Protein 3FOB (pdb70)

Organism: Bacillus anthracis (NCBI:txid1392)

Structure (mmCIF, N/CA/C/O backbone):
data_3FOB
#
_entry.id   3FOB
#
_cell.length_a   77.037
_cell.length_b   48.326
_cell.length_c   101.932
_cell.angle_alpha   90.00
_cell.angle_beta   94.05
_cell.angle_gamma   90.00
#
_symmetry.space_group_name_H-M   'P 1 21 1'
#
loop_
_entity.id
_entity.type
_entity.pdbx_description
1 polymer Bromoperoxidase
2 non-polymer 'CHLORIDE ION'
3 non-polymer 'SODIUM ION'
4 water water
#
loop_
_atom_site.group_PDB
_atom_site.id
_atom_site.type_symbol
_atom_site.label_atom_id
_atom_site.label_alt_id
_atom_site.label_comp_id
_atom_site.label_asym_id
_atom_site.label_entity_id
_atom_site.label_seq_id
_atom_site.pdbx_PDB_ins_code
_atom_site.Cartn_x
_atom_site.Cartn_y
_atom_site.Cartn_z
_atom_site.occupancy
_atom_site.B_iso_or_equiv
_atom_site.auth_seq_id
_atom_site.auth_comp_id
_atom_site.auth_asym_id
_atom_site.auth_atom_id
_atom_site.pdbx_PDB_model_num
ATOM 1 N N . ALA A 1 5 ? 19.376 -32.400 81.396 1.00 32.28 2 ALA A N 1
ATOM 2 C CA . ALA A 1 5 ? 19.627 -32.552 82.881 1.00 30.54 2 ALA A CA 1
ATOM 3 C C . ALA A 1 5 ? 18.342 -32.813 83.619 1.00 29.62 2 ALA A C 1
ATOM 4 O O . ALA A 1 5 ? 17.872 -31.934 84.374 1.00 29.70 2 ALA A O 1
ATOM 6 N N . LYS A 1 6 ? 17.814 -34.034 83.466 1.00 28.66 3 LYS A N 1
ATOM 7 C CA . LYS A 1 6 ? 16.639 -34.473 84.245 1.00 28.57 3 LYS A CA 1
ATOM 8 C C . LYS A 1 6 ? 16.822 -35.818 84.926 1.00 28.49 3 LYS A C 1
ATOM 9 O O . LYS A 1 6 ? 17.524 -36.709 84.412 1.00 30.61 3 LYS A O 1
ATOM 15 N N . ILE A 1 7 ? 16.153 -35.979 86.057 1.00 27.82 4 ILE A N 1
ATOM 16 C CA . ILE A 1 7 ? 16.057 -37.276 86.750 1.00 28.50 4 ILE A CA 1
ATOM 17 C C . ILE A 1 7 ? 14.622 -37.781 86.684 1.00 26.74 4 ILE A C 1
ATOM 18 O O . ILE A 1 7 ? 13.691 -37.045 86.974 1.00 22.94 4 ILE A O 1
ATOM 23 N N . THR A 1 8 ? 14.448 -39.042 86.305 1.00 25.59 5 THR A N 1
ATOM 24 C CA . THR A 1 8 ? 13.138 -39.649 86.400 1.00 26.37 5 THR A CA 1
ATOM 25 C C . THR A 1 8 ? 12.934 -40.176 87.825 1.00 26.68 5 THR A C 1
ATOM 26 O O . THR A 1 8 ? 13.739 -40.977 88.361 1.00 25.84 5 THR A O 1
ATOM 30 N N . VAL A 1 9 ? 11.873 -39.690 88.453 1.00 26.85 6 VAL A N 1
ATOM 31 C CA . VAL A 1 9 ? 11.577 -40.012 89.843 1.00 28.12 6 VAL A CA 1
ATOM 32 C C . VAL A 1 9 ? 10.245 -40.705 90.050 1.00 30.21 6 VAL A C 1
ATOM 33 O O . VAL A 1 9 ? 9.907 -41.094 91.202 1.00 30.52 6 VAL A O 1
ATOM 37 N N . GLY A 1 10 ? 9.478 -40.865 88.987 1.00 30.73 7 GLY A N 1
ATOM 38 C CA . GLY A 1 10 ? 8.235 -41.601 89.131 1.00 32.96 7 GLY A CA 1
ATOM 39 C C . GLY A 1 10 ? 7.409 -41.693 87.883 1.00 33.76 7 GLY A C 1
ATOM 40 O O . GLY A 1 10 ? 7.855 -41.366 86.797 1.00 35.20 7 GLY A O 1
ATOM 41 N N . THR A 1 11 ? 6.190 -42.186 88.020 1.00 35.27 8 THR A N 1
ATOM 42 C CA . THR A 1 11 ? 5.317 -42.243 86.872 1.00 35.33 8 THR A CA 1
ATOM 43 C C . THR A 1 11 ? 3.855 -42.132 87.338 1.00 35.73 8 THR A C 1
ATOM 44 O O . THR A 1 11 ? 3.484 -42.578 88.426 1.00 36.07 8 THR A O 1
ATOM 48 N N . GLU A 1 12 ? 3.048 -41.521 86.479 1.00 35.95 9 GLU A N 1
ATOM 49 C CA . GLU A 1 12 ? 1.654 -41.233 86.752 1.00 36.00 9 GLU A CA 1
ATOM 50 C C . GLU A 1 12 ? 0.934 -41.266 85.406 1.00 36.51 9 GLU A C 1
ATOM 51 O O . GLU A 1 12 ? 1.522 -40.853 84.409 1.00 38.05 9 GLU A O 1
ATOM 57 N N . ASN A 1 13 ? -0.298 -41.779 85.344 1.00 36.77 10 ASN A N 1
ATOM 58 C CA . ASN A 1 13 ? -1.017 -41.931 84.054 1.00 36.79 10 ASN A CA 1
ATOM 59 C C . ASN A 1 13 ? -0.069 -42.394 82.910 1.00 37.27 10 ASN A C 1
ATOM 60 O O . ASN A 1 13 ? -0.167 -41.886 81.800 1.00 37.25 10 ASN A O 1
ATOM 65 N N . GLN A 1 14 ? 0.834 -43.346 83.214 1.00 37.62 11 GLN A N 1
ATOM 66 C CA A GLN A 1 14 ? 1.735 -43.943 82.195 0.60 37.95 11 GLN A CA 1
ATOM 67 C CA B GLN A 1 14 ? 1.796 -43.990 82.282 0.40 37.79 11 GLN A CA 1
ATOM 68 C C . GLN A 1 14 ? 2.905 -43.087 81.694 1.00 37.91 11 GLN A C 1
ATOM 69 O O . GLN A 1 14 ? 3.576 -43.469 80.729 1.00 38.90 11 GLN A O 1
ATOM 80 N N . ALA A 1 15 ? 3.144 -41.933 82.303 1.00 37.25 12 ALA A N 1
ATOM 81 C CA . ALA A 1 15 ? 4.168 -41.027 81.803 1.00 36.59 12 ALA A CA 1
ATOM 82 C C . ALA A 1 15 ? 5.164 -40.763 82.938 1.00 35.55 12 ALA A C 1
ATOM 83 O O . ALA A 1 15 ? 4.753 -40.691 84.109 1.00 36.90 12 ALA A O 1
ATOM 85 N N . PRO A 1 16 ? 6.477 -40.646 82.609 1.00 33.48 13 PRO A N 1
ATOM 86 C CA . PRO A 1 16 ? 7.482 -40.395 83.678 1.00 31.71 13 PRO A CA 1
ATOM 87 C C . PRO A 1 16 ? 7.262 -39.076 84.382 1.00 29.72 13 PRO A C 1
ATOM 88 O O . PRO A 1 16 ? 6.734 -38.160 83.747 1.00 29.91 13 PRO A O 1
ATOM 92 N N . ILE A 1 17 ? 7.686 -38.971 85.649 1.00 26.95 14 ILE A N 1
ATOM 93 C CA . ILE A 1 17 ? 7.874 -37.670 86.263 1.00 25.22 14 ILE A CA 1
ATOM 94 C C . ILE A 1 17 ? 9.377 -37.379 86.249 1.00 23.89 14 ILE A C 1
ATOM 95 O O . ILE A 1 17 ? 10.205 -38.189 86.669 1.00 23.54 14 ILE A O 1
ATOM 100 N N . GLU A 1 18 ? 9.725 -36.243 85.671 1.00 22.25 15 GLU A N 1
ATOM 101 C CA . GLU A 1 18 ? 11.079 -35.826 85.548 1.00 21.88 15 GLU A CA 1
ATOM 102 C C . GLU A 1 18 ? 11.339 -34.576 86.408 1.00 20.18 15 GLU A C 1
ATOM 103 O O . GLU A 1 18 ? 10.568 -33.628 86.426 1.00 20.37 15 GLU A O 1
ATOM 109 N N . ILE A 1 19 ? 12.505 -34.542 87.026 1.00 19.10 16 ILE A N 1
ATOM 110 C CA . ILE A 1 19 ? 12.943 -33.378 87.788 1.00 18.86 16 ILE A CA 1
ATOM 111 C C . ILE A 1 19 ? 14.141 -32.773 87.062 1.00 18.42 16 ILE A C 1
ATOM 112 O O . ILE A 1 19 ? 15.122 -33.461 86.773 1.00 19.70 16 ILE A O 1
ATOM 117 N N . TYR A 1 20 ? 14.078 -31.478 86.812 1.00 18.49 17 TYR A N 1
ATOM 118 C CA . TYR A 1 20 ? 15.174 -30.719 86.209 1.00 17.02 17 TYR A CA 1
ATOM 119 C C . TYR A 1 20 ? 16.100 -30.346 87.327 1.00 16.28 17 TYR A C 1
ATOM 120 O O . TYR A 1 20 ? 15.655 -29.962 88.410 1.00 14.58 17 TYR A O 1
ATOM 129 N N . TYR A 1 21 ? 17.377 -30.430 87.043 1.00 16.48 18 TYR A N 1
ATOM 130 C CA . TYR A 1 21 ? 18.391 -30.031 88.003 1.00 16.06 18 TYR A CA 1
ATOM 131 C C . TYR A 1 21 ? 19.594 -29.491 87.276 1.00 15.27 18 TYR A C 1
ATOM 132 O O . TYR A 1 21 ? 19.793 -29.774 86.069 1.00 15.82 18 TYR A O 1
ATOM 141 N N . GLU A 1 22 ? 20.416 -28.750 88.024 1.00 17.30 19 GLU A N 1
ATOM 142 C CA . GLU A 1 22 ? 21.740 -28.291 87.570 1.00 15.94 19 GLU A CA 1
ATOM 143 C C . GLU A 1 22 ? 22.752 -28.702 88.597 1.00 16.46 19 GLU A C 1
ATOM 144 O O . GLU A 1 22 ? 22.409 -28.748 89.781 1.00 17.51 19 GLU A O 1
ATOM 150 N N . ASP A 1 23 ? 23.968 -28.976 88.141 1.00 15.28 20 ASP A N 1
ATOM 151 C CA . ASP A 1 23 ? 25.036 -29.508 88.995 1.00 16.77 20 ASP A CA 1
ATOM 152 C C . ASP A 1 23 ? 26.259 -28.772 88.538 1.00 16.46 20 ASP A C 1
ATOM 153 O O . ASP A 1 23 ? 26.804 -29.027 87.439 1.00 16.99 20 ASP A O 1
ATOM 158 N N . HIS A 1 24 ? 26.714 -27.859 89.372 1.00 17.37 21 HIS A N 1
ATOM 159 C CA . HIS A 1 24 ? 27.838 -27.030 89.035 1.00 16.69 21 HIS A CA 1
ATOM 160 C C . HIS A 1 24 ? 28.958 -27.087 90.047 1.00 16.94 21 HIS A C 1
ATOM 161 O O . HIS A 1 24 ? 28.703 -27.018 91.277 1.00 16.72 21 HIS A O 1
ATOM 168 N N . GLY A 1 25 ? 30.162 -27.095 89.515 1.00 17.83 22 GLY A N 1
ATOM 169 C CA . GLY A 1 25 ? 31.386 -26.998 90.349 1.00 20.09 22 GLY A CA 1
ATOM 170 C C . GLY A 1 25 ? 31.809 -28.328 90.913 1.00 20.55 22 GLY A C 1
ATOM 171 O O . GLY A 1 25 ? 31.229 -29.389 90.600 1.00 21.50 22 GLY A O 1
ATOM 172 N N . THR A 1 26 ? 32.826 -28.270 91.774 1.00 22.71 23 THR A N 1
ATOM 173 C CA . THR A 1 26 ? 33.484 -29.464 92.300 1.00 23.07 23 THR A CA 1
ATOM 174 C C . THR A 1 26 ? 33.653 -29.238 93.778 1.00 22.82 23 THR A C 1
ATOM 175 O O . THR A 1 26 ? 33.814 -28.092 94.210 1.00 23.41 23 THR A O 1
ATOM 179 N N . GLY A 1 27 ? 33.607 -30.306 94.568 1.00 20.57 24 GLY A N 1
ATOM 180 C CA . GLY A 1 27 ? 33.792 -30.170 96.027 1.00 20.87 24 GLY A CA 1
ATOM 181 C C . GLY A 1 27 ? 32.659 -30.835 96.784 1.00 20.28 24 GLY A C 1
ATOM 182 O O . GLY A 1 27 ? 31.962 -31.657 96.211 1.00 20.52 24 GLY A O 1
ATOM 183 N N . LYS A 1 28 ? 32.481 -30.470 98.057 1.00 20.27 25 LYS A N 1
ATOM 184 C CA . LYS A 1 28 ? 31.386 -30.951 98.881 1.00 21.51 25 LYS A CA 1
ATOM 185 C C . LYS A 1 28 ? 30.077 -30.525 98.240 1.00 19.57 25 LYS A C 1
ATOM 186 O O . LYS A 1 28 ? 29.891 -29.373 97.947 1.00 18.78 25 LYS A O 1
ATOM 192 N N . PRO A 1 29 ? 29.156 -31.462 98.069 1.00 19.37 26 PRO A N 1
ATOM 193 C CA . PRO A 1 29 ? 27.840 -31.117 97.544 1.00 18.10 26 PRO A CA 1
ATOM 194 C C . PRO A 1 29 ? 26.922 -30.351 98.508 1.00 18.57 26 PRO A C 1
ATOM 195 O O . PRO A 1 29 ? 26.732 -30.753 99.656 1.00 16.98 26 PRO A O 1
ATOM 199 N N . VAL A 1 30 ? 26.313 -29.312 97.969 1.00 18.63 27 VAL A N 1
ATOM 200 C CA . VAL A 1 30 ? 25.339 -28.484 98.677 1.00 17.75 27 VAL A CA 1
ATOM 201 C C . VAL A 1 30 ? 24.126 -28.480 97.762 1.00 18.77 27 VAL A C 1
ATOM 202 O O . VAL A 1 30 ? 24.282 -28.108 96.587 1.00 19.35 27 VAL A O 1
ATOM 206 N N . VAL A 1 31 ? 23.000 -28.969 98.242 1.00 16.47 28 VAL A N 1
ATOM 207 C CA . VAL A 1 31 ? 21.750 -29.080 97.473 1.00 15.63 28 VAL A CA 1
ATOM 208 C C . VAL A 1 31 ? 20.839 -27.981 97.990 1.00 16.13 28 VAL A C 1
ATOM 209 O O . VAL A 1 31 ? 20.490 -27.912 99.196 1.00 16.12 28 VAL A O 1
ATOM 213 N N . LEU A 1 32 ? 20.429 -27.096 97.076 1.00 15.75 29 LEU A N 1
ATOM 214 C CA . LEU A 1 32 ? 19.609 -25.951 97.367 1.00 16.25 29 LEU A CA 1
ATOM 215 C C . LEU A 1 32 ? 18.177 -26.237 96.889 1.00 15.90 29 LEU A C 1
ATOM 216 O O . LEU A 1 32 ? 17.976 -26.606 95.760 1.00 16.45 29 LEU A O 1
ATOM 221 N N . ILE A 1 33 ? 17.231 -26.165 97.823 1.00 15.79 30 ILE A N 1
ATOM 222 C CA . ILE A 1 33 ? 15.825 -26.537 97.626 1.00 16.50 30 ILE A CA 1
ATOM 223 C C . ILE A 1 33 ? 14.941 -25.283 97.740 1.00 15.96 30 ILE A C 1
ATOM 224 O O . ILE A 1 33 ? 14.791 -24.684 98.837 1.00 16.64 30 ILE A O 1
ATOM 229 N N . HIS A 1 34 ? 14.321 -24.896 96.630 1.00 16.23 31 HIS A N 1
ATOM 230 C CA . HIS A 1 34 ? 13.606 -23.627 96.493 1.00 16.59 31 HIS A CA 1
ATOM 231 C C . HIS A 1 34 ? 12.251 -23.604 97.222 1.00 17.25 31 HIS A C 1
ATOM 232 O O . HIS A 1 34 ? 11.717 -24.624 97.620 1.00 15.47 31 HIS A O 1
ATOM 239 N N . GLY A 1 35 ? 11.715 -22.407 97.385 1.00 16.09 32 GLY A N 1
ATOM 240 C CA . GLY A 1 35 ? 10.379 -22.205 97.953 1.00 17.12 32 GLY A CA 1
ATOM 241 C C . GLY A 1 35 ? 9.262 -22.029 96.943 1.00 16.31 32 GLY A C 1
ATOM 242 O O . GLY A 1 35 ? 9.483 -22.041 95.738 1.00 15.89 32 GLY A O 1
ATOM 243 N N . TRP A 1 36 ? 8.047 -21.901 97.462 1.00 17.51 33 TRP A N 1
ATOM 244 C CA . TRP A 1 36 ? 6.843 -21.802 96.642 1.00 16.77 33 TRP A CA 1
ATOM 245 C C . TRP A 1 36 ? 6.626 -20.377 96.172 1.00 17.55 33 TRP A C 1
ATOM 246 O O . TRP A 1 36 ? 6.966 -19.419 96.949 1.00 17.23 33 TRP A O 1
ATOM 257 N N . PRO A 1 37 ? 6.109 -20.210 94.935 1.00 17.30 34 PRO A N 1
ATOM 258 C CA . PRO A 1 37 ? 5.969 -21.192 93.885 1.00 17.93 34 PRO A CA 1
ATOM 259 C C . PRO A 1 37 ? 7.052 -20.976 92.822 1.00 18.32 34 PRO A C 1
ATOM 260 O O . PRO A 1 37 ? 6.733 -20.714 91.681 1.00 18.68 34 PRO A O 1
ATOM 264 N N . LEU A 1 38 ? 8.333 -20.953 93.232 1.00 18.26 35 LEU A N 1
ATOM 265 C CA . LEU A 1 38 ? 9.403 -20.502 92.344 1.00 18.07 35 LEU A CA 1
ATOM 266 C C . LEU A 1 38 ? 10.135 -21.724 91.684 1.00 18.38 35 LEU A C 1
ATOM 267 O O . LEU A 1 38 ? 9.495 -22.687 91.201 1.00 16.74 35 LEU A O 1
ATOM 272 N N . SER A 1 39 ? 11.468 -21.686 91.636 1.00 17.33 36 SER A N 1
ATOM 273 C CA . SER A 1 39 ? 12.245 -22.753 91.032 1.00 16.28 36 SER A CA 1
ATOM 274 C C . SER A 1 39 ? 13.661 -22.636 91.497 1.00 15.32 36 SER A C 1
ATOM 275 O O . SER A 1 39 ? 14.004 -21.708 92.264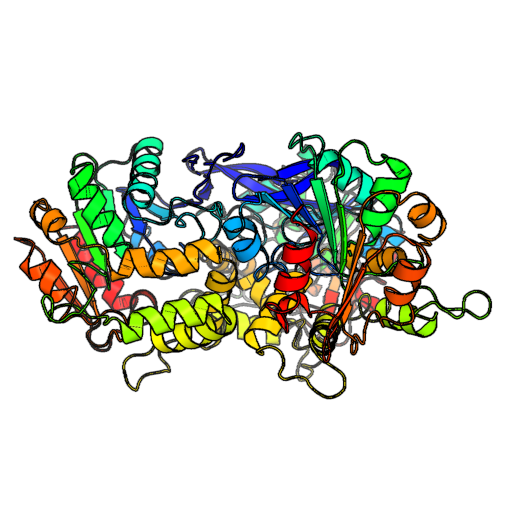 1.00 14.96 36 SER A O 1
ATOM 278 N N . GLY A 1 40 ? 14.516 -23.509 90.976 1.00 15.04 37 GLY A N 1
ATOM 279 C CA . GLY A 1 40 ? 15.952 -23.444 91.290 1.00 14.88 37 GLY A CA 1
ATOM 280 C C . GLY A 1 40 ? 16.601 -22.128 90.879 1.00 15.79 37 GLY A C 1
ATOM 281 O O . GLY A 1 40 ? 17.677 -21.774 91.403 1.00 17.44 37 GLY A O 1
ATOM 282 N N . ARG A 1 41 ? 16.000 -21.397 89.943 1.00 16.08 38 ARG A N 1
ATOM 283 C CA . ARG A 1 41 ? 16.544 -20.113 89.506 1.00 17.81 38 ARG A CA 1
ATOM 284 C C . ARG A 1 41 ? 16.510 -19.051 90.620 1.00 18.35 38 ARG A C 1
ATOM 285 O O . ARG A 1 41 ? 17.172 -18.009 90.539 1.00 18.25 38 ARG A O 1
ATOM 293 N N . SER A 1 42 ? 15.740 -19.309 91.666 1.00 18.05 39 SER A N 1
ATOM 294 C CA A SER A 1 42 ? 15.732 -18.393 92.786 0.60 18.25 39 SER A CA 1
ATOM 295 C CA B SER A 1 42 ? 15.719 -18.496 92.884 0.40 17.54 39 SER A CA 1
ATOM 296 C C . SER A 1 42 ? 17.070 -18.328 93.563 1.00 17.80 39 SER A C 1
ATOM 297 O O . SER A 1 42 ? 17.292 -17.368 94.353 1.00 18.36 39 SER A O 1
ATOM 302 N N . TRP A 1 43 ? 17.965 -19.282 93.321 1.00 16.64 40 TRP A N 1
ATOM 303 C CA . TRP A 1 43 ? 19.264 -19.298 93.946 1.00 16.74 40 TRP A CA 1
ATOM 304 C C . TRP A 1 43 ? 20.386 -18.555 93.206 1.00 15.92 40 TRP A C 1
ATOM 305 O O . TRP A 1 43 ? 21.555 -18.693 93.548 1.00 18.48 40 TRP A O 1
ATOM 316 N N . GLU A 1 44 ? 20.033 -17.654 92.312 1.00 15.12 41 GLU A N 1
ATOM 317 C CA . GLU A 1 44 ? 20.976 -16.945 91.476 1.00 16.32 41 GLU A CA 1
ATOM 318 C C . GLU A 1 44 ? 22.126 -16.300 92.265 1.00 16.30 41 GLU A C 1
ATOM 319 O O . GLU A 1 44 ? 23.246 -16.330 91.811 1.00 16.68 41 GLU A O 1
ATOM 325 N N . TYR A 1 45 ? 21.840 -15.756 93.452 1.00 16.93 42 TYR A N 1
ATOM 326 C CA . TYR A 1 45 ? 22.842 -15.063 94.205 1.00 17.41 42 TYR A CA 1
ATOM 327 C C . TYR A 1 45 ? 23.690 -15.926 95.075 1.00 18.06 42 TYR A C 1
ATOM 328 O O . TYR A 1 45 ? 24.655 -15.420 95.617 1.00 19.85 42 TYR A O 1
ATOM 337 N N . GLN A 1 46 ? 23.308 -17.194 95.272 1.00 15.95 43 GLN A N 1
ATOM 338 C CA . GLN A 1 46 ? 24.050 -18.146 96.077 1.00 15.96 43 GLN A CA 1
ATOM 339 C C . GLN A 1 46 ? 25.006 -19.008 95.275 1.00 17.26 43 GLN A C 1
ATOM 340 O O . GLN A 1 46 ? 26.085 -19.332 95.717 1.00 16.47 43 GLN A O 1
ATOM 346 N N . VAL A 1 47 ? 24.598 -19.406 94.092 1.00 17.30 44 VAL A N 1
ATOM 347 C CA . VAL A 1 47 ? 25.401 -20.426 93.392 1.00 18.65 44 VAL A CA 1
ATOM 348 C C . VAL A 1 47 ? 26.869 -19.987 93.180 1.00 17.46 44 VAL A C 1
ATOM 349 O O . VAL A 1 47 ? 27.809 -20.721 93.510 1.00 18.12 44 VAL A O 1
ATOM 353 N N . PRO A 1 48 ? 27.089 -18.767 92.676 1.00 17.80 45 PRO A N 1
ATOM 354 C CA . PRO A 1 48 ? 28.429 -18.431 92.340 1.00 19.61 45 PRO A CA 1
ATOM 355 C C . PRO A 1 48 ? 29.329 -18.352 93.561 1.00 19.59 45 PRO A C 1
ATOM 356 O O . PRO A 1 48 ? 30.469 -18.737 93.504 1.00 17.78 45 PRO A O 1
ATOM 360 N N . ALA A 1 49 ? 28.792 -17.878 94.686 1.00 20.14 46 ALA A N 1
ATOM 361 C CA . ALA A 1 49 ? 29.569 -17.744 95.925 1.00 19.41 46 ALA A CA 1
ATOM 362 C C . ALA A 1 49 ? 29.945 -19.101 96.474 1.00 19.60 46 ALA A C 1
ATOM 363 O O . ALA A 1 49 ? 31.078 -19.279 96.930 1.00 19.63 46 ALA A O 1
ATOM 365 N N . LEU A 1 50 ? 29.034 -20.061 96.346 1.00 17.53 47 LEU A N 1
ATOM 366 C CA . LEU A 1 50 ? 29.274 -21.426 96.779 1.00 18.36 47 LEU A CA 1
ATOM 367 C C . LEU A 1 50 ? 30.294 -22.132 95.881 1.00 16.72 47 LEU A C 1
ATOM 368 O O . LEU A 1 50 ? 31.260 -22.764 96.395 1.00 16.31 47 LEU A O 1
ATOM 373 N N . VAL A 1 51 ? 30.138 -22.006 94.568 1.00 16.90 48 VAL A N 1
ATOM 374 C CA . VAL A 1 51 ? 31.104 -22.606 93.667 1.00 17.55 48 VAL A CA 1
ATOM 375 C C . VAL A 1 51 ? 32.471 -22.021 93.912 1.00 18.95 48 VAL A C 1
ATOM 376 O O . VAL A 1 51 ? 33.453 -22.765 94.053 1.00 18.71 48 VAL A O 1
ATOM 380 N N . GLU A 1 52 ? 32.549 -20.698 94.049 1.00 19.73 49 GLU A N 1
ATOM 381 C CA . GLU A 1 52 ? 33.860 -20.072 94.255 1.00 22.44 49 GLU A CA 1
ATOM 382 C C . GLU A 1 52 ? 34.558 -20.501 95.537 1.00 22.19 49 GLU A C 1
ATOM 383 O O . GLU A 1 52 ? 35.809 -20.651 95.573 1.00 23.87 49 GLU A O 1
ATOM 389 N N . ALA A 1 53 ? 33.765 -20.763 96.565 1.00 21.64 50 ALA A N 1
ATOM 390 C CA . ALA A 1 53 ? 34.244 -21.202 97.852 1.00 23.40 50 ALA A CA 1
ATOM 391 C C . ALA A 1 53 ? 34.657 -22.698 97.870 1.00 23.25 50 ALA A C 1
ATOM 392 O O . ALA A 1 53 ? 35.104 -23.219 98.896 1.00 24.85 50 ALA A O 1
ATOM 394 N N . GLY A 1 54 ? 34.538 -23.372 96.741 1.00 22.51 51 GLY A N 1
ATOM 395 C CA . GLY A 1 54 ? 34.948 -24.761 96.615 1.00 22.42 51 GLY A CA 1
ATOM 396 C C . GLY A 1 54 ? 33.867 -25.780 96.916 1.00 21.81 51 GLY A C 1
ATOM 397 O O . GLY A 1 54 ? 34.185 -26.886 97.353 1.00 22.35 51 GLY A O 1
ATOM 398 N N . TYR A 1 55 ? 32.601 -25.457 96.648 1.00 20.07 52 TYR A N 1
ATOM 399 C CA . TYR A 1 55 ? 31.491 -26.408 96.869 1.00 19.56 52 TYR A CA 1
ATOM 400 C C . TYR A 1 55 ? 30.950 -26.714 95.488 1.00 19.14 52 TYR A C 1
ATOM 401 O O . TYR A 1 55 ? 31.176 -25.939 94.569 1.00 19.25 52 TYR A O 1
ATOM 410 N N . ARG A 1 56 ? 30.356 -27.901 95.383 1.00 18.16 53 ARG A N 1
ATOM 411 C CA . ARG A 1 56 ? 29.573 -28.359 94.261 1.00 18.44 53 ARG A CA 1
ATOM 412 C C . ARG A 1 56 ? 28.108 -28.063 94.583 1.00 19.76 53 ARG A C 1
ATOM 413 O O . ARG A 1 56 ? 27.614 -28.473 95.675 1.00 20.91 53 ARG A O 1
ATOM 421 N N . VAL A 1 57 ? 27.420 -27.366 93.677 1.00 17.02 54 VAL A N 1
ATOM 422 C CA . VAL A 1 57 ? 26.133 -26.802 93.989 1.00 17.96 54 VAL A CA 1
ATOM 423 C C . VAL A 1 57 ? 25.084 -27.449 93.109 1.00 17.54 54 VAL A C 1
ATOM 424 O O . VAL A 1 57 ? 25.237 -27.395 91.886 1.00 17.09 54 VAL A O 1
ATOM 428 N N . ILE A 1 58 ? 24.139 -28.164 93.707 1.00 16.45 55 ILE A N 1
ATOM 429 C CA . ILE A 1 58 ? 23.029 -28.802 92.968 1.00 15.53 55 ILE A CA 1
ATOM 430 C C . ILE A 1 58 ? 21.722 -28.016 93.255 1.00 17.20 55 ILE A C 1
ATOM 431 O O . ILE A 1 58 ? 21.292 -27.859 94.424 1.00 18.63 55 ILE A O 1
ATOM 436 N N . THR A 1 59 ? 21.051 -27.535 92.218 1.00 17.92 56 THR A N 1
ATOM 437 C CA . THR A 1 59 ? 19.735 -26.955 92.373 1.00 18.17 56 THR A CA 1
ATOM 438 C C . THR A 1 59 ? 18.794 -27.894 91.607 1.00 18.76 56 THR A C 1
ATOM 439 O O . THR A 1 59 ? 19.187 -28.572 90.648 1.00 18.54 56 THR A O 1
ATOM 443 N N . TYR A 1 60 ? 17.563 -27.978 92.077 1.00 17.48 57 TYR A N 1
ATOM 444 C CA . TYR A 1 60 ? 16.541 -28.651 91.279 1.00 16.93 57 TYR A CA 1
ATOM 445 C C . TYR A 1 60 ? 15.237 -27.973 91.415 1.00 16.53 57 TYR A C 1
ATOM 446 O O . TYR A 1 60 ? 15.020 -27.178 92.331 1.00 15.83 57 TYR A O 1
ATOM 455 N N . ASP A 1 61 ? 14.381 -28.253 90.444 1.00 14.29 58 ASP A N 1
ATOM 456 C CA . ASP A 1 61 ? 13.031 -27.710 90.458 1.00 15.73 58 ASP A CA 1
ATOM 457 C C . ASP A 1 61 ? 12.069 -28.758 91.021 1.00 15.30 58 ASP A C 1
ATOM 458 O O . ASP A 1 61 ? 11.945 -29.871 90.488 1.00 14.89 58 ASP A O 1
ATOM 463 N N . ARG A 1 62 ? 11.374 -28.407 92.073 1.00 14.22 59 ARG A N 1
ATOM 464 C CA . ARG A 1 62 ? 10.336 -29.271 92.670 1.00 13.36 59 ARG A CA 1
ATOM 465 C C . ARG A 1 62 ? 9.306 -29.679 91.649 1.00 14.17 59 ARG A C 1
ATOM 466 O O . ARG A 1 62 ? 9.020 -28.951 90.717 1.00 15.43 59 ARG A O 1
ATOM 474 N N . ARG A 1 63 ? 8.838 -30.916 91.740 1.00 15.49 60 ARG A N 1
ATOM 475 C CA . ARG A 1 63 ? 7.788 -31.374 90.815 1.00 15.54 60 ARG A CA 1
ATOM 476 C C . ARG A 1 63 ? 6.674 -30.350 90.755 1.00 15.34 60 ARG A C 1
ATOM 477 O O . ARG A 1 63 ? 6.263 -29.776 91.784 1.00 14.99 60 ARG A O 1
ATOM 485 N N . GLY A 1 64 ? 6.222 -30.077 89.543 1.00 14.10 61 GLY A N 1
ATOM 486 C CA . GLY A 1 64 ? 5.230 -29.025 89.297 1.00 14.85 61 GLY A CA 1
ATOM 487 C C . GLY A 1 64 ? 5.729 -27.616 89.002 1.00 13.79 61 GLY A C 1
ATOM 488 O O . GLY A 1 64 ? 4.930 -26.736 88.673 1.00 15.24 61 GLY A O 1
ATOM 489 N N . PHE A 1 65 ? 7.019 -27.403 89.268 1.00 15.14 62 PHE A N 1
ATOM 490 C CA . PHE A 1 65 ? 7.655 -26.083 89.215 1.00 15.61 62 PHE A CA 1
ATOM 491 C C . PHE A 1 65 ? 8.830 -26.016 88.256 1.00 15.78 62 PHE A C 1
ATOM 492 O O . PHE A 1 65 ? 9.419 -27.039 87.890 1.00 15.76 62 PHE A O 1
ATOM 500 N N . GLY A 1 66 ? 9.154 -24.792 87.823 1.00 16.40 63 GLY A N 1
ATOM 501 C CA . GLY A 1 66 ? 10.274 -24.551 86.904 1.00 16.34 63 GLY A CA 1
ATOM 502 C C . GLY A 1 66 ? 10.164 -25.415 85.672 1.00 16.79 63 GLY A C 1
ATOM 503 O O . GLY A 1 66 ? 9.140 -25.341 84.940 1.00 16.05 63 GLY A O 1
ATOM 504 N N . LYS A 1 67 ? 11.213 -26.220 85.437 1.00 15.70 64 LYS A N 1
ATOM 505 C CA . LYS A 1 67 ? 11.355 -26.993 84.242 1.00 16.49 64 LYS A CA 1
ATOM 506 C C . LYS A 1 67 ? 11.050 -28.463 84.488 1.00 15.95 64 LYS A C 1
ATOM 507 O O . LYS A 1 67 ? 11.165 -29.273 83.585 1.00 17.41 64 LYS A O 1
ATOM 513 N N . SER A 1 68 ? 10.571 -28.780 85.678 1.00 14.64 65 SER A N 1
ATOM 514 C CA . SER A 1 68 ? 10.206 -30.174 85.997 1.00 14.53 65 SER A CA 1
ATOM 515 C C . SER A 1 68 ? 8.831 -30.558 85.466 1.00 15.95 65 SER A C 1
ATOM 516 O O . SER A 1 68 ? 8.039 -29.706 85.063 1.00 16.68 65 SER A O 1
ATOM 519 N N . SER A 1 69 ? 8.534 -31.857 85.455 1.00 15.20 66 SER A N 1
ATOM 520 C CA . SER A 1 69 ? 7.201 -32.297 85.043 1.00 15.49 66 SER A CA 1
ATOM 521 C C . SER A 1 69 ? 6.070 -31.676 85.885 1.00 15.41 66 SER A C 1
ATOM 522 O O . SER A 1 69 ? 6.269 -31.280 87.039 1.00 15.36 66 SER A O 1
ATOM 525 N N . GLN A 1 70 ? 4.885 -31.591 85.305 1.00 15.80 67 GLN A N 1
ATOM 526 C CA . GLN A 1 70 ? 3.698 -31.076 86.026 1.00 16.45 67 GLN A CA 1
ATOM 527 C C . GLN A 1 70 ? 2.608 -32.173 86.118 1.00 17.20 67 GLN A C 1
ATOM 528 O O . GLN A 1 70 ? 1.608 -32.120 85.425 1.00 17.48 67 GLN A O 1
ATOM 534 N N . PRO A 1 71 ? 2.808 -33.165 86.988 1.00 17.07 68 PRO A N 1
ATOM 535 C CA . PRO A 1 71 ? 1.808 -34.159 87.198 1.00 17.22 68 PRO A CA 1
ATOM 536 C C . PRO A 1 71 ? 0.596 -33.652 87.990 1.00 18.58 68 PRO A C 1
ATOM 537 O O . PRO A 1 71 ? 0.529 -32.480 88.412 1.00 16.55 68 PRO A O 1
ATOM 541 N N . TRP A 1 72 ? -0.352 -34.556 88.198 1.00 18.96 69 TRP A N 1
ATOM 542 C CA . TRP A 1 72 ? -1.554 -34.251 88.962 1.00 19.26 69 TRP A CA 1
ATOM 543 C C . TRP A 1 72 ? -1.392 -34.536 90.438 1.00 19.67 69 TRP A C 1
ATOM 544 O O . TRP A 1 72 ? -1.937 -33.813 91.267 1.00 21.25 69 TRP A O 1
ATOM 555 N N . GLU A 1 73 ? -0.672 -35.611 90.775 1.00 20.60 70 GLU A N 1
ATOM 556 C CA A GLU A 1 73 ? -0.543 -35.987 92.176 0.60 21.59 70 GLU A CA 1
ATOM 557 C CA B GLU A 1 73 ? -0.535 -36.050 92.155 0.40 21.05 70 GLU A CA 1
ATOM 558 C C . GLU A 1 73 ? 0.899 -35.924 92.657 1.00 20.57 70 GLU A C 1
ATOM 559 O O . GLU A 1 73 ? 1.810 -35.568 91.915 1.00 19.65 70 GLU A O 1
ATOM 570 N N . GLY A 1 74 ? 1.085 -36.208 93.929 1.00 19.55 71 GLY A N 1
ATOM 571 C CA . GLY A 1 74 ? 2.428 -36.210 94.514 1.00 18.68 71 GLY A CA 1
ATOM 572 C C . GLY A 1 74 ? 2.799 -34.934 95.206 1.00 16.84 71 GLY A C 1
ATOM 573 O O . GLY A 1 74 ? 3.957 -34.786 95.646 1.00 17.58 71 GLY A O 1
ATOM 574 N N . TYR A 1 75 ? 1.882 -33.988 95.344 1.00 16.06 72 TYR A N 1
ATOM 575 C CA . TYR A 1 75 ? 2.210 -32.702 95.948 1.00 17.10 72 TYR A CA 1
ATOM 576 C C . TYR A 1 75 ? 2.064 -32.709 97.480 1.00 17.41 72 TYR A C 1
ATOM 577 O O . TYR A 1 75 ? 1.253 -32.014 98.053 1.00 19.31 72 TYR A O 1
ATOM 586 N N . GLU A 1 76 ? 2.850 -33.550 98.105 1.00 18.29 73 GLU A N 1
ATOM 587 C CA . GLU A 1 76 ? 2.868 -33.688 99.556 1.00 17.41 73 GLU A CA 1
ATOM 588 C C . GLU A 1 76 ? 4.254 -34.178 99.921 1.00 18.89 73 GLU A C 1
ATOM 589 O O . GLU A 1 76 ? 5.031 -34.609 99.048 1.00 18.22 73 GLU A O 1
ATOM 595 N N . TYR A 1 77 ? 4.578 -34.094 101.185 1.00 18.00 74 TYR A N 1
ATOM 596 C CA . TYR A 1 77 ? 5.985 -34.191 101.580 1.00 19.56 74 TYR A CA 1
ATOM 597 C C . TYR A 1 77 ? 6.568 -35.587 101.530 1.00 18.88 74 TYR A C 1
ATOM 598 O O . TYR A 1 77 ? 7.781 -35.741 101.441 1.00 19.66 74 TYR A O 1
ATOM 607 N N . ASP A 1 78 ? 5.734 -36.600 101.602 1.00 19.23 75 ASP A N 1
ATOM 608 C CA . ASP A 1 78 ? 6.257 -37.920 101.445 1.00 20.05 75 ASP A CA 1
ATOM 609 C C . ASP A 1 78 ? 6.851 -38.030 100.010 1.00 18.62 75 ASP A C 1
ATOM 610 O O . ASP A 1 78 ? 7.958 -38.528 99.837 1.00 19.04 75 ASP A O 1
ATOM 615 N N . THR A 1 79 ? 6.097 -37.563 99.001 1.00 18.92 76 THR A N 1
ATOM 616 C CA . THR A 1 79 ? 6.548 -37.673 97.626 1.00 17.28 76 THR A CA 1
ATOM 617 C C . THR A 1 79 ? 7.692 -36.705 97.359 1.00 17.47 76 THR A C 1
ATOM 618 O O . THR A 1 79 ? 8.677 -37.046 96.641 1.00 17.31 76 THR A O 1
ATOM 622 N N . PHE A 1 80 ? 7.554 -35.477 97.833 1.00 16.09 77 PHE A N 1
ATOM 623 C CA . PHE A 1 80 ? 8.575 -34.495 97.598 1.00 16.45 77 PHE A CA 1
ATOM 624 C C . PHE A 1 80 ? 9.886 -35.002 98.176 1.00 17.09 77 PHE A C 1
ATOM 625 O O . PHE A 1 80 ? 10.964 -34.784 97.602 1.00 18.12 77 PHE A O 1
ATOM 633 N N . THR A 1 81 ? 9.805 -35.691 99.305 1.00 17.51 78 THR A N 1
ATOM 634 C CA . THR A 1 81 ? 11.062 -36.149 99.915 1.00 18.16 78 THR A CA 1
ATOM 635 C C . THR A 1 81 ? 11.643 -37.374 99.197 1.00 18.43 78 THR A C 1
ATOM 636 O O . THR A 1 81 ? 12.859 -37.529 99.066 1.00 18.74 78 THR A O 1
ATOM 640 N N . SER A 1 82 ? 10.764 -38.199 98.658 1.00 18.10 79 SER A N 1
ATOM 641 C CA . SER A 1 82 ? 11.136 -39.289 97.841 1.00 19.78 79 SER A CA 1
ATOM 642 C C . SER A 1 82 ? 11.835 -38.788 96.544 1.00 18.82 79 SER A C 1
ATOM 643 O O . SER A 1 82 ? 12.824 -39.358 96.082 1.00 18.82 79 SER A O 1
ATOM 646 N N . ASP A 1 83 ? 11.296 -37.745 95.919 1.00 18.58 80 ASP A N 1
ATOM 647 C CA . ASP A 1 83 ? 11.930 -37.144 94.752 1.00 17.77 80 ASP A CA 1
ATOM 648 C C . ASP A 1 83 ? 13.378 -36.682 95.125 1.00 18.66 80 ASP A C 1
ATOM 649 O O . ASP A 1 83 ? 14.326 -36.952 94.402 1.00 18.14 80 ASP A O 1
ATOM 654 N N . LEU A 1 84 ? 13.520 -36.000 96.271 1.00 17.84 81 LEU A N 1
ATOM 655 C CA . LEU A 1 84 ? 14.823 -35.541 96.745 1.00 17.03 81 LEU A CA 1
ATOM 656 C C . LEU A 1 84 ? 15.743 -36.765 96.905 1.00 18.57 81 LEU A C 1
ATOM 657 O O . LEU A 1 84 ? 16.870 -36.756 96.441 1.00 18.61 81 LEU A O 1
ATOM 662 N N . HIS A 1 85 ? 15.191 -37.851 97.449 1.00 17.86 82 HIS A N 1
ATOM 663 C CA . HIS A 1 85 ? 16.027 -39.027 97.711 1.00 19.22 82 HIS A CA 1
ATOM 664 C C . HIS A 1 85 ? 16.550 -39.550 96.384 1.00 19.52 82 HIS A C 1
ATOM 665 O O . HIS A 1 85 ? 17.715 -39.930 96.237 1.00 20.04 82 HIS A O 1
ATOM 672 N N . GLN A 1 86 ? 15.693 -39.602 95.378 1.00 19.76 83 GLN A N 1
ATOM 673 C CA . GLN A 1 86 ? 16.124 -40.105 94.061 1.00 20.73 83 GLN A CA 1
ATOM 674 C C . GLN A 1 86 ? 17.184 -39.253 93.387 1.00 19.31 83 GLN A C 1
ATOM 675 O O . GLN A 1 86 ? 18.073 -39.758 92.716 1.00 19.37 83 GLN A O 1
ATOM 681 N N . LEU A 1 87 ? 17.092 -37.949 93.597 1.00 18.98 84 LEU A N 1
ATOM 682 C CA . LEU A 1 87 ? 18.093 -37.039 93.127 1.00 18.93 84 LEU A CA 1
ATOM 683 C C . LEU A 1 87 ? 19.424 -37.357 93.810 1.00 17.86 84 LEU A C 1
ATOM 684 O O . LEU A 1 87 ? 20.412 -37.515 93.122 1.00 17.25 84 LEU A O 1
ATOM 689 N N . LEU A 1 88 ? 19.412 -37.538 95.123 1.00 17.24 85 LEU A N 1
ATOM 690 C CA . LEU A 1 88 ? 20.678 -37.861 95.863 1.00 17.37 85 LEU A CA 1
ATOM 691 C C . LEU A 1 88 ? 21.256 -39.199 95.408 1.00 19.11 85 LEU A C 1
ATOM 692 O O . LEU A 1 88 ? 22.460 -39.316 95.123 1.00 18.38 85 LEU A O 1
ATOM 697 N N . GLU A 1 89 ? 20.363 -40.185 95.272 1.00 20.53 86 GLU A N 1
ATOM 698 C CA A GLU A 1 89 ? 20.740 -41.520 94.845 0.60 21.23 86 GLU A CA 1
ATOM 699 C CA B GLU A 1 89 ? 20.745 -41.523 94.853 0.40 21.03 86 GLU A CA 1
ATOM 700 C C . GLU A 1 89 ? 21.294 -41.535 93.438 1.00 21.75 86 GLU A C 1
ATOM 701 O O . GLU A 1 89 ? 22.329 -42.138 93.180 1.00 20.99 86 GLU A O 1
ATOM 712 N N . GLN A 1 90 ? 20.592 -40.870 92.525 1.00 21.18 87 GLN A N 1
ATOM 713 C CA . GLN A 1 90 ? 21.019 -40.859 91.135 1.00 21.38 87 GLN A CA 1
ATOM 714 C C . GLN A 1 90 ? 22.323 -40.119 90.909 1.00 20.67 87 GLN A C 1
ATOM 715 O O . GLN A 1 90 ? 23.141 -40.514 90.085 1.00 21.31 87 GLN A O 1
ATOM 721 N N . LEU A 1 91 ? 22.566 -39.083 91.662 1.00 20.73 88 LEU A N 1
ATOM 722 C CA . LEU A 1 91 ? 23.780 -38.295 91.481 1.00 20.89 88 LEU A CA 1
ATOM 723 C C . LEU A 1 91 ? 24.851 -38.862 92.471 1.00 21.61 88 LEU A C 1
ATOM 724 O O . LEU A 1 91 ? 25.961 -38.374 92.526 1.00 21.48 88 LEU A O 1
ATOM 729 N N . GLU A 1 92 ? 24.493 -39.900 93.220 1.00 21.95 89 GLU A N 1
ATOM 730 C CA . GLU A 1 92 ? 25.425 -40.554 94.145 1.00 22.97 89 GLU A CA 1
ATOM 731 C C . GLU A 1 92 ? 26.096 -39.578 95.082 1.00 23.08 89 GLU A C 1
ATOM 732 O O . GLU A 1 92 ? 27.311 -39.715 95.355 1.00 24.74 89 GLU A O 1
ATOM 738 N N . LEU A 1 93 ? 25.308 -38.663 95.641 1.00 20.80 90 LEU A N 1
ATOM 739 C CA . LEU A 1 93 ? 25.846 -37.564 96.455 1.00 21.76 90 LEU A CA 1
ATOM 740 C C . LEU A 1 93 ? 26.116 -38.082 97.859 1.00 22.33 90 LEU A C 1
ATOM 741 O O . LEU A 1 93 ? 25.246 -38.688 98.497 1.00 22.60 90 LEU A O 1
ATOM 746 N N . GLN A 1 94 ? 27.334 -37.818 98.327 1.00 22.10 91 GLN A N 1
ATOM 747 C CA . GLN A 1 94 ? 27.765 -38.172 99.670 1.00 23.40 91 GLN A CA 1
ATOM 748 C C . GLN A 1 94 ? 28.136 -36.908 100.450 1.00 21.46 91 GLN A C 1
ATOM 749 O O . GLN A 1 94 ? 28.545 -35.956 99.852 1.00 19.57 91 GLN A O 1
ATOM 755 N N . ASN A 1 95 ? 28.070 -36.932 101.792 1.00 22.84 92 ASN A N 1
ATOM 756 C CA . ASN A 1 95 ? 28.584 -35.821 102.587 1.00 24.05 92 ASN A CA 1
ATOM 757 C C . ASN A 1 95 ? 27.898 -34.504 102.178 1.00 21.40 92 ASN A C 1
ATOM 758 O O . ASN A 1 95 ? 28.515 -33.444 102.096 1.00 21.31 92 ASN A O 1
ATOM 763 N N . VAL A 1 96 ? 26.585 -34.602 101.975 1.00 21.17 93 VAL A N 1
ATOM 764 C CA . VAL A 1 96 ? 25.777 -33.469 101.479 1.00 21.49 93 VAL A CA 1
ATOM 765 C C . VAL A 1 96 ? 25.326 -32.451 102.533 1.00 22.30 93 VAL A C 1
ATOM 766 O O . VAL A 1 96 ? 24.985 -32.817 103.672 1.00 24.44 93 VAL A O 1
ATOM 770 N N . THR A 1 97 ? 25.258 -31.170 102.167 1.00 21.02 94 THR A N 1
ATOM 771 C CA . THR A 1 97 ? 24.510 -30.204 102.935 1.00 20.34 94 THR A CA 1
ATOM 772 C C . THR A 1 97 ? 23.227 -29.937 102.185 1.00 20.57 94 THR A C 1
ATOM 773 O O . THR A 1 97 ? 23.255 -29.780 100.956 1.00 22.24 94 THR A O 1
ATOM 777 N N . LEU A 1 98 ? 22.120 -29.985 102.902 1.00 17.99 95 LEU A N 1
ATOM 778 C CA . LEU A 1 98 ? 20.797 -29.610 102.362 1.00 17.58 95 LEU A CA 1
ATOM 779 C C . LEU A 1 98 ? 20.456 -28.213 102.868 1.00 17.80 95 LEU A C 1
ATOM 780 O O . LEU A 1 98 ? 20.489 -27.943 104.083 1.00 16.94 95 LEU A O 1
ATOM 785 N N . VAL A 1 99 ? 20.070 -27.348 101.942 1.00 16.93 96 VAL A N 1
ATOM 786 C CA . VAL A 1 99 ? 19.629 -26.014 102.255 1.00 15.05 96 VAL A CA 1
ATOM 787 C C . VAL A 1 99 ? 18.209 -25.903 101.784 1.00 16.61 96 VAL A C 1
ATOM 788 O O . VAL A 1 99 ? 17.976 -25.867 100.581 1.00 17.89 96 VAL A O 1
ATOM 792 N N . GLY A 1 100 ? 17.262 -25.783 102.702 1.00 16.33 97 GLY A N 1
ATOM 793 C CA . GLY A 1 100 ? 15.831 -25.668 102.337 1.00 16.73 97 GLY A CA 1
ATOM 794 C C . GLY A 1 100 ? 15.359 -24.248 102.584 1.00 17.10 97 GLY A C 1
ATOM 795 O O . GLY A 1 100 ? 15.387 -23.780 103.739 1.00 16.70 97 GLY A O 1
ATOM 796 N N . PHE A 1 101 ? 14.858 -23.596 101.527 1.00 16.10 98 PHE A N 1
ATOM 797 C CA . PHE A 1 101 ? 14.270 -22.245 101.676 1.00 15.66 98 PHE A CA 1
ATOM 798 C C . PHE A 1 101 ? 12.733 -22.408 101.741 1.00 16.79 98 PHE A C 1
ATOM 799 O O . PHE A 1 101 ? 12.127 -23.106 100.888 1.00 15.54 98 PHE A O 1
ATOM 807 N N . SER A 1 102 ? 12.110 -21.733 102.708 1.00 17.29 99 SER A N 1
ATOM 808 C CA . SER A 1 102 ? 10.650 -21.745 102.903 1.00 16.25 99 SER A CA 1
ATOM 809 C C . SER A 1 102 ? 10.081 -23.164 102.907 1.00 16.29 99 SER A C 1
ATOM 810 O O . SER A 1 102 ? 10.499 -23.983 103.747 1.00 17.88 99 SER A O 1
ATOM 821 N N . GLY A 1 104 ? 10.917 -25.598 101.186 1.00 16.61 101 GLY A N 1
ATOM 822 C CA . GLY A 1 104 ? 12.053 -26.524 101.015 1.00 17.03 101 GLY A CA 1
ATOM 823 C C . GLY A 1 104 ? 12.651 -26.998 102.344 1.00 16.68 101 GLY A C 1
ATOM 824 O O . GLY A 1 104 ? 13.282 -28.057 102.396 1.00 18.08 101 GLY A O 1
ATOM 825 N N . GLY A 1 105 ? 12.427 -26.265 103.422 1.00 17.36 102 GLY A N 1
ATOM 826 C CA . GLY A 1 105 ? 12.754 -26.766 104.782 1.00 17.18 102 GLY A CA 1
ATOM 827 C C . GLY A 1 105 ? 11.998 -28.032 105.148 1.00 16.40 102 GLY A C 1
ATOM 828 O O . GLY A 1 105 ? 12.443 -28.870 105.914 1.00 16.82 102 GLY A O 1
ATOM 829 N N . GLY A 1 106 ? 10.832 -28.174 104.561 1.00 17.27 103 GLY A N 1
ATOM 830 C CA . GLY A 1 106 ? 10.064 -29.397 104.722 1.00 17.10 103 GLY A CA 1
ATOM 831 C C . GLY A 1 106 ? 10.730 -30.627 104.156 1.00 16.55 103 GLY A C 1
ATOM 832 O O . GLY A 1 106 ? 10.759 -31.666 104.816 1.00 18.46 103 GLY A O 1
ATOM 833 N N . GLU A 1 107 ? 11.290 -30.565 102.939 1.00 15.82 104 GLU A N 1
ATOM 834 C CA . GLU A 1 107 ? 12.048 -31.676 102.437 1.00 15.24 104 GLU A CA 1
ATOM 835 C C . GLU A 1 107 ? 13.255 -31.941 103.353 1.00 14.82 104 GLU A C 1
ATOM 836 O O . GLU A 1 107 ? 13.623 -33.070 103.541 1.00 18.19 104 GLU A O 1
ATOM 842 N N . VAL A 1 108 ? 13.879 -30.924 103.886 1.00 16.55 105 VAL A N 1
ATOM 843 C CA . VAL A 1 108 ? 15.078 -31.093 104.767 1.00 16.25 105 VAL A CA 1
ATOM 844 C C . VAL A 1 108 ? 14.674 -31.935 106.006 1.00 18.10 105 VAL A C 1
ATOM 845 O O . VAL A 1 108 ? 15.249 -33.013 106.308 1.00 17.91 105 VAL A O 1
ATOM 849 N N . ALA A 1 109 ? 13.640 -31.447 106.681 1.00 19.46 106 ALA A N 1
ATOM 850 C CA . ALA A 1 109 ? 13.096 -32.092 107.894 1.00 19.48 106 ALA A CA 1
ATOM 851 C C . ALA A 1 109 ? 12.713 -33.540 107.644 1.00 19.91 106 ALA A C 1
ATOM 852 O O . ALA A 1 109 ? 13.167 -34.468 108.344 1.00 19.80 106 ALA A O 1
ATOM 854 N N . ARG A 1 110 ? 11.905 -33.759 106.613 1.00 19.05 107 ARG A N 1
ATOM 855 C CA . ARG A 1 110 ? 11.402 -35.087 106.292 1.00 19.32 107 ARG A CA 1
ATOM 856 C C . ARG A 1 110 ? 12.476 -36.049 105.773 1.00 19.93 107 ARG A C 1
ATOM 857 O O . ARG A 1 110 ? 12.375 -37.254 105.997 1.00 19.56 107 ARG A O 1
ATOM 865 N N . TYR A 1 111 ? 13.470 -35.547 105.034 1.00 19.43 108 TYR A N 1
ATOM 866 C CA . TYR A 1 111 ? 14.537 -36.387 104.545 1.00 19.26 108 TYR A CA 1
ATOM 867 C C . TYR A 1 111 ? 15.285 -37.027 105.714 1.00 20.20 108 TYR A C 1
ATOM 868 O O . TYR A 1 111 ? 15.588 -38.228 105.729 1.00 20.29 108 TYR A O 1
ATOM 877 N N . ILE A 1 112 ? 15.640 -36.177 106.661 1.00 20.03 109 ILE A N 1
ATOM 878 C CA . ILE A 1 112 ? 16.452 -36.640 107.786 1.00 22.03 109 ILE A CA 1
ATOM 879 C C . ILE A 1 112 ? 15.659 -37.666 108.623 1.00 22.26 109 ILE A C 1
ATOM 880 O O . ILE A 1 112 ? 16.178 -38.736 109.007 1.00 22.46 109 ILE A O 1
ATOM 885 N N . SER A 1 113 ? 14.378 -37.378 108.825 1.00 23.78 110 SER A N 1
ATOM 886 C CA . SER A 1 113 ? 13.461 -38.250 109.528 1.00 24.78 110 SER A CA 1
ATOM 887 C C . SER A 1 113 ? 13.257 -39.585 108.835 1.00 23.94 110 SER A C 1
ATOM 888 O O . SER A 1 113 ? 13.285 -40.622 109.468 1.00 25.07 110 SER A O 1
ATOM 891 N N . THR A 1 114 ? 13.044 -39.567 107.521 1.00 23.08 111 THR A N 1
ATOM 892 C CA . THR A 1 114 ? 12.710 -40.780 106.772 1.00 23.54 111 THR A CA 1
ATOM 893 C C . THR A 1 114 ? 13.906 -41.601 106.322 1.00 23.75 111 THR A C 1
ATOM 894 O O . THR A 1 114 ? 13.886 -42.825 106.428 1.00 24.32 111 THR A O 1
ATOM 898 N N . TYR A 1 115 ? 14.960 -40.927 105.869 1.00 24.68 112 TYR A N 1
ATOM 899 C CA . TYR A 1 115 ? 16.114 -41.584 105.229 1.00 24.74 112 TYR A CA 1
ATOM 900 C C . TYR A 1 115 ? 17.331 -41.614 106.095 1.00 25.79 112 TYR A C 1
ATOM 901 O O . TYR A 1 115 ? 18.290 -42.312 105.770 1.00 25.18 112 TYR A O 1
ATOM 910 N N . GLY A 1 116 ? 17.294 -40.849 107.178 1.00 26.31 113 GLY A N 1
ATOM 911 C CA . GLY A 1 116 ? 18.396 -40.834 108.116 1.00 26.99 113 GLY A CA 1
ATOM 912 C C . GLY A 1 116 ? 19.439 -39.842 107.691 1.00 28.43 113 GLY A C 1
ATOM 913 O O . GLY A 1 116 ? 19.274 -39.103 106.720 1.00 27.50 113 GLY A O 1
ATOM 914 N N . THR A 1 117 ? 20.564 -39.896 108.392 1.00 30.14 114 THR A N 1
ATOM 915 C CA A THR A 1 117 ? 21.624 -38.915 108.242 0.60 31.04 114 THR A CA 1
ATOM 916 C CA B THR A 1 117 ? 21.622 -38.902 108.233 0.40 30.36 114 THR A CA 1
ATOM 917 C C . THR A 1 117 ? 22.882 -39.447 107.563 1.00 31.03 114 THR A C 1
ATOM 918 O O . THR A 1 117 ? 23.885 -38.736 107.449 1.00 30.96 114 THR A O 1
ATOM 925 N N . ASP A 1 118 ? 22.854 -40.682 107.081 1.00 31.42 115 ASP A N 1
ATOM 926 C CA . ASP A 1 118 ? 24.078 -41.260 106.530 1.00 31.68 115 ASP A CA 1
ATOM 927 C C . ASP A 1 118 ? 24.723 -40.518 105.324 1.00 30.61 115 ASP A C 1
ATOM 928 O O . ASP A 1 118 ? 25.939 -40.538 105.176 1.00 31.68 115 ASP A O 1
ATOM 933 N N . ARG A 1 119 ? 23.934 -39.909 104.446 1.00 29.07 116 ARG A N 1
ATOM 934 C CA . ARG A 1 119 ? 24.467 -39.153 103.304 1.00 27.14 116 ARG A CA 1
ATOM 935 C C . ARG A 1 119 ? 24.755 -37.691 103.698 1.00 24.79 116 ARG A C 1
ATOM 936 O O . ARG A 1 119 ? 25.286 -36.945 102.876 1.00 25.12 116 ARG A O 1
ATOM 944 N N . ILE A 1 120 ? 24.338 -37.264 104.891 1.00 22.78 117 ILE A N 1
ATOM 945 C CA . ILE A 1 120 ? 24.151 -35.809 105.162 1.00 21.27 117 ILE A CA 1
ATOM 946 C C . ILE A 1 120 ? 25.179 -35.272 106.121 1.00 21.96 117 ILE A C 1
ATOM 947 O O . ILE A 1 120 ? 25.425 -35.888 107.154 1.00 20.09 117 ILE A O 1
ATOM 952 N N . GLU A 1 121 ? 25.788 -34.141 105.802 1.00 20.89 118 GLU A N 1
ATOM 953 C CA . GLU A 1 121 ? 26.790 -33.525 106.715 1.00 21.53 118 GLU A CA 1
ATOM 954 C C . GLU A 1 121 ? 26.147 -32.434 107.576 1.00 21.07 118 GLU A C 1
ATOM 955 O O . GLU A 1 121 ? 26.255 -32.489 108.820 1.00 20.28 118 GLU A O 1
ATOM 961 N N . LYS A 1 122 ? 25.575 -31.438 106.909 1.00 18.62 119 LYS A N 1
ATOM 962 C CA . LYS A 1 122 ? 24.985 -30.299 107.584 1.00 18.40 119 LYS A CA 1
ATOM 963 C C . LYS A 1 122 ? 23.646 -29.953 106.916 1.00 18.60 119 LYS A C 1
ATOM 964 O O . LYS A 1 122 ? 23.341 -30.419 105.779 1.00 17.40 119 LYS A O 1
ATOM 970 N N . VAL A 1 123 ? 22.844 -29.171 107.618 1.00 16.78 120 VAL A N 1
ATOM 971 C CA . VAL A 1 123 ? 21.584 -28.699 107.071 1.00 16.44 120 VAL A CA 1
ATOM 972 C C . VAL A 1 123 ? 21.327 -27.264 107.410 1.00 17.66 120 VAL A C 1
ATOM 973 O O . VAL A 1 123 ? 21.806 -26.775 108.450 1.00 15.83 120 VAL A O 1
ATOM 977 N N . VAL A 1 124 ? 20.545 -26.598 106.563 1.00 16.58 121 VAL A N 1
ATOM 978 C CA . VAL A 1 124 ? 20.252 -25.189 106.722 1.00 17.43 121 VAL A CA 1
ATOM 979 C C . VAL A 1 124 ? 18.748 -24.990 106.464 1.00 17.10 121 VAL A C 1
ATOM 980 O O . VAL A 1 124 ? 18.251 -25.462 105.467 1.00 16.64 121 VAL A O 1
ATOM 984 N N . PHE A 1 125 ? 18.063 -24.295 107.372 1.00 15.96 122 PHE A N 1
ATOM 985 C CA . PHE A 1 125 ? 16.672 -23.913 107.231 1.00 16.41 122 PHE A CA 1
ATOM 986 C C . PHE A 1 125 ? 16.652 -22.420 106.991 1.00 17.26 122 PHE A C 1
ATOM 987 O O . PHE A 1 125 ? 17.015 -21.673 107.894 1.00 17.23 122 PHE A O 1
ATOM 995 N N . ALA A 1 126 ? 16.290 -22.011 105.774 1.00 16.61 123 ALA A N 1
ATOM 996 C CA . ALA A 1 126 ? 16.398 -20.648 105.375 1.00 15.80 123 ALA A CA 1
ATOM 997 C C . ALA A 1 126 ? 15.010 -20.095 105.140 1.00 15.85 123 ALA A C 1
ATOM 998 O O . ALA A 1 126 ? 14.341 -20.515 104.180 1.00 17.57 123 ALA A O 1
ATOM 1000 N N . GLY A 1 127 ? 14.563 -19.165 105.986 1.00 16.37 124 GLY A N 1
ATOM 1001 C CA . GLY A 1 127 ? 13.187 -18.588 105.848 1.00 16.49 124 GLY A CA 1
ATOM 1002 C C . GLY A 1 127 ? 12.170 -19.725 105.738 1.00 16.29 124 GLY A C 1
ATOM 1003 O O . GLY A 1 127 ? 11.208 -19.682 104.973 1.00 15.95 124 GLY A O 1
ATOM 1004 N N . ALA A 1 128 ? 12.406 -20.760 106.520 1.00 17.15 125 ALA A N 1
ATOM 1005 C CA . ALA A 1 128 ? 11.795 -22.060 106.306 1.00 17.87 125 ALA A CA 1
ATOM 1006 C C . ALA A 1 128 ? 10.563 -22.329 107.193 1.00 19.04 125 ALA A C 1
ATOM 1007 O O . ALA A 1 128 ? 10.507 -21.899 108.334 1.00 18.93 125 ALA A O 1
ATOM 1009 N N . VAL A 1 129 ? 9.639 -23.130 106.643 1.00 18.27 126 VAL A N 1
ATOM 1010 C CA . VAL A 1 129 ? 8.374 -23.374 107.245 1.00 17.82 126 VAL A CA 1
ATOM 1011 C C . VAL A 1 129 ? 8.290 -24.204 108.543 1.00 18.68 126 VAL A C 1
ATOM 1012 O O . VAL A 1 129 ? 7.329 -24.042 109.253 1.00 20.84 126 VAL A O 1
ATOM 1016 N N . PRO A 1 130 ? 9.262 -25.113 108.813 1.00 18.80 127 PRO A N 1
ATOM 1017 C CA . PRO A 1 130 ? 9.187 -25.839 110.095 1.00 18.19 127 PRO A CA 1
ATOM 1018 C C . PRO A 1 130 ? 9.234 -24.888 111.286 1.00 18.21 127 PRO A C 1
ATOM 1019 O O . PRO A 1 130 ? 9.704 -23.752 111.131 1.00 16.74 127 PRO A O 1
ATOM 1023 N N . PRO A 1 131 ? 8.779 -25.342 112.455 1.00 17.98 128 PRO A N 1
ATOM 1024 C CA . PRO A 1 131 ? 8.381 -26.723 112.712 1.00 18.67 128 PRO A CA 1
ATOM 1025 C C . PRO A 1 131 ? 7.013 -27.117 112.219 1.00 18.15 128 PRO A C 1
ATOM 1026 O O . PRO A 1 131 ? 6.766 -28.297 112.012 1.00 17.02 128 PRO A O 1
ATOM 1030 N N . TYR A 1 132 ? 6.088 -26.169 112.139 1.00 18.39 129 TYR A N 1
ATOM 1031 C CA . TYR A 1 132 ? 4.661 -26.493 111.879 1.00 19.01 129 TYR A CA 1
ATOM 1032 C C . TYR A 1 132 ? 3.915 -25.191 111.736 1.00 20.51 129 TYR A C 1
ATOM 1033 O O . TYR A 1 132 ? 3.670 -24.482 112.696 1.00 20.73 129 TYR A O 1
ATOM 1042 N N . LEU A 1 133 ? 3.583 -24.857 110.500 1.00 20.64 130 LEU A N 1
ATOM 1043 C CA . LEU A 1 133 ? 3.185 -23.508 110.177 1.00 19.79 130 LEU A CA 1
ATOM 1044 C C . LEU A 1 133 ? 1.702 -23.197 110.508 1.00 20.75 130 LEU A C 1
ATOM 1045 O O . LEU A 1 133 ? 1.310 -22.045 110.634 1.00 19.94 130 LEU A O 1
ATOM 1050 N N . TYR A 1 134 ? 0.904 -24.234 110.707 1.00 20.26 131 TYR A N 1
ATOM 1051 C CA . TYR A 1 134 ? -0.512 -24.071 110.998 1.00 21.22 131 TYR A CA 1
ATOM 1052 C C . TYR A 1 134 ? -0.709 -23.448 112.380 1.00 19.65 131 TYR A C 1
ATOM 1053 O O . TYR A 1 134 ? -0.114 -23.876 113.353 1.00 20.32 131 TYR A O 1
ATOM 1062 N N . LYS A 1 135 ? -1.541 -22.433 112.447 1.00 20.34 132 LYS A N 1
ATOM 1063 C CA . LYS A 1 135 ? -1.827 -21.749 113.676 1.00 20.08 132 LYS A CA 1
ATOM 1064 C C . LYS A 1 135 ? -3.266 -21.969 114.115 1.00 21.31 132 LYS A C 1
ATOM 1065 O O . LYS A 1 135 ? -4.168 -21.692 113.355 1.00 22.12 132 LYS A O 1
ATOM 1071 N N . SER A 1 136 ? -3.458 -22.354 115.382 1.00 21.67 133 SER A N 1
ATOM 1072 C CA . SER A 1 136 ? -4.774 -22.726 115.916 1.00 22.64 133 SER A CA 1
ATOM 1073 C C . SER A 1 136 ? -4.765 -22.492 117.423 1.00 21.95 133 SER A C 1
ATOM 1074 O O . SER A 1 136 ? -3.690 -22.331 118.023 1.00 21.92 133 SER A O 1
ATOM 1077 N N . GLU A 1 137 ? -5.930 -22.551 118.093 1.00 23.11 134 GLU A N 1
ATOM 1078 C CA . GLU A 1 137 ? -5.958 -22.467 119.559 1.00 23.84 134 GLU A CA 1
ATOM 1079 C C . GLU A 1 137 ? -5.057 -23.472 120.276 1.00 23.14 134 GLU A C 1
ATOM 1080 O O . GLU A 1 137 ? -4.314 -23.142 121.223 1.00 23.66 134 GLU A O 1
ATOM 1086 N N . ASP A 1 138 ? -5.094 -24.702 119.792 1.00 23.80 135 ASP A N 1
ATOM 1087 C CA . ASP A 1 138 ? -4.215 -25.747 120.337 1.00 24.05 135 ASP A CA 1
ATOM 1088 C C . ASP A 1 138 ? -2.767 -25.676 119.853 1.00 22.12 135 ASP A C 1
ATOM 1089 O O . ASP A 1 138 ? -1.876 -26.156 120.544 1.00 21.39 135 ASP A O 1
ATOM 1094 N N . HIS A 1 139 ? -2.499 -25.034 118.710 1.00 20.59 136 HIS A N 1
ATOM 1095 C CA . HIS A 1 139 ? -1.142 -24.812 118.269 1.00 19.76 136 HIS A CA 1
ATOM 1096 C C . HIS A 1 139 ? -0.917 -23.315 117.907 1.00 19.68 136 HIS A C 1
ATOM 1097 O O . HIS A 1 139 ? -0.863 -22.931 116.708 1.00 19.22 136 HIS A O 1
ATOM 1104 N N . PRO A 1 140 ? -0.874 -22.479 118.944 1.00 18.87 137 PRO A N 1
ATOM 1105 C CA . PRO A 1 140 ? -0.854 -21.046 118.728 1.00 19.08 137 PRO A CA 1
ATOM 1106 C C . PRO A 1 140 ? 0.409 -20.490 118.163 1.00 19.80 137 PRO A C 1
ATOM 1107 O O . PRO A 1 140 ? 0.393 -19.334 117.703 1.00 18.36 137 PRO A O 1
ATOM 1111 N N . GLU A 1 141 ? 1.497 -21.250 118.256 1.00 18.82 138 GLU A N 1
ATOM 1112 C CA . GLU A 1 141 ? 2.768 -20.820 117.764 1.00 20.76 138 GLU A CA 1
ATOM 1113 C C . GLU A 1 141 ? 3.037 -21.155 116.315 1.00 18.92 138 GLU A C 1
ATOM 1114 O O . GLU A 1 141 ? 4.137 -21.018 115.884 1.00 19.01 138 GLU A O 1
ATOM 1120 N N . GLY A 1 142 ? 2.017 -21.594 115.583 1.00 18.39 139 GLY A N 1
ATOM 1121 C CA . GLY A 1 142 ? 2.093 -21.569 114.130 1.00 17.75 139 GLY A CA 1
ATOM 1122 C C . GLY A 1 142 ? 2.010 -20.146 113.601 1.00 17.40 139 GLY A C 1
ATOM 1123 O O . GLY A 1 142 ? 1.847 -19.175 114.363 1.00 14.27 139 GLY A O 1
ATOM 1124 N N . ALA A 1 143 ? 2.135 -20.023 112.268 1.00 16.12 140 ALA A N 1
ATOM 1125 C CA . ALA A 1 143 ? 2.170 -18.719 111.632 1.00 17.24 140 ALA A CA 1
ATOM 1126 C C . ALA A 1 143 ? 0.877 -18.438 110.871 1.00 19.35 140 ALA A C 1
ATOM 1127 O O . ALA A 1 143 ? 0.468 -17.309 110.801 1.00 20.94 140 ALA A O 1
ATOM 1129 N N . LEU A 1 144 ? 0.268 -19.450 110.286 1.00 19.97 141 LEU A N 1
ATOM 1130 C CA . LEU A 1 144 ? -0.856 -19.239 109.353 1.00 21.65 141 LEU A CA 1
ATOM 1131 C C . LEU A 1 144 ? -2.115 -19.870 109.894 1.00 22.49 141 LEU A C 1
ATOM 1132 O O . LEU A 1 144 ? -2.176 -21.091 110.059 1.00 22.03 141 LEU A O 1
ATOM 1137 N N . ASP A 1 145 ? -3.130 -19.036 110.172 1.00 24.00 142 ASP A N 1
ATOM 1138 C CA . ASP A 1 145 ? -4.403 -19.551 110.616 1.00 25.18 142 ASP A CA 1
ATOM 1139 C C . ASP A 1 145 ? -5.306 -19.927 109.441 1.00 26.03 142 ASP A C 1
ATOM 1140 O O . ASP A 1 145 ? -4.961 -19.758 108.242 1.00 23.62 142 ASP A O 1
ATOM 1145 N N . ASP A 1 146 ? -6.426 -20.536 109.784 1.00 26.12 143 ASP A N 1
ATOM 1146 C CA . ASP A 1 146 ? -7.342 -21.043 108.753 1.00 28.39 143 ASP A CA 1
ATOM 1147 C C . ASP A 1 146 ? -7.737 -19.997 107.727 1.00 28.09 143 ASP A C 1
ATOM 1148 O O . ASP A 1 146 ? -7.752 -20.241 106.516 1.00 29.12 143 ASP A O 1
ATOM 1153 N N . ALA A 1 147 ? -8.030 -18.813 108.198 1.00 27.63 144 ALA A N 1
ATOM 1154 C CA . ALA A 1 147 ? -8.511 -17.798 107.319 1.00 27.75 144 ALA A CA 1
ATOM 1155 C C . ALA A 1 147 ? -7.451 -17.424 106.296 1.00 27.57 144 ALA A C 1
ATOM 1156 O O . ALA A 1 147 ? -7.764 -17.278 105.129 1.00 26.49 144 ALA A O 1
ATOM 1158 N N . THR A 1 148 ? -6.206 -17.274 106.752 1.00 27.59 145 THR A N 1
ATOM 1159 C CA . THR A 1 148 ? -5.094 -16.902 105.916 1.00 27.41 145 THR A CA 1
ATOM 1160 C C . THR A 1 148 ? -4.871 -17.998 104.880 1.00 26.07 145 THR A C 1
ATOM 1161 O O . THR A 1 148 ? -4.766 -17.731 103.700 1.00 25.65 145 THR A O 1
ATOM 1165 N N . ILE A 1 149 ? -4.865 -19.236 105.362 1.00 24.33 146 ILE A N 1
ATOM 1166 C CA . ILE A 1 149 ? -4.717 -20.376 104.488 1.00 24.38 146 ILE A CA 1
ATOM 1167 C C . ILE A 1 149 ? -5.785 -20.359 103.402 1.00 24.63 146 ILE A C 1
ATOM 1168 O O . ILE A 1 149 ? -5.452 -20.502 102.203 1.00 23.60 146 ILE A O 1
ATOM 1173 N N . GLU A 1 150 ? -7.045 -20.148 103.779 1.00 24.40 147 GLU A N 1
ATOM 1174 C CA . GLU A 1 150 ? -8.121 -20.076 102.773 1.00 25.99 147 GLU A CA 1
ATOM 1175 C C . GLU A 1 150 ? -8.001 -18.927 101.790 1.00 26.12 147 GLU A C 1
ATOM 1176 O O . GLU A 1 150 ? -8.388 -19.088 100.652 1.00 25.96 147 GLU A O 1
ATOM 1182 N N . THR A 1 151 ? -7.482 -17.773 102.227 1.00 26.54 148 THR A N 1
ATOM 1183 C CA . THR A 1 151 ? -7.156 -16.683 101.303 1.00 26.61 148 THR A CA 1
ATOM 1184 C C . THR A 1 151 ? -6.096 -17.050 100.248 1.00 25.51 148 THR A C 1
ATOM 1185 O O . THR A 1 151 ? -6.230 -16.646 99.101 1.00 25.95 148 THR A O 1
ATOM 1189 N N . PHE A 1 152 ? -5.097 -17.861 100.611 1.00 23.49 149 PHE A N 1
ATOM 1190 C CA . PHE A 1 152 ? -4.126 -18.384 99.641 1.00 23.89 149 PHE A CA 1
ATOM 1191 C C . PHE A 1 152 ? -4.815 -19.281 98.651 1.00 22.86 149 PHE A C 1
ATOM 1192 O O . PHE A 1 152 ? -4.621 -19.126 97.439 1.00 23.02 149 PHE A O 1
ATOM 1200 N N . LYS A 1 153 ? -5.599 -20.237 99.160 1.00 21.01 150 LYS A N 1
ATOM 1201 C CA . LYS A 1 153 ? -6.187 -21.222 98.262 1.00 21.10 150 LYS A CA 1
ATOM 1202 C C . LYS A 1 153 ? -7.164 -20.546 97.316 1.00 21.43 150 LYS A C 1
ATOM 1203 O O . LYS A 1 153 ? -7.177 -20.852 96.111 1.00 21.07 150 LYS A O 1
ATOM 1209 N N . SER A 1 154 ? -7.976 -19.656 97.865 1.00 22.29 151 SER A N 1
ATOM 1210 C CA A SER A 1 154 ? -8.968 -18.921 97.071 0.60 23.57 151 SER A CA 1
ATOM 1211 C CA B SER A 1 154 ? -8.972 -18.965 97.064 0.40 22.73 151 SER A CA 1
ATOM 1212 C C . SER A 1 154 ? -8.328 -18.120 95.969 1.00 23.06 151 SER A C 1
ATOM 1213 O O . SER A 1 154 ? -8.836 -18.063 94.862 1.00 23.66 151 SER A O 1
ATOM 1218 N N . GLY A 1 155 ? -7.232 -17.439 96.293 1.00 23.71 152 GLY A N 1
ATOM 1219 C CA . GLY A 1 155 ? -6.518 -16.623 95.304 1.00 23.01 152 GLY A CA 1
ATOM 1220 C C . GLY A 1 155 ? -6.010 -17.463 94.173 1.00 23.98 152 GLY A C 1
ATOM 1221 O O . GLY A 1 155 ? -6.118 -17.080 93.005 1.00 24.33 152 GLY A O 1
ATOM 1222 N N . VAL A 1 156 ? -5.423 -18.608 94.503 1.00 22.79 153 VAL A N 1
ATOM 1223 C CA . VAL A 1 156 ? -4.844 -19.478 93.467 1.00 24.78 153 VAL A CA 1
ATOM 1224 C C . VAL A 1 156 ? -5.935 -20.080 92.596 1.00 24.32 153 VAL A C 1
ATOM 1225 O O . VAL A 1 156 ? -5.732 -20.301 91.395 1.00 24.87 153 VAL A O 1
ATOM 1229 N N . ILE A 1 157 ? -7.065 -20.397 93.218 1.00 23.27 154 ILE A N 1
ATOM 1230 C CA . ILE A 1 157 ? -8.197 -20.978 92.507 1.00 24.24 154 ILE A CA 1
ATOM 1231 C C . ILE A 1 157 ? -8.852 -19.990 91.572 1.00 25.35 154 ILE A C 1
ATOM 1232 O O . ILE A 1 157 ? -9.188 -20.318 90.418 1.00 27.05 154 ILE A O 1
ATOM 1237 N N . ASN A 1 158 ? -9.021 -18.771 92.023 1.00 24.80 155 ASN A N 1
ATOM 1238 C CA . ASN A 1 158 ? -9.860 -17.855 91.307 1.00 26.06 155 ASN A CA 1
ATOM 1239 C C . ASN A 1 158 ? -9.130 -16.895 90.359 1.00 23.66 155 ASN A C 1
ATOM 1240 O O . ASN A 1 158 ? -9.654 -16.562 89.318 1.00 23.77 155 ASN A O 1
ATOM 1245 N N . ASP A 1 159 ? -7.907 -16.488 90.700 1.00 21.75 156 ASP A N 1
ATOM 1246 C CA . ASP A 1 159 ? -7.017 -15.797 89.711 1.00 21.71 156 ASP A CA 1
ATOM 1247 C C . ASP A 1 159 ? -5.610 -15.879 90.205 1.00 19.56 156 ASP A C 1
ATOM 1248 O O . ASP A 1 159 ? -5.051 -14.938 90.830 1.00 18.50 156 ASP A O 1
ATOM 1253 N N . ARG A 1 160 ? -5.043 -17.022 89.875 1.00 19.35 157 ARG A N 1
ATOM 1254 C CA . ARG A 1 160 ? -3.674 -17.362 90.217 1.00 18.64 157 ARG A CA 1
ATOM 1255 C C . ARG A 1 160 ? -2.708 -16.278 89.757 1.00 17.91 157 ARG A C 1
ATOM 1256 O O . ARG A 1 160 ? -1.767 -15.963 90.501 1.00 16.88 157 ARG A O 1
ATOM 1264 N N . LEU A 1 161 ? -2.910 -15.706 88.567 1.00 18.98 158 LEU A N 1
ATOM 1265 C CA . LEU A 1 161 ? -1.856 -14.868 87.983 1.00 18.10 158 LEU A CA 1
ATOM 1266 C C . LEU A 1 161 ? -1.839 -13.565 88.727 1.00 18.10 158 LEU A C 1
ATOM 1267 O O . LEU A 1 161 ? -0.761 -13.033 89.069 1.00 16.99 158 LEU A O 1
ATOM 1272 N N . ALA A 1 162 ? -3.018 -13.052 89.007 1.00 18.56 159 ALA A N 1
ATOM 1273 C CA . ALA A 1 162 ? -3.091 -11.800 89.830 1.00 18.75 159 ALA A CA 1
ATOM 1274 C C . ALA A 1 162 ? -2.603 -12.048 91.251 1.00 18.50 159 ALA A C 1
ATOM 1275 O O . ALA A 1 162 ? -1.951 -11.186 91.862 1.00 17.69 159 ALA A O 1
ATOM 1277 N N . PHE A 1 163 ? -2.953 -13.209 91.798 1.00 17.60 160 PHE A N 1
ATOM 1278 C CA . PHE A 1 163 ? -2.557 -13.539 93.183 1.00 17.12 160 PHE A CA 1
ATOM 1279 C C . PHE A 1 163 ? -1.063 -13.589 93.293 1.00 16.99 160 PHE A C 1
ATOM 1280 O O . PHE A 1 163 ? -0.473 -13.042 94.233 1.00 17.26 160 PHE A O 1
ATOM 1288 N N . LEU A 1 164 ? -0.430 -14.165 92.281 1.00 16.46 161 LEU A N 1
ATOM 1289 C CA . LEU A 1 164 ? 1.044 -14.249 92.244 1.00 16.99 161 LEU A CA 1
ATOM 1290 C C . LEU A 1 164 ? 1.673 -12.876 92.092 1.00 17.24 161 LEU A C 1
ATOM 1291 O O . LEU A 1 164 ? 2.742 -12.632 92.621 1.00 16.78 161 LEU A O 1
ATOM 1296 N N . ASP A 1 165 ? 1.065 -12.006 91.320 1.00 17.05 162 ASP A N 1
ATOM 1297 C CA . ASP A 1 165 ? 1.594 -10.680 91.176 1.00 17.85 162 ASP A CA 1
ATOM 1298 C C . ASP A 1 165 ? 1.694 -10.047 92.578 1.00 19.04 162 ASP A C 1
ATOM 1299 O O . ASP A 1 165 ? 2.770 -9.612 93.035 1.00 19.51 162 ASP A O 1
ATOM 1304 N N . GLU A 1 166 ? 0.595 -10.048 93.289 1.00 19.42 163 GLU A N 1
ATOM 1305 C CA . GLU A 1 166 ? 0.640 -9.539 94.672 1.00 20.71 163 GLU A CA 1
ATOM 1306 C C . GLU A 1 166 ? 1.552 -10.273 95.610 1.00 19.21 163 GLU A C 1
ATOM 1307 O O . GLU A 1 166 ? 2.277 -9.619 96.433 1.00 18.16 163 GLU A O 1
ATOM 1313 N N . PHE A 1 167 ? 1.564 -11.604 95.547 1.00 17.14 164 PHE A N 1
ATOM 1314 C CA . PHE A 1 167 ? 2.443 -12.382 96.41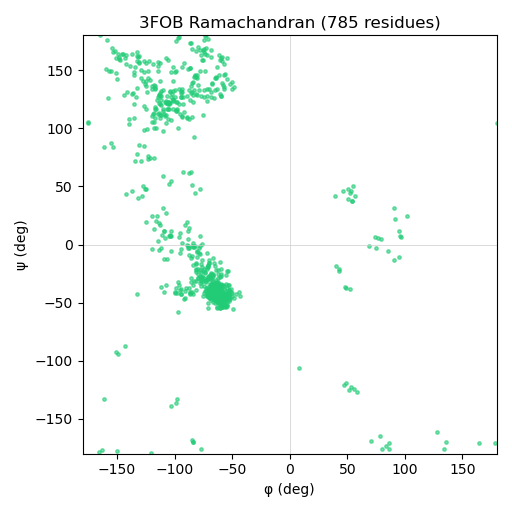6 1.00 18.84 164 PHE A CA 1
ATOM 1315 C C . PHE A 1 167 ? 3.912 -12.025 96.233 1.00 19.10 164 PHE A C 1
ATOM 1316 O O . PHE A 1 167 ? 4.660 -11.833 97.239 1.00 20.24 164 PHE A O 1
ATOM 1324 N N . THR A 1 168 ? 4.350 -11.894 94.969 1.00 18.48 165 THR A N 1
ATOM 1325 C CA . THR A 1 168 ? 5.737 -11.531 94.696 1.00 20.36 165 THR A CA 1
ATOM 1326 C C . THR A 1 168 ? 6.137 -10.168 95.217 1.00 21.44 165 THR A C 1
ATOM 1327 O O . THR A 1 168 ? 7.313 -9.951 95.573 1.00 21.77 165 THR A O 1
ATOM 1331 N N . LYS A 1 169 ? 5.190 -9.250 95.316 1.00 22.71 166 LYS A N 1
ATOM 1332 C CA . LYS A 1 169 ? 5.460 -7.964 95.936 1.00 23.55 166 LYS A CA 1
ATOM 1333 C C . LYS A 1 169 ? 5.780 -8.122 97.418 1.00 23.81 166 LYS A C 1
ATOM 1334 O O . LYS A 1 169 ? 6.812 -7.614 97.886 1.00 27.06 166 LYS A O 1
ATOM 1340 N N . GLY A 1 170 ? 5.014 -8.931 98.132 1.00 21.78 167 GLY A N 1
ATOM 1341 C CA . GLY A 1 170 ? 5.180 -9.054 99.564 1.00 21.99 167 GLY A CA 1
ATOM 1342 C C . GLY A 1 170 ? 6.389 -9.911 99.890 1.00 20.06 167 GLY A C 1
ATOM 1343 O O . GLY A 1 170 ? 7.055 -9.689 100.898 1.00 20.78 167 GLY A O 1
ATOM 1344 N N . PHE A 1 171 ? 6.715 -10.830 98.988 1.00 19.89 168 PHE A N 1
ATOM 1345 C CA . PHE A 1 171 ? 7.814 -11.780 99.168 1.00 18.29 168 PHE A CA 1
ATOM 1346 C C . PHE A 1 171 ? 9.154 -11.088 99.483 1.00 19.20 168 PHE A C 1
ATOM 1347 O O . PHE A 1 171 ? 9.944 -11.593 100.281 1.00 17.80 168 PHE A O 1
ATOM 1355 N N . PHE A 1 172 ? 9.378 -9.937 98.847 1.00 19.52 169 PHE A N 1
ATOM 1356 C CA . PHE A 1 172 ? 10.655 -9.218 98.956 1.00 20.48 169 PHE A CA 1
ATOM 1357 C C . PHE A 1 172 ? 10.568 -7.920 99.769 1.00 21.14 169 PHE A C 1
ATOM 1358 O O . PHE A 1 172 ? 11.540 -7.123 99.786 1.00 21.61 169 PHE A O 1
ATOM 1366 N N . ALA A 1 173 ? 9.455 -7.731 100.453 1.00 21.31 170 ALA A N 1
ATOM 1367 C CA . ALA A 1 173 ? 9.207 -6.483 101.219 1.00 20.68 170 ALA A CA 1
ATOM 1368 C C . ALA A 1 173 ? 9.483 -6.764 102.666 1.00 20.98 170 ALA A C 1
ATOM 1369 O O . ALA A 1 173 ? 9.161 -7.853 103.167 1.00 19.95 170 ALA A O 1
ATOM 1371 N N . ALA A 1 174 ? 10.096 -5.783 103.325 1.00 20.47 171 ALA A N 1
ATOM 1372 C CA . ALA A 1 174 ? 10.442 -5.892 104.745 1.00 20.61 171 ALA A CA 1
ATOM 1373 C C . ALA A 1 174 ? 9.654 -4.806 105.371 1.00 22.95 171 ALA A C 1
ATOM 1374 O O . ALA A 1 174 ? 10.048 -3.622 105.234 1.00 20.18 171 ALA A O 1
ATOM 1376 N N . GLY A 1 175 ? 8.582 -5.197 106.070 1.00 24.81 172 GLY A N 1
ATOM 1377 C CA . GLY A 1 175 ? 7.553 -4.234 106.529 1.00 27.06 172 GLY A CA 1
ATOM 1378 C C . GLY A 1 175 ? 7.157 -3.301 105.382 1.00 28.76 172 GLY A C 1
ATOM 1379 O O . GLY A 1 175 ? 6.782 -3.765 104.290 1.00 29.91 172 GLY A O 1
ATOM 1380 N N . ASP A 1 176 ? 7.342 -2.003 105.592 1.00 30.14 173 ASP A N 1
ATOM 1381 C CA . ASP A 1 176 ? 6.957 -0.960 104.641 1.00 31.29 173 ASP A CA 1
ATOM 1382 C C . ASP A 1 176 ? 7.918 -0.733 103.500 1.00 30.69 173 ASP A C 1
ATOM 1383 O O . ASP A 1 176 ? 7.590 0.027 102.582 1.00 31.35 173 ASP A O 1
ATOM 1388 N N . ARG A 1 177 ? 9.070 -1.398 103.536 1.00 29.16 174 ARG A N 1
ATOM 1389 C CA A ARG A 1 177 ? 10.100 -1.238 102.527 0.60 28.90 174 ARG A CA 1
ATOM 1390 C CA B ARG A 1 177 ? 10.115 -1.219 102.512 0.40 28.32 174 ARG A CA 1
ATOM 1391 C C . ARG A 1 177 ? 9.892 -2.187 101.350 1.00 27.77 174 ARG A C 1
ATOM 1392 O O . ARG A 1 177 ? 9.933 -3.398 101.532 1.00 26.69 174 ARG A O 1
ATOM 1407 N N . THR A 1 178 ? 9.657 -1.637 100.160 1.00 27.34 175 THR A N 1
ATOM 1408 C CA . THR A 1 178 ? 9.366 -2.453 98.990 1.00 27.55 175 THR A CA 1
ATOM 1409 C C . THR A 1 178 ? 10.311 -2.141 97.859 1.00 27.57 175 THR A C 1
ATOM 1410 O O . THR A 1 178 ? 9.971 -2.416 96.717 1.00 29.38 175 THR A O 1
ATOM 1414 N N . ASP A 1 179 ? 11.463 -1.521 98.153 1.00 26.61 176 ASP A N 1
ATOM 1415 C CA . ASP A 1 179 ? 12.455 -1.194 97.138 1.00 25.67 176 ASP A CA 1
ATOM 1416 C C . ASP A 1 179 ? 13.660 -2.119 97.297 1.00 24.15 176 ASP A C 1
ATOM 1417 O O . ASP A 1 179 ? 14.807 -1.751 96.966 1.00 23.39 176 ASP A O 1
ATOM 1422 N N . LEU A 1 180 ? 13.436 -3.306 97.842 1.00 20.57 177 LEU A N 1
ATOM 1423 C CA . LEU A 1 180 ? 14.599 -4.157 98.113 1.00 22.04 177 LEU A CA 1
ATOM 1424 C C . LEU A 1 180 ? 15.031 -4.962 96.846 1.00 22.14 177 LEU A C 1
ATOM 1425 O O . LEU A 1 180 ? 16.168 -5.460 96.795 1.00 22.17 177 LEU A O 1
ATOM 1430 N N . VAL A 1 181 ? 14.111 -5.053 95.888 1.00 21.50 178 VAL A N 1
ATOM 1431 C CA . VAL A 1 181 ? 14.411 -5.556 94.527 1.00 21.82 178 VAL A CA 1
ATOM 1432 C C . VAL A 1 181 ? 13.888 -4.641 93.472 1.00 20.68 178 VAL A C 1
ATOM 1433 O O . VAL A 1 181 ? 13.030 -3.836 93.717 1.00 20.57 178 VAL A O 1
ATOM 1437 N N . SER A 1 182 ? 14.402 -4.792 92.252 1.00 20.30 179 SER A N 1
ATOM 1438 C CA . SER A 1 182 ? 13.862 -4.075 91.129 1.00 20.38 179 SER A CA 1
ATOM 1439 C C . SER A 1 182 ? 12.564 -4.685 90.663 1.00 20.24 179 SER A C 1
ATOM 1440 O O . SER A 1 182 ? 12.295 -5.859 90.909 1.00 20.53 179 SER A O 1
ATOM 1443 N N . GLU A 1 183 ? 11.788 -3.869 89.953 1.00 20.85 180 GLU A N 1
ATOM 1444 C CA . GLU A 1 183 ? 10.569 -4.377 89.319 1.00 22.72 180 GLU A CA 1
ATOM 1445 C C . GLU A 1 183 ? 10.878 -5.495 88.310 1.00 21.49 180 GLU A C 1
ATOM 1446 O O . GLU A 1 183 ? 10.157 -6.497 88.256 1.00 19.88 180 GLU A O 1
ATOM 1452 N N . SER A 1 184 ? 11.970 -5.338 87.556 1.00 21.06 181 SER A N 1
ATOM 1453 C CA . SER A 1 184 ? 12.422 -6.392 86.604 1.00 19.99 181 SER A CA 1
ATOM 1454 C C . SER A 1 184 ? 12.649 -7.724 87.283 1.00 19.21 181 SER A C 1
ATOM 1455 O O . SER A 1 184 ? 12.196 -8.779 86.831 1.00 17.51 181 SER A O 1
ATOM 1458 N N . PHE A 1 185 ? 13.341 -7.680 88.402 1.00 17.55 182 PHE A N 1
ATOM 1459 C CA . PHE A 1 185 ? 13.576 -8.868 89.177 1.00 18.57 182 PHE A CA 1
ATOM 1460 C C . PHE A 1 185 ? 12.283 -9.471 89.741 1.00 17.69 182 PHE A C 1
ATOM 1461 O O . PHE A 1 185 ? 12.109 -10.732 89.777 1.00 18.53 182 PHE A O 1
ATOM 1469 N N . ARG A 1 186 ? 11.391 -8.634 90.253 1.00 17.68 183 ARG A N 1
ATOM 1470 C CA . ARG A 1 186 ? 10.125 -9.129 90.765 1.00 19.21 183 ARG A CA 1
ATOM 1471 C C . ARG A 1 186 ? 9.326 -9.796 89.661 1.00 19.12 183 ARG A C 1
ATOM 1472 O O . ARG A 1 186 ? 8.847 -10.890 89.835 1.00 19.98 183 ARG A O 1
ATOM 1480 N N . LEU A 1 187 ? 9.265 -9.149 88.511 1.00 18.58 184 LEU A N 1
ATOM 1481 C CA . LEU A 1 187 ? 8.518 -9.682 87.376 1.00 19.36 184 LEU A CA 1
ATOM 1482 C C . LEU A 1 187 ? 9.100 -10.989 86.820 1.00 17.89 184 LEU A C 1
ATOM 1483 O O . LEU A 1 187 ? 8.344 -11.902 86.425 1.00 16.48 184 LEU A O 1
ATOM 1488 N N . TYR A 1 188 ? 10.414 -11.095 86.878 1.00 17.42 185 TYR A N 1
ATOM 1489 C CA . TYR A 1 188 ? 11.147 -12.335 86.540 1.00 17.92 185 TYR A CA 1
ATOM 1490 C C . TYR A 1 188 ? 10.633 -13.460 87.388 1.00 18.25 185 TYR A C 1
ATOM 1491 O O . TYR A 1 188 ? 10.361 -14.559 86.893 1.00 16.26 185 TYR A O 1
ATOM 1500 N N . ASN A 1 189 ? 10.532 -13.196 88.697 1.00 16.59 186 ASN A N 1
ATOM 1501 C CA . ASN A 1 189 ? 10.036 -14.195 89.658 1.00 17.58 186 ASN A CA 1
ATOM 1502 C C . ASN A 1 189 ? 8.539 -14.506 89.470 1.00 17.27 186 ASN A C 1
ATOM 1503 O O . ASN A 1 189 ? 8.115 -15.678 89.501 1.00 17.23 186 ASN A O 1
ATOM 1508 N N . TRP A 1 190 ? 7.763 -13.473 89.196 1.00 16.36 187 TRP A N 1
ATOM 1509 C CA . TRP A 1 190 ? 6.378 -13.666 88.818 1.00 17.07 187 TRP A CA 1
ATOM 1510 C C . TRP A 1 190 ? 6.235 -14.668 87.668 1.00 17.98 187 TRP A C 1
ATOM 1511 O O . TRP A 1 190 ? 5.353 -15.590 87.678 1.00 15.95 187 TRP A O 1
ATOM 1522 N N . ASP A 1 191 ? 7.063 -14.476 86.642 1.00 17.18 188 ASP A N 1
ATOM 1523 C CA . ASP A 1 191 ? 6.941 -15.296 85.431 1.00 17.65 188 ASP A CA 1
ATOM 1524 C C . ASP A 1 191 ? 7.336 -16.746 85.729 1.00 16.42 188 ASP A C 1
ATOM 1525 O O . ASP A 1 191 ? 6.714 -17.656 85.248 1.00 17.28 188 ASP A O 1
ATOM 1530 N N . ILE A 1 192 ? 8.348 -16.948 86.558 1.00 15.74 189 ILE A N 1
ATOM 1531 C CA . ILE A 1 192 ? 8.698 -18.289 86.972 1.00 16.52 189 ILE A CA 1
ATOM 1532 C C . ILE A 1 192 ? 7.512 -18.974 87.657 1.00 16.45 189 ILE A C 1
ATOM 1533 O O . ILE A 1 192 ? 7.236 -20.169 87.445 1.00 15.51 189 ILE A O 1
ATOM 1538 N N . ALA A 1 193 ? 6.822 -18.238 88.542 1.00 14.77 190 ALA A N 1
ATOM 1539 C CA . ALA A 1 193 ? 5.674 -18.814 89.280 1.00 15.10 190 ALA A CA 1
ATOM 1540 C C . ALA A 1 193 ? 4.509 -19.055 88.327 1.00 14.64 190 ALA A C 1
ATOM 1541 O O . ALA A 1 193 ? 3.813 -20.048 88.421 1.00 14.98 190 ALA A O 1
ATOM 1543 N N . ALA A 1 194 ? 4.338 -18.162 87.352 1.00 14.52 191 ALA A N 1
ATOM 1544 C CA . ALA A 1 194 ? 3.197 -18.252 86.405 1.00 14.52 191 ALA A CA 1
ATOM 1545 C C . ALA A 1 194 ? 3.199 -19.551 85.634 1.00 15.27 191 ALA A C 1
ATOM 1546 O O . ALA A 1 194 ? 2.116 -20.120 85.314 1.00 14.48 191 ALA A O 1
ATOM 1548 N N . GLY A 1 195 ? 4.397 -20.045 85.316 1.00 15.50 192 GLY A N 1
ATOM 1549 C CA . GLY A 1 195 ? 4.521 -21.244 84.517 1.00 16.16 192 GLY A CA 1
ATOM 1550 C C . GLY A 1 195 ? 4.337 -22.529 85.282 1.00 16.39 192 GLY A C 1
ATOM 1551 O O . GLY A 1 195 ? 4.347 -23.588 84.651 1.00 16.37 192 GLY A O 1
ATOM 1552 N N . ALA A 1 196 ? 4.193 -22.465 86.612 1.00 16.15 193 ALA A N 1
ATOM 1553 C CA . ALA A 1 196 ? 4.051 -23.680 87.440 1.00 15.45 193 ALA A CA 1
ATOM 1554 C C . ALA A 1 196 ? 2.701 -24.328 87.234 1.00 13.59 193 ALA A C 1
ATOM 1555 O O . ALA A 1 196 ? 1.758 -23.755 86.691 1.00 14.79 193 ALA A O 1
ATOM 1557 N N . SER A 1 197 ? 2.634 -25.565 87.641 1.00 14.47 194 SER A N 1
ATOM 1558 C CA . SER A 1 197 ? 1.381 -26.270 87.659 1.00 14.23 194 SER A CA 1
ATOM 1559 C C . SER A 1 197 ? 0.383 -25.569 88.542 1.00 14.19 194 SER A C 1
ATOM 1560 O O . SER A 1 197 ? 0.687 -25.289 89.735 1.00 14.30 194 SER A O 1
ATOM 1563 N N . PRO A 1 198 ? -0.835 -25.289 88.016 1.00 14.38 195 PRO A N 1
ATOM 1564 C CA . PRO A 1 198 ? -1.867 -24.778 88.917 1.00 13.33 195 PRO A CA 1
ATOM 1565 C C . PRO A 1 198 ? -2.236 -25.696 90.032 1.00 14.98 195 PRO A C 1
ATOM 1566 O O . PRO A 1 198 ? -2.469 -25.240 91.125 1.00 13.14 195 PRO A O 1
ATOM 1570 N N . LYS A 1 199 ? -2.272 -26.994 89.771 1.00 14.39 196 LYS A N 1
ATOM 1571 C CA . LYS A 1 199 ? -2.603 -27.946 90.817 1.00 15.13 196 LYS A CA 1
ATOM 1572 C C . LYS A 1 199 ? -1.529 -28.051 91.835 1.00 16.11 196 LYS A C 1
ATOM 1573 O O . LYS A 1 199 ? -1.805 -28.069 93.032 1.00 16.74 196 LYS A O 1
ATOM 1579 N N . GLY A 1 200 ? -0.281 -28.142 91.366 1.00 15.88 197 GLY A N 1
ATOM 1580 C CA . GLY A 1 200 ? 0.876 -28.161 92.280 1.00 15.74 197 GLY A CA 1
ATOM 1581 C C . GLY A 1 200 ? 0.941 -26.938 93.149 1.00 15.10 197 GLY A C 1
ATOM 1582 O O . GLY A 1 200 ? 1.157 -27.003 94.369 1.00 15.90 197 GLY A O 1
ATOM 1583 N N . THR A 1 201 ? 0.701 -25.786 92.540 1.00 15.98 198 THR A N 1
ATOM 1584 C CA . THR A 1 201 ? 0.655 -24.533 93.260 1.00 15.39 198 THR A CA 1
ATOM 1585 C C . THR A 1 201 ? -0.369 -24.563 94.427 1.00 15.67 198 THR A C 1
ATOM 1586 O O . THR A 1 201 ? -0.086 -24.149 95.517 1.00 15.65 198 THR A O 1
ATOM 1590 N N . LEU A 1 202 ? -1.552 -25.095 94.178 1.00 15.07 199 LEU A N 1
ATOM 1591 C CA . LEU A 1 202 ? -2.601 -25.180 95.156 1.00 15.86 199 LEU A CA 1
ATOM 1592 C C . LEU A 1 202 ? -2.336 -26.184 96.245 1.00 16.30 199 LEU A C 1
ATOM 1593 O O . LEU A 1 202 ? -2.430 -25.847 97.407 1.00 15.03 199 LEU A O 1
ATOM 1598 N N . ASP A 1 203 ? -1.982 -27.399 95.865 1.00 16.28 200 ASP A N 1
ATOM 1599 C CA . ASP A 1 203 ? -1.767 -28.449 96.826 1.00 17.63 200 ASP A CA 1
ATOM 1600 C C . ASP A 1 203 ? -0.601 -28.064 97.703 1.00 18.57 200 ASP A C 1
ATOM 1601 O O . ASP A 1 203 ? -0.620 -28.386 98.878 1.00 19.10 200 ASP A O 1
ATOM 1606 N N . CYS A 1 204 ? 0.442 -27.431 97.152 1.00 18.97 201 CYS A N 1
ATOM 1607 C CA . CYS A 1 204 ? 1.553 -27.029 98.005 1.00 18.17 201 CYS A CA 1
ATOM 1608 C C . CYS A 1 204 ? 1.119 -26.208 99.216 1.00 17.67 201 CYS A C 1
ATOM 1609 O O . CYS A 1 204 ? 1.744 -26.296 100.249 1.00 16.49 201 CYS A O 1
ATOM 1612 N N . ILE A 1 205 ? 0.100 -25.377 99.067 1.00 17.28 202 ILE A N 1
ATOM 1613 C CA . ILE A 1 205 ? -0.346 -24.512 100.175 1.00 18.40 202 ILE A CA 1
ATOM 1614 C C . ILE A 1 205 ? -0.774 -25.368 101.365 1.00 19.13 202 ILE A C 1
ATOM 1615 O O . ILE A 1 205 ? -0.378 -25.088 102.510 1.00 18.84 202 ILE A O 1
ATOM 1620 N N . THR A 1 206 ? -1.522 -26.416 101.081 1.00 17.78 203 THR A N 1
ATOM 1621 C CA . THR A 1 206 ? -1.874 -27.394 102.122 1.00 19.17 203 THR A CA 1
ATOM 1622 C C . THR A 1 206 ? -0.672 -28.152 102.689 1.00 19.28 203 THR A C 1
ATOM 1623 O O . THR A 1 206 ? -0.543 -28.301 103.927 1.00 19.48 203 THR A O 1
ATOM 1627 N N . ALA A 1 207 ? 0.263 -28.554 101.818 1.00 18.20 204 ALA A N 1
ATOM 1628 C CA . ALA A 1 207 ? 1.477 -29.231 102.264 1.00 18.41 204 ALA A CA 1
ATOM 1629 C C . ALA A 1 207 ? 2.311 -28.396 103.206 1.00 19.21 204 ALA A C 1
ATOM 1630 O O . ALA A 1 207 ? 2.693 -28.885 104.282 1.00 17.21 204 ALA A O 1
ATOM 1632 N N . PHE A 1 208 ? 2.599 -27.157 102.816 1.00 18.32 205 PHE A N 1
ATOM 1633 C CA . PHE A 1 208 ? 3.527 -26.365 103.620 1.00 19.39 205 PHE A CA 1
ATOM 1634 C C . PHE A 1 208 ? 2.842 -25.780 104.828 1.00 19.74 205 PHE A C 1
ATOM 1635 O O . PHE A 1 208 ? 3.508 -25.540 105.823 1.00 21.23 205 PHE A O 1
ATOM 1643 N N . SER A 1 209 ? 1.548 -25.527 104.744 1.00 20.58 206 SER A N 1
ATOM 1644 C CA . SER A 1 209 ? 0.872 -24.960 105.922 1.00 21.18 206 SER A CA 1
ATOM 1645 C C . SER A 1 209 ? 0.397 -25.974 106.917 1.00 21.20 206 SER A C 1
ATOM 1646 O O . SER A 1 209 ? 0.329 -25.641 108.092 1.00 21.80 206 SER A O 1
ATOM 1649 N N . LYS A 1 210 ? 0.065 -27.200 106.495 1.00 20.16 207 LYS A N 1
ATOM 1650 C CA . LYS A 1 210 ? -0.568 -28.192 107.411 1.00 22.16 207 LYS A CA 1
ATOM 1651 C C . LYS A 1 210 ? 0.283 -29.404 107.788 1.00 21.59 207 LYS A C 1
ATOM 1652 O O . LYS A 1 210 ? -0.129 -30.240 108.607 1.00 21.78 207 LYS A O 1
ATOM 1658 N N . THR A 1 211 ? 1.488 -29.500 107.221 1.00 20.02 208 THR A N 1
ATOM 1659 C CA . THR A 1 211 ? 2.394 -30.522 107.641 1.00 18.49 208 THR A CA 1
ATOM 1660 C C . THR A 1 211 ? 3.158 -30.201 108.919 1.00 18.31 208 THR A C 1
ATOM 1661 O O . THR A 1 211 ? 3.797 -29.175 109.044 1.00 18.87 208 THR A O 1
ATOM 1665 N N . ASP A 1 212 ? 3.106 -31.142 109.862 1.00 20.64 209 ASP A N 1
ATOM 1666 C CA . ASP A 1 212 ? 3.761 -30.989 111.157 1.00 20.63 209 ASP A CA 1
ATOM 1667 C C . ASP A 1 212 ? 5.115 -31.641 111.129 1.00 20.18 209 ASP A C 1
ATOM 1668 O O . ASP A 1 212 ? 5.231 -32.867 111.115 1.00 21.94 209 ASP A O 1
ATOM 1673 N N . PHE A 1 213 ? 6.169 -30.840 111.204 1.00 20.06 210 PHE A N 1
ATOM 1674 C CA . PHE A 1 213 ? 7.531 -31.397 111.215 1.00 18.73 210 PHE A CA 1
ATOM 1675 C C . PHE A 1 213 ? 8.124 -31.588 112.587 1.00 18.39 210 PHE A C 1
ATOM 1676 O O . PHE A 1 213 ? 9.254 -31.885 112.695 1.00 18.41 210 PHE A O 1
ATOM 1684 N N . ARG A 1 214 ? 7.350 -31.442 113.657 1.00 20.89 211 ARG A N 1
ATOM 1685 C CA . ARG A 1 214 ? 7.960 -31.434 114.989 1.00 21.79 211 ARG A CA 1
ATOM 1686 C C . ARG A 1 214 ? 8.669 -32.743 115.324 1.00 22.78 211 ARG A C 1
ATOM 1687 O O . ARG A 1 214 ? 9.771 -32.746 115.889 1.00 22.18 211 ARG A O 1
ATOM 1695 N N . LYS A 1 215 ? 8.041 -33.850 114.963 1.00 22.12 212 LYS A N 1
ATOM 1696 C CA . LYS A 1 215 ? 8.637 -35.172 115.190 1.00 24.32 212 LYS A CA 1
ATOM 1697 C C . LYS A 1 215 ? 9.910 -35.373 114.379 1.00 23.54 212 LYS A C 1
ATOM 1698 O O . LYS A 1 215 ? 10.836 -36.029 114.820 1.00 23.82 212 LYS A O 1
ATOM 1704 N N . ASP A 1 216 ? 9.945 -34.791 113.177 1.00 22.88 213 ASP A N 1
ATOM 1705 C CA . ASP A 1 216 ? 11.087 -34.910 112.289 1.00 22.54 213 ASP A CA 1
ATOM 1706 C C . ASP A 1 216 ? 12.296 -34.155 112.877 1.00 22.42 213 ASP A C 1
ATOM 1707 O O . ASP A 1 216 ? 13.414 -34.629 112.808 1.00 22.06 213 ASP A O 1
ATOM 1712 N N . LEU A 1 217 ? 12.065 -32.977 113.480 1.00 21.79 214 LEU A N 1
ATOM 1713 C CA . LEU A 1 217 ? 13.165 -32.169 113.950 1.00 21.67 214 LEU A CA 1
ATOM 1714 C C . LEU A 1 217 ? 13.857 -32.850 115.122 1.00 22.53 214 LEU A C 1
ATOM 1715 O O . LEU A 1 217 ? 15.038 -32.629 115.373 1.00 24.59 214 LEU A O 1
ATOM 1720 N N . GLU A 1 218 ? 13.118 -33.693 115.839 1.00 23.52 215 GLU A N 1
ATOM 1721 C CA . GLU A 1 218 ? 13.699 -34.465 116.940 1.00 23.89 215 GLU A CA 1
ATOM 1722 C C . GLU A 1 218 ? 14.908 -35.310 116.519 1.00 25.12 215 GLU A C 1
ATOM 1723 O O . GLU A 1 218 ? 15.782 -35.624 117.364 1.00 24.78 215 GLU A O 1
ATOM 1729 N N . LYS A 1 219 ? 14.996 -35.699 115.239 1.00 25.21 216 LYS A N 1
ATOM 1730 C CA . LYS A 1 219 ? 16.080 -36.560 114.766 1.00 26.26 216 LYS A CA 1
ATOM 1731 C C . LYS A 1 219 ? 17.354 -35.827 114.301 1.00 25.65 216 LYS A C 1
ATOM 1732 O O . LYS A 1 219 ? 18.251 -36.470 113.742 1.00 25.07 216 LYS A O 1
ATOM 1738 N N . PHE A 1 220 ? 17.407 -34.508 114.448 1.00 24.41 217 PHE A N 1
ATOM 1739 C CA . PHE A 1 220 ? 18.489 -33.705 113.899 1.00 24.71 217 PHE A CA 1
ATOM 1740 C C . PHE A 1 220 ? 19.692 -33.701 114.831 1.00 26.39 217 PHE A C 1
ATOM 1741 O O . PHE A 1 220 ? 19.758 -32.876 115.742 1.00 29.42 217 PHE A O 1
ATOM 1749 N N . ASN A 1 221 ? 20.614 -34.631 114.607 1.00 26.59 218 ASN A N 1
ATOM 1750 C CA . ASN A 1 221 ? 21.882 -34.703 115.339 1.00 26.97 218 ASN A CA 1
ATOM 1751 C C . ASN A 1 221 ? 23.105 -34.346 114.486 1.00 26.36 218 ASN A C 1
ATOM 1752 O O . ASN A 1 221 ? 24.230 -34.833 114.736 1.00 27.12 218 ASN A O 1
ATOM 1757 N N . ILE A 1 222 ? 22.897 -33.458 113.527 1.00 24.17 219 ILE A N 1
ATOM 1758 C CA . ILE A 1 222 ? 23.937 -32.962 112.648 1.00 23.64 219 ILE A CA 1
ATOM 1759 C C . ILE A 1 222 ? 23.932 -31.446 112.757 1.00 22.35 219 ILE A C 1
ATOM 1760 O O . ILE A 1 222 ? 22.909 -30.880 113.134 1.00 23.89 219 ILE A O 1
ATOM 1765 N N . PRO A 1 223 ? 25.055 -30.791 112.447 1.00 20.99 220 PRO A N 1
ATOM 1766 C CA . PRO A 1 223 ? 25.085 -29.336 112.584 1.00 20.15 220 PRO A CA 1
ATOM 1767 C C . PRO A 1 223 ? 23.982 -28.702 111.740 1.00 19.40 220 PRO A C 1
ATOM 1768 O O . PRO A 1 223 ? 23.809 -29.124 110.602 1.00 18.66 220 PRO A O 1
ATOM 1772 N N . THR A 1 224 ? 23.264 -27.734 112.321 1.00 18.52 221 THR A N 1
ATOM 1773 C CA . THR A 1 224 ? 22.065 -27.139 111.725 1.00 18.47 221 THR A CA 1
ATOM 1774 C C . THR A 1 224 ? 22.209 -25.629 111.849 1.00 18.64 221 THR A C 1
ATOM 1775 O O . THR A 1 224 ? 22.709 -25.116 112.900 1.00 19.30 221 THR A O 1
ATOM 1779 N N . LEU A 1 225 ? 21.903 -24.951 110.760 1.00 17.58 222 LEU A N 1
ATOM 1780 C CA . LEU A 1 225 ? 21.859 -23.483 110.704 1.00 18.35 222 LEU A CA 1
ATOM 1781 C C . LEU A 1 225 ? 20.458 -23.051 110.378 1.00 18.45 222 LEU A C 1
ATOM 1782 O O . LEU A 1 225 ? 19.823 -23.592 109.465 1.00 19.64 222 LEU A O 1
ATOM 1787 N N . ILE A 1 226 ? 19.986 -22.023 111.069 1.00 18.15 223 ILE A N 1
ATOM 1788 C CA . ILE A 1 226 ? 18.756 -21.351 110.721 1.00 17.93 223 ILE A CA 1
ATOM 1789 C C . ILE A 1 226 ? 19.119 -19.962 110.232 1.00 18.11 223 ILE A C 1
ATOM 1790 O O . ILE A 1 226 ? 19.803 -19.198 110.948 1.00 17.36 223 ILE A O 1
ATOM 1795 N N . ILE A 1 227 ? 18.761 -19.627 108.979 1.00 16.36 224 ILE A N 1
ATOM 1796 C CA . ILE A 1 227 ? 18.988 -18.332 108.475 1.00 15.90 224 ILE A CA 1
ATOM 1797 C C . ILE A 1 227 ? 17.617 -17.754 108.279 1.00 17.28 224 ILE A C 1
ATOM 1798 O O . ILE A 1 227 ? 16.791 -18.383 107.682 1.00 18.55 224 ILE A O 1
ATOM 1803 N N . HIS A 1 228 ? 17.320 -16.561 108.791 1.00 17.19 225 HIS A N 1
ATOM 1804 C CA . HIS A 1 228 ? 15.934 -16.079 108.690 1.00 16.81 225 HIS A CA 1
ATOM 1805 C C . HIS A 1 228 ? 15.943 -14.569 108.787 1.00 16.75 225 HIS A C 1
ATOM 1806 O O . HIS A 1 228 ? 16.809 -13.999 109.477 1.00 17.82 225 HIS A O 1
ATOM 1813 N N . GLY A 1 229 ? 15.001 -13.932 108.143 1.00 16.82 226 GLY A N 1
ATOM 1814 C CA . GLY A 1 229 ? 14.922 -12.502 108.265 1.00 17.39 226 GLY A CA 1
ATOM 1815 C C . GLY A 1 229 ? 14.099 -12.128 109.494 1.00 18.40 226 GLY A C 1
ATOM 1816 O O . GLY A 1 229 ? 13.179 -12.871 109.879 1.00 20.20 226 GLY A O 1
ATOM 1817 N N . ASP A 1 230 ? 14.388 -10.963 110.066 1.00 19.54 227 ASP A N 1
ATOM 1818 C CA . ASP A 1 230 ? 13.568 -10.452 111.163 1.00 20.31 227 ASP A CA 1
ATOM 1819 C C . ASP A 1 230 ? 12.304 -9.738 110.645 1.00 20.21 227 ASP A C 1
ATOM 1820 O O . ASP A 1 230 ? 11.515 -9.291 111.441 1.00 20.90 227 ASP A O 1
ATOM 1825 N N . SER A 1 231 ? 12.109 -9.647 109.319 1.00 20.61 228 SER A N 1
ATOM 1826 C CA . SER A 1 231 ? 10.971 -8.939 108.732 1.00 20.23 228 SER A CA 1
ATOM 1827 C C . SER A 1 231 ? 10.282 -9.763 107.675 1.00 20.02 228 SER A C 1
ATOM 1828 O O . SER A 1 231 ? 9.925 -9.265 106.604 1.00 21.46 228 SER A O 1
ATOM 1831 N N . ASP A 1 232 ? 10.155 -11.062 107.946 1.00 20.45 229 ASP A N 1
ATOM 1832 C CA . ASP A 1 232 ? 9.599 -11.997 106.968 1.00 20.43 229 ASP A CA 1
ATOM 1833 C C . ASP A 1 232 ? 8.074 -12.056 107.145 1.00 20.66 229 ASP A C 1
ATOM 1834 O O . ASP A 1 232 ? 7.571 -12.529 108.185 1.00 19.41 229 ASP A O 1
ATOM 1839 N N . ALA A 1 233 ? 7.330 -11.504 106.177 1.00 21.64 230 ALA A N 1
ATOM 1840 C CA . ALA A 1 233 ? 5.891 -11.385 106.308 1.00 23.03 230 ALA A CA 1
ATOM 1841 C C . ALA A 1 233 ? 5.189 -12.718 106.146 1.00 24.38 230 ALA A C 1
ATOM 1842 O O . ALA A 1 233 ? 4.176 -12.942 106.770 1.00 25.66 230 ALA A O 1
ATOM 1844 N N . THR A 1 234 ? 5.765 -13.599 105.320 1.00 26.03 231 THR A N 1
ATOM 1845 C CA . THR A 1 234 ? 5.085 -14.797 104.867 1.00 27.03 231 THR A CA 1
ATOM 1846 C C . THR A 1 234 ? 5.285 -15.894 105.869 1.00 25.20 231 THR A C 1
ATOM 1847 O O . THR A 1 234 ? 4.334 -16.591 106.201 1.00 27.17 231 THR A O 1
ATOM 1851 N N . VAL A 1 235 ? 6.522 -16.015 106.376 1.00 21.96 232 VAL A N 1
ATOM 1852 C CA . VAL A 1 235 ? 6.929 -17.023 107.355 1.00 21.44 232 VAL A CA 1
ATOM 1853 C C . VAL A 1 235 ? 7.678 -16.303 108.470 1.00 21.19 232 VAL A C 1
ATOM 1854 O O . VAL A 1 235 ? 8.890 -16.254 108.470 1.00 19.21 232 VAL A O 1
ATOM 1858 N N . PRO A 1 236 ? 6.957 -15.768 109.470 1.00 20.74 233 PRO A N 1
ATOM 1859 C CA . PRO A 1 236 ? 7.669 -14.983 110.471 1.00 20.68 233 PRO A CA 1
ATOM 1860 C C . PRO A 1 236 ? 8.576 -15.812 111.309 1.00 18.56 233 PRO A C 1
ATOM 1861 O O . PRO A 1 236 ? 8.227 -16.925 111.711 1.00 20.17 233 PRO A O 1
ATOM 1865 N N . PHE A 1 237 ? 9.756 -15.275 111.588 1.00 19.82 234 PHE A N 1
ATOM 1866 C CA . PHE A 1 237 ? 10.779 -15.962 112.383 1.00 17.27 234 PHE A CA 1
ATOM 1867 C C . PHE A 1 237 ? 10.256 -16.559 113.666 1.00 18.69 234 PHE A C 1
ATOM 1868 O O . PHE A 1 237 ? 10.544 -17.733 113.961 1.00 19.95 234 PHE A O 1
ATOM 1876 N N . GLU A 1 238 ? 9.460 -15.775 114.408 1.00 18.45 235 GLU A N 1
ATOM 1877 C CA . GLU A 1 238 ? 8.978 -16.208 115.724 1.00 19.47 235 GLU A CA 1
ATOM 1878 C C . GLU A 1 238 ? 8.162 -17.481 115.721 1.00 19.57 235 GLU A C 1
ATOM 1879 O O . GLU A 1 238 ? 8.053 -18.135 116.764 1.00 20.27 235 GLU A O 1
ATOM 1885 N N . TYR A 1 239 ? 7.526 -17.772 114.576 1.00 18.98 236 TYR A N 1
ATOM 1886 C CA . TYR A 1 239 ? 6.631 -18.885 114.439 1.00 17.70 236 TYR A CA 1
ATOM 1887 C C . TYR A 1 239 ? 7.205 -19.927 113.479 1.00 18.29 236 TYR A C 1
ATOM 1888 O O . TYR A 1 239 ? 6.474 -20.841 113.030 1.00 17.82 236 TYR A O 1
ATOM 1897 N N . SER A 1 240 ? 8.511 -19.851 113.244 1.00 18.09 237 SER A N 1
ATOM 1898 C CA . SER A 1 240 ? 9.161 -20.833 112.353 1.00 19.54 237 SER A CA 1
ATOM 1899 C C . SER A 1 240 ? 10.625 -21.035 112.771 1.00 19.93 237 SER A C 1
ATOM 1900 O O . SER A 1 240 ? 10.907 -21.839 113.654 1.00 19.96 237 SER A O 1
ATOM 1903 N N . GLY A 1 241 ? 11.540 -20.277 112.171 1.00 19.81 238 GLY A N 1
ATOM 1904 C CA . GLY A 1 241 ? 12.948 -20.426 112.490 1.00 20.09 238 GLY A CA 1
ATOM 1905 C C . GLY A 1 241 ? 13.330 -20.393 113.944 1.00 20.99 238 GLY A C 1
ATOM 1906 O O . GLY A 1 241 ? 14.193 -21.154 114.358 1.00 20.16 238 GLY A O 1
ATOM 1907 N N . LYS A 1 242 ? 12.716 -19.489 114.713 1.00 21.61 239 LYS A N 1
ATOM 1908 C CA . LYS A 1 242 ? 12.986 -19.357 116.133 1.00 21.57 239 LYS A CA 1
ATOM 1909 C C . LYS A 1 242 ? 12.666 -20.687 116.822 1.00 21.62 239 LYS A C 1
ATOM 1910 O O . LYS A 1 242 ? 13.444 -21.201 117.675 1.00 21.01 239 LYS A O 1
ATOM 1916 N N . LEU A 1 243 ? 11.560 -21.283 116.405 1.00 20.54 240 LEU A N 1
ATOM 1917 C CA . LEU A 1 243 ? 11.075 -22.531 117.027 1.00 20.20 240 LEU A CA 1
ATOM 1918 C C . LEU A 1 243 ? 11.865 -23.732 116.530 1.00 21.19 240 LEU A C 1
ATOM 1919 O O . LEU A 1 243 ? 12.102 -24.708 117.295 1.00 20.86 240 LEU A O 1
ATOM 1924 N N . THR A 1 244 ? 12.302 -23.669 115.264 1.00 21.20 241 THR A N 1
ATOM 1925 C CA . THR A 1 244 ? 13.211 -24.686 114.752 1.00 20.57 241 THR A CA 1
ATOM 1926 C C . THR A 1 244 ? 14.520 -24.700 115.503 1.00 21.41 241 THR A C 1
ATOM 1927 O O . THR A 1 244 ? 15.043 -25.753 115.868 1.00 21.14 241 THR A O 1
ATOM 1931 N N . HIS A 1 245 ? 15.027 -23.514 115.798 1.00 22.32 242 HIS A N 1
ATOM 1932 C CA . HIS A 1 245 ? 16.257 -23.404 116.583 1.00 23.03 242 HIS A CA 1
ATOM 1933 C C . HIS A 1 245 ? 16.087 -24.025 117.970 1.00 24.30 242 HIS A C 1
ATOM 1934 O O . HIS A 1 245 ? 16.976 -24.750 118.462 1.00 24.40 242 HIS A O 1
ATOM 1941 N N . GLU A 1 246 ? 14.941 -23.760 118.590 1.00 25.58 243 GLU A N 1
ATOM 1942 C CA . GLU A 1 246 ? 14.613 -24.293 119.913 1.00 26.35 243 GLU A CA 1
ATOM 1943 C C . GLU A 1 246 ? 14.417 -25.773 119.827 1.00 26.25 243 GLU A C 1
ATOM 1944 O O . GLU A 1 246 ? 14.805 -26.461 120.763 1.00 25.78 243 GLU A O 1
ATOM 1950 N N . ALA A 1 247 ? 13.841 -26.268 118.711 1.00 24.86 244 ALA A N 1
ATOM 1951 C CA . ALA A 1 247 ? 13.631 -27.704 118.540 1.00 24.18 244 ALA A CA 1
ATOM 1952 C C . ALA A 1 247 ? 14.933 -28.491 118.376 1.00 22.93 244 ALA A C 1
ATOM 1953 O O . ALA A 1 247 ? 14.936 -29.688 118.612 1.00 24.38 244 ALA A O 1
ATOM 1955 N N . ILE A 1 248 ? 15.998 -27.830 117.918 1.00 22.46 245 ILE A N 1
ATOM 1956 C CA . ILE A 1 248 ? 17.264 -28.477 117.538 1.00 21.17 245 ILE A CA 1
ATOM 1957 C C . ILE A 1 248 ? 18.370 -27.778 118.294 1.00 23.24 245 ILE A C 1
ATOM 1958 O O . ILE A 1 248 ? 18.851 -26.689 117.916 1.00 21.89 245 ILE A O 1
ATOM 1963 N N . PRO A 1 249 ? 18.771 -28.409 119.384 1.00 25.49 246 PRO A N 1
ATOM 1964 C CA . PRO A 1 249 ? 19.593 -27.644 120.320 1.00 26.99 246 PRO A CA 1
ATOM 1965 C C . PRO A 1 249 ? 20.967 -27.271 119.780 1.00 26.87 246 PRO A C 1
ATOM 1966 O O . PRO A 1 249 ? 21.452 -26.155 120.093 1.00 28.49 246 PRO A O 1
ATOM 1970 N N . ASN A 1 250 ? 21.558 -28.134 118.957 1.00 25.12 247 ASN A N 1
ATOM 1971 C CA . ASN A 1 250 ? 22.819 -27.828 118.341 1.00 25.83 247 ASN A CA 1
ATOM 1972 C C . ASN A 1 250 ? 22.788 -26.566 117.438 1.00 23.86 247 ASN A C 1
ATOM 1973 O O . ASN A 1 250 ? 23.820 -26.014 117.085 1.00 24.72 247 ASN A O 1
ATOM 1978 N N . SER A 1 251 ? 21.612 -26.091 117.068 1.00 23.59 248 SER A N 1
ATOM 1979 C CA . SER A 1 251 ? 21.555 -25.210 115.899 1.00 21.86 248 SER A CA 1
ATOM 1980 C C . SER A 1 251 ? 22.007 -23.787 116.172 1.00 21.05 248 SER A C 1
ATOM 1981 O O . SER A 1 251 ? 21.873 -23.306 117.303 1.00 21.64 248 SER A O 1
ATOM 1984 N N . LYS A 1 252 ? 22.568 -23.158 115.140 1.00 18.99 249 LYS A N 1
ATOM 1985 C CA . LYS A 1 252 ? 23.017 -21.761 115.112 1.00 21.10 249 LYS A CA 1
ATOM 1986 C C . LYS A 1 252 ? 21.944 -20.940 114.414 1.00 21.64 249 LYS A C 1
ATOM 1987 O O . LYS A 1 252 ? 21.277 -21.479 113.530 1.00 20.95 249 LYS A O 1
ATOM 1993 N N . VAL A 1 253 ? 21.765 -19.664 114.800 1.00 20.65 250 VAL A N 1
ATOM 1994 C CA . VAL A 1 253 ? 20.826 -18.804 114.091 1.00 21.11 250 VAL A CA 1
ATOM 1995 C C . VAL A 1 253 ? 21.549 -17.604 113.514 1.00 20.56 250 VAL A C 1
ATOM 1996 O O . VAL A 1 253 ? 22.360 -16.952 114.224 1.00 20.13 250 VAL A O 1
ATOM 2000 N N . ALA A 1 254 ? 21.217 -17.263 112.270 1.00 18.47 251 ALA A N 1
ATOM 2001 C CA . ALA A 1 254 ? 21.666 -16.044 111.673 1.00 18.13 251 ALA A CA 1
ATOM 2002 C C . ALA A 1 254 ? 20.389 -15.282 111.378 1.00 18.28 251 ALA A C 1
ATOM 2003 O O . ALA A 1 254 ? 19.713 -15.578 110.380 1.00 18.58 251 ALA A O 1
ATOM 2005 N N . LEU A 1 255 ? 20.044 -14.323 112.243 1.00 16.91 252 LEU A N 1
ATOM 2006 C CA . LEU A 1 255 ? 18.793 -13.579 112.081 1.00 17.16 252 LEU A CA 1
ATOM 2007 C C . LEU A 1 255 ? 19.180 -12.271 111.417 1.00 18.32 252 LEU A C 1
ATOM 2008 O O . LEU A 1 255 ? 19.893 -11.452 112.022 1.00 19.49 252 LEU A O 1
ATOM 2013 N N . ILE A 1 256 ? 18.699 -12.051 110.191 1.00 17.29 253 ILE A N 1
ATOM 2014 C CA . ILE A 1 256 ? 19.190 -10.969 109.356 1.00 18.50 253 ILE A CA 1
ATOM 2015 C C . ILE A 1 256 ? 18.268 -9.798 109.502 1.00 19.15 253 ILE A C 1
ATOM 2016 O O . ILE A 1 256 ? 17.066 -9.868 109.187 1.00 18.17 253 ILE A O 1
ATOM 2021 N N . LYS A 1 257 ? 18.867 -8.697 109.957 1.00 18.82 254 LYS A N 1
ATOM 2022 C CA . LYS A 1 257 ? 18.144 -7.471 110.210 1.00 19.91 254 LYS A CA 1
ATOM 2023 C C . LYS A 1 257 ? 17.649 -6.834 108.939 1.00 19.46 254 LYS A C 1
ATOM 2024 O O . LYS A 1 257 ? 18.413 -6.588 107.990 1.00 18.84 254 LYS A O 1
ATOM 2030 N N . GLY A 1 258 ? 16.352 -6.549 108.922 1.00 19.52 255 GLY A N 1
ATOM 2031 C CA . GLY A 1 258 ? 15.710 -6.046 107.730 1.00 18.23 255 GLY A CA 1
ATOM 2032 C C . GLY A 1 258 ? 15.437 -7.094 106.686 1.00 18.49 255 GLY A C 1
ATOM 2033 O O . GLY A 1 258 ? 15.000 -6.756 105.591 1.00 17.98 255 GLY A O 1
ATOM 2034 N N . GLY A 1 259 ? 15.700 -8.358 107.004 1.00 16.73 256 GLY A N 1
ATOM 2035 C CA . GLY A 1 259 ? 15.466 -9.422 106.075 1.00 17.09 256 GLY A CA 1
ATOM 2036 C C . GLY A 1 259 ? 14.007 -9.766 105.821 1.00 15.79 256 GLY A C 1
ATOM 2037 O O . GLY A 1 259 ? 13.280 -10.078 106.744 1.00 16.46 256 GLY A O 1
ATOM 2038 N N . PRO A 1 260 ? 13.588 -9.716 104.554 1.00 15.78 257 PRO A N 1
ATOM 2039 C CA . PRO A 1 260 ? 12.243 -10.165 104.158 1.00 16.35 257 PRO A CA 1
ATOM 2040 C C . PRO A 1 260 ? 12.254 -11.653 103.937 1.00 17.93 257 PRO A C 1
ATOM 2041 O O . PRO A 1 260 ? 13.193 -12.331 104.325 1.00 17.40 257 PRO A O 1
ATOM 2045 N N . HIS A 1 261 ? 11.182 -12.183 103.376 1.00 17.61 258 HIS A N 1
ATOM 2046 C CA . HIS A 1 261 ? 11.116 -13.613 103.038 1.00 18.31 258 HIS A CA 1
ATOM 2047 C C . HIS A 1 261 ? 12.182 -13.954 102.039 1.00 16.98 258 HIS A C 1
ATOM 2048 O O . HIS A 1 261 ? 12.963 -14.896 102.275 1.00 17.80 258 HIS A O 1
ATOM 2055 N N . GLY A 1 262 ? 12.261 -13.174 100.949 1.00 18.38 259 GLY A N 1
ATOM 2056 C CA . GLY A 1 262 ? 13.223 -13.468 99.857 1.00 16.89 259 GLY A CA 1
ATOM 2057 C C . GLY A 1 262 ? 14.609 -12.937 100.162 1.00 17.30 259 GLY A C 1
ATOM 2058 O O . GLY A 1 262 ? 15.245 -12.379 99.304 1.00 17.24 259 GLY A O 1
ATOM 2059 N N . LEU A 1 263 ? 15.088 -13.132 101.381 1.00 16.15 260 LEU A N 1
ATOM 2060 C CA . LEU A 1 263 ? 16.324 -12.487 101.815 1.00 16.70 260 LEU A CA 1
ATOM 2061 C C . LEU A 1 263 ? 17.596 -13.034 101.165 1.00 16.13 260 LEU A C 1
ATOM 2062 O O . LEU A 1 263 ? 18.635 -12.359 101.186 1.00 15.51 260 LEU A O 1
ATOM 2067 N N . ASN A 1 264 ? 17.514 -14.249 100.577 1.00 17.16 261 ASN A N 1
ATOM 2068 C CA . ASN A 1 264 ? 18.640 -14.754 99.813 1.00 17.57 261 ASN A CA 1
ATOM 2069 C C . ASN A 1 264 ? 18.945 -13.874 98.605 1.00 16.96 261 ASN A C 1
ATOM 2070 O O . ASN A 1 264 ? 20.100 -13.780 98.161 1.00 16.21 261 ASN A O 1
ATOM 2075 N N . ALA A 1 265 ? 17.952 -13.085 98.146 1.00 17.62 262 ALA A N 1
ATOM 2076 C CA . ALA A 1 265 ? 18.148 -12.099 97.081 1.00 18.08 262 ALA A CA 1
ATOM 2077 C C . ALA A 1 265 ? 18.342 -10.666 97.568 1.00 18.79 262 ALA A C 1
ATOM 2078 O O . ALA A 1 265 ? 19.183 -9.955 97.053 1.00 22.91 262 ALA A O 1
ATOM 2080 N N . THR A 1 266 ? 17.652 -10.265 98.608 1.00 17.16 263 THR A N 1
ATOM 2081 C CA . THR A 1 266 ? 17.699 -8.887 99.041 1.00 17.78 263 THR A CA 1
ATOM 2082 C C . THR A 1 266 ? 18.925 -8.652 99.928 1.00 17.57 263 THR A C 1
ATOM 2083 O O . THR A 1 266 ? 19.454 -7.552 99.936 1.00 18.57 263 THR A O 1
ATOM 2087 N N . HIS A 1 267 ? 19.339 -9.681 100.670 1.00 16.69 264 HIS A N 1
ATOM 2088 C CA . HIS A 1 267 ? 20.498 -9.627 101.581 1.00 16.86 264 HIS A CA 1
ATOM 2089 C C . HIS A 1 267 ? 21.456 -10.754 101.244 1.00 16.36 264 HIS A C 1
ATOM 2090 O O . HIS A 1 267 ? 21.918 -11.499 102.117 1.00 15.81 264 HIS A O 1
ATOM 2097 N N . ALA A 1 268 ? 21.756 -10.888 99.953 1.00 15.76 265 ALA A N 1
ATOM 2098 C CA . ALA A 1 268 ? 22.622 -11.975 99.496 1.00 17.32 265 ALA A CA 1
ATOM 2099 C C . ALA A 1 268 ? 23.945 -12.072 100.232 1.00 16.42 265 ALA A C 1
ATOM 2100 O O . ALA A 1 268 ? 24.426 -13.170 100.520 1.00 18.64 265 ALA A O 1
ATOM 2102 N N . LYS A 1 269 ? 24.585 -10.944 100.491 1.00 17.94 266 LYS A N 1
ATOM 2103 C CA . LYS A 1 269 ? 25.902 -11.029 101.134 1.00 19.49 266 LYS A CA 1
ATOM 2104 C C . LYS A 1 269 ? 25.812 -11.543 102.520 1.00 19.08 266 LYS A C 1
ATOM 2105 O O . LYS A 1 269 ? 26.659 -12.354 102.949 1.00 18.72 266 LYS A O 1
ATOM 2111 N N . GLU A 1 270 ? 24.820 -11.071 103.277 1.00 19.65 267 GLU A N 1
ATOM 2112 C CA A GLU A 1 270 ? 24.666 -11.512 104.645 0.60 19.15 267 GLU A CA 1
ATOM 2113 C CA B GLU A 1 270 ? 24.650 -11.516 104.648 0.40 18.74 267 GLU A CA 1
ATOM 2114 C C . GLU A 1 270 ? 24.223 -12.969 104.690 1.00 18.50 267 GLU A C 1
ATOM 2115 O O . GLU A 1 270 ? 24.672 -13.734 105.521 1.00 18.00 267 GLU A O 1
ATOM 2126 N N . PHE A 1 271 ? 23.340 -13.349 103.781 1.00 16.36 268 PHE A N 1
ATOM 2127 C CA . PHE A 1 271 ? 22.923 -14.732 103.644 1.00 16.45 268 PHE A CA 1
ATOM 2128 C C . PHE A 1 271 ? 24.130 -15.617 103.333 1.00 16.63 268 PHE A C 1
ATOM 2129 O O . PHE A 1 271 ? 24.349 -16.664 103.989 1.00 17.60 268 PHE A O 1
ATOM 2137 N N . ASN A 1 272 ? 24.902 -15.245 102.319 1.00 16.12 269 ASN A N 1
ATOM 2138 C CA . ASN A 1 272 ? 25.992 -16.057 101.856 1.00 15.51 269 ASN A CA 1
ATOM 2139 C C . ASN A 1 272 ? 27.072 -16.137 102.934 1.00 17.00 269 ASN A C 1
ATOM 2140 O O . ASN A 1 272 ? 27.705 -17.223 103.122 1.00 15.85 269 ASN A O 1
ATOM 2145 N N . GLU A 1 273 ? 27.288 -15.031 103.644 1.00 16.18 270 GLU A N 1
ATOM 2146 C CA . GLU A 1 273 ? 28.295 -15.100 104.699 1.00 17.12 270 GLU A CA 1
ATOM 2147 C C . GLU A 1 273 ? 27.934 -16.106 105.777 1.00 17.19 270 GLU A C 1
ATOM 2148 O O . GLU A 1 273 ? 28.803 -16.842 106.243 1.00 17.49 270 GLU A O 1
ATOM 2154 N N . ALA A 1 274 ? 26.664 -16.134 106.170 1.00 18.60 271 ALA A N 1
ATOM 2155 C CA . ALA A 1 274 ? 26.190 -17.052 107.197 1.00 18.90 271 ALA A CA 1
ATOM 2156 C C . ALA A 1 274 ? 26.353 -18.449 106.684 1.00 19.18 271 ALA A C 1
ATOM 2157 O O . ALA A 1 274 ? 26.817 -19.336 107.436 1.00 20.29 271 ALA A O 1
ATOM 2159 N N . LEU A 1 275 ? 25.958 -18.660 105.439 1.00 19.13 272 LEU A N 1
ATOM 2160 C CA . LEU A 1 275 ? 26.076 -20.013 104.828 1.00 19.71 272 LEU A CA 1
ATOM 2161 C C . LEU A 1 275 ? 27.560 -20.460 104.767 1.00 19.54 272 LEU A C 1
ATOM 2162 O O . LEU A 1 275 ? 27.891 -21.567 105.196 1.00 20.85 272 LEU A O 1
ATOM 2167 N N . LEU A 1 276 ? 28.446 -19.644 104.229 1.00 18.66 273 LEU A N 1
ATOM 2168 C CA . LEU A 1 276 ? 29.852 -20.015 104.111 1.00 19.55 273 LEU A CA 1
ATOM 2169 C C . LEU A 1 276 ? 30.528 -20.210 105.460 1.00 18.92 273 LEU A C 1
ATOM 2170 O O . LEU A 1 276 ? 31.405 -21.087 105.576 1.00 21.49 273 LEU A O 1
ATOM 2175 N N . LEU A 1 277 ? 30.199 -19.409 106.464 1.00 19.03 274 LEU A N 1
ATOM 2176 C CA . LEU A 1 277 ? 30.870 -19.574 107.752 1.00 18.30 274 LEU A CA 1
ATOM 2177 C C . LEU A 1 277 ? 30.429 -20.888 108.399 1.00 19.78 274 LEU A C 1
ATOM 2178 O O . LEU A 1 277 ? 31.140 -21.480 109.200 1.00 18.97 274 LEU A O 1
ATOM 2183 N N . PHE A 1 278 ? 29.218 -21.317 108.060 1.00 19.47 275 PHE A N 1
ATOM 2184 C CA . PHE A 1 278 ? 28.666 -22.538 108.605 1.00 20.46 275 PHE A CA 1
ATOM 2185 C C . PHE A 1 278 ? 29.171 -23.784 107.874 1.00 20.33 275 PHE A C 1
ATOM 2186 O O . PHE A 1 278 ? 29.375 -24.864 108.506 1.00 20.96 275 PHE A O 1
ATOM 2194 N N . LEU A 1 279 ? 29.291 -23.686 106.563 1.00 20.31 276 LEU A N 1
ATOM 2195 C CA . LEU A 1 279 ? 29.705 -24.792 105.691 1.00 21.74 276 LEU A CA 1
ATOM 2196 C C . LEU A 1 279 ? 31.141 -25.218 105.991 1.00 22.70 276 LEU A C 1
ATOM 2197 O O . LEU A 1 279 ? 31.458 -26.391 105.913 1.00 23.18 276 LEU A O 1
ATOM 2202 N N . LYS A 1 280 ? 31.998 -24.284 106.338 1.00 23.35 277 LYS A N 1
ATOM 2203 C CA . LYS A 1 280 ? 33.373 -24.630 106.579 1.00 25.14 277 LYS A CA 1
ATOM 2204 C C . LYS A 1 280 ? 33.525 -25.486 107.857 1.00 25.90 277 LYS A C 1
ATOM 2205 O O . LYS A 1 280 ? 32.662 -25.525 108.747 1.00 24.10 277 LYS A O 1
ATOM 2211 N N . ASP A 1 281 ? 34.649 -26.158 107.941 1.00 26.74 278 ASP A N 1
ATOM 2212 C CA . ASP A 1 281 ? 34.879 -27.021 109.087 1.00 28.50 278 ASP A CA 1
ATOM 2213 C C . ASP A 1 281 ? 34.970 -26.237 110.377 1.00 29.27 278 ASP A C 1
ATOM 2214 O O . ASP A 1 281 ? 35.618 -25.197 110.400 1.00 29.80 278 ASP A O 1
ATOM 2220 N N . SER B 1 1 ? 12.574 -28.528 61.535 1.00 20.33 -2 SER B N 1
ATOM 2221 C CA . SER B 1 1 ? 12.056 -28.507 62.969 1.00 20.90 -2 SER B CA 1
ATOM 2222 C C . SER B 1 1 ? 13.219 -28.334 63.942 1.00 21.44 -2 SER B C 1
ATOM 2223 O O . SER B 1 1 ? 14.374 -28.147 63.507 1.00 22.84 -2 SER B O 1
ATOM 2226 N N . ASN B 1 2 ? 12.910 -28.401 65.253 1.00 20.73 -1 ASN B N 1
ATOM 2227 C CA . ASN B 1 2 ? 13.935 -28.278 66.297 1.00 20.44 -1 ASN B CA 1
ATOM 2228 C C . ASN B 1 2 ? 14.490 -29.656 66.688 1.00 20.25 -1 ASN B C 1
ATOM 2229 O O . ASN B 1 2 ? 13.839 -30.673 66.525 1.00 20.14 -1 ASN B O 1
ATOM 2234 N N . ALA B 1 3 ? 15.707 -29.662 67.222 1.00 20.17 0 ALA B N 1
ATOM 2235 C CA . ALA B 1 3 ? 16.367 -30.870 67.723 1.00 19.67 0 ALA B CA 1
ATOM 2236 C C . ALA B 1 3 ? 17.484 -30.422 68.638 1.00 19.04 0 ALA B C 1
ATOM 2237 O O . ALA B 1 3 ? 17.669 -29.240 68.859 1.00 20.11 0 ALA B O 1
ATOM 2247 N N . ALA B 1 5 ? 21.653 -31.015 69.567 1.00 18.89 2 ALA B N 1
ATOM 2248 C CA . ALA B 1 5 ? 22.930 -31.523 69.146 1.00 20.26 2 ALA B CA 1
ATOM 2249 C C . ALA B 1 5 ? 23.765 -31.761 70.376 1.00 21.87 2 ALA B C 1
ATOM 2250 O O . ALA B 1 5 ? 23.872 -30.910 71.207 1.00 20.90 2 ALA B O 1
ATOM 2252 N N . LYS B 1 6 ? 24.278 -32.962 70.519 1.00 23.09 3 LYS B N 1
ATOM 2253 C CA . LYS B 1 6 ? 25.033 -33.315 71.720 1.00 25.56 3 LYS B CA 1
ATOM 2254 C C . LYS B 1 6 ? 26.447 -32.867 71.488 1.00 26.29 3 LYS B C 1
ATOM 2255 O O . LYS B 1 6 ? 27.019 -33.199 70.458 1.00 26.67 3 LYS B O 1
ATOM 2261 N N . ILE B 1 7 ? 27.010 -32.160 72.452 1.00 28.53 4 ILE B N 1
ATOM 2262 C CA . ILE B 1 7 ? 28.208 -31.371 72.231 1.00 29.98 4 ILE B CA 1
ATOM 2263 C C . ILE B 1 7 ? 29.285 -31.569 73.288 1.00 32.24 4 ILE B C 1
ATOM 2264 O O . ILE B 1 7 ? 30.265 -30.778 73.294 1.00 34.63 4 ILE B O 1
ATOM 2269 N N . ASN B 1 13 ? 30.116 -32.523 84.292 0.60 33.69 10 ASN B N 1
ATOM 2270 C CA . ASN B 1 13 ? 29.806 -33.486 85.330 0.60 33.16 10 ASN B CA 1
ATOM 2271 C C . ASN B 1 13 ? 29.363 -34.817 84.671 0.60 33.85 10 ASN B C 1
ATOM 2272 O O . ASN B 1 13 ? 30.203 -35.518 84.116 0.60 33.65 10 ASN B O 1
ATOM 2277 N N . GLN B 1 14 ? 28.079 -35.175 84.696 0.60 34.44 11 GLN B N 1
ATOM 2278 C CA . GLN B 1 14 ? 27.638 -36.450 84.097 0.60 34.36 11 GLN B CA 1
ATOM 2279 C C . GLN B 1 14 ? 26.781 -36.245 82.856 0.60 34.20 11 GLN B C 1
ATOM 2280 O O . GLN B 1 14 ? 26.866 -37.019 81.901 0.60 34.82 11 GLN B O 1
ATOM 2286 N N . ALA B 1 15 ? 25.953 -35.203 82.864 0.60 33.80 12 ALA B N 1
ATOM 2287 C CA . ALA B 1 15 ? 24.997 -34.960 81.790 0.60 32.97 12 ALA B CA 1
ATOM 2288 C C . ALA B 1 15 ? 25.685 -34.312 80.592 0.60 31.76 12 ALA B C 1
ATOM 2289 O O . ALA B 1 15 ? 26.504 -33.422 80.762 0.60 31.27 12 ALA B O 1
ATOM 2291 N N . PRO B 1 16 ? 25.355 -34.759 79.373 0.60 30.99 13 PRO B N 1
ATOM 2292 C CA . PRO B 1 16 ? 25.897 -34.105 78.176 0.60 30.63 13 PRO B CA 1
ATOM 2293 C C . PRO B 1 16 ? 25.493 -32.650 78.082 0.60 29.50 13 PRO B C 1
ATOM 2294 O O . PRO B 1 16 ? 24.461 -32.284 78.679 0.60 29.56 13 PRO B O 1
ATOM 2298 N N . ILE B 1 17 ? 26.250 -31.838 77.317 1.00 28.17 14 ILE B N 1
ATOM 2299 C CA . ILE B 1 17 ? 25.780 -30.484 76.981 1.00 26.40 14 ILE B CA 1
ATOM 2300 C C . ILE B 1 17 ? 25.067 -30.598 75.652 1.00 24.36 14 ILE B C 1
ATOM 2301 O O . ILE B 1 17 ? 25.511 -31.340 74.786 1.00 24.49 14 ILE B O 1
ATOM 2306 N N . GLU B 1 18 ? 23.899 -29.996 75.536 1.00 21.60 15 GLU B N 1
ATOM 2307 C CA . GLU B 1 18 ? 23.154 -30.067 74.294 1.00 20.83 15 GLU B CA 1
ATOM 2308 C C . GLU B 1 18 ? 22.951 -28.663 73.823 1.00 19.22 15 GLU B C 1
ATOM 2309 O O . GLU B 1 18 ? 22.731 -27.782 74.652 1.00 19.42 15 GLU B O 1
ATOM 2315 N N . ILE B 1 19 ? 23.058 -28.509 72.513 1.00 17.77 16 ILE B N 1
ATOM 2316 C CA . ILE B 1 19 ? 22.724 -27.267 71.769 1.00 17.12 16 ILE B CA 1
ATOM 2317 C C . ILE B 1 19 ? 21.378 -27.462 71.085 1.00 18.12 16 ILE B C 1
ATOM 2318 O O . ILE B 1 19 ? 21.204 -28.451 70.339 1.00 18.16 16 ILE B O 1
ATOM 2323 N N . TYR B 1 20 ? 20.475 -26.513 71.343 1.00 16.03 17 TYR B N 1
ATOM 2324 C CA . TYR B 1 20 ? 19.192 -26.464 70.690 1.00 16.78 17 TYR B CA 1
ATOM 2325 C C . TYR B 1 20 ? 19.356 -25.789 69.379 1.00 15.25 17 TYR B C 1
ATOM 2326 O O . TYR B 1 20 ? 20.038 -24.760 69.303 1.00 15.07 17 TYR B O 1
ATOM 2335 N N . TYR B 1 21 ? 18.795 -26.391 68.333 1.00 16.48 18 TYR B N 1
ATOM 2336 C CA . TYR B 1 21 ? 18.788 -25.752 67.032 1.00 14.96 18 TYR B CA 1
ATOM 2337 C C . TYR B 1 21 ? 17.460 -26.045 66.325 1.00 15.80 18 TYR B C 1
ATOM 2338 O O . TYR B 1 21 ? 16.752 -26.964 66.675 1.00 15.25 18 TYR B O 1
ATOM 2347 N N . GLU B 1 22 ? 17.206 -25.235 65.314 1.00 16.30 19 GLU B N 1
ATOM 2348 C CA . GLU B 1 22 ? 16.067 -25.325 64.435 1.00 16.68 19 GLU B CA 1
ATOM 2349 C C . GLU B 1 22 ? 16.601 -25.330 63.010 1.00 17.26 19 GLU B C 1
ATOM 2350 O O . GLU B 1 22 ? 17.530 -24.618 62.674 1.00 18.68 19 GLU B O 1
ATOM 2356 N N . ASP B 1 23 ? 15.980 -26.145 62.181 1.00 16.16 20 ASP B N 1
ATOM 2357 C CA . ASP B 1 23 ? 16.441 -26.427 60.830 1.00 17.41 20 ASP B CA 1
ATOM 2358 C C . ASP B 1 23 ? 15.237 -26.359 59.915 1.00 17.86 20 ASP B C 1
ATOM 2359 O O . ASP B 1 23 ? 14.384 -27.283 59.948 1.00 21.03 20 ASP B O 1
ATOM 2364 N N . HIS B 1 24 ? 15.172 -25.316 59.082 1.00 17.26 21 HIS B N 1
ATOM 2365 C CA . HIS B 1 24 ? 13.993 -25.095 58.254 1.00 17.43 21 HIS B CA 1
ATOM 2366 C C . HIS B 1 24 ? 14.297 -24.981 56.771 1.00 17.31 21 HIS B C 1
ATOM 2367 O O . HIS B 1 24 ? 15.214 -24.287 56.363 1.00 16.71 21 HIS B O 1
ATOM 2374 N N . GLY B 1 25 ? 13.460 -25.644 55.978 1.00 19.03 22 GLY B N 1
ATOM 2375 C CA . GLY B 1 25 ? 13.593 -25.585 54.547 1.00 20.63 22 GLY B CA 1
ATOM 2376 C C . GLY B 1 25 ? 14.654 -26.484 53.971 1.00 21.31 22 GLY B C 1
ATOM 2377 O O . GLY B 1 25 ? 15.330 -27.219 54.678 1.00 22.73 22 GLY B O 1
ATOM 2378 N N . THR B 1 26 ? 14.845 -26.373 52.668 1.00 23.17 23 THR B N 1
ATOM 2379 C CA . THR B 1 26 ? 15.739 -27.244 51.916 1.00 24.26 23 THR B CA 1
ATOM 2380 C C . THR B 1 26 ? 16.523 -26.317 51.007 1.00 23.93 23 THR B C 1
ATOM 2381 O O . THR B 1 26 ? 16.010 -25.260 50.572 1.00 24.65 23 THR B O 1
ATOM 2385 N N . GLY B 1 27 ? 17.783 -26.659 50.754 1.00 22.99 24 GLY B N 1
ATOM 2386 C CA . GLY B 1 27 ? 18.624 -25.807 49.910 1.00 21.25 24 GLY B CA 1
ATOM 2387 C C . GLY B 1 27 ? 19.989 -25.659 50.529 1.00 20.89 24 GLY B C 1
ATOM 2388 O O . GLY B 1 27 ? 20.306 -26.366 51.492 1.00 19.65 24 GLY B O 1
ATOM 2389 N N . LYS B 1 28 ? 20.807 -24.752 49.989 1.00 18.59 25 LYS B N 1
ATOM 2390 C CA . LYS B 1 28 ? 22.128 -24.499 50.612 1.00 19.57 25 LYS B CA 1
ATOM 2391 C C . LYS B 1 28 ? 21.880 -23.922 51.999 1.00 18.75 25 LYS B C 1
ATOM 2392 O O . LYS B 1 28 ? 20.934 -23.137 52.169 1.00 18.40 25 LYS B O 1
ATOM 2398 N N . PRO B 1 29 ? 22.733 -24.272 52.970 1.00 18.68 26 PRO B N 1
ATOM 2399 C CA . PRO B 1 29 ? 22.505 -23.908 54.353 1.00 18.44 26 PRO B CA 1
ATOM 2400 C C . PRO B 1 29 ? 23.013 -22.509 54.720 1.00 18.00 26 PRO B C 1
ATOM 2401 O O . PRO B 1 29 ? 24.082 -22.092 54.277 1.00 19.19 26 PRO B O 1
ATOM 2405 N N . VAL B 1 30 ? 22.229 -21.789 55.513 1.00 17.19 27 VAL B N 1
ATOM 2406 C CA . VAL B 1 30 ? 22.606 -20.472 56.066 1.00 16.66 27 VAL B CA 1
ATOM 2407 C C . VAL B 1 30 ? 22.434 -20.615 57.580 1.00 15.17 27 VAL B C 1
ATOM 2408 O O . VAL B 1 30 ? 21.361 -20.990 58.024 1.00 17.22 27 VAL B O 1
ATOM 2412 N N . VAL B 1 31 ? 23.539 -20.489 58.300 1.00 15.13 28 VAL B N 1
ATOM 2413 C CA . VAL B 1 31 ? 23.615 -20.805 59.729 1.00 15.03 28 VAL B CA 1
ATOM 2414 C C . VAL B 1 31 ? 23.672 -19.437 60.421 1.00 15.95 28 VAL B C 1
ATOM 2415 O O . VAL B 1 31 ? 24.642 -18.685 60.233 1.00 17.47 28 VAL B O 1
ATOM 2419 N N . LEU B 1 32 ? 22.660 -19.113 61.227 1.00 15.89 29 LEU B N 1
ATOM 2420 C CA . LEU B 1 32 ? 22.518 -17.788 61.858 1.00 15.75 29 LEU B CA 1
ATOM 2421 C C . LEU B 1 32 ? 22.894 -17.906 63.329 1.00 15.86 29 LEU B C 1
ATOM 2422 O O . LEU B 1 32 ? 22.352 -18.738 64.040 1.00 16.16 29 LEU B O 1
ATOM 2427 N N . ILE B 1 33 ? 23.880 -17.126 63.724 1.00 15.63 30 ILE B N 1
ATOM 2428 C CA . ILE B 1 33 ? 24.499 -17.181 65.049 1.00 15.59 30 ILE B CA 1
ATOM 2429 C C . ILE B 1 33 ? 24.164 -15.927 65.789 1.00 15.19 30 ILE B C 1
ATOM 2430 O O . ILE B 1 33 ? 24.588 -14.816 65.432 1.00 15.76 30 ILE B O 1
ATOM 2435 N N . HIS B 1 34 ? 23.357 -16.072 66.826 1.00 15.03 31 HIS B N 1
ATOM 2436 C CA . HIS B 1 34 ? 22.768 -14.895 67.534 1.00 14.82 31 HIS B CA 1
ATOM 2437 C C . HIS B 1 34 ? 23.778 -14.163 68.439 1.00 15.24 31 HIS B C 1
ATOM 2438 O O . HIS B 1 34 ? 24.857 -14.701 68.804 1.00 16.71 31 HIS B O 1
ATOM 2445 N N . GLY B 1 35 ? 23.394 -12.970 68.887 1.00 16.86 32 GLY B N 1
ATOM 2446 C CA . GLY B 1 35 ? 24.226 -12.146 69.775 1.00 16.75 32 GLY B CA 1
ATOM 2447 C C . GLY B 1 35 ? 23.792 -12.296 71.254 1.00 17.57 32 GLY B C 1
ATOM 2448 O O . GLY B 1 35 ? 22.828 -12.968 71.601 1.00 15.82 32 GLY B O 1
ATOM 2449 N N . TRP B 1 36 ? 24.556 -11.664 72.134 1.00 17.17 33 TRP B N 1
ATOM 2450 C CA . TRP B 1 36 ? 24.312 -11.699 73.570 1.00 18.02 33 TRP B CA 1
ATOM 2451 C C . TRP B 1 36 ? 23.229 -10.721 73.964 1.00 17.95 33 TRP B C 1
ATOM 2452 O O . TRP B 1 36 ? 23.137 -9.636 73.359 1.00 18.52 33 TRP B O 1
ATOM 2463 N N . PRO B 1 37 ? 22.414 -11.048 74.975 1.00 17.20 34 PRO B N 1
ATOM 2464 C CA . PRO B 1 37 ? 22.266 -12.350 75.632 1.00 18.56 34 PRO B CA 1
ATOM 2465 C C . PRO B 1 37 ? 20.968 -13.004 75.175 1.00 18.53 34 PRO B C 1
ATOM 2466 O O . PRO B 1 37 ? 20.128 -13.396 75.988 1.00 19.44 34 PRO B O 1
ATOM 2470 N N . LEU B 1 38 ? 20.774 -13.098 73.860 1.00 19.57 35 LEU B N 1
ATOM 2471 C CA . LEU B 1 38 ? 19.489 -13.522 73.302 1.00 18.76 35 LEU B CA 1
ATOM 2472 C C . LEU B 1 38 ? 19.473 -14.991 72.926 1.00 17.40 35 LEU B C 1
ATOM 2473 O O . LEU B 1 38 ? 19.821 -15.800 73.744 1.00 18.18 35 LEU B O 1
ATOM 2478 N N . SER B 1 39 ? 18.982 -15.355 71.733 1.00 15.20 36 SER B N 1
ATOM 2479 C CA . SER B 1 39 ? 18.880 -16.736 71.314 1.00 15.63 36 SER B CA 1
ATOM 2480 C C . SER B 1 39 ? 18.621 -16.750 69.816 1.00 15.48 36 SER B C 1
ATOM 2481 O O . SER B 1 39 ? 18.474 -15.689 69.155 1.00 15.84 36 SER B O 1
ATOM 2484 N N . GLY B 1 40 ? 18.472 -17.919 69.280 1.00 14.64 37 GLY B N 1
ATOM 2485 C CA . GLY B 1 40 ? 18.034 -18.110 67.913 1.00 16.36 37 GLY B CA 1
ATOM 2486 C C . GLY B 1 40 ? 16.730 -17.416 67.521 1.00 16.09 37 GLY B C 1
ATOM 2487 O O . GLY B 1 40 ? 16.445 -17.160 66.331 1.00 16.36 37 GLY B O 1
ATOM 2488 N N . ARG B 1 41 ? 15.890 -17.117 68.487 1.00 15.96 38 ARG B N 1
ATOM 2489 C CA . ARG B 1 41 ? 14.594 -16.496 68.189 1.00 15.07 38 ARG B CA 1
ATOM 2490 C C . ARG B 1 41 ? 14.742 -15.034 67.712 1.00 17.22 38 ARG B C 1
ATOM 2491 O O . ARG B 1 41 ? 13.821 -14.479 67.113 1.00 18.27 38 ARG B O 1
ATOM 2499 N N . SER B 1 42 ? 15.913 -14.477 67.947 1.00 16.80 39 SER B N 1
ATOM 2500 C CA A SER B 1 42 ? 16.272 -13.159 67.441 0.60 17.04 39 SER B CA 1
ATOM 2501 C CA B SER B 1 42 ? 16.330 -13.168 67.423 0.40 17.24 39 SER B CA 1
ATOM 2502 C C . SER B 1 42 ? 16.266 -13.061 65.895 1.00 17.60 39 SER B C 1
ATOM 2503 O O . SER B 1 42 ? 16.173 -11.968 65.361 1.00 18.13 39 SER B O 1
ATOM 2508 N N . TRP B 1 43 ? 16.327 -14.184 65.172 1.00 16.49 40 TRP B N 1
ATOM 2509 C CA . TRP B 1 43 ? 16.337 -14.179 63.727 1.00 15.84 40 TRP B CA 1
ATOM 2510 C C . TRP B 1 43 ? 14.955 -14.192 63.097 1.00 17.26 40 TRP B C 1
ATOM 2511 O O . TRP B 1 43 ? 14.833 -14.495 61.950 1.00 17.36 40 TRP B O 1
ATOM 2522 N N . GLU B 1 44 ? 13.912 -13.920 63.866 1.00 16.02 41 GLU B N 1
ATOM 2523 C CA . GLU B 1 44 ? 12.526 -14.004 63.399 1.00 16.40 41 GLU B CA 1
ATOM 2524 C C . GLU B 1 44 ? 12.279 -13.397 62.033 1.00 16.10 41 GLU B C 1
ATOM 2525 O O . GLU B 1 44 ? 11.540 -13.951 61.194 1.00 15.67 41 GLU B O 1
ATOM 2531 N N . TYR B 1 45 ? 12.905 -12.251 61.787 1.00 18.04 42 TYR B N 1
ATOM 2532 C CA . TYR B 1 45 ? 12.629 -11.548 60.536 1.00 17.54 42 TYR B CA 1
ATOM 2533 C C . TYR B 1 45 ? 13.450 -12.025 59.334 1.00 16.60 42 TYR B C 1
ATOM 2534 O O . TYR B 1 45 ? 13.155 -11.647 58.241 1.00 17.82 42 TYR B O 1
ATOM 2543 N N . GLN B 1 46 ? 14.454 -12.858 59.556 1.00 15.71 43 GLN B N 1
ATOM 2544 C CA . GLN B 1 46 ? 15.322 -13.391 58.499 1.00 15.53 43 GLN B CA 1
ATOM 2545 C C . GLN B 1 46 ? 14.866 -14.783 57.994 1.00 17.18 43 GLN B C 1
ATOM 2546 O O . GLN B 1 46 ? 14.918 -15.052 56.824 1.00 16.81 43 GLN B O 1
ATOM 2552 N N . VAL B 1 47 ? 14.412 -15.637 58.904 1.00 18.08 44 VAL B N 1
ATOM 2553 C CA . VAL B 1 47 ? 14.062 -16.987 58.528 1.00 17.84 44 VAL B CA 1
ATOM 2554 C C . VAL B 1 47 ? 13.145 -17.070 57.277 1.00 18.17 44 VAL B C 1
ATOM 2555 O O . VAL B 1 47 ? 13.495 -17.770 56.294 1.00 18.35 44 VAL B O 1
ATOM 2559 N N . PRO B 1 48 ? 12.000 -16.401 57.285 1.00 17.11 45 PRO B N 1
ATOM 2560 C CA . PRO B 1 48 ? 11.090 -16.593 56.160 1.00 19.14 45 PRO B CA 1
ATOM 2561 C C . PRO B 1 48 ? 11.641 -16.191 54.795 1.00 17.87 45 PRO B C 1
ATOM 2562 O O . PRO B 1 48 ? 11.466 -16.877 53.778 1.00 16.79 45 PRO B O 1
ATOM 2566 N N . ALA B 1 49 ? 12.321 -15.063 54.777 1.00 18.45 46 ALA B N 1
ATOM 2567 C CA . ALA B 1 49 ? 12.819 -14.542 53.523 1.00 18.03 46 ALA B CA 1
ATOM 2568 C C . ALA B 1 49 ? 13.886 -15.485 52.957 1.00 17.91 46 ALA B C 1
ATOM 2569 O O . ALA B 1 49 ? 13.913 -15.753 51.762 1.00 17.16 46 ALA B O 1
ATOM 2571 N N . LEU B 1 50 ? 14.733 -16.022 53.831 1.00 17.30 47 LEU B N 1
ATOM 2572 C CA . LEU B 1 50 ? 15.748 -16.976 53.408 1.00 17.95 47 LEU B CA 1
ATOM 2573 C C . LEU B 1 50 ? 15.173 -18.272 52.823 1.00 17.97 47 LEU B C 1
ATOM 2574 O O . LEU B 1 50 ? 15.605 -18.702 51.728 1.00 18.38 47 LEU B O 1
ATOM 2579 N N . VAL B 1 51 ? 14.207 -18.880 53.524 1.00 16.97 48 VAL B N 1
ATOM 2580 C CA . VAL B 1 51 ? 13.603 -20.104 53.047 1.00 17.71 48 VAL B CA 1
ATOM 2581 C C . VAL B 1 51 ? 12.853 -19.835 51.724 1.00 19.36 48 VAL B C 1
ATOM 2582 O O . VAL B 1 51 ? 12.980 -20.624 50.771 1.00 19.08 48 VAL B O 1
ATOM 2586 N N . GLU B 1 52 ? 12.122 -18.726 51.676 1.00 19.27 49 GLU B N 1
ATOM 2587 C CA A GLU B 1 52 ? 11.363 -18.326 50.459 0.60 21.00 49 GLU B CA 1
ATOM 2588 C CA B GLU B 1 52 ? 11.370 -18.369 50.438 0.40 20.39 49 GLU B CA 1
ATOM 2589 C C . GLU B 1 52 ? 12.322 -18.159 49.274 1.00 21.05 49 GLU B C 1
ATOM 2590 O O . GLU B 1 52 ? 11.974 -18.463 48.124 1.00 21.04 49 GLU B O 1
ATOM 2601 N N . ALA B 1 53 ? 13.561 -17.718 49.539 1.00 21.85 50 ALA B N 1
ATOM 2602 C CA . ALA B 1 53 ? 14.598 -17.592 48.502 1.00 22.74 50 ALA B CA 1
ATOM 2603 C C . ALA B 1 53 ? 15.273 -18.883 48.083 1.00 22.55 50 ALA B C 1
ATOM 2604 O O . ALA B 1 53 ? 16.108 -18.886 47.153 1.00 23.23 50 ALA B O 1
ATOM 2606 N N . GLY B 1 54 ? 14.976 -19.958 48.800 1.00 21.84 51 GLY B N 1
ATOM 2607 C CA . GLY B 1 54 ? 15.410 -21.307 48.424 1.00 21.09 51 GLY B CA 1
ATOM 2608 C C . GLY B 1 54 ? 16.606 -21.798 49.234 1.00 20.92 51 GLY B C 1
ATOM 2609 O O . GLY B 1 54 ? 17.315 -22.710 48.783 1.00 23.29 51 GLY B O 1
ATOM 2610 N N . TYR B 1 55 ? 16.791 -21.247 50.430 1.00 19.26 52 TYR B N 1
ATOM 2611 C CA . TYR B 1 55 ? 17.858 -21.696 51.331 1.00 18.29 52 TYR B CA 1
ATOM 2612 C C . TYR B 1 55 ? 17.281 -22.512 52.459 1.00 18.18 52 TYR B C 1
ATOM 2613 O O . TYR B 1 55 ? 16.105 -22.418 52.760 1.00 18.30 52 TYR B O 1
ATOM 2622 N N . ARG B 1 56 ? 18.137 -23.322 53.065 1.00 17.69 53 ARG B N 1
ATOM 2623 C CA . ARG B 1 56 ? 17.836 -24.003 54.320 1.00 18.48 53 ARG B CA 1
ATOM 2624 C C . ARG B 1 56 ? 18.400 -23.118 55.392 1.00 17.66 53 ARG B C 1
ATOM 2625 O O . ARG B 1 56 ? 19.582 -22.707 55.298 1.00 19.34 53 ARG B O 1
ATOM 2633 N N . VAL B 1 57 ? 17.613 -22.842 56.434 1.00 17.23 54 VAL B N 1
ATOM 2634 C CA . VAL B 1 57 ? 18.056 -21.991 57.516 1.00 15.81 54 VAL B CA 1
ATOM 2635 C C . VAL B 1 57 ? 18.201 -22.734 58.831 1.00 15.55 54 VAL B C 1
ATOM 2636 O O . VAL B 1 57 ? 17.288 -23.395 59.287 1.00 16.91 54 VAL B O 1
ATOM 2640 N N . ILE B 1 58 ? 19.408 -22.700 59.386 1.00 15.54 55 ILE B N 1
ATOM 2641 C CA . ILE B 1 58 ? 19.693 -23.301 60.673 1.00 16.55 55 ILE B CA 1
ATOM 2642 C C . ILE B 1 58 ? 19.989 -22.180 61.678 1.00 16.30 55 ILE B C 1
ATOM 2643 O O . ILE B 1 58 ? 20.847 -21.268 61.441 1.00 17.90 55 ILE B O 1
ATOM 2648 N N . THR B 1 59 ? 19.233 -22.172 62.772 1.00 15.41 56 THR B N 1
ATOM 2649 C CA . THR B 1 59 ? 19.599 -21.339 63.902 1.00 17.30 56 THR B CA 1
ATOM 2650 C C . THR B 1 59 ? 19.942 -22.238 65.071 1.00 17.71 56 THR B C 1
ATOM 2651 O O . THR B 1 59 ? 19.478 -23.347 65.145 1.00 16.56 56 THR B O 1
ATOM 2655 N N . TYR B 1 60 ? 20.733 -21.703 66.000 1.00 16.58 57 TYR B N 1
ATOM 2656 C CA . TYR B 1 60 ? 21.010 -22.450 67.195 1.00 16.53 57 TYR B CA 1
ATOM 2657 C C . TYR B 1 60 ? 21.183 -21.500 68.341 1.00 16.43 57 TYR B C 1
ATOM 2658 O O . TYR B 1 60 ? 21.406 -20.268 68.153 1.00 15.91 57 TYR B O 1
ATOM 2667 N N . ASP B 1 61 ? 21.008 -22.056 69.539 1.00 14.87 58 ASP B N 1
ATOM 2668 C CA . ASP B 1 61 ? 21.152 -21.277 70.756 1.00 14.02 58 ASP B CA 1
ATOM 2669 C C . ASP B 1 61 ? 22.523 -21.598 71.346 1.00 15.36 58 ASP B C 1
ATOM 2670 O O . ASP B 1 61 ? 22.869 -22.763 71.602 1.00 14.44 58 ASP B O 1
ATOM 2675 N N . ARG B 1 62 ? 23.333 -20.549 71.558 1.00 15.11 59 ARG B N 1
ATOM 2676 C CA . ARG B 1 62 ? 24.648 -20.702 72.189 1.00 14.77 59 ARG B CA 1
ATOM 2677 C C . ARG B 1 62 ? 24.524 -21.350 73.549 1.00 15.87 59 ARG B C 1
ATOM 2678 O O . ARG B 1 62 ? 23.530 -21.151 74.236 1.00 15.74 59 ARG B O 1
ATOM 2686 N N . ARG B 1 63 ? 25.504 -22.172 73.956 1.00 15.80 60 ARG B N 1
ATOM 2687 C CA . ARG B 1 63 ? 25.448 -22.798 75.279 1.00 15.20 60 ARG B CA 1
ATOM 2688 C C . ARG B 1 63 ? 25.168 -21.702 76.294 1.00 14.84 60 ARG B C 1
ATOM 2689 O O . ARG B 1 63 ? 25.696 -20.625 76.164 1.00 13.92 60 ARG B O 1
ATOM 2697 N N . GLY B 1 64 ? 24.333 -21.965 77.282 1.00 14.42 61 GLY B N 1
ATOM 2698 C CA . GLY B 1 64 ? 23.890 -20.987 78.223 1.00 13.68 61 GLY B CA 1
ATOM 2699 C C . GLY B 1 64 ? 22.705 -20.110 77.873 1.00 14.44 61 GLY B C 1
ATOM 2700 O O . GLY B 1 64 ? 22.208 -19.402 78.735 1.00 15.18 61 GLY B O 1
ATOM 2701 N N . PHE B 1 65 ? 22.216 -20.229 76.652 1.00 13.96 62 PHE B N 1
ATOM 2702 C CA . PHE B 1 65 ? 21.189 -19.293 76.161 1.00 14.22 62 PHE B CA 1
ATOM 2703 C C . PHE B 1 65 ? 20.054 -20.041 75.512 1.00 15.17 62 PHE B C 1
ATOM 2704 O O . PHE B 1 65 ? 20.198 -21.198 75.156 1.00 15.34 62 PHE B O 1
ATOM 2712 N N . GLY B 1 66 ? 18.928 -19.328 75.376 1.00 15.76 63 GLY B N 1
ATOM 2713 C CA . GLY B 1 66 ? 17.709 -19.906 74.750 1.00 16.56 63 GLY B CA 1
ATOM 2714 C C . GLY B 1 66 ? 17.373 -21.245 75.418 1.00 15.25 63 GLY B C 1
ATOM 2715 O O . GLY B 1 66 ? 17.209 -21.342 76.683 1.00 15.69 63 GLY B O 1
ATOM 2716 N N . LYS B 1 67 ? 17.273 -22.273 74.570 1.00 16.48 64 LYS B N 1
ATOM 2717 C CA . LYS B 1 67 ? 16.848 -23.599 74.982 1.00 15.06 64 LYS B CA 1
ATOM 2718 C C . LYS B 1 67 ? 17.977 -24.620 75.127 1.00 16.99 64 LYS B C 1
ATOM 2719 O O . LYS B 1 67 ? 17.737 -25.844 75.344 1.00 16.17 64 LYS B O 1
ATOM 2725 N N . SER B 1 68 ? 19.205 -24.126 75.101 1.00 14.81 65 SER B N 1
ATOM 2726 C CA . SER B 1 68 ? 20.408 -24.978 75.181 1.00 15.37 65 SER B CA 1
ATOM 2727 C C . SER B 1 68 ? 20.759 -25.286 76.633 1.00 15.93 65 SER B C 1
ATOM 2728 O O . SER B 1 68 ? 20.240 -24.663 77.550 1.00 15.57 65 SER B O 1
ATOM 2731 N N . SER B 1 69 ? 21.659 -26.231 76.859 1.00 16.38 66 SER B N 1
ATOM 2732 C CA . SER B 1 69 ? 22.095 -26.506 78.236 1.00 16.41 66 SER B CA 1
ATOM 2733 C C . SER B 1 69 ? 22.706 -25.242 78.883 1.00 17.54 66 SER B C 1
ATOM 2734 O O . SER B 1 69 ? 23.145 -24.345 78.182 1.00 17.45 66 SER B O 1
ATOM 2737 N N . GLN B 1 70 ? 22.724 -25.206 80.216 1.00 15.49 67 GLN B N 1
ATOM 2738 C CA . GLN B 1 70 ? 23.317 -24.096 80.951 1.00 15.09 67 GLN B CA 1
ATOM 2739 C C . GLN B 1 70 ? 24.423 -24.617 81.864 1.00 16.61 67 GLN B C 1
ATOM 2740 O O . GLN B 1 70 ? 24.228 -24.669 83.076 1.00 15.31 67 GLN B O 1
ATOM 2746 N N . PRO B 1 71 ? 25.559 -24.972 81.274 1.00 17.14 68 PRO B N 1
ATOM 2747 C CA . PRO B 1 71 ? 26.689 -25.499 82.104 1.00 17.14 68 PRO B CA 1
ATOM 2748 C C . PRO B 1 71 ? 27.363 -24.388 82.865 1.00 18.08 68 PRO B C 1
ATOM 2749 O O . PRO B 1 71 ? 27.019 -23.239 82.663 1.00 17.35 68 PRO B O 1
ATOM 2753 N N . TRP B 1 72 ? 28.333 -24.753 83.706 1.00 17.55 69 TRP B N 1
ATOM 2754 C CA . TRP B 1 72 ? 29.139 -23.777 84.430 1.00 17.80 69 TRP B CA 1
ATOM 2755 C C . TRP B 1 72 ? 30.294 -23.178 83.635 1.00 17.77 69 TRP B C 1
ATOM 2756 O O . TRP B 1 72 ? 30.676 -22.021 83.863 1.00 19.01 69 TRP B O 1
ATOM 2767 N N . GLU B 1 73 ? 30.875 -23.947 82.708 1.00 18.08 70 GLU B N 1
ATOM 2768 C CA A GLU B 1 73 ? 32.061 -23.515 81.983 0.60 19.19 70 GLU B CA 1
ATOM 2769 C CA B GLU B 1 73 ? 32.049 -23.500 81.983 0.40 19.16 70 GLU B CA 1
ATOM 2770 C C . GLU B 1 73 ? 31.914 -23.664 80.479 1.00 18.77 70 GLU B C 1
ATOM 2771 O O . GLU B 1 73 ? 30.869 -24.087 79.986 1.00 18.84 70 GLU B O 1
ATOM 2782 N N . GLY B 1 74 ? 32.946 -23.245 79.763 1.00 19.25 71 GLY B N 1
ATOM 2783 C CA . GLY B 1 74 ? 32.960 -23.291 78.326 1.00 18.84 71 GLY B CA 1
ATOM 2784 C C . GLY B 1 74 ? 32.541 -21.974 77.686 1.00 18.18 71 GLY B C 1
ATOM 2785 O O . GLY B 1 74 ? 32.403 -21.914 76.476 1.00 18.53 71 GLY B O 1
ATOM 2786 N N . TYR B 1 75 ? 32.371 -20.917 78.483 1.00 18.13 72 TYR B N 1
ATOM 2787 C CA . TYR B 1 75 ? 31.917 -19.627 77.958 1.00 17.55 72 TYR B CA 1
ATOM 2788 C C . TYR B 1 75 ? 33.102 -18.811 77.449 1.00 18.91 72 TYR B C 1
ATOM 2789 O O . TYR B 1 75 ? 33.426 -17.738 78.000 1.00 19.25 72 TYR B O 1
ATOM 2798 N N . GLU B 1 76 ? 33.775 -19.356 76.428 1.00 17.37 73 GLU B N 1
ATOM 2799 C CA . GLU B 1 76 ? 34.862 -18.690 75.710 1.00 18.25 73 GLU B CA 1
ATOM 2800 C C . GLU B 1 76 ? 34.902 -19.210 74.296 1.00 17.29 73 GLU B C 1
ATOM 2801 O O . GLU B 1 76 ? 34.257 -20.226 73.989 1.00 18.53 73 GLU B O 1
ATOM 2807 N N . TYR B 1 77 ? 35.643 -18.527 73.407 1.00 18.39 74 TYR B N 1
ATOM 2808 C CA . TYR B 1 77 ? 35.498 -18.838 71.988 1.00 17.79 74 TYR B CA 1
ATOM 2809 C C . TYR B 1 77 ? 36.127 -20.152 71.534 1.00 17.78 74 TYR B C 1
ATOM 2810 O O . TYR B 1 77 ? 35.707 -20.702 70.509 1.00 19.00 74 TYR B O 1
ATOM 2819 N N . ASP B 1 78 ? 37.113 -20.670 72.244 1.00 19.08 75 ASP B N 1
ATOM 2820 C CA . ASP B 1 78 ? 37.558 -22.017 71.931 1.00 19.74 75 ASP B CA 1
ATOM 2821 C C . ASP B 1 78 ? 36.374 -22.976 71.996 1.00 18.10 75 ASP B C 1
ATOM 2822 O O . ASP B 1 78 ? 36.112 -23.695 71.053 1.00 18.35 75 ASP B O 1
ATOM 2827 N N . THR B 1 79 ? 35.673 -22.974 73.114 1.00 17.77 76 THR B N 1
ATOM 2828 C CA . THR B 1 79 ? 34.508 -23.870 73.290 1.00 16.45 76 THR B CA 1
ATOM 2829 C C . THR B 1 79 ? 33.318 -23.478 72.440 1.00 15.87 76 THR B C 1
ATOM 2830 O O . THR B 1 79 ? 32.682 -24.340 71.821 1.00 15.41 76 THR B O 1
ATOM 2834 N N . PHE B 1 80 ? 33.039 -22.182 72.345 1.00 15.97 77 PHE B N 1
ATOM 2835 C CA . PHE B 1 80 ? 31.916 -21.717 71.504 1.00 16.77 77 PHE B CA 1
ATOM 2836 C C . PHE B 1 80 ? 32.144 -22.151 70.048 1.00 18.07 77 PHE B C 1
ATOM 2837 O O . PHE B 1 80 ? 31.201 -22.575 69.366 1.00 18.05 77 PHE B O 1
ATOM 2845 N N . THR B 1 81 ? 33.371 -22.057 69.560 1.00 17.69 78 THR B N 1
ATOM 2846 C CA . THR B 1 81 ? 33.645 -22.451 68.181 1.00 18.41 78 THR B CA 1
ATOM 2847 C C . THR B 1 81 ? 33.650 -23.998 67.969 1.00 17.96 78 THR B C 1
ATOM 2848 O O . THR B 1 81 ? 33.165 -24.520 66.938 1.00 17.54 78 THR B O 1
ATOM 2852 N N . SER B 1 82 ? 34.145 -24.731 68.989 1.00 18.25 79 SER B N 1
ATOM 2853 C CA A SER B 1 82 ? 34.023 -26.184 69.043 0.60 18.07 79 SER B CA 1
ATOM 2854 C CA B SER B 1 82 ? 34.036 -26.186 68.982 0.40 18.10 79 SER B CA 1
ATOM 2855 C C . SER B 1 82 ? 32.554 -26.645 68.969 1.00 18.23 79 SER B C 1
ATOM 2856 O O . SER B 1 82 ? 32.215 -27.625 68.290 1.00 18.01 79 SER B O 1
ATOM 2861 N N . ASP B 1 83 ? 31.674 -25.954 69.711 1.00 18.99 80 ASP B N 1
ATOM 2862 C CA . ASP B 1 83 ? 30.246 -26.260 69.684 1.00 18.81 80 ASP B CA 1
ATOM 2863 C C . ASP B 1 83 ? 29.738 -26.070 68.249 1.00 18.62 80 ASP B C 1
ATOM 2864 O O . ASP B 1 83 ? 29.005 -26.899 67.742 1.00 18.43 80 ASP B O 1
ATOM 2869 N N . LEU B 1 84 ? 30.079 -24.945 67.640 1.00 18.02 81 LEU B N 1
ATOM 2870 C CA . LEU B 1 84 ? 29.637 -24.667 66.242 1.00 18.24 81 LEU B CA 1
ATOM 2871 C C . LEU B 1 84 ? 30.153 -25.749 65.287 1.00 18.75 81 LEU B C 1
ATOM 2872 O O . LEU B 1 84 ? 29.397 -26.329 64.506 1.00 18.14 81 LEU B O 1
ATOM 2877 N N . HIS B 1 85 ? 31.438 -26.075 65.409 1.00 19.16 82 HIS B N 1
ATOM 2878 C CA . HIS B 1 85 ? 32.022 -27.187 64.605 1.00 19.87 82 HIS B CA 1
ATOM 2879 C C . HIS B 1 85 ? 31.246 -28.514 64.764 1.00 19.38 82 HIS B C 1
ATOM 2880 O O . HIS B 1 85 ? 30.955 -29.218 63.808 1.00 20.04 82 HIS B O 1
ATOM 2887 N N . GLN B 1 86 ? 30.858 -28.862 65.976 1.00 19.80 83 GLN B N 1
ATOM 2888 C CA . GLN B 1 86 ? 30.130 -30.112 66.174 1.00 21.30 83 GLN B CA 1
ATOM 2889 C C . GLN B 1 86 ? 28.781 -30.114 65.489 1.00 19.85 83 GLN B C 1
ATOM 2890 O O . GLN B 1 86 ? 28.383 -31.090 64.904 1.00 20.04 83 GLN B O 1
ATOM 2896 N N . LEU B 1 87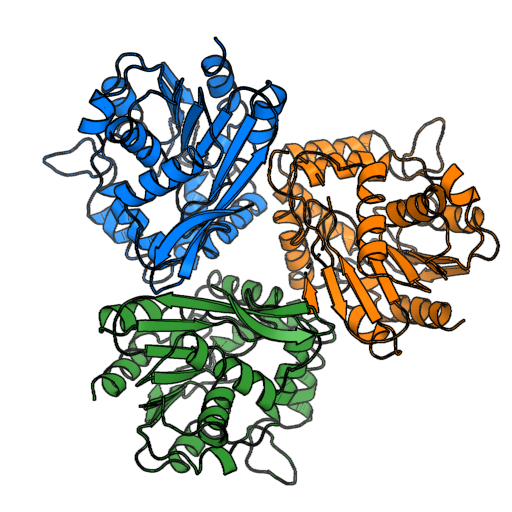 ? 28.085 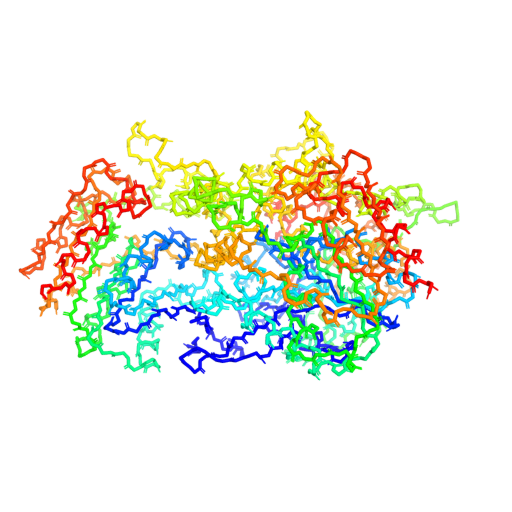-28.999 65.569 1.00 18.84 84 LEU B N 1
ATOM 2897 C CA . LEU B 1 87 ? 26.812 -28.843 64.882 1.00 18.74 84 LEU B CA 1
ATOM 2898 C C . LEU B 1 87 ? 26.960 -29.035 63.371 1.00 18.73 84 LEU B C 1
ATOM 2899 O O . LEU B 1 87 ? 26.145 -29.782 62.783 1.00 19.32 84 LEU B O 1
ATOM 2904 N N . LEU B 1 88 ? 27.948 -28.386 62.759 1.00 18.02 85 LEU B N 1
ATOM 2905 C CA . LEU B 1 88 ? 28.124 -28.432 61.265 1.00 19.92 85 LEU B CA 1
ATOM 2906 C C . LEU B 1 88 ? 28.548 -29.828 60.815 1.00 20.74 85 LEU B C 1
ATOM 2907 O O . LEU B 1 88 ? 28.079 -30.336 59.769 1.00 21.43 85 LEU B O 1
ATOM 2912 N N . GLU B 1 89 ? 29.368 -30.448 61.651 1.00 21.77 86 GLU B N 1
ATOM 2913 C CA . GLU B 1 89 ? 29.802 -31.851 61.448 1.00 22.52 86 GLU B CA 1
ATOM 2914 C C . GLU B 1 89 ? 28.659 -32.812 61.591 1.00 22.22 86 GLU B C 1
ATOM 2915 O O . GLU B 1 89 ? 28.461 -33.681 60.727 1.00 21.66 86 GLU B O 1
ATOM 2921 N N . GLN B 1 90 ? 27.898 -32.690 62.670 1.00 21.98 87 GLN B N 1
ATOM 2922 C CA . GLN B 1 90 ? 26.768 -33.574 62.865 1.00 23.41 87 GLN B CA 1
ATOM 2923 C C . GLN B 1 90 ? 25.743 -33.453 61.761 1.00 23.13 87 GLN B C 1
ATOM 2924 O O . GLN B 1 90 ? 25.181 -34.462 61.370 1.00 23.92 87 GLN B O 1
ATOM 2930 N N . LEU B 1 91 ? 25.491 -32.240 61.272 1.00 22.82 88 LEU B N 1
ATOM 2931 C CA . LEU B 1 91 ? 24.522 -32.058 60.200 1.00 22.60 88 LEU B CA 1
ATOM 2932 C C . LEU B 1 91 ? 25.099 -32.302 58.832 1.00 22.72 88 LEU B C 1
ATOM 2933 O O . LEU B 1 91 ? 24.335 -32.274 57.843 1.00 23.51 88 LEU B O 1
ATOM 2938 N N . GLU B 1 92 ? 26.402 -32.594 58.778 1.00 22.25 89 GLU B N 1
ATOM 2939 C CA . GLU B 1 92 ? 27.149 -32.747 57.533 1.00 23.57 89 GLU B CA 1
ATOM 2940 C C . GLU B 1 92 ? 26.883 -31.626 56.519 1.00 22.19 89 GLU B C 1
ATOM 2941 O O . GLU B 1 92 ? 26.667 -31.859 55.326 1.00 22.45 89 GLU B O 1
ATOM 2947 N N . LEU B 1 93 ? 26.908 -30.389 56.995 1.00 20.47 90 LEU B N 1
ATOM 2948 C CA . LEU B 1 93 ? 26.596 -29.279 56.116 1.00 20.15 90 LEU B CA 1
ATOM 2949 C C . LEU B 1 93 ? 27.701 -28.974 55.133 1.00 21.24 90 LEU B C 1
ATOM 2950 O O . LEU B 1 93 ? 28.918 -29.102 55.445 1.00 23.48 90 LEU B O 1
ATOM 2955 N N . GLN B 1 94 ? 27.291 -28.477 53.975 1.00 20.13 91 GLN B N 1
ATOM 2956 C CA A GLN B 1 94 ? 28.215 -28.113 52.907 0.60 20.06 91 GLN B CA 1
ATOM 2957 C CA B GLN B 1 94 ? 28.238 -28.097 52.940 0.40 19.67 91 GLN B CA 1
ATOM 2958 C C . GLN B 1 94 ? 27.777 -26.808 52.305 1.00 20.42 91 GLN B C 1
ATOM 2959 O O . GLN B 1 94 ? 26.568 -26.494 52.328 1.00 18.30 91 GLN B O 1
ATOM 2970 N N . ASN B 1 95 ? 28.734 -26.068 51.746 1.00 18.44 92 ASN B N 1
ATOM 2971 C CA . ASN B 1 95 ? 28.454 -24.785 51.140 1.00 18.31 92 ASN B CA 1
ATOM 2972 C C . ASN B 1 95 ? 27.701 -23.818 52.098 1.00 17.21 92 ASN B C 1
ATOM 2973 O O . ASN B 1 95 ? 26.778 -23.145 51.684 1.00 16.65 92 ASN B O 1
ATOM 2978 N N . VAL B 1 96 ? 28.164 -23.731 53.327 1.00 17.59 93 VAL B N 1
ATOM 2979 C CA . VAL B 1 96 ? 27.470 -23.003 54.369 1.00 17.61 93 VAL B CA 1
ATOM 2980 C C . VAL B 1 96 ? 27.766 -21.550 54.237 1.00 17.86 93 VAL B C 1
ATOM 2981 O O . VAL B 1 96 ? 28.881 -21.196 53.909 1.00 18.58 93 VAL B O 1
ATOM 2985 N N . THR B 1 97 ? 26.766 -20.708 54.519 1.00 17.76 94 THR B N 1
ATOM 2986 C CA . THR B 1 97 ? 27.004 -19.303 54.808 1.00 17.31 94 THR B CA 1
ATOM 2987 C C . THR B 1 97 ? 26.803 -19.076 56.320 1.00 18.28 94 THR B C 1
ATOM 2988 O O . THR B 1 97 ? 25.730 -19.363 56.858 1.00 16.74 94 THR B O 1
ATOM 2992 N N . LEU B 1 98 ? 27.871 -18.687 56.983 1.00 17.30 95 LEU B N 1
ATOM 2993 C CA . LEU B 1 98 ? 27.821 -18.425 58.394 1.00 17.13 95 LEU B CA 1
ATOM 2994 C C . LEU B 1 98 ? 27.454 -16.974 58.551 1.00 17.71 95 LEU B C 1
ATOM 2995 O O . LEU B 1 98 ? 28.115 -16.124 57.957 1.00 20.56 95 LEU B O 1
ATOM 3000 N N . VAL B 1 99 ? 26.424 -16.690 59.339 1.00 16.12 96 VAL B N 1
ATOM 3001 C CA . VAL B 1 99 ? 26.018 -15.339 59.646 1.00 16.72 96 VAL B CA 1
ATOM 3002 C C . VAL B 1 99 ? 26.147 -15.120 61.171 1.00 16.96 96 VAL B C 1
ATOM 3003 O O . VAL B 1 99 ? 25.399 -15.678 61.972 1.00 16.87 96 VAL B O 1
ATOM 3007 N N . GLY B 1 100 ? 27.072 -14.258 61.539 1.00 16.20 97 GLY B N 1
ATOM 3008 C CA . GLY B 1 100 ? 27.378 -14.005 62.926 1.00 16.89 97 GLY B CA 1
ATOM 3009 C C . GLY B 1 100 ? 26.919 -12.650 63.320 1.00 16.92 97 GLY B C 1
ATOM 3010 O O . GLY B 1 100 ? 27.448 -11.677 62.822 1.00 18.61 97 GLY B O 1
ATOM 3011 N N . PHE B 1 101 ? 25.941 -12.561 64.226 1.00 16.93 98 PHE B N 1
ATOM 3012 C CA . PHE B 1 101 ? 25.482 -11.278 64.756 1.00 17.64 98 PHE B CA 1
ATOM 3013 C C . PHE B 1 101 ? 26.178 -10.935 66.059 1.00 15.49 98 PHE B C 1
ATOM 3014 O O . PHE B 1 101 ? 26.175 -11.737 66.985 1.00 15.38 98 PHE B O 1
ATOM 3022 N N . SER B 1 102 ? 26.694 -9.726 66.151 1.00 16.94 99 SER B N 1
ATOM 3023 C CA . SER B 1 102 ? 27.383 -9.232 67.314 1.00 15.96 99 SER B CA 1
ATOM 3024 C C . SER B 1 102 ? 28.428 -10.273 67.793 1.00 16.63 99 SER B C 1
ATOM 3025 O O . SER B 1 102 ? 29.310 -10.625 67.004 1.00 16.05 99 SER B O 1
ATOM 3036 N N . GLY B 1 104 ? 28.317 -13.358 67.827 1.00 16.47 101 GLY B N 1
ATOM 3037 C CA . GLY B 1 104 ? 28.358 -14.469 66.859 1.00 15.33 101 GLY B CA 1
ATOM 3038 C C . GLY B 1 104 ? 29.341 -14.289 65.733 1.00 15.38 101 GLY B C 1
ATOM 3039 O O . GLY B 1 104 ? 29.808 -15.253 65.159 1.00 15.68 101 GLY B O 1
ATOM 3040 N N . GLY B 1 105 ? 29.794 -13.068 65.478 1.00 16.49 102 GLY B N 1
ATOM 3041 C CA . GLY B 1 105 ? 30.899 -12.888 64.555 1.00 15.81 102 GLY B CA 1
ATOM 3042 C C . GLY B 1 105 ? 32.185 -13.482 65.111 1.00 16.57 102 GLY B C 1
ATOM 3043 O O . GLY B 1 105 ? 33.047 -13.803 64.369 1.00 15.81 102 GLY B O 1
ATOM 3044 N N . GLY B 1 106 ? 32.301 -13.593 66.436 1.00 16.23 103 GLY B N 1
ATOM 3045 C CA . GLY B 1 106 ? 33.445 -14.274 67.019 1.00 17.80 103 GLY B CA 1
ATOM 3046 C C . GLY B 1 106 ? 33.524 -15.738 66.670 1.00 16.18 103 GLY B C 1
ATOM 3047 O O . GLY B 1 106 ? 34.598 -16.238 66.330 1.00 17.26 103 GLY B O 1
ATOM 3048 N N . GLU B 1 107 ? 32.415 -16.463 66.728 1.00 16.78 104 GLU B N 1
ATOM 3049 C CA . GLU B 1 107 ? 32.435 -17.820 66.241 1.00 16.32 104 GLU B CA 1
ATOM 3050 C C . GLU B 1 107 ? 32.812 -17.912 64.751 1.00 17.48 104 GLU B C 1
ATOM 3051 O O . GLU B 1 107 ? 33.487 -18.848 64.344 1.00 17.56 104 GLU B O 1
ATOM 3057 N N . VAL B 1 108 ? 32.324 -16.975 63.942 1.00 17.09 105 VAL B N 1
ATOM 3058 C CA . VAL B 1 108 ? 32.669 -16.988 62.522 1.00 17.58 105 VAL B CA 1
ATOM 3059 C C . VAL B 1 108 ? 34.181 -16.796 62.330 1.00 18.27 105 VAL B C 1
ATOM 3060 O O . VAL B 1 108 ? 34.827 -17.582 61.625 1.00 18.55 105 VAL B O 1
ATOM 3064 N N . ALA B 1 109 ? 34.738 -15.783 62.980 1.00 16.70 106 ALA B N 1
ATOM 3065 C CA . ALA B 1 109 ? 36.149 -15.508 62.869 1.00 18.82 106 ALA B CA 1
ATOM 3066 C C . ALA B 1 109 ? 36.964 -16.703 63.292 1.00 18.70 106 ALA B C 1
ATOM 3067 O O . ALA B 1 109 ? 37.930 -17.104 62.622 1.00 19.12 106 ALA B O 1
ATOM 3069 N N . ARG B 1 110 ? 36.620 -17.270 64.449 1.00 18.98 107 ARG B N 1
ATOM 3070 C CA . ARG B 1 110 ? 37.439 -18.350 65.007 1.00 20.32 107 ARG B CA 1
ATOM 3071 C C . ARG B 1 110 ? 37.207 -19.664 64.269 1.00 20.70 107 ARG B C 1
ATOM 3072 O O . ARG B 1 110 ? 38.114 -20.496 64.216 1.00 21.24 107 ARG B O 1
ATOM 3080 N N . TYR B 1 111 ? 36.028 -19.846 63.680 1.00 18.20 108 TYR B N 1
ATOM 3081 C CA . TYR B 1 111 ? 35.728 -21.094 62.989 1.00 18.10 108 TYR B CA 1
ATOM 3082 C C . TYR B 1 111 ? 36.642 -21.147 61.735 1.00 17.85 108 TYR B C 1
ATOM 3083 O O . TYR B 1 111 ? 37.306 -22.137 61.507 1.00 16.61 108 TYR B O 1
ATOM 3092 N N . ILE B 1 112 ? 36.708 -20.061 60.976 1.00 19.38 109 ILE B N 1
ATOM 3093 C CA . ILE B 1 112 ? 37.489 -20.052 59.716 1.00 20.42 109 ILE B CA 1
ATOM 3094 C C . ILE B 1 112 ? 38.992 -20.215 60.041 1.00 21.27 109 ILE B C 1
ATOM 3095 O O . ILE B 1 112 ? 39.706 -21.057 59.432 1.00 19.79 109 ILE B O 1
ATOM 3100 N N . SER B 1 113 ? 39.434 -19.491 61.065 1.00 22.36 110 SER B N 1
ATOM 3101 C CA . SER B 1 113 ? 40.806 -19.569 61.532 1.00 23.65 110 SER B CA 1
ATOM 3102 C C . SER B 1 113 ? 41.215 -20.956 62.021 1.00 23.76 110 SER B C 1
ATOM 3103 O O . SER B 1 113 ? 42.308 -21.423 61.651 1.00 24.49 110 SER B O 1
ATOM 3106 N N . THR B 1 114 ? 40.387 -21.581 62.860 1.00 22.48 111 THR B N 1
ATOM 3107 C CA . THR B 1 114 ? 40.650 -22.878 63.472 1.00 22.60 111 THR B CA 1
ATOM 3108 C C . THR B 1 114 ? 40.310 -24.080 62.645 1.00 22.96 111 THR B C 1
ATOM 3109 O O . THR B 1 114 ? 41.084 -25.025 62.614 1.00 23.19 111 THR B O 1
ATOM 3113 N N . TYR B 1 115 ? 39.169 -24.060 61.977 1.00 21.23 112 TYR B N 1
ATOM 3114 C CA . TYR B 1 115 ? 38.691 -25.255 61.256 1.00 22.44 112 TYR B CA 1
ATOM 3115 C C . TYR B 1 115 ? 38.768 -25.106 59.733 1.00 22.08 112 TYR B C 1
ATOM 3116 O O . TYR B 1 115 ? 38.637 -26.085 59.026 1.00 23.93 112 TYR B O 1
ATOM 3125 N N . GLY B 1 116 ? 38.988 -23.901 59.237 1.00 21.51 113 GLY B N 1
ATOM 3126 C CA . GLY B 1 116 ? 39.125 -23.684 57.810 1.00 21.93 113 GLY B CA 1
ATOM 3127 C C . GLY B 1 116 ? 37.791 -23.669 57.101 1.00 21.84 113 GLY B C 1
ATOM 3128 O O . GLY B 1 116 ? 36.741 -23.575 57.731 1.00 22.72 113 GLY B O 1
ATOM 3129 N N . THR B 1 117 ? 37.831 -23.783 55.785 1.00 21.94 114 THR B N 1
ATOM 3130 C CA . THR B 1 117 ? 36.681 -23.369 54.964 1.00 22.12 114 THR B CA 1
ATOM 3131 C C . THR B 1 117 ? 36.055 -24.501 54.160 1.00 22.10 114 THR B C 1
ATOM 3132 O O . THR B 1 117 ? 35.250 -24.252 53.272 1.00 21.42 114 THR B O 1
ATOM 3136 N N . ASP B 1 118 ? 36.392 -25.758 54.458 1.00 22.09 115 ASP B N 1
ATOM 3137 C CA . ASP B 1 118 ? 35.929 -26.784 53.560 1.00 22.10 115 ASP B CA 1
ATOM 3138 C C . ASP B 1 118 ? 34.426 -26.882 53.539 1.00 21.60 115 ASP B C 1
ATOM 3139 O O . ASP B 1 118 ? 33.860 -27.194 52.498 1.00 20.13 115 ASP B O 1
ATOM 3144 N N . ARG B 1 119 ? 33.769 -26.594 54.676 1.00 20.54 116 ARG B N 1
ATOM 3145 C CA . ARG B 1 119 ? 32.295 -26.688 54.741 1.00 19.95 116 ARG B CA 1
ATOM 3146 C C . ARG B 1 119 ? 31.652 -25.329 54.466 1.00 19.77 116 ARG B C 1
ATOM 3147 O O . ARG B 1 119 ? 30.423 -25.226 54.406 1.00 21.14 116 ARG B O 1
ATOM 3155 N N . ILE B 1 120 ? 32.459 -24.293 54.305 1.00 19.77 117 ILE B N 1
ATOM 3156 C CA . ILE B 1 120 ? 31.965 -22.928 54.229 1.00 19.95 117 ILE B CA 1
ATOM 3157 C C . ILE B 1 120 ? 32.181 -22.256 52.881 1.00 21.28 117 ILE B C 1
ATOM 3158 O O . ILE B 1 120 ? 33.292 -22.195 52.351 1.00 21.31 117 ILE B O 1
ATOM 3163 N N . GLU B 1 121 ? 31.093 -21.734 52.334 1.00 19.73 118 GLU B N 1
ATOM 3164 C CA . GLU B 1 121 ? 31.145 -21.019 51.043 1.00 20.40 118 GLU B CA 1
ATOM 3165 C C . GLU B 1 121 ? 31.297 -19.522 51.275 1.00 19.73 118 GLU B C 1
ATOM 3166 O O . GLU B 1 121 ? 32.107 -18.874 50.599 1.00 19.90 118 GLU B O 1
ATOM 3172 N N . LYS B 1 122 ? 30.560 -18.976 52.249 1.00 19.00 119 LYS B N 1
ATOM 3173 C CA . LYS B 1 122 ? 30.525 -17.526 52.465 1.00 19.10 119 LYS B CA 1
ATOM 3174 C C . LYS B 1 122 ? 30.335 -17.230 53.941 1.00 19.39 119 LYS B C 1
ATOM 3175 O O . LYS B 1 122 ? 29.874 -18.107 54.682 1.00 17.63 119 LYS B O 1
ATOM 3181 N N . VAL B 1 123 ? 30.698 -16.018 54.350 1.00 18.38 120 VAL B N 1
ATOM 3182 C CA . VAL B 1 123 ? 30.464 -15.542 55.701 1.00 18.61 120 VAL B CA 1
ATOM 3183 C C . VAL B 1 123 ? 29.905 -14.136 55.709 1.00 17.71 120 VAL B C 1
ATOM 3184 O O . VAL B 1 123 ? 30.061 -13.354 54.756 1.00 18.11 120 VAL B O 1
ATOM 3188 N N . VAL B 1 124 ? 29.159 -13.837 56.771 1.00 16.83 121 VAL B N 1
ATOM 3189 C CA . VAL B 1 124 ? 28.537 -12.526 56.987 1.00 16.93 121 VAL B CA 1
ATOM 3190 C C . VAL B 1 124 ? 28.797 -12.110 58.416 1.00 15.78 121 VAL B C 1
ATOM 3191 O O . VAL B 1 124 ? 28.540 -12.904 59.384 1.00 16.36 121 VAL B O 1
ATOM 3195 N N . PHE B 1 125 ? 29.350 -10.907 58.584 1.00 17.43 122 PHE B N 1
ATOM 3196 C CA . PHE B 1 125 ? 29.519 -10.280 59.907 1.00 17.47 122 PHE B CA 1
ATOM 3197 C C . PHE B 1 125 ? 28.437 -9.216 60.049 1.00 17.77 122 PHE B C 1
ATOM 3198 O O . PHE B 1 125 ? 28.535 -8.155 59.438 1.00 18.35 122 PHE B O 1
ATOM 3206 N N . ALA B 1 126 ? 27.413 -9.471 60.887 1.00 16.56 123 ALA B N 1
ATOM 3207 C CA . ALA B 1 126 ? 26.323 -8.565 61.089 1.00 16.83 123 ALA B CA 1
ATOM 3208 C C . ALA B 1 126 ? 26.348 -7.870 62.434 1.00 16.51 123 ALA B C 1
ATOM 3209 O O . ALA B 1 126 ? 26.196 -8.496 63.490 1.00 16.59 123 ALA B O 1
ATOM 3211 N N . GLY B 1 127 ? 26.601 -6.559 62.430 1.00 16.18 124 GLY B N 1
ATOM 3212 C CA . GLY B 1 127 ? 26.661 -5.823 63.695 1.00 15.96 124 GLY B CA 1
ATOM 3213 C C . GLY B 1 127 ? 27.663 -6.522 64.625 1.00 16.00 124 GLY B C 1
ATOM 3214 O O . GLY B 1 127 ? 27.469 -6.565 65.851 1.00 15.96 124 GLY B O 1
ATOM 3215 N N . ALA B 1 128 ? 28.763 -7.040 64.053 1.00 16.70 125 ALA B N 1
ATOM 3216 C CA . ALA B 1 128 ? 29.580 -8.009 64.713 1.00 15.84 125 ALA B CA 1
ATOM 3217 C C . ALA B 1 128 ? 30.767 -7.435 65.480 1.00 15.44 125 ALA B C 1
ATOM 3218 O O . ALA B 1 128 ? 31.347 -6.442 65.106 1.00 16.54 125 ALA B O 1
ATOM 3220 N N . VAL B 1 129 ? 31.203 -8.147 66.510 1.00 17.17 126 VAL B N 1
ATOM 3221 C CA . VAL B 1 129 ? 32.275 -7.642 67.377 1.00 17.00 126 VAL B CA 1
ATOM 3222 C C . VAL B 1 129 ? 33.724 -7.640 66.834 1.00 17.73 126 VAL B C 1
ATOM 3223 O O . VAL B 1 129 ? 34.536 -6.855 67.325 1.00 18.82 126 VAL B O 1
ATOM 3227 N N . PRO B 1 130 ? 34.075 -8.506 65.850 1.00 16.87 127 PRO B N 1
ATOM 3228 C CA . PRO B 1 130 ? 35.447 -8.345 65.338 1.00 17.56 127 PRO B CA 1
ATOM 3229 C C . PRO B 1 130 ? 35.734 -6.924 64.760 1.00 17.67 127 PRO B C 1
ATOM 3230 O O . PRO B 1 130 ? 34.775 -6.184 64.406 1.00 17.02 127 PRO B O 1
ATOM 3234 N N . PRO B 1 131 ? 37.031 -6.559 64.635 1.00 17.33 128 PRO B N 1
ATOM 3235 C CA . PRO B 1 131 ? 38.196 -7.434 64.861 1.00 17.15 128 PRO B CA 1
ATOM 3236 C C . PRO B 1 131 ? 38.621 -7.615 66.286 1.00 16.51 128 PRO B C 1
ATOM 3237 O O . PRO B 1 131 ? 39.258 -8.635 66.610 1.00 17.52 128 PRO B O 1
ATOM 3241 N N . TYR B 1 132 ? 38.280 -6.660 67.146 1.00 17.60 129 TYR B N 1
ATOM 3242 C CA . TYR B 1 132 ? 38.733 -6.633 68.520 1.00 16.61 129 TYR B CA 1
ATOM 3243 C C . TYR B 1 132 ? 38.080 -5.494 69.248 1.00 18.61 129 TYR B C 1
ATOM 3244 O O . TYR B 1 132 ? 38.481 -4.319 69.095 1.00 18.08 129 TYR B O 1
ATOM 3253 N N . LEU B 1 133 ? 37.102 -5.830 70.093 1.00 18.15 130 LEU B N 1
ATOM 3254 C CA . LEU B 1 133 ? 36.141 -4.828 70.552 1.00 19.74 130 LEU B CA 1
ATOM 3255 C C . LEU B 1 133 ? 36.686 -3.996 71.694 1.00 19.62 130 LEU B C 1
ATOM 3256 O O . LEU B 1 133 ? 36.256 -2.899 71.919 1.00 19.22 130 LEU B O 1
ATOM 3261 N N . TYR B 1 134 ? 37.676 -4.531 72.388 1.00 20.76 131 TYR B N 1
ATOM 3262 C CA . TYR B 1 134 ? 38.260 -3.862 73.517 1.00 20.44 131 TYR B CA 1
ATOM 3263 C C . TYR B 1 134 ? 38.960 -2.578 73.100 1.00 21.27 131 TYR B C 1
ATOM 3264 O O . TYR B 1 134 ? 39.756 -2.555 72.153 1.00 21.36 131 TYR B O 1
ATOM 3273 N N . LYS B 1 135 ? 38.692 -1.511 73.839 1.00 21.96 132 LYS B N 1
ATOM 3274 C CA . LYS B 1 135 ? 39.285 -0.225 73.539 1.00 22.33 132 LYS B CA 1
ATOM 3275 C C . LYS B 1 135 ? 40.232 0.095 74.682 1.00 22.46 132 LYS B C 1
ATOM 3276 O O . LYS B 1 135 ? 39.817 0.115 75.823 1.00 22.12 132 LYS B O 1
ATOM 3282 N N . SER B 1 136 ? 41.463 0.409 74.357 1.00 23.78 133 SER B N 1
ATOM 3283 C CA . SER B 1 136 ? 42.466 0.688 75.368 1.00 25.90 133 SER B CA 1
ATOM 3284 C C . SER B 1 136 ? 43.466 1.672 74.802 1.00 27.43 133 SER B C 1
ATOM 3285 O O . SER B 1 136 ? 43.373 2.143 73.628 1.00 26.98 133 SER B O 1
ATOM 3288 N N . GLU B 1 137 ? 44.451 1.966 75.628 1.00 28.56 134 GLU B N 1
ATOM 3289 C CA A GLU B 1 137 ? 45.499 2.891 75.229 0.60 29.99 134 GLU B CA 1
ATOM 3290 C CA B GLU B 1 137 ? 45.524 2.868 75.246 0.40 29.78 134 GLU B CA 1
ATOM 3291 C C . GLU B 1 137 ? 46.221 2.392 73.984 1.00 30.07 134 GLU B C 1
ATOM 3292 O O . GLU B 1 137 ? 46.292 3.109 72.973 1.00 31.49 134 GLU B O 1
ATOM 3303 N N . ASP B 1 138 ? 46.741 1.173 74.076 1.00 30.27 135 ASP B N 1
ATOM 3304 C CA . ASP B 1 138 ? 47.457 0.521 73.017 1.00 29.73 135 ASP B CA 1
ATOM 3305 C C . ASP B 1 138 ? 46.512 0.190 71.856 1.00 29.12 135 ASP B C 1
ATOM 3306 O O . ASP B 1 138 ? 46.957 0.168 70.692 1.00 28.52 135 ASP B O 1
ATOM 3311 N N . HIS B 1 139 ? 45.230 -0.061 72.152 1.00 27.18 136 HIS B N 1
ATOM 3312 C CA . HIS B 1 139 ? 44.299 -0.418 71.091 1.00 25.65 136 HIS B CA 1
ATOM 3313 C C . HIS B 1 139 ? 43.116 0.531 71.043 1.00 25.64 136 HIS B C 1
ATOM 3314 O O . HIS B 1 139 ? 42.005 0.182 71.439 1.00 24.61 136 HIS B O 1
ATOM 3321 N N . PRO B 1 140 ? 43.347 1.761 70.551 1.00 25.93 137 PRO B N 1
ATOM 3322 C CA . PRO B 1 140 ? 42.325 2.782 70.522 1.00 26.01 137 PRO B CA 1
ATOM 3323 C C . PRO B 1 140 ? 41.233 2.491 69.522 1.00 27.12 137 PRO B C 1
ATOM 3324 O O . PRO B 1 140 ? 40.168 3.061 69.606 1.00 27.78 137 PRO B O 1
ATOM 3328 N N . GLU B 1 141 ? 41.473 1.573 68.587 1.00 27.70 138 GLU B N 1
ATOM 3329 C CA . GLU B 1 141 ? 40.494 1.303 67.519 1.00 28.01 138 GLU B CA 1
ATOM 3330 C C . GLU B 1 141 ? 39.341 0.433 67.969 1.00 27.05 138 GLU B C 1
ATOM 3331 O O . GLU B 1 141 ? 38.454 0.138 67.148 1.00 27.45 138 GLU B O 1
ATOM 3337 N N . GLY B 1 142 ? 39.359 -0.033 69.223 1.00 25.65 139 GLY B N 1
ATOM 3338 C CA . GLY B 1 142 ? 38.216 -0.745 69.805 1.00 24.79 139 GLY B CA 1
ATOM 3339 C C . GLY B 1 142 ? 37.043 0.163 70.145 1.00 23.81 139 GLY B C 1
ATOM 3340 O O . GLY B 1 142 ? 37.146 1.395 70.076 1.00 23.03 139 GLY B O 1
ATOM 3341 N N . ALA B 1 143 ? 35.989 -0.460 70.654 1.00 24.06 140 ALA B N 1
ATOM 3342 C CA . ALA B 1 143 ? 34.750 0.210 70.997 1.00 23.17 140 ALA B CA 1
ATOM 3343 C C . ALA B 1 143 ? 34.531 0.308 72.511 1.00 24.59 140 ALA B C 1
ATOM 3344 O O . ALA B 1 143 ? 34.006 1.319 73.016 1.00 26.57 140 ALA B O 1
ATOM 3346 N N . LEU B 1 144 ? 34.848 -0.773 73.232 1.00 22.68 141 LEU B N 1
ATOM 3347 C CA . LEU B 1 144 ? 34.431 -0.887 74.615 1.00 22.33 141 LEU B CA 1
ATOM 3348 C C . LEU B 1 144 ? 35.631 -0.762 75.522 1.00 21.71 141 LEU B C 1
ATOM 3349 O O . LEU B 1 144 ? 36.491 -1.626 75.519 1.00 21.11 141 LEU B O 1
ATOM 3354 N N . ASP B 1 145 ? 35.626 0.281 76.336 1.00 22.65 142 ASP B N 1
ATOM 3355 C CA . ASP B 1 145 ? 36.709 0.511 77.275 1.00 23.18 142 ASP B CA 1
ATOM 3356 C C . ASP B 1 145 ? 36.515 -0.214 78.605 1.00 23.48 142 ASP B C 1
ATOM 3357 O O . ASP B 1 145 ? 35.528 -0.848 78.840 1.00 22.60 142 ASP B O 1
ATOM 3362 N N . ASP B 1 146 ? 37.517 -0.159 79.467 1.00 24.14 143 ASP B N 1
ATOM 3363 C CA . ASP B 1 146 ? 37.449 -0.948 80.694 1.00 24.14 143 ASP B CA 1
ATOM 3364 C C . ASP B 1 146 ? 36.280 -0.520 81.584 1.00 23.76 143 ASP B C 1
ATOM 3365 O O . ASP B 1 146 ? 35.626 -1.383 82.181 1.00 24.43 143 ASP B O 1
ATOM 3370 N N . ALA B 1 147 ? 35.980 0.779 81.661 1.00 22.47 144 ALA B N 1
ATOM 3371 C CA . ALA B 1 147 ? 34.936 1.275 82.519 1.00 22.70 144 ALA B CA 1
ATOM 3372 C C . ALA B 1 147 ? 33.573 0.747 82.066 1.00 22.72 144 ALA B C 1
ATOM 3373 O O . ALA B 1 147 ? 32.747 0.313 82.886 1.00 23.45 144 ALA B O 1
ATOM 3375 N N . THR B 1 148 ? 33.382 0.714 80.749 1.00 22.52 145 THR B N 1
ATOM 3376 C CA . THR B 1 148 ? 32.142 0.212 80.145 1.00 21.61 145 THR B CA 1
ATOM 3377 C C . THR B 1 148 ? 32.034 -1.307 80.380 1.00 21.60 145 THR B C 1
ATOM 3378 O O . THR B 1 148 ? 31.008 -1.818 80.844 1.00 21.15 145 THR B O 1
ATOM 3382 N N . ILE B 1 149 ? 33.126 -2.017 80.140 1.00 20.65 146 ILE B N 1
ATOM 3383 C CA . ILE B 1 149 ? 33.124 -3.462 80.365 1.00 21.19 146 ILE B CA 1
ATOM 3384 C C . ILE B 1 149 ? 32.758 -3.746 81.829 1.00 21.54 146 ILE B C 1
ATOM 3385 O O . ILE B 1 149 ? 31.925 -4.608 82.124 1.00 20.70 146 ILE B O 1
ATOM 3390 N N . GLU B 1 150 ? 33.347 -3.004 82.770 1.00 21.30 147 GLU B N 1
ATOM 3391 C CA . GLU B 1 150 ? 33.061 -3.302 84.180 1.00 22.17 147 GLU B CA 1
ATOM 3392 C C . GLU B 1 150 ? 31.644 -2.962 84.603 1.00 22.46 147 GLU B C 1
ATOM 3393 O O . GLU B 1 150 ? 31.107 -3.593 85.539 1.00 23.20 147 GLU B O 1
ATOM 3399 N N . THR B 1 151 ? 31.043 -1.948 83.975 1.00 21.31 148 THR B N 1
ATOM 3400 C CA . THR B 1 151 ? 29.640 -1.653 84.176 1.00 22.48 148 THR B CA 1
ATOM 3401 C C . THR B 1 151 ? 28.741 -2.862 83.803 1.00 21.38 148 THR B C 1
ATOM 3402 O O . THR B 1 151 ? 27.761 -3.154 84.490 1.00 21.72 148 THR B O 1
ATOM 3406 N N . PHE B 1 152 ? 29.071 -3.517 82.705 1.00 19.54 149 PHE B N 1
ATOM 3407 C CA . PHE B 1 152 ? 28.324 -4.709 82.264 1.00 19.83 149 PHE B CA 1
ATOM 3408 C C . PHE B 1 152 ? 28.470 -5.810 83.275 1.00 19.40 149 PHE B C 1
ATOM 3409 O O . PHE B 1 152 ? 27.501 -6.417 83.675 1.00 19.80 149 PHE B O 1
ATOM 3417 N N . LYS B 1 153 ? 29.704 -6.067 83.701 1.00 18.63 150 LYS B N 1
ATOM 3418 C CA . LYS B 1 153 ? 29.936 -7.148 84.650 1.00 19.12 150 LYS B CA 1
ATOM 3419 C C . LYS B 1 153 ? 29.232 -6.921 85.985 1.00 18.35 150 LYS B C 1
ATOM 3420 O O . LYS B 1 153 ? 28.569 -7.815 86.500 1.00 17.69 150 LYS B O 1
ATOM 3426 N N . SER B 1 154 ? 29.385 -5.739 86.562 1.00 20.53 151 SER B N 1
ATOM 3427 C CA . SER B 1 154 ? 28.806 -5.490 87.880 1.00 21.00 151 SER B CA 1
ATOM 3428 C C . SER B 1 154 ? 27.272 -5.441 87.760 1.00 19.97 151 SER B C 1
ATOM 3429 O O . SER B 1 154 ? 26.588 -5.937 88.605 1.00 21.33 151 SER B O 1
ATOM 3432 N N . GLY B 1 155 ? 26.749 -4.875 86.689 1.00 20.22 152 GLY B N 1
ATOM 3433 C CA . GLY B 1 155 ? 25.301 -4.950 86.431 1.00 20.02 152 GLY B CA 1
ATOM 3434 C C . GLY B 1 155 ? 24.755 -6.365 86.391 1.00 19.86 152 GLY B C 1
ATOM 3435 O O . GLY B 1 155 ? 23.743 -6.688 87.048 1.00 20.15 152 GLY B O 1
ATOM 3436 N N . VAL B 1 156 ? 25.416 -7.238 85.672 1.00 19.42 153 VAL B N 1
ATOM 3437 C CA . VAL B 1 156 ? 25.005 -8.658 85.625 1.00 19.46 153 VAL B CA 1
ATOM 3438 C C . VAL B 1 156 ? 25.144 -9.400 86.991 1.00 21.47 153 VAL B C 1
ATOM 3439 O O . VAL B 1 156 ? 24.291 -10.200 87.382 1.00 20.26 153 VAL B O 1
ATOM 3443 N N . ILE B 1 157 ? 26.199 -9.096 87.737 1.00 20.46 154 ILE B N 1
ATOM 3444 C CA . ILE B 1 157 ? 26.409 -9.730 89.031 1.00 21.91 154 ILE B CA 1
ATOM 3445 C C . ILE B 1 157 ? 25.396 -9.225 90.042 1.00 22.49 154 ILE B C 1
ATOM 3446 O O . ILE B 1 157 ? 24.940 -9.959 90.912 1.00 24.51 154 ILE B O 1
ATOM 3451 N N . ASN B 1 158 ? 25.042 -7.955 89.964 1.00 22.57 155 ASN B N 1
ATOM 3452 C CA . ASN B 1 158 ? 24.330 -7.349 91.068 1.00 22.42 155 ASN B CA 1
ATOM 3453 C C . ASN B 1 158 ? 22.815 -7.296 90.870 1.00 21.87 155 ASN B C 1
ATOM 3454 O O . ASN B 1 158 ? 22.069 -7.558 91.799 1.00 19.49 155 ASN B O 1
ATOM 3459 N N . ASP B 1 159 ? 22.372 -6.967 89.663 1.00 21.31 156 ASP B N 1
ATOM 3460 C CA . ASP B 1 159 ? 20.942 -7.074 89.290 1.00 21.57 156 ASP B CA 1
ATOM 3461 C C . ASP B 1 159 ? 20.864 -7.266 87.788 1.00 19.43 156 ASP B C 1
ATOM 3462 O O . ASP B 1 159 ? 20.655 -6.346 87.014 1.00 17.33 156 ASP B O 1
ATOM 3467 N N . ARG B 1 160 ? 21.010 -8.520 87.416 1.00 18.91 157 ARG B N 1
ATOM 3468 C CA . ARG B 1 160 ? 21.052 -8.914 86.036 1.00 17.61 157 ARG B CA 1
ATOM 3469 C C . ARG B 1 160 ? 19.752 -8.564 85.312 1.00 17.42 157 ARG B C 1
ATOM 3470 O O . ARG B 1 160 ? 19.753 -8.115 84.156 1.00 16.92 157 ARG B O 1
ATOM 3478 N N . LEU B 1 161 ? 18.644 -8.747 86.007 1.00 16.64 158 LEU B N 1
ATOM 3479 C CA . LEU B 1 161 ? 17.294 -8.528 85.369 1.00 15.84 158 LEU B CA 1
ATOM 3480 C C . LEU B 1 161 ? 17.079 -7.071 85.049 1.00 15.84 158 LEU B C 1
ATOM 3481 O O . LEU B 1 161 ? 16.601 -6.734 83.970 1.00 16.55 158 LEU B O 1
ATOM 3486 N N . ALA B 1 162 ? 17.499 -6.184 85.962 1.00 16.62 159 ALA B N 1
ATOM 3487 C CA . ALA B 1 162 ? 17.373 -4.749 85.718 1.00 17.80 159 ALA B CA 1
ATOM 3488 C C . ALA B 1 162 ? 18.358 -4.292 84.632 1.00 17.80 159 ALA B C 1
ATOM 3489 O O . ALA B 1 162 ? 18.015 -3.476 83.800 1.00 18.39 159 ALA B O 1
ATOM 3491 N N . PHE B 1 163 ? 19.586 -4.786 84.698 1.00 18.47 160 PHE B N 1
ATOM 3492 C CA . PHE B 1 163 ? 20.608 -4.503 83.702 1.00 18.82 160 PHE B CA 1
ATOM 3493 C C . PHE B 1 163 ? 20.097 -4.863 82.310 1.00 18.67 160 PHE B C 1
ATOM 3494 O O . PHE B 1 163 ? 20.183 -4.079 81.411 1.00 18.95 160 PHE B O 1
ATOM 3502 N N . LEU B 1 164 ? 19.492 -6.040 82.179 1.00 18.21 161 LEU B N 1
ATOM 3503 C CA . LEU B 1 164 ? 18.954 -6.497 80.903 1.00 17.63 161 LEU B CA 1
ATOM 3504 C C . LEU B 1 164 ? 17.833 -5.604 80.394 1.00 17.67 161 LEU B C 1
ATOM 3505 O O . LEU B 1 164 ? 17.721 -5.369 79.174 1.00 16.75 161 LEU B O 1
ATOM 3510 N N . ASP B 1 165 ? 16.964 -5.188 81.300 1.00 17.41 162 ASP B N 1
ATOM 3511 C CA . ASP B 1 165 ? 15.846 -4.295 80.897 1.00 20.02 162 ASP B CA 1
ATOM 3512 C C . ASP B 1 165 ? 16.448 -3.058 80.234 1.00 20.02 162 ASP B C 1
ATOM 3513 O O . ASP B 1 165 ? 15.997 -2.625 79.169 1.00 21.28 162 ASP B O 1
ATOM 3518 N N . GLU B 1 166 ? 17.491 -2.506 80.831 1.00 21.68 163 GLU B N 1
ATOM 3519 C CA . GLU B 1 166 ? 18.071 -1.285 80.269 1.00 22.22 163 GLU B CA 1
ATOM 3520 C C . GLU B 1 166 ? 18.836 -1.546 78.975 1.00 21.31 163 GLU B C 1
ATOM 3521 O O . GLU B 1 166 ? 18.758 -0.757 78.026 1.00 20.36 163 GLU B O 1
ATOM 3527 N N . PHE B 1 167 ? 19.518 -2.681 78.938 1.00 19.60 164 PHE B N 1
ATOM 3528 C CA . PHE B 1 167 ? 20.312 -3.079 77.780 1.00 19.92 164 PHE B CA 1
ATOM 3529 C C . PHE B 1 167 ? 19.409 -3.227 76.567 1.00 21.03 164 PHE B C 1
ATOM 3530 O O . PHE B 1 167 ? 19.739 -2.704 75.454 1.00 20.46 164 PHE B O 1
ATOM 3538 N N . THR B 1 168 ? 18.262 -3.872 76.786 1.00 19.27 165 THR B N 1
ATOM 3539 C CA . THR B 1 168 ? 17.325 -4.059 75.681 1.00 21.20 165 THR B CA 1
ATOM 3540 C C . THR B 1 168 ? 16.701 -2.767 75.148 1.00 22.35 165 THR B C 1
ATOM 3541 O O . THR B 1 168 ? 16.351 -2.695 73.984 1.00 23.85 165 THR B O 1
ATOM 3545 N N . LYS B 1 169 ? 16.594 -1.734 75.971 1.00 23.40 166 LYS B N 1
ATOM 3546 C CA . LYS B 1 169 ? 16.165 -0.463 75.457 1.00 25.07 166 LYS B CA 1
ATOM 3547 C C . LYS B 1 169 ? 17.177 0.108 74.464 1.00 24.94 166 LYS B C 1
ATOM 3548 O O . LYS B 1 169 ? 16.797 0.533 73.368 1.00 28.08 166 LYS B O 1
ATOM 3554 N N . GLY B 1 170 ? 18.463 0.070 74.791 1.00 24.05 167 GLY B N 1
ATOM 3555 C CA . GLY B 1 170 ? 19.477 0.626 73.898 1.00 23.79 167 GLY B CA 1
ATOM 3556 C C . GLY B 1 170 ? 19.723 -0.191 72.623 1.00 21.89 167 GLY B C 1
ATOM 3557 O O . GLY B 1 170 ? 19.971 0.399 71.564 1.00 24.29 167 GLY B O 1
ATOM 3558 N N . PHE B 1 171 ? 19.539 -1.509 72.729 1.00 20.66 168 PHE B N 1
ATOM 3559 C CA . PHE B 1 171 ? 19.801 -2.474 71.682 1.00 19.36 168 PHE B CA 1
ATOM 3560 C C . PHE B 1 171 ? 19.087 -2.064 70.402 1.00 18.66 168 PHE B C 1
ATOM 3561 O O . PHE B 1 171 ? 19.614 -2.281 69.297 1.00 19.34 168 PHE B O 1
ATOM 3569 N N . PHE B 1 172 ? 17.863 -1.545 70.510 1.00 18.29 169 PHE B N 1
ATOM 3570 C CA . PHE B 1 172 ? 17.062 -1.343 69.304 1.00 19.42 169 PHE B CA 1
ATOM 3571 C C . PHE B 1 172 ? 16.886 0.146 68.988 1.00 21.44 169 PHE B C 1
ATOM 3572 O O . PHE B 1 172 ? 16.099 0.502 68.121 1.00 21.12 169 PHE B O 1
ATOM 3580 N N . ALA B 1 173 ? 17.605 0.985 69.717 1.00 22.04 170 ALA B N 1
ATOM 3581 C CA . ALA B 1 173 ? 17.514 2.456 69.558 1.00 23.24 170 ALA B CA 1
ATOM 3582 C C . ALA B 1 173 ? 18.620 2.983 68.631 1.00 22.75 170 ALA B C 1
ATOM 3583 O O . ALA B 1 173 ? 19.764 2.527 68.729 1.00 23.33 170 ALA B O 1
ATOM 3585 N N . ALA B 1 174 ? 18.270 3.861 67.681 1.00 22.21 171 ALA B N 1
ATOM 3586 C CA . ALA B 1 174 ? 19.273 4.507 66.804 1.00 22.03 171 ALA B CA 1
ATOM 3587 C C . ALA B 1 174 ? 19.327 5.963 67.218 1.00 22.56 171 ALA B C 1
ATOM 3588 O O . ALA B 1 174 ? 18.498 6.763 66.802 1.00 21.85 171 ALA B O 1
ATOM 3590 N N . GLY B 1 175 ? 20.302 6.298 68.053 1.00 23.17 172 GLY B N 1
ATOM 3591 C CA . GLY B 1 175 ? 20.335 7.639 68.670 1.00 24.83 172 GLY B CA 1
ATOM 3592 C C . GLY B 1 175 ? 18.978 7.997 69.262 1.00 25.48 172 GLY B C 1
ATOM 3593 O O . GLY B 1 175 ? 18.470 7.260 70.117 1.00 25.81 172 GLY B O 1
ATOM 3594 N N . ASP B 1 176 ? 18.371 9.077 68.751 1.00 25.26 173 ASP B N 1
ATOM 3595 C CA . ASP B 1 176 ? 17.073 9.603 69.217 1.00 26.17 173 ASP B CA 1
ATOM 3596 C C . ASP B 1 176 ? 15.837 8.845 68.727 1.00 26.00 173 ASP B C 1
ATOM 3597 O O . ASP B 1 176 ? 14.722 9.166 69.145 1.00 25.12 173 ASP B O 1
ATOM 3602 N N . ARG B 1 177 ? 16.034 7.804 67.905 1.00 25.47 174 ARG B N 1
ATOM 3603 C CA . ARG B 1 177 ? 14.923 7.040 67.403 1.00 25.13 174 ARG B CA 1
ATOM 3604 C C . ARG B 1 177 ? 14.832 5.839 68.339 1.00 26.31 174 ARG B C 1
ATOM 3605 O O . ARG B 1 177 ? 15.631 4.887 68.256 1.00 25.63 174 ARG B O 1
ATOM 3613 N N . THR B 1 178 ? 13.898 5.933 69.273 1.00 26.59 175 THR B N 1
ATOM 3614 C CA . THR B 1 178 ? 13.683 4.913 70.292 1.00 27.61 175 THR B CA 1
ATOM 3615 C C . THR B 1 178 ? 12.312 4.311 70.119 1.00 27.26 175 THR B C 1
ATOM 3616 O O . THR B 1 178 ? 11.760 3.762 71.031 1.00 29.25 175 THR B O 1
ATOM 3620 N N . ASP B 1 179 ? 11.750 4.464 68.929 1.00 28.12 176 ASP B N 1
ATOM 3621 C CA . ASP B 1 179 ? 10.462 3.922 68.556 1.00 27.58 176 ASP B CA 1
ATOM 3622 C C . ASP B 1 179 ? 10.635 2.900 67.472 1.00 24.90 176 ASP B C 1
ATOM 3623 O O . ASP B 1 179 ? 9.725 2.693 66.696 1.00 26.11 176 ASP B O 1
ATOM 3628 N N . LEU B 1 180 ? 11.801 2.275 67.342 1.00 23.03 177 LEU B N 1
ATOM 3629 C CA . LEU B 1 180 ? 12.000 1.448 66.159 1.00 22.39 177 LEU B CA 1
ATOM 3630 C C . LEU B 1 180 ? 11.360 0.066 66.342 1.00 22.51 177 LEU B C 1
ATOM 3631 O O . LEU B 1 180 ? 11.104 -0.613 65.348 1.00 24.90 177 LEU B O 1
ATOM 3636 N N . VAL B 1 181 ? 11.130 -0.323 67.592 1.00 22.17 178 VAL B N 1
ATOM 3637 C CA . VAL B 1 181 ? 10.443 -1.583 67.934 1.00 20.88 178 VAL B CA 1
ATOM 3638 C C . VAL B 1 181 ? 9.365 -1.252 68.947 1.00 21.25 178 VAL B C 1
ATOM 3639 O O . VAL B 1 181 ? 9.441 -0.241 69.658 1.00 19.21 178 VAL B O 1
ATOM 3643 N N . SER B 1 182 ? 8.351 -2.117 69.035 1.00 18.71 179 SER B N 1
ATOM 3644 C CA . SER B 1 182 ? 7.329 -1.979 70.068 1.00 19.50 179 SER B CA 1
ATOM 3645 C C . SER B 1 182 ? 7.829 -2.404 71.431 1.00 19.28 179 SER B C 1
ATOM 3646 O O . SER B 1 182 ? 8.792 -3.188 71.529 1.00 19.71 179 SER B O 1
ATOM 3649 N N . GLU B 1 183 ? 7.170 -1.929 72.501 1.00 19.30 180 GLU B N 1
ATOM 3650 C CA . GLU B 1 183 ? 7.557 -2.350 73.882 1.00 20.20 180 GLU B CA 1
ATOM 3651 C C . GLU B 1 183 ? 7.392 -3.872 73.981 1.00 18.30 180 GLU B C 1
ATOM 3652 O O . GLU B 1 183 ? 8.168 -4.573 74.608 1.00 18.69 180 GLU B O 1
ATOM 3658 N N . SER B 1 184 ? 6.360 -4.372 73.334 1.00 18.21 181 SER B N 1
ATOM 3659 C CA . SER B 1 184 ? 6.094 -5.815 73.329 1.00 18.07 181 SER B CA 1
ATOM 3660 C C . SER B 1 184 ? 7.242 -6.600 72.809 1.00 17.48 181 SER B C 1
ATOM 3661 O O . SER B 1 184 ? 7.624 -7.612 73.394 1.00 16.71 181 SER B O 1
ATOM 3664 N N . PHE B 1 185 ? 7.814 -6.170 71.678 1.00 16.76 182 PHE B N 1
ATOM 3665 C CA . PHE B 1 185 ? 8.936 -6.839 71.103 1.00 16.72 182 PHE B CA 1
ATOM 3666 C C . PHE B 1 185 ? 10.153 -6.729 71.996 1.00 16.80 182 PHE B C 1
ATOM 3667 O O . PHE B 1 185 ? 10.888 -7.690 72.169 1.00 18.70 182 PHE B O 1
ATOM 3675 N N . ARG B 1 186 ? 10.349 -5.558 72.579 1.00 15.12 183 ARG B N 1
ATOM 3676 C CA . ARG B 1 186 ? 11.503 -5.361 73.486 1.00 15.98 183 ARG B CA 1
ATOM 3677 C C . ARG B 1 186 ? 11.400 -6.256 74.699 1.00 16.32 183 ARG B C 1
ATOM 3678 O O . ARG B 1 186 ? 12.396 -6.875 75.151 1.00 18.68 183 ARG B O 1
ATOM 3686 N N . LEU B 1 187 ? 10.210 -6.323 75.254 1.00 17.35 184 LEU B N 1
ATOM 3687 C CA . LEU B 1 187 ? 9.959 -7.136 76.461 1.00 18.87 184 LEU B CA 1
ATOM 3688 C C . LEU B 1 187 ? 10.078 -8.620 76.156 1.00 17.96 184 LEU B C 1
ATOM 3689 O O . LEU B 1 187 ? 10.582 -9.392 76.982 1.00 16.72 184 LEU B O 1
ATOM 3694 N N . TYR B 1 188 ? 9.691 -9.017 74.949 1.00 15.75 185 TYR B N 1
ATOM 3695 C CA . TYR B 1 188 ? 9.922 -10.381 74.478 1.00 16.09 185 TYR B CA 1
ATOM 3696 C C . TYR B 1 188 ? 11.394 -10.761 74.481 1.00 16.74 185 TYR B C 1
ATOM 3697 O O . TYR B 1 188 ? 11.791 -11.827 74.975 1.00 18.51 185 TYR B O 1
ATOM 3706 N N . ASN B 1 189 ? 12.230 -9.855 74.012 1.00 16.68 186 ASN B N 1
ATOM 3707 C CA . ASN B 1 189 ? 13.645 -10.054 74.004 1.00 16.14 186 ASN B CA 1
ATOM 3708 C C . ASN B 1 189 ? 14.270 -10.024 75.407 1.00 16.32 186 ASN B C 1
ATOM 3709 O O . ASN B 1 189 ? 15.218 -10.797 75.704 1.00 15.56 186 ASN B O 1
ATOM 3714 N N . TRP B 1 190 ? 13.806 -9.112 76.253 1.00 14.70 187 TRP B N 1
ATOM 3715 C CA . TRP B 1 190 ? 14.176 -9.130 77.680 1.00 15.42 187 TRP B CA 1
ATOM 3716 C C . TRP B 1 190 ? 13.947 -10.484 78.365 1.00 15.76 187 TRP B C 1
ATOM 3717 O O . TRP B 1 190 ? 14.844 -11.064 79.053 1.00 14.89 187 TRP B O 1
ATOM 3728 N N . ASP B 1 191 ? 12.794 -11.048 78.086 1.00 14.94 188 ASP B N 1
ATOM 3729 C CA . ASP B 1 191 ? 12.454 -12.361 78.677 1.00 16.10 188 ASP B CA 1
ATOM 3730 C C . ASP B 1 191 ? 13.342 -13.460 78.150 1.00 15.41 188 ASP B C 1
ATOM 3731 O O . ASP B 1 191 ? 13.762 -14.323 78.920 1.00 15.65 188 ASP B O 1
ATOM 3736 N N . ILE B 1 192 ? 13.638 -13.461 76.832 1.00 15.33 189 ILE B N 1
ATOM 3737 C CA . ILE B 1 192 ? 14.603 -14.421 76.294 1.00 15.51 189 ILE B CA 1
ATOM 3738 C C . ILE B 1 192 ? 15.932 -14.344 77.060 1.00 15.25 189 ILE B C 1
ATOM 3739 O O . ILE B 1 192 ? 16.500 -15.340 77.434 1.00 15.98 189 ILE B O 1
ATOM 3744 N N . ALA B 1 193 ? 16.401 -13.150 77.303 1.00 13.64 190 ALA B N 1
ATOM 3745 C CA . ALA B 1 193 ? 17.645 -12.970 78.053 1.00 15.61 190 ALA B CA 1
ATOM 3746 C C . ALA B 1 193 ? 17.504 -13.366 79.508 1.00 15.62 190 ALA B C 1
ATOM 3747 O O . ALA B 1 193 ? 18.467 -13.886 80.119 1.00 15.37 190 ALA B O 1
ATOM 3749 N N . ALA B 1 194 ? 16.345 -13.105 80.093 1.00 15.78 191 ALA B N 1
ATOM 3750 C CA . ALA B 1 194 ? 16.178 -13.333 81.539 1.00 15.83 191 ALA B CA 1
ATOM 3751 C C . ALA B 1 194 ? 16.359 -14.812 81.901 1.00 15.26 191 ALA B C 1
ATOM 3752 O O . ALA B 1 194 ? 16.914 -15.140 82.918 1.00 14.32 191 ALA B O 1
ATOM 3754 N N . GLY B 1 195 ? 15.981 -15.677 81.003 1.00 15.83 192 GLY B N 1
ATOM 3755 C CA . GLY B 1 195 ? 16.117 -17.120 81.264 1.00 14.80 192 GLY B CA 1
ATOM 3756 C C . GLY B 1 195 ? 17.462 -17.740 80.993 1.00 16.48 192 GLY B C 1
ATOM 3757 O O . GLY B 1 195 ? 17.627 -18.955 81.264 1.00 15.79 192 GLY B O 1
ATOM 3758 N N . ALA B 1 196 ? 18.429 -16.954 80.493 1.00 15.32 193 ALA B N 1
ATOM 3759 C CA . ALA B 1 196 ? 19.763 -17.492 80.187 1.00 15.96 193 ALA B CA 1
ATOM 3760 C C . ALA B 1 196 ? 20.551 -17.765 81.445 1.00 13.87 193 ALA B C 1
ATOM 3761 O O . ALA B 1 196 ? 20.169 -17.325 82.551 1.00 15.10 193 ALA B O 1
ATOM 3763 N N . SER B 1 197 ? 21.614 -18.541 81.285 1.00 13.87 194 SER B N 1
ATOM 3764 C CA . SER B 1 197 ? 22.505 -18.839 82.416 1.00 14.59 194 SER B CA 1
ATOM 3765 C C . SER B 1 197 ? 23.081 -17.541 82.972 1.00 13.95 194 SER B C 1
ATOM 3766 O O . SER B 1 197 ? 23.675 -16.763 82.221 1.00 15.58 194 SER B O 1
ATOM 3769 N N . PRO B 1 198 ? 22.968 -17.291 84.278 1.00 14.88 195 PRO B N 1
ATOM 3770 C CA . PRO B 1 198 ? 23.582 -16.067 84.818 1.00 15.86 195 PRO B CA 1
ATOM 3771 C C . PRO B 1 198 ? 25.104 -16.107 84.661 1.00 16.58 195 PRO B C 1
ATOM 3772 O O . PRO B 1 198 ? 25.741 -15.076 84.366 1.00 14.18 195 PRO B O 1
ATOM 3776 N N . LYS B 1 199 ? 25.681 -17.320 84.760 1.00 15.01 196 LYS B N 1
ATOM 3777 C CA . LYS B 1 199 ? 27.128 -17.493 84.664 1.00 15.39 196 LYS B CA 1
ATOM 3778 C C . LYS B 1 199 ? 27.608 -17.282 83.214 1.00 14.81 196 LYS B C 1
ATOM 3779 O O . LYS B 1 199 ? 28.550 -16.581 82.996 1.00 15.59 196 LYS B O 1
ATOM 3785 N N . GLY B 1 200 ? 26.876 -17.824 82.235 1.00 14.54 197 GLY B N 1
ATOM 3786 C CA . GLY B 1 200 ? 27.186 -17.659 80.845 1.00 15.60 197 GLY B CA 1
ATOM 3787 C C . GLY B 1 200 ? 27.030 -16.224 80.449 1.00 15.43 197 GLY B C 1
ATOM 3788 O O . GLY B 1 200 ? 27.809 -15.698 79.648 1.00 16.16 197 GLY B O 1
ATOM 3789 N N . THR B 1 201 ? 26.002 -15.591 81.010 1.00 14.90 198 THR B N 1
ATOM 3790 C CA . THR B 1 201 ? 25.722 -14.209 80.702 1.00 15.64 198 THR B CA 1
ATOM 3791 C C . THR B 1 201 ? 26.885 -13.327 81.110 1.00 16.72 198 THR B C 1
ATOM 3792 O O . THR B 1 201 ? 27.393 -12.508 80.320 1.00 16.34 198 THR B O 1
ATOM 3796 N N . LEU B 1 202 ? 27.361 -13.566 82.309 1.00 17.07 199 LEU B N 1
ATOM 3797 C CA . LEU B 1 202 ? 28.535 -12.849 82.810 1.00 16.72 199 LEU B CA 1
ATOM 3798 C C . LEU B 1 202 ? 29.798 -13.136 81.966 1.00 16.84 199 LEU B C 1
ATOM 3799 O O . LEU B 1 202 ? 30.503 -12.215 81.550 1.00 17.55 199 LEU B O 1
ATOM 3804 N N . ASP B 1 203 ? 30.147 -14.406 81.796 1.00 17.75 200 ASP B N 1
ATOM 3805 C CA . ASP B 1 203 ? 31.416 -14.759 81.161 1.00 16.96 200 ASP B CA 1
ATOM 3806 C C . ASP B 1 203 ? 31.461 -14.300 79.707 1.00 16.70 200 ASP B C 1
ATOM 3807 O O . ASP B 1 203 ? 32.520 -14.008 79.194 1.00 16.50 200 ASP B O 1
ATOM 3812 N N . CYS B 1 204 ? 30.317 -14.251 79.037 1.00 17.07 201 CYS B N 1
ATOM 3813 C CA . CYS B 1 204 ? 30.288 -13.773 77.673 1.00 17.64 201 CYS B CA 1
ATOM 3814 C C . CYS B 1 204 ? 30.831 -12.370 77.556 1.00 16.06 201 CYS B C 1
ATOM 3815 O O . CYS B 1 204 ? 31.375 -12.023 76.515 1.00 16.25 201 CYS B O 1
ATOM 3818 N N . ILE B 1 205 ? 30.582 -11.542 78.578 1.00 17.96 202 ILE B N 1
ATOM 3819 C CA . ILE B 1 205 ? 31.092 -10.157 78.519 1.00 18.22 202 ILE B CA 1
ATOM 3820 C C . ILE B 1 205 ? 32.606 -10.138 78.276 1.00 18.66 202 ILE B C 1
ATOM 3821 O O . ILE B 1 205 ? 33.085 -9.423 77.416 1.00 17.13 202 ILE B O 1
ATOM 3826 N N . THR B 1 206 ? 33.375 -10.966 78.999 1.00 19.79 203 THR B N 1
ATOM 3827 C CA . THR B 1 206 ? 34.790 -11.021 78.814 1.00 20.61 203 THR B CA 1
ATOM 3828 C C . THR B 1 206 ? 35.129 -11.627 77.454 1.00 21.26 203 THR B C 1
ATOM 3829 O O . THR B 1 206 ? 36.006 -11.119 76.765 1.00 22.33 203 THR B O 1
ATOM 3833 N N . ALA B 1 207 ? 34.399 -12.681 77.067 1.00 20.14 204 ALA B N 1
ATOM 3834 C CA . ALA B 1 207 ? 34.639 -13.326 75.772 1.00 18.63 204 ALA B CA 1
ATOM 3835 C C . ALA B 1 207 ? 34.424 -12.317 74.625 1.00 17.87 204 ALA B C 1
ATOM 3836 O O . ALA B 1 207 ? 35.317 -12.139 73.776 1.00 17.50 204 ALA B O 1
ATOM 3838 N N . PHE B 1 208 ? 33.280 -11.623 74.580 1.00 18.64 205 PHE B N 1
ATOM 3839 C CA . PHE B 1 208 ? 33.032 -10.765 73.406 1.00 19.10 205 PHE B CA 1
ATOM 3840 C C . PHE B 1 208 ? 33.863 -9.459 73.404 1.00 20.11 205 PHE B C 1
ATOM 3841 O O . PHE B 1 208 ? 34.169 -8.926 72.333 1.00 19.88 205 PHE B O 1
ATOM 3849 N N . SER B 1 209 ? 34.200 -8.967 74.578 1.00 20.05 206 SER B N 1
ATOM 3850 C CA . SER B 1 209 ? 34.848 -7.674 74.666 1.00 21.13 206 SER B CA 1
ATOM 3851 C C . SER B 1 209 ? 36.378 -7.808 74.535 1.00 22.57 206 SER B C 1
ATOM 3852 O O . SER B 1 209 ? 37.008 -7.008 73.895 1.00 23.45 206 SER B O 1
ATOM 3855 N N . LYS B 1 210 ? 36.960 -8.860 75.094 1.00 22.75 207 LYS B N 1
ATOM 3856 C CA . LYS B 1 210 ? 38.402 -9.007 75.131 1.00 24.14 207 LYS B CA 1
ATOM 3857 C C . LYS B 1 210 ? 39.039 -10.050 74.251 1.00 22.81 207 LYS B C 1
ATOM 3858 O O . LYS B 1 210 ? 40.233 -10.203 74.300 1.00 24.48 207 LYS B O 1
ATOM 3864 N N . THR B 1 211 ? 38.288 -10.732 73.394 1.00 22.62 208 THR B N 1
ATOM 3865 C CA . THR B 1 211 ? 38.889 -11.689 72.517 1.00 21.25 208 THR B CA 1
ATOM 3866 C C . THR B 1 211 ? 39.384 -10.932 71.277 1.00 21.31 208 THR B C 1
ATOM 3867 O O . THR B 1 211 ? 38.670 -10.105 70.703 1.00 20.14 208 THR B O 1
ATOM 3871 N N . ASP B 1 212 ? 40.633 -11.166 70.911 1.00 19.68 209 ASP B N 1
ATOM 3872 C CA . ASP B 1 212 ? 41.238 -10.464 69.742 1.00 19.79 209 ASP B CA 1
ATOM 3873 C C . ASP B 1 212 ? 41.165 -11.365 68.500 1.00 19.60 209 ASP B C 1
ATOM 3874 O O . ASP B 1 212 ? 41.740 -12.463 68.462 1.00 19.96 209 ASP B O 1
ATOM 3879 N N . PHE B 1 213 ? 40.408 -10.964 67.476 1.00 18.11 210 PHE B N 1
ATOM 3880 C CA . PHE B 1 213 ? 40.190 -11.824 66.331 1.00 17.38 210 PHE B CA 1
ATOM 3881 C C . PHE B 1 213 ? 41.030 -11.335 65.142 1.00 18.14 210 PHE B C 1
ATOM 3882 O O . PHE B 1 213 ? 40.862 -11.808 64.027 1.00 20.56 210 PHE B O 1
ATOM 3890 N N . ARG B 1 214 ? 41.896 -10.359 65.375 1.00 18.42 211 ARG B N 1
ATOM 3891 C CA . ARG B 1 214 ? 42.655 -9.752 64.274 1.00 20.14 211 ARG B CA 1
ATOM 3892 C C . ARG B 1 214 ? 43.501 -10.771 63.469 1.00 20.36 211 ARG B C 1
ATOM 3893 O O . ARG B 1 214 ? 43.477 -10.746 62.247 1.00 19.91 211 ARG B O 1
ATOM 3901 N N . LYS B 1 215 ? 44.177 -11.712 64.136 1.00 20.89 212 LYS B N 1
ATOM 3902 C CA . LYS B 1 215 ? 44.929 -12.741 63.391 1.00 21.52 212 LYS B CA 1
ATOM 3903 C C . LYS B 1 215 ? 43.989 -13.741 62.701 1.00 21.92 212 LYS B C 1
ATOM 3904 O O . LYS B 1 215 ? 44.319 -14.277 61.651 1.00 21.24 212 LYS B O 1
ATOM 3910 N N . ASP B 1 216 ? 42.795 -13.933 63.269 1.00 21.37 213 ASP B N 1
ATOM 3911 C CA . ASP B 1 216 ? 41.797 -14.837 62.653 1.00 22.42 213 ASP B CA 1
ATOM 3912 C C . ASP B 1 216 ? 41.356 -14.254 61.319 1.00 21.80 213 ASP B C 1
ATOM 3913 O O . ASP B 1 216 ? 41.225 -14.954 60.342 1.00 22.16 213 ASP B O 1
ATOM 3918 N N . LEU B 1 217 ? 41.218 -12.951 61.250 1.00 22.12 214 LEU B N 1
ATOM 3919 C CA . LEU B 1 217 ? 40.650 -12.357 60.025 1.00 22.47 214 LEU B CA 1
ATOM 3920 C C . LEU B 1 217 ? 41.679 -12.445 58.878 1.00 22.92 214 LEU B C 1
ATOM 3921 O O . LEU B 1 217 ? 41.308 -12.498 57.725 1.00 23.15 214 LEU B O 1
ATOM 3926 N N . GLU B 1 218 ? 42.955 -12.628 59.216 1.00 25.10 215 GLU B N 1
ATOM 3927 C CA . GLU B 1 218 ? 44.001 -12.831 58.179 1.00 26.59 215 GLU B CA 1
ATOM 3928 C C . GLU B 1 218 ? 43.827 -14.109 57.384 1.00 28.05 215 GLU B C 1
ATOM 3929 O O . GLU B 1 218 ? 44.358 -14.197 56.275 1.00 28.83 215 GLU B O 1
ATOM 3935 N N . LYS B 1 219 ? 43.047 -15.078 57.893 1.00 28.61 216 LYS B N 1
ATOM 3936 C CA . LYS B 1 219 ? 42.825 -16.381 57.226 1.00 29.32 216 LYS B CA 1
ATOM 3937 C C . LYS B 1 219 ? 41.637 -16.417 56.252 1.00 29.12 216 LYS B C 1
ATOM 3938 O O . LYS B 1 219 ? 41.303 -17.500 55.695 1.00 29.66 216 LYS B O 1
ATOM 3944 N N . PHE B 1 220 ? 40.950 -15.272 56.126 1.00 27.15 217 PHE B N 1
ATOM 3945 C CA . PHE B 1 220 ? 39.717 -15.191 55.378 1.00 26.52 217 PHE B CA 1
ATOM 3946 C C . PHE B 1 220 ? 40.019 -14.973 53.926 1.00 27.62 217 PHE B C 1
ATOM 3947 O O . PHE B 1 220 ? 40.526 -13.948 53.560 1.00 28.20 217 PHE B O 1
ATOM 3955 N N . ASN B 1 221 ? 39.772 -15.995 53.133 1.00 27.63 218 ASN B N 1
ATOM 3956 C CA A ASN B 1 221 ? 39.926 -15.913 51.711 0.60 28.21 218 ASN B CA 1
ATOM 3957 C CA B ASN B 1 221 ? 39.930 -15.916 51.699 0.40 27.72 218 ASN B CA 1
ATOM 3958 C C . ASN B 1 221 ? 38.681 -16.534 51.127 1.00 27.42 218 ASN B C 1
ATOM 3959 O O . ASN B 1 221 ? 38.755 -17.466 50.359 1.00 28.83 218 ASN B O 1
ATOM 3968 N N . ILE B 1 222 ? 37.531 -16.015 51.555 1.00 26.56 219 ILE B N 1
ATOM 3969 C CA A ILE B 1 222 ? 36.247 -16.416 50.960 0.60 26.17 219 ILE B CA 1
ATOM 3970 C CA B ILE B 1 222 ? 36.210 -16.451 51.070 0.40 25.74 219 ILE B CA 1
ATOM 3971 C C . ILE B 1 222 ? 35.328 -15.230 50.927 1.00 24.20 219 ILE B C 1
ATOM 3972 O O . ILE B 1 222 ? 35.587 -14.230 51.560 1.00 22.35 219 ILE B O 1
ATOM 3981 N N . PRO B 1 223 ? 34.265 -15.329 50.123 1.00 22.21 220 PRO B N 1
ATOM 3982 C CA . PRO B 1 223 ? 33.406 -14.162 50.043 1.00 21.43 220 PRO B CA 1
ATOM 3983 C C . PRO B 1 223 ? 32.841 -13.780 51.413 1.00 21.07 220 PRO B C 1
ATOM 3984 O O . PRO B 1 223 ? 32.399 -14.650 52.114 1.00 20.20 220 PRO B O 1
ATOM 3988 N N . THR B 1 224 ? 32.793 -12.490 51.689 1.00 20.15 221 THR B N 1
ATOM 3989 C CA . THR B 1 224 ? 32.533 -11.949 53.014 1.00 19.90 221 THR B CA 1
ATOM 3990 C C . THR B 1 224 ? 31.698 -10.682 52.901 1.00 19.14 221 THR B C 1
ATOM 3991 O O . THR B 1 224 ? 32.010 -9.776 52.092 1.00 19.50 221 THR B O 1
ATOM 3995 N N . LEU B 1 225 ? 30.599 -10.638 53.657 1.00 18.97 222 LEU B N 1
ATOM 3996 C CA . LEU B 1 225 ? 29.763 -9.476 53.733 1.00 18.17 222 LEU B CA 1
ATOM 3997 C C . LEU B 1 225 ? 29.758 -8.943 55.142 1.00 18.30 222 LEU B C 1
ATOM 3998 O O . LEU B 1 225 ? 29.584 -9.684 56.106 1.00 17.07 222 LEU B O 1
ATOM 4003 N N . ILE B 1 226 ? 29.924 -7.633 55.256 1.00 17.43 223 ILE B N 1
ATOM 4004 C CA . ILE B 1 226 ? 29.700 -6.970 56.522 1.00 17.61 223 ILE B CA 1
ATOM 4005 C C . ILE B 1 226 ? 28.372 -6.257 56.378 1.00 17.34 223 ILE B C 1
ATOM 4006 O O . ILE B 1 226 ? 28.246 -5.423 55.472 1.00 17.82 223 ILE B O 1
ATOM 4011 N N . ILE B 1 227 ? 27.408 -6.566 57.270 1.00 16.90 224 ILE B N 1
ATOM 4012 C CA . ILE B 1 227 ? 26.188 -5.806 57.405 1.00 17.79 224 ILE B CA 1
ATOM 4013 C C . ILE B 1 227 ? 26.212 -5.104 58.735 1.00 17.67 224 ILE B C 1
ATOM 4014 O O . ILE B 1 227 ? 26.441 -5.765 59.743 1.00 17.81 224 ILE B O 1
ATOM 4019 N N . HIS B 1 228 ? 25.990 -3.786 58.773 1.00 17.96 225 HIS B N 1
ATOM 4020 C CA . HIS B 1 228 ? 26.142 -3.036 60.011 1.00 17.03 225 HIS B CA 1
ATOM 4021 C C . HIS B 1 228 ? 25.313 -1.779 59.995 1.00 18.40 225 HIS B C 1
ATOM 4022 O O . HIS B 1 228 ? 25.128 -1.145 58.946 1.00 16.13 225 HIS B O 1
ATOM 4029 N N . GLY B 1 229 ? 24.859 -1.356 61.166 1.00 17.03 226 GLY B N 1
ATOM 4030 C CA . GLY B 1 229 ? 24.115 -0.105 61.227 1.00 17.63 226 GLY B CA 1
ATOM 4031 C C . GLY B 1 229 ? 25.083 1.060 61.378 1.00 17.89 226 GLY B C 1
ATOM 4032 O O . GLY B 1 229 ? 26.145 0.919 62.009 1.00 18.86 226 GLY B O 1
ATOM 4033 N N . ASP B 1 230 ? 24.690 2.228 60.893 1.00 19.24 227 ASP B N 1
ATOM 4034 C CA . ASP B 1 230 ? 25.490 3.407 61.099 1.00 19.76 227 ASP B CA 1
ATOM 4035 C C . ASP B 1 230 ? 25.214 4.076 62.452 1.00 20.99 227 ASP B C 1
ATOM 4036 O O . ASP B 1 230 ? 25.794 5.157 62.753 1.00 20.35 227 ASP B O 1
ATOM 4041 N N . SER B 1 231 ? 24.318 3.468 63.251 1.00 20.36 228 SER B N 1
ATOM 4042 C CA . SER B 1 231 ? 23.914 4.017 64.550 1.00 21.02 228 SER B CA 1
ATOM 4043 C C . SER B 1 231 ? 23.831 2.928 65.642 1.00 21.31 228 SER B C 1
ATOM 4044 O O . SER B 1 231 ? 22.869 2.914 66.457 1.00 20.13 228 SER B O 1
ATOM 4047 N N . ASP B 1 232 ? 24.870 2.077 65.688 1.00 20.92 229 ASP B N 1
ATOM 4048 C CA . ASP B 1 232 ? 24.920 0.944 66.595 1.00 21.27 229 ASP B CA 1
ATOM 4049 C C . ASP B 1 232 ? 25.651 1.430 67.843 1.00 21.78 229 ASP B C 1
ATOM 4050 O O . ASP B 1 232 ? 26.837 1.737 67.810 1.00 20.75 229 ASP B O 1
ATOM 4055 N N . ALA B 1 233 ? 24.912 1.572 68.941 1.00 21.60 230 ALA B N 1
ATOM 4056 C CA . ALA B 1 233 ? 25.468 2.115 70.167 1.00 20.98 230 ALA B CA 1
ATOM 4057 C C . ALA B 1 233 ? 26.401 1.143 70.855 1.00 21.54 230 ALA B C 1
ATOM 4058 O O . ALA B 1 233 ? 27.336 1.551 71.541 1.00 22.20 230 ALA B O 1
ATOM 4060 N N . THR B 1 234 ? 26.149 -0.150 70.707 1.00 22.10 231 THR B N 1
ATOM 4061 C CA . THR B 1 234 ? 26.915 -1.166 71.456 1.00 22.93 231 THR B CA 1
ATOM 4062 C C . THR B 1 234 ? 28.170 -1.502 70.687 1.00 21.05 231 THR B C 1
ATOM 4063 O O . THR B 1 234 ? 29.248 -1.614 71.249 1.00 20.69 231 THR B O 1
ATOM 4067 N N . VAL B 1 235 ? 28.032 -1.635 69.379 1.00 19.27 232 VAL B N 1
ATOM 4068 C CA . VAL B 1 235 ? 29.171 -2.050 68.527 1.00 19.07 232 VAL B CA 1
ATOM 4069 C C . VAL B 1 235 ? 29.251 -1.109 67.322 1.00 19.26 232 VAL B C 1
ATOM 4070 O O . VAL B 1 235 ? 28.765 -1.425 66.213 1.00 18.41 232 VAL B O 1
ATOM 4074 N N . PRO B 1 236 ? 29.800 0.084 67.559 1.00 19.73 233 PRO B N 1
ATOM 4075 C CA . PRO B 1 236 ? 29.874 1.103 66.511 1.00 19.36 233 PRO B CA 1
ATOM 4076 C C . PRO B 1 236 ? 30.602 0.632 65.261 1.00 18.52 233 PRO B C 1
ATOM 4077 O O . PRO B 1 236 ? 31.637 -0.034 65.351 1.00 19.18 233 PRO B O 1
ATOM 4081 N N . PHE B 1 237 ? 30.020 0.893 64.109 1.00 17.59 234 PHE B N 1
ATOM 4082 C CA . PHE B 1 237 ? 30.634 0.474 62.828 1.00 17.64 234 PHE B CA 1
ATOM 4083 C C . PHE B 1 237 ? 32.113 0.787 62.695 1.00 18.36 234 PHE B C 1
ATOM 4084 O O . PHE B 1 237 ? 32.895 -0.047 62.279 1.00 19.13 234 PHE B O 1
ATOM 4092 N N . GLU B 1 238 ? 32.500 1.982 63.126 1.00 19.63 235 GLU B N 1
ATOM 4093 C CA A GLU B 1 238 ? 33.834 2.541 62.938 0.60 19.38 235 GLU B CA 1
ATOM 4094 C CA B GLU B 1 238 ? 33.837 2.487 62.864 0.40 18.61 235 GLU B CA 1
ATOM 4095 C C . GLU B 1 238 ? 34.901 1.726 63.629 1.00 19.54 235 GLU B C 1
ATOM 4096 O O . GLU B 1 238 ? 36.072 1.785 63.249 1.00 17.59 235 GLU B O 1
ATOM 4107 N N . TYR B 1 239 ? 34.480 1.030 64.692 1.00 18.91 236 TYR B N 1
ATOM 4108 C CA . TYR B 1 239 ? 35.375 0.261 65.555 1.00 19.81 236 TYR B CA 1
ATOM 4109 C C . TYR B 1 239 ? 35.213 -1.227 65.407 1.00 18.95 236 TYR B C 1
ATOM 4110 O O . TYR B 1 239 ? 35.755 -1.995 66.213 1.00 19.87 236 TYR B O 1
ATOM 4119 N N . SER B 1 240 ? 34.480 -1.630 64.385 1.00 18.36 237 SER B N 1
ATOM 4120 C CA . SER B 1 240 ? 34.147 -3.045 64.198 1.00 18.68 237 SER B CA 1
ATOM 4121 C C . SER B 1 240 ? 34.003 -3.375 62.712 1.00 18.62 237 SER B C 1
ATOM 4122 O O . SER B 1 240 ? 34.988 -3.696 62.046 1.00 17.49 237 SER B O 1
ATOM 4125 N N . GLY B 1 2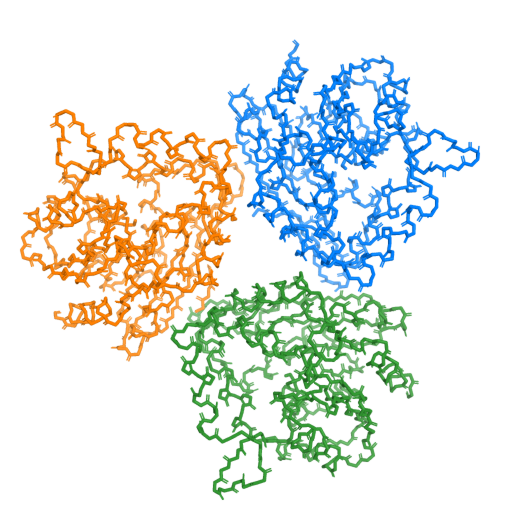41 ? 32.770 -3.328 62.198 1.00 17.75 238 GLY B N 1
ATOM 4126 C CA . GLY B 1 241 ? 32.500 -3.730 60.817 1.00 18.29 238 GLY B CA 1
ATOM 4127 C C . GLY B 1 241 ? 33.375 -3.042 59.786 1.00 17.77 238 GLY B C 1
ATOM 4128 O O . GLY B 1 241 ? 33.791 -3.657 58.801 1.00 17.95 238 GLY B O 1
ATOM 4129 N N . LYS B 1 242 ? 33.631 -1.754 59.991 1.00 17.54 239 LYS B N 1
ATOM 4130 C CA . LYS B 1 242 ? 34.544 -1.012 59.118 1.00 18.58 239 LYS B CA 1
ATOM 4131 C C . LYS B 1 242 ? 35.901 -1.697 59.026 1.00 19.02 239 LYS B C 1
ATOM 4132 O O . LYS B 1 242 ? 36.453 -1.907 57.910 1.00 17.99 239 LYS B O 1
ATOM 4138 N N . LEU B 1 243 ? 36.426 -2.030 60.206 1.00 18.25 240 LEU B N 1
ATOM 4139 C CA . LEU B 1 243 ? 37.766 -2.632 60.319 1.00 18.82 240 LEU B CA 1
ATOM 4140 C C . LEU B 1 243 ? 37.787 -4.088 59.832 1.00 18.22 240 LEU B C 1
ATOM 4141 O O . LEU B 1 243 ? 38.774 -4.554 59.201 1.00 18.01 240 LEU B O 1
ATOM 4146 N N . THR B 1 244 ? 36.685 -4.783 60.026 1.00 18.79 241 THR B N 1
ATOM 4147 C CA . THR B 1 244 ? 36.613 -6.161 59.565 1.00 17.86 241 THR B CA 1
ATOM 4148 C C . THR B 1 244 ? 36.649 -6.138 58.026 1.00 18.62 241 THR B C 1
ATOM 4149 O O . THR B 1 244 ? 37.275 -6.957 57.399 1.00 18.36 241 THR B O 1
ATOM 4153 N N . HIS B 1 245 ? 35.912 -5.213 57.437 1.00 18.15 242 HIS B N 1
ATOM 4154 C CA . HIS B 1 245 ? 35.947 -5.014 55.988 1.00 18.82 242 HIS B CA 1
ATOM 4155 C C . HIS B 1 245 ? 37.373 -4.712 55.481 1.00 19.08 242 HIS B C 1
ATOM 4156 O O . HIS B 1 245 ? 37.791 -5.244 54.454 1.00 16.52 242 HIS B O 1
ATOM 4163 N N . GLU B 1 246 ? 38.076 -3.860 56.202 1.00 18.68 243 GLU B N 1
ATOM 4164 C CA . GLU B 1 246 ? 39.403 -3.433 55.788 1.00 19.40 243 GLU B CA 1
ATOM 4165 C C . GLU B 1 246 ? 40.363 -4.628 55.879 1.00 18.96 243 GLU B C 1
ATOM 4166 O O . GLU B 1 246 ? 41.343 -4.723 55.131 1.00 17.53 243 GLU B O 1
ATOM 4172 N N . ALA B 1 247 ? 40.066 -5.552 56.790 1.00 18.64 244 ALA B N 1
ATOM 4173 C CA . ALA B 1 247 ? 40.923 -6.709 57.035 1.00 19.21 244 ALA B CA 1
ATOM 4174 C C . ALA B 1 247 ? 40.789 -7.729 55.949 1.00 20.07 244 ALA B C 1
ATOM 4175 O O . ALA B 1 247 ? 41.720 -8.490 55.726 1.00 22.06 244 ALA B O 1
ATOM 4177 N N . ILE B 1 248 ? 39.627 -7.795 55.323 1.00 19.41 245 ILE B N 1
ATOM 4178 C CA . ILE B 1 248 ? 39.313 -8.910 54.448 1.00 20.92 245 ILE B CA 1
ATOM 4179 C C . ILE B 1 248 ? 39.182 -8.547 52.950 1.00 20.18 245 ILE B C 1
ATOM 4180 O O . ILE B 1 248 ? 38.268 -7.849 52.544 1.00 20.18 245 ILE B O 1
ATOM 4185 N N . PRO B 1 249 ? 40.118 -9.016 52.118 1.00 22.46 246 PRO B N 1
ATOM 4186 C CA . PRO B 1 249 ? 40.074 -8.647 50.718 1.00 23.09 246 PRO B CA 1
ATOM 4187 C C . PRO B 1 249 ? 38.850 -9.164 50.035 1.00 23.38 246 PRO B C 1
ATOM 4188 O O . PRO B 1 249 ? 38.399 -10.257 50.362 1.00 23.81 246 PRO B O 1
ATOM 4192 N N . ASN B 1 250 ? 38.317 -8.370 49.117 1.00 23.13 247 ASN B N 1
ATOM 4193 C CA . ASN B 1 250 ? 37.171 -8.752 48.308 1.00 23.93 247 ASN B CA 1
ATOM 4194 C C . ASN B 1 250 ? 35.845 -8.692 49.138 1.00 22.42 247 ASN B C 1
ATOM 4195 O O . ASN B 1 250 ? 34.755 -8.905 48.579 1.00 21.29 247 ASN B O 1
ATOM 4200 N N . SER B 1 251 ? 35.932 -8.383 50.439 1.00 21.34 248 SER B N 1
ATOM 4201 C CA . SER B 1 251 ? 34.755 -8.266 51.308 1.00 21.31 248 SER B CA 1
ATOM 4202 C C . SER B 1 251 ? 33.844 -7.094 50.882 1.00 21.10 248 SER B C 1
ATOM 4203 O O . SER B 1 251 ? 34.304 -6.053 50.356 1.00 21.08 248 SER B O 1
ATOM 4206 N N . LYS B 1 252 ? 32.545 -7.299 51.009 1.00 21.14 249 LYS B N 1
ATOM 4207 C CA . LYS B 1 252 ? 31.530 -6.288 50.741 1.00 21.94 249 LYS B CA 1
ATOM 4208 C C . LYS B 1 252 ? 30.949 -5.663 52.043 1.00 22.12 249 LYS B C 1
ATOM 4209 O O . LYS B 1 252 ? 30.888 -6.340 53.093 1.00 23.54 249 LYS B O 1
ATOM 4215 N N . VAL B 1 253 ? 30.553 -4.393 51.972 1.00 20.51 250 VAL B N 1
ATOM 4216 C CA . VAL B 1 253 ? 29.862 -3.701 53.053 1.00 21.10 250 VAL B CA 1
ATOM 4217 C C . VAL B 1 253 ? 28.428 -3.236 52.694 1.00 21.25 250 VAL B C 1
ATOM 4218 O O . VAL B 1 253 ? 28.195 -2.717 51.603 1.00 20.95 250 VAL B O 1
ATOM 4222 N N . ALA B 1 254 ? 27.487 -3.469 53.608 1.00 20.47 251 ALA B N 1
ATOM 4223 C CA . ALA B 1 254 ? 26.122 -2.917 53.543 1.00 19.91 251 ALA B CA 1
ATOM 4224 C C . ALA B 1 254 ? 25.927 -2.165 54.871 1.00 19.18 251 ALA B C 1
ATOM 4225 O O . ALA B 1 254 ? 25.698 -2.749 55.908 1.00 18.95 251 ALA B O 1
ATOM 4227 N N . LEU B 1 255 ? 26.093 -0.849 54.815 1.00 19.46 252 LEU B N 1
ATOM 4228 C CA . LEU B 1 255 ? 25.977 0.045 55.962 1.00 17.75 252 LEU B CA 1
ATOM 4229 C C . LEU B 1 255 ? 24.575 0.611 55.883 1.00 18.89 252 LEU B C 1
ATOM 4230 O O . LEU B 1 255 ? 24.243 1.304 54.902 1.00 16.95 252 LEU B O 1
ATOM 4235 N N . ILE B 1 256 ? 23.764 0.306 56.894 1.00 19.08 253 ILE B N 1
ATOM 4236 C CA . ILE B 1 256 ? 22.335 0.575 56.848 1.00 19.76 253 ILE B CA 1
ATOM 4237 C C . ILE B 1 256 ? 22.087 1.854 57.594 1.00 20.09 253 ILE B C 1
ATOM 4238 O O . ILE B 1 256 ? 22.425 1.995 58.784 1.00 18.89 253 ILE B O 1
ATOM 4243 N N . LYS B 1 257 ? 21.491 2.797 56.880 1.00 19.67 254 LYS B N 1
ATOM 4244 C CA . LYS B 1 257 ? 21.259 4.130 57.449 1.00 21.28 254 LYS B CA 1
ATOM 4245 C C . LYS B 1 257 ? 20.197 4.137 58.490 1.00 21.53 254 LYS B C 1
ATOM 4246 O O . LYS B 1 257 ? 19.087 3.631 58.269 1.00 22.75 254 LYS B O 1
ATOM 4252 N N . GLY B 1 258 ? 20.533 4.687 59.644 1.00 19.64 255 GLY B N 1
ATOM 4253 C CA . GLY B 1 258 ? 19.643 4.675 60.769 1.00 19.47 255 GLY B CA 1
ATOM 4254 C C . GLY B 1 258 ? 19.609 3.350 61.533 1.00 19.52 255 GLY B C 1
ATOM 4255 O O . GLY B 1 258 ? 18.798 3.203 62.448 1.00 18.81 255 GLY B O 1
ATOM 4256 N N . GLY B 1 259 ? 20.452 2.384 61.156 1.00 19.03 256 GLY B N 1
ATOM 4257 C CA . GLY B 1 259 ? 20.444 1.073 61.787 1.00 18.48 256 GLY B CA 1
ATOM 4258 C C . GLY B 1 259 ? 21.068 1.105 63.185 1.00 18.22 256 GLY B C 1
ATOM 4259 O O . GLY B 1 259 ? 22.214 1.538 63.362 1.00 15.86 256 GLY B O 1
ATOM 4260 N N . PRO B 1 260 ? 20.326 0.602 64.200 1.00 17.43 257 PRO B N 1
ATOM 4261 C CA . PRO B 1 260 ? 20.851 0.391 65.551 1.00 17.50 257 PRO B CA 1
ATOM 4262 C C . PRO B 1 260 ? 21.564 -0.951 65.617 1.00 16.88 257 PRO B C 1
ATOM 4263 O O . PRO B 1 260 ? 21.794 -1.562 64.588 1.00 18.16 257 PRO B O 1
ATOM 4267 N N . HIS B 1 261 ? 21.916 -1.392 66.806 1.00 17.43 258 HIS B N 1
ATOM 4268 C CA . HIS B 1 261 ? 22.508 -2.714 66.970 1.00 16.18 258 HIS B CA 1
ATOM 4269 C C . HIS B 1 261 ? 21.578 -3.829 66.439 1.00 16.99 258 HIS B C 1
ATOM 4270 O O . HIS B 1 261 ? 22.009 -4.663 65.616 1.00 19.23 258 HIS B O 1
ATOM 4277 N N . GLY B 1 262 ? 20.314 -3.817 66.870 1.00 17.59 259 GLY B N 1
ATOM 4278 C CA . GLY B 1 262 ? 19.376 -4.848 66.468 1.00 18.06 259 GLY B CA 1
ATOM 4279 C C . GLY B 1 262 ? 18.715 -4.578 65.152 1.00 17.93 259 GLY B C 1
ATOM 4280 O O . GLY B 1 262 ? 17.510 -4.714 65.082 1.00 17.99 259 GLY B O 1
ATOM 4281 N N . LEU B 1 263 ? 19.504 -4.281 64.100 1.00 17.99 260 LEU B N 1
ATOM 4282 C CA . LEU B 1 263 ? 18.948 -3.794 62.841 1.00 17.14 260 LEU B CA 1
ATOM 4283 C C . LEU B 1 263 ? 18.323 -4.910 62.032 1.00 17.16 260 LEU B C 1
ATOM 4284 O O . LEU B 1 263 ? 17.589 -4.637 61.064 1.00 18.05 260 LEU B O 1
ATOM 4289 N N . ASN B 1 264 ? 18.664 -6.154 62.370 1.00 16.42 261 ASN B N 1
ATOM 4290 C CA . ASN B 1 264 ? 17.970 -7.240 61.697 1.00 17.49 261 ASN B CA 1
ATOM 4291 C C . ASN B 1 264 ? 16.483 -7.228 61.983 1.00 16.58 261 ASN B C 1
ATOM 4292 O O . ASN B 1 264 ? 15.699 -7.753 61.176 1.00 17.42 261 ASN B O 1
ATOM 4297 N N . ALA B 1 265 ? 16.082 -6.648 63.124 1.00 16.75 262 ALA B N 1
ATOM 4298 C CA . ALA B 1 265 ? 14.642 -6.470 63.456 1.00 17.38 262 ALA B CA 1
ATOM 4299 C C . ALA B 1 265 ? 14.122 -5.106 63.046 1.00 18.63 262 ALA B C 1
ATOM 4300 O O . ALA B 1 265 ? 13.039 -4.982 62.511 1.00 20.42 262 ALA B O 1
ATOM 4302 N N . THR B 1 266 ? 14.860 -4.054 63.279 1.00 17.17 263 THR B N 1
ATOM 4303 C CA . THR B 1 266 ? 14.328 -2.733 62.992 1.00 17.56 263 THR B CA 1
ATOM 4304 C C . THR B 1 266 ? 14.356 -2.413 61.507 1.00 18.06 263 THR B C 1
ATOM 4305 O O . THR B 1 266 ? 13.543 -1.641 61.011 1.00 18.78 263 THR B O 1
ATOM 4309 N N . HIS B 1 267 ? 15.337 -2.982 60.820 1.00 17.53 264 HIS B N 1
ATOM 4310 C CA . HIS B 1 267 ? 15.553 -2.728 59.413 1.00 18.92 264 HIS B CA 1
ATOM 4311 C C . HIS B 1 267 ? 15.629 -4.067 58.694 1.00 18.26 264 HIS B C 1
ATOM 4312 O O . HIS B 1 267 ? 16.534 -4.294 57.884 1.00 17.91 264 HIS B O 1
ATOM 4319 N N . ALA B 1 268 ? 14.637 -4.929 58.938 1.00 18.15 265 ALA B N 1
ATOM 4320 C CA . ALA B 1 268 ? 14.646 -6.290 58.355 1.00 18.08 265 ALA B CA 1
ATOM 4321 C C . ALA B 1 268 ? 14.761 -6.210 56.845 1.00 18.92 265 ALA B C 1
ATOM 4322 O O . ALA B 1 268 ? 15.428 -6.995 56.170 1.00 19.39 265 ALA B O 1
ATOM 4324 N N . LYS B 1 269 ? 14.014 -5.265 56.284 1.00 20.57 266 LYS B N 1
ATOM 4325 C CA . LYS B 1 269 ? 13.881 -5.167 54.860 1.00 22.35 266 LYS B CA 1
ATOM 4326 C C . LYS B 1 269 ? 15.266 -4.941 54.176 1.00 20.94 266 LYS B C 1
ATOM 4327 O O . LYS B 1 269 ? 15.651 -5.616 53.217 1.00 19.53 266 LYS B O 1
ATOM 4333 N N . GLU B 1 270 ? 16.026 -3.996 54.689 1.00 21.55 267 GLU B N 1
ATOM 4334 C CA . GLU B 1 270 ? 17.376 -3.743 54.190 1.00 21.85 267 GLU B CA 1
ATOM 4335 C C . GLU B 1 270 ? 18.400 -4.826 54.546 1.00 20.97 267 GLU B C 1
ATOM 4336 O O . GLU B 1 270 ? 19.234 -5.214 53.720 1.00 20.49 267 GLU B O 1
ATOM 4342 N N . PHE B 1 271 ? 18.299 -5.338 55.756 1.00 18.48 268 PHE B N 1
ATOM 4343 C CA . PHE B 1 271 ? 19.187 -6.400 56.205 1.00 18.03 268 PHE B CA 1
ATOM 4344 C C . PHE B 1 271 ? 19.010 -7.590 55.316 1.00 18.32 268 PHE B C 1
ATOM 4345 O O . PHE B 1 271 ? 19.995 -8.151 54.775 1.00 18.96 268 PHE B O 1
ATOM 4353 N N . ASN B 1 272 ? 17.748 -7.922 55.068 1.00 17.96 269 ASN B N 1
ATOM 4354 C CA . ASN B 1 272 ? 17.431 -9.060 54.212 1.00 17.86 269 ASN B CA 1
ATOM 4355 C C . ASN B 1 272 ? 17.821 -8.848 52.750 1.00 18.51 269 ASN B C 1
ATOM 4356 O O . ASN B 1 272 ? 18.302 -9.778 52.120 1.00 17.73 269 ASN B O 1
ATOM 4361 N N . GLU B 1 273 ? 17.597 -7.647 52.214 1.00 18.55 270 GLU B N 1
ATOM 4362 C CA . GLU B 1 273 ? 18.026 -7.331 50.833 1.00 20.27 270 GLU B CA 1
ATOM 4363 C C . GLU B 1 273 ? 19.544 -7.550 50.637 1.00 21.29 270 GLU B C 1
ATOM 4364 O O . GLU B 1 273 ? 19.966 -8.228 49.726 1.00 23.02 270 GLU B O 1
ATOM 4370 N N . ALA B 1 274 ? 20.354 -6.984 51.530 1.00 21.36 271 ALA B N 1
ATOM 4371 C CA . ALA B 1 274 ? 21.790 -7.165 51.506 1.00 20.75 271 ALA B CA 1
ATOM 4372 C C . ALA B 1 274 ? 22.210 -8.611 51.565 1.00 19.75 271 ALA B C 1
ATOM 4373 O O . ALA B 1 274 ? 23.050 -9.040 50.785 1.00 19.19 271 ALA B O 1
ATOM 4375 N N . LEU B 1 275 ? 21.619 -9.364 52.489 1.00 19.75 272 LEU B N 1
ATOM 4376 C CA . LEU B 1 275 ? 21.911 -10.763 52.668 1.00 18.96 272 LEU B CA 1
ATOM 4377 C C . LEU B 1 275 ? 21.604 -11.572 51.397 1.00 19.10 272 LEU B C 1
ATOM 4378 O O . LEU B 1 275 ? 22.453 -12.383 50.967 1.00 19.27 272 LEU B O 1
ATOM 4383 N N . LEU B 1 276 ? 20.413 -11.394 50.823 1.00 17.19 273 LEU B N 1
ATOM 4384 C CA . LEU B 1 276 ? 20.004 -12.234 49.706 1.00 18.22 273 LEU B CA 1
ATOM 4385 C C . LEU B 1 276 ? 20.854 -11.916 48.473 1.00 18.66 273 LEU B C 1
ATOM 4386 O O . LEU B 1 276 ? 21.135 -12.786 47.650 1.00 19.45 273 LEU B O 1
ATOM 4391 N N . LEU B 1 277 ? 21.163 -10.636 48.285 1.00 19.36 274 LEU B N 1
ATOM 4392 C CA . LEU B 1 277 ? 22.010 -10.240 47.142 1.00 21.36 274 LEU B CA 1
ATOM 4393 C C . LEU B 1 277 ? 23.367 -10.910 47.216 1.00 21.52 274 LEU B C 1
ATOM 4394 O O . LEU B 1 277 ? 23.839 -11.445 46.228 1.00 22.84 274 LEU B O 1
ATOM 4399 N N . PHE B 1 278 ? 23.950 -10.895 48.405 1.00 21.31 275 PHE B N 1
ATOM 4400 C CA . PHE B 1 278 ? 25.229 -11.550 48.668 1.00 21.45 275 PHE B CA 1
ATOM 4401 C C . PHE B 1 278 ? 25.139 -13.075 48.598 1.00 22.53 275 PHE B C 1
ATOM 4402 O O . PHE B 1 278 ? 26.032 -13.707 48.076 1.00 23.71 275 PHE B O 1
ATOM 4410 N N . LEU B 1 279 ? 24.046 -13.672 49.045 1.00 23.83 276 LEU B N 1
ATOM 4411 C CA . LEU B 1 279 ? 23.947 -15.127 48.977 1.00 23.47 276 LEU B CA 1
ATOM 4412 C C . LEU B 1 279 ? 23.914 -15.666 47.538 1.00 25.37 276 LEU B C 1
ATOM 4413 O O . LEU B 1 279 ? 24.500 -16.701 47.231 1.00 26.17 276 LEU B O 1
ATOM 4418 N N . LYS B 1 280 ? 23.266 -14.967 46.641 1.00 24.88 277 LYS B N 1
ATOM 4419 C CA . LYS B 1 280 ? 23.157 -15.572 45.307 1.00 27.80 277 LYS B CA 1
ATOM 4420 C C . LYS B 1 280 ? 24.349 -15.230 44.370 1.00 29.41 277 LYS B C 1
ATOM 4421 O O . LYS B 1 280 ? 24.435 -15.726 43.222 1.00 29.61 277 LYS B O 1
ATOM 4427 N N . ASP B 1 281 ? 25.269 -14.397 44.845 1.00 31.72 278 ASP B N 1
ATOM 4428 C CA . ASP B 1 281 ? 26.402 -14.007 44.028 1.00 34.63 278 ASP B CA 1
ATOM 4429 C C . ASP B 1 281 ? 27.569 -15.020 44.217 1.00 36.51 278 ASP B C 1
ATOM 4430 O O . ASP B 1 281 ? 27.422 -16.208 44.614 1.00 38.53 278 ASP B O 1
ATOM 4436 N N . ALA C 1 5 ? 6.345 -37.672 78.345 1.00 38.09 2 ALA C N 1
ATOM 4437 C CA . ALA C 1 5 ? 5.147 -36.731 78.181 1.00 36.37 2 ALA C CA 1
ATOM 4438 C C . ALA C 1 5 ? 5.225 -35.854 76.948 1.00 35.51 2 ALA C C 1
ATOM 4439 O O . ALA C 1 5 ? 4.654 -34.658 76.866 1.00 34.34 2 ALA C O 1
ATOM 4441 N N . LYS C 1 6 ? 5.913 -36.461 75.973 1.00 34.40 3 LYS C N 1
ATOM 4442 C CA . LYS C 1 6 ? 5.811 -36.084 74.578 1.00 31.33 3 LYS C CA 1
ATOM 4443 C C . LYS C 1 6 ? 5.464 -37.266 73.655 1.00 29.42 3 LYS C C 1
ATOM 4444 O O . LYS C 1 6 ? 5.965 -38.371 73.780 1.00 31.59 3 LYS C O 1
ATOM 4450 N N . ILE C 1 7 ? 4.584 -37.028 72.708 1.00 27.16 4 ILE C N 1
ATOM 4451 C CA . ILE C 1 7 ? 4.181 -38.033 71.734 1.00 26.31 4 ILE C CA 1
ATOM 4452 C C . ILE C 1 7 ? 4.972 -37.677 70.474 1.00 24.25 4 ILE C C 1
ATOM 4453 O O . ILE C 1 7 ? 4.992 -36.509 70.107 1.00 22.35 4 ILE C O 1
ATOM 4458 N N . THR C 1 8 ? 5.641 -38.639 69.810 1.00 22.44 5 THR C N 1
ATOM 4459 C CA . THR C 1 8 ? 6.275 -38.391 68.520 1.00 21.63 5 THR C CA 1
ATOM 4460 C C . THR C 1 8 ? 5.215 -38.610 67.445 1.00 22.17 5 THR C C 1
ATOM 4461 O O . THR C 1 8 ? 4.614 -39.692 67.366 1.00 20.61 5 THR C O 1
ATOM 4465 N N . VAL C 1 9 ? 5.000 -37.603 66.607 1.00 20.26 6 VAL C N 1
ATOM 4466 C CA . VAL C 1 9 ? 3.904 -37.623 65.634 1.00 21.46 6 VAL C CA 1
ATOM 4467 C C . VAL C 1 9 ? 4.365 -37.680 64.178 1.00 20.84 6 VAL C C 1
ATOM 4468 O O . VAL C 1 9 ? 3.535 -37.787 63.249 1.00 21.61 6 VAL C O 1
ATOM 4472 N N . GLY C 1 10 ? 5.674 -37.611 63.992 1.00 20.99 7 GLY C N 1
ATOM 4473 C CA . GLY C 1 10 ? 6.300 -37.642 62.665 1.00 21.90 7 GLY C CA 1
ATOM 4474 C C . GLY C 1 10 ? 7.737 -37.169 62.789 1.00 22.15 7 GLY C C 1
ATOM 4475 O O . GLY C 1 10 ? 8.244 -36.975 63.888 1.00 20.35 7 GLY C O 1
ATOM 4476 N N . THR C 1 11 ? 8.372 -36.961 61.654 1.00 21.98 8 THR C N 1
ATOM 4477 C CA . THR C 1 11 ? 9.689 -36.375 61.576 1.00 20.82 8 THR C CA 1
ATOM 4478 C C . THR C 1 11 ? 9.713 -35.273 60.497 1.00 22.24 8 THR C C 1
ATOM 4479 O O . THR C 1 11 ? 8.857 -35.252 59.566 1.00 21.23 8 THR C O 1
ATOM 4483 N N . GLU C 1 12 ? 10.672 -34.360 60.613 1.00 21.18 9 GLU C N 1
ATOM 4484 C CA . GLU C 1 12 ? 10.936 -33.389 59.572 1.00 22.57 9 GLU C CA 1
ATOM 4485 C C . GLU C 1 12 ? 12.432 -33.365 59.437 1.00 22.71 9 GLU C C 1
ATOM 4486 O O . GLU C 1 12 ? 13.144 -33.086 60.396 1.00 21.57 9 GLU C O 1
ATOM 4492 N N . ASN C 1 13 ? 12.916 -33.683 58.230 1.00 24.24 10 ASN C N 1
ATOM 4493 C CA A ASN C 1 13 ? 14.326 -33.893 57.992 0.50 24.21 10 ASN C CA 1
ATOM 4494 C CA B ASN C 1 13 ? 14.322 -33.935 57.982 0.50 23.91 10 ASN C CA 1
ATOM 4495 C C . ASN C 1 13 ? 14.939 -34.895 58.975 1.00 23.79 10 ASN C C 1
ATOM 4496 O O . ASN C 1 13 ? 16.047 -34.695 59.485 1.00 23.38 10 ASN C O 1
ATOM 4505 N N . GLN C 1 14 ? 14.217 -35.981 59.243 1.00 23.74 11 GLN C N 1
ATOM 4506 C CA . GLN C 1 14 ? 14.615 -37.021 60.180 1.00 23.56 11 GLN C CA 1
ATOM 4507 C C . GLN C 1 14 ? 14.641 -36.644 61.654 1.00 23.14 11 GLN C C 1
ATOM 4508 O O . GLN C 1 14 ? 14.890 -37.526 62.480 1.00 23.12 11 GLN C O 1
ATOM 4514 N N . ALA C 1 15 ? 14.323 -35.387 61.999 1.00 21.78 12 ALA C N 1
ATOM 4515 C CA . ALA C 1 15 ? 14.154 -34.973 63.427 1.00 21.64 12 ALA C CA 1
ATOM 4516 C C . ALA C 1 15 ? 12.733 -35.211 63.911 1.00 20.59 12 ALA C C 1
ATOM 4517 O O . ALA C 1 15 ? 11.805 -34.903 63.195 1.00 21.16 12 ALA C O 1
ATOM 4519 N N . PRO C 1 16 ? 12.558 -35.820 65.099 1.00 19.89 13 PRO C N 1
ATOM 4520 C CA . PRO C 1 16 ? 11.176 -36.127 65.546 1.00 19.95 13 PRO C CA 1
ATOM 4521 C C . PRO C 1 16 ? 10.392 -34.855 65.855 1.00 19.37 13 PRO C C 1
ATOM 4522 O O . PRO C 1 16 ? 10.980 -33.933 66.435 1.00 22.04 13 PRO C O 1
ATOM 4526 N N . ILE C 1 17 ? 9.124 -34.813 65.442 1.00 19.24 14 ILE C N 1
ATOM 4527 C CA . ILE C 1 17 ? 8.200 -33.748 65.822 1.00 18.22 14 ILE C CA 1
ATOM 4528 C C . ILE C 1 17 ? 7.499 -34.279 67.054 1.00 18.53 14 ILE C C 1
ATOM 4529 O O . ILE C 1 17 ? 6.859 -35.340 67.001 1.00 18.28 14 ILE C O 1
ATOM 4534 N N . GLU C 1 18 ? 7.598 -33.570 68.173 1.00 18.80 15 GLU C N 1
ATOM 4535 C CA . GLU C 1 18 ? 7.094 -34.096 69.451 1.00 19.70 15 GLU C CA 1
ATOM 4536 C C . GLU C 1 18 ? 5.993 -33.214 69.936 1.00 20.55 15 GLU C C 1
ATOM 4537 O O . GLU C 1 18 ? 6.084 -31.984 69.775 1.00 21.03 15 GLU C O 1
ATOM 4543 N N . ILE C 1 19 ? 4.924 -33.819 70.424 1.00 18.20 16 ILE C N 1
ATOM 4544 C CA . ILE C 1 19 ? 3.780 -33.056 70.981 1.00 18.37 16 ILE C CA 1
ATOM 4545 C C . ILE C 1 19 ? 3.797 -33.155 72.497 1.00 18.55 16 ILE C C 1
ATOM 4546 O O . ILE C 1 19 ? 3.822 -34.247 73.038 1.00 21.45 16 ILE C O 1
ATOM 4551 N N . TYR C 1 20 ? 3.841 -32.004 73.151 1.00 17.58 17 TYR C N 1
ATOM 4552 C CA . TYR C 1 20 ? 3.728 -31.914 74.593 1.00 17.75 17 TYR C CA 1
ATOM 4553 C C . TYR C 1 20 ? 2.279 -32.138 75.022 1.00 17.25 17 TYR C C 1
ATOM 4554 O O . TYR C 1 20 ? 1.338 -31.591 74.436 1.00 16.31 17 TYR C O 1
ATOM 4563 N N . TYR C 1 21 ? 2.079 -32.981 76.041 1.00 17.50 18 TYR C N 1
ATOM 4564 C CA . TYR C 1 21 ? 0.727 -33.165 76.586 1.00 16.38 18 TYR C CA 1
ATOM 4565 C C . TYR C 1 21 ? 0.776 -33.378 78.080 1.00 17.46 18 TYR C C 1
ATOM 4566 O O . TYR C 1 21 ? 1.844 -33.657 78.628 1.00 17.80 18 TYR C O 1
ATOM 4575 N N . GLU C 1 22 ? -0.390 -33.219 78.712 1.00 17.87 19 GLU C N 1
ATOM 4576 C CA . GLU C 1 22 ? -0.614 -33.459 80.115 1.00 18.32 19 GLU C CA 1
ATOM 4577 C C . GLU C 1 22 ? -1.828 -34.349 80.232 1.00 18.10 19 GLU C C 1
ATOM 4578 O O . GLU C 1 22 ? -2.791 -34.241 79.442 1.00 18.41 19 GLU C O 1
ATOM 4584 N N . ASP C 1 23 ? -1.764 -35.235 81.202 1.00 17.77 20 ASP C N 1
ATOM 4585 C CA . ASP C 1 23 ? -2.739 -36.287 81.343 1.00 18.64 20 ASP C CA 1
ATOM 4586 C C . ASP C 1 23 ? -3.028 -36.414 82.849 1.00 18.31 20 ASP C C 1
ATOM 4587 O O . ASP C 1 23 ? -2.244 -37.034 83.599 1.00 19.06 20 ASP C O 1
ATOM 4592 N N . HIS C 1 24 ? -4.176 -35.896 83.258 1.00 17.84 21 HIS C N 1
ATOM 4593 C CA . HIS C 1 24 ? -4.494 -35.708 84.675 1.00 17.70 21 HIS C CA 1
ATOM 4594 C C . HIS C 1 24 ? -5.762 -36.375 85.116 1.00 17.64 21 HIS C C 1
ATOM 4595 O O . HIS C 1 24 ? -6.789 -36.269 84.457 1.00 17.00 21 HIS C O 1
ATOM 4602 N N . GLY C 1 25 ? -5.659 -37.096 86.217 1.00 16.95 22 GLY C N 1
ATOM 4603 C CA . GLY C 1 25 ? -6.825 -37.672 86.843 1.00 18.58 22 GLY C CA 1
ATOM 4604 C C . GLY C 1 25 ? -7.241 -39.029 86.297 1.00 17.97 22 GLY C C 1
ATOM 4605 O O . GLY C 1 25 ? -6.593 -39.600 85.414 1.00 18.22 22 GLY C O 1
ATOM 4606 N N . THR C 1 26 ? -8.374 -39.518 86.818 1.00 18.01 23 THR C N 1
ATOM 4607 C CA . THR C 1 26 ? -8.919 -40.816 86.430 1.00 19.24 23 THR C CA 1
ATOM 4608 C C . THR C 1 26 ? -10.334 -40.618 85.915 1.00 18.35 23 THR C C 1
ATOM 4609 O O . THR C 1 26 ? -11.028 -39.726 86.372 1.00 18.82 23 THR C O 1
ATOM 4613 N N . GLY C 1 27 ? -10.762 -41.464 84.990 1.00 17.28 24 GLY C N 1
ATOM 4614 C CA . GLY C 1 27 ? -12.134 -41.358 84.443 1.00 16.05 24 GLY C CA 1
ATOM 4615 C C . GLY C 1 27 ? -12.160 -41.458 82.956 1.00 16.27 24 GLY C C 1
ATOM 4616 O O . GLY C 1 27 ? -11.135 -41.637 82.310 1.00 15.27 24 GLY C O 1
ATOM 4617 N N . LYS C 1 28 ? -13.345 -41.292 82.362 1.00 17.28 25 LYS C N 1
ATOM 4618 C CA . LYS C 1 28 ? -13.419 -41.242 80.905 1.00 17.21 25 LYS C CA 1
ATOM 4619 C C . LYS C 1 28 ? -12.605 -40.048 80.402 1.00 17.70 25 LYS C C 1
ATOM 4620 O O . LYS C 1 28 ? -12.579 -39.003 81.075 1.00 17.76 25 LYS C O 1
ATOM 4626 N N . PRO C 1 29 ? -11.974 -40.184 79.223 1.00 17.49 26 PRO C N 1
ATOM 4627 C CA . PRO C 1 29 ? -11.080 -39.121 78.748 1.00 16.90 26 PRO C CA 1
ATOM 4628 C C . PRO C 1 29 ? -11.804 -37.933 78.144 1.00 16.90 26 PRO C C 1
ATOM 4629 O O . PRO C 1 29 ? -12.715 -38.082 77.325 1.00 17.01 26 PRO C O 1
ATOM 4633 N N . VAL C 1 30 ? -11.386 -36.733 78.572 1.00 16.39 27 VAL C N 1
ATOM 4634 C CA . VAL C 1 30 ? -11.809 -35.521 77.937 1.00 16.72 27 VAL C CA 1
ATOM 4635 C C . VAL C 1 30 ? -10.540 -34.871 77.363 1.00 16.43 27 VAL C C 1
ATOM 4636 O O . VAL C 1 30 ? -9.600 -34.519 78.108 1.00 17.50 27 VAL C O 1
ATOM 4640 N N . VAL C 1 31 ? -10.485 -34.707 76.067 1.00 16.15 28 VAL C N 1
ATOM 4641 C CA . VAL C 1 31 ? -9.319 -34.151 75.406 1.00 16.41 28 VAL C CA 1
ATOM 4642 C C . VAL C 1 31 ? -9.619 -32.726 74.993 1.00 16.19 28 VAL C C 1
ATOM 4643 O O . VAL C 1 31 ? -10.557 -32.474 74.223 1.00 17.67 28 VAL C O 1
ATOM 4647 N N . LEU C 1 32 ? -8.855 -31.809 75.580 1.00 16.22 29 LEU C N 1
ATOM 4648 C CA . LEU C 1 32 ? -9.063 -30.409 75.391 1.00 15.77 29 LEU C CA 1
ATOM 4649 C C . LEU C 1 32 ? -8.076 -29.869 74.343 1.00 15.70 29 LEU C C 1
ATOM 4650 O O . LEU C 1 32 ? -6.864 -30.020 74.514 1.00 16.54 29 LEU C O 1
ATOM 4655 N N . ILE C 1 33 ? -8.609 -29.199 73.322 1.00 14.77 30 ILE C N 1
ATOM 4656 C CA . ILE C 1 33 ? -7.811 -28.781 72.148 1.00 14.89 30 ILE C CA 1
ATOM 4657 C C . ILE C 1 33 ? -7.854 -27.265 72.044 1.00 14.61 30 ILE C C 1
ATOM 4658 O O . ILE C 1 33 ? -8.873 -26.682 71.761 1.00 15.59 30 ILE C O 1
ATOM 4663 N N . HIS C 1 34 ? -6.716 -26.628 72.299 1.00 15.14 31 HIS C N 1
ATOM 4664 C CA . HIS C 1 34 ? -6.677 -25.161 72.472 1.00 14.89 31 HIS C CA 1
ATOM 4665 C C . HIS C 1 34 ? -6.807 -24.369 71.169 1.00 14.94 31 HIS C C 1
ATOM 4666 O O . HIS C 1 34 ? -6.679 -24.926 70.052 1.00 15.20 31 HIS C O 1
ATOM 4673 N N . GLY C 1 35 ? -7.029 -23.061 71.294 1.00 16.05 32 GLY C N 1
ATOM 4674 C CA . GLY C 1 35 ? -7.141 -22.182 70.102 1.00 16.94 32 GLY C CA 1
ATOM 4675 C C . GLY C 1 35 ? -5.821 -21.494 69.787 1.00 16.97 32 GLY C C 1
ATOM 4676 O O . GLY C 1 35 ? -4.823 -21.585 70.533 1.00 17.41 32 GLY C O 1
ATOM 4677 N N . TRP C 1 36 ? -5.830 -20.721 68.717 1.00 17.94 33 TRP C N 1
ATOM 4678 C CA . TRP C 1 36 ? -4.674 -19.974 68.336 1.00 17.28 33 TRP C CA 1
ATOM 4679 C C . TRP C 1 36 ? -4.518 -18.673 69.115 1.00 18.21 33 TRP C C 1
ATOM 4680 O O . TRP C 1 36 ? -5.512 -18.011 69.422 1.00 17.21 33 TRP C O 1
ATOM 4691 N N . PRO C 1 37 ? -3.268 -18.286 69.424 1.00 17.93 34 PRO C N 1
ATOM 4692 C CA . PRO C 1 37 ? -2.003 -19.015 69.270 1.00 17.53 34 PRO C CA 1
ATOM 4693 C C . PRO C 1 37 ? -1.486 -19.376 70.643 1.00 18.10 34 PRO C C 1
ATOM 4694 O O . PRO C 1 37 ? -0.353 -18.995 71.026 1.00 19.10 34 PRO C O 1
ATOM 4698 N N . LEU C 1 38 ? -2.317 -20.141 71.375 1.00 17.63 35 LEU C N 1
ATOM 4699 C CA . LEU C 1 38 ? -2.130 -20.340 72.828 1.00 17.70 35 LEU C CA 1
ATOM 4700 C C . LEU C 1 38 ? -1.540 -21.708 73.050 1.00 17.38 35 LEU C C 1
ATOM 4701 O O . LEU C 1 38 ? -0.633 -22.083 72.316 1.00 16.54 35 LEU C O 1
ATOM 4706 N N . SER C 1 39 ? -1.989 -22.434 74.065 1.00 15.85 36 SER C N 1
ATOM 4707 C CA . SER C 1 39 ? -1.428 -23.711 74.357 1.00 16.11 36 SER C CA 1
ATOM 4708 C C . SER C 1 39 ? -2.394 -24.392 75.299 1.00 16.08 36 SER C C 1
ATOM 4709 O O . SER C 1 39 ? -3.406 -23.858 75.620 1.00 16.46 36 SER C O 1
ATOM 4712 N N . GLY C 1 40 ? -2.057 -25.605 75.698 1.00 15.47 37 GLY C N 1
ATOM 4713 C CA . GLY C 1 40 ? -2.825 -26.335 76.713 1.00 15.63 37 GLY C CA 1
ATOM 4714 C C . GLY C 1 40 ? -3.031 -25.611 78.022 1.00 16.84 37 GLY C C 1
ATOM 4715 O O . GLY C 1 40 ? -3.950 -25.893 78.758 1.00 16.09 37 GLY C O 1
ATOM 4716 N N . ARG C 1 41 ? -2.177 -24.653 78.334 1.00 16.88 38 ARG C N 1
ATOM 4717 C CA . ARG C 1 41 ? -2.294 -23.895 79.574 1.00 17.05 38 ARG C CA 1
ATOM 4718 C C . ARG C 1 41 ? -3.484 -22.952 79.596 1.00 18.19 38 ARG C C 1
ATOM 4719 O O . ARG C 1 41 ? -3.869 -22.474 80.659 1.00 18.82 38 ARG C O 1
ATOM 4727 N N . SER C 1 42 ? -4.086 -22.725 78.424 1.00 17.05 39 SER C N 1
ATOM 4728 C CA A SER C 1 42 ? -5.304 -21.955 78.357 0.60 17.10 39 SER C CA 1
ATOM 4729 C CA B SER C 1 42 ? -5.377 -22.063 78.251 0.40 17.61 39 SER C CA 1
ATOM 4730 C C . SER C 1 42 ? -6.520 -22.645 79.004 1.00 17.98 39 SER C C 1
ATOM 4731 O O . SER C 1 42 ? -7.527 -21.972 79.247 1.00 17.84 39 SER C O 1
ATOM 4736 N N . TRP C 1 43 ? -6.427 -23.919 79.322 1.00 16.21 40 TRP C N 1
ATOM 4737 C CA . TRP C 1 43 ? -7.495 -24.641 79.955 1.00 16.90 40 TRP C CA 1
ATOM 4738 C C . TRP C 1 43 ? -7.441 -24.637 81.460 1.00 17.06 40 TRP C C 1
ATOM 4739 O O . TRP C 1 43 ? -8.144 -25.426 82.098 1.00 17.42 40 TRP C O 1
ATOM 4750 N N . GLU C 1 44 ? -6.676 -23.726 82.049 1.00 17.52 41 GLU C N 1
ATOM 4751 C CA . GLU C 1 44 ? -6.565 -23.648 83.536 1.00 18.77 41 GLU C CA 1
ATOM 4752 C C . GLU C 1 44 ? -7.851 -23.781 84.346 1.00 18.47 41 GLU C C 1
ATOM 4753 O O . GLU C 1 44 ? -7.915 -24.487 85.375 1.00 17.61 41 GLU C O 1
ATOM 4759 N N . TYR C 1 45 ? -8.890 -23.091 83.895 1.00 17.38 42 TYR C N 1
ATOM 4760 C CA . TYR C 1 45 ? -10.157 -23.050 84.620 1.00 17.90 42 TYR C CA 1
ATOM 4761 C C . TYR C 1 45 ? -11.041 -24.265 84.392 1.00 17.72 42 TYR C C 1
ATOM 4762 O O . TYR C 1 45 ? -11.990 -24.447 85.155 1.00 18.75 42 TYR C O 1
ATOM 4771 N N . GLN C 1 46 ? -10.717 -25.121 83.421 1.00 16.46 43 GLN C N 1
ATOM 4772 C CA . GLN C 1 46 ? -11.499 -26.326 83.160 1.00 16.04 43 GLN C CA 1
ATOM 4773 C C . GLN C 1 46 ? -10.984 -27.584 83.792 1.00 16.24 43 GLN C C 1
ATOM 4774 O O . GLN C 1 46 ? -11.755 -28.441 84.200 1.00 16.21 43 GLN C O 1
ATOM 4780 N N . VAL C 1 47 ? -9.686 -27.702 83.880 1.00 16.86 44 VAL C N 1
ATOM 4781 C CA . VAL C 1 47 ? -9.086 -28.954 84.280 1.00 16.27 44 VAL C CA 1
ATOM 4782 C C . VAL C 1 47 ? -9.573 -29.420 85.698 1.00 17.66 44 VAL C C 1
ATOM 4783 O O . VAL C 1 47 ? -10.047 -30.551 85.855 1.00 16.97 44 VAL C O 1
ATOM 4787 N N . PRO C 1 48 ? -9.455 -28.576 86.735 1.00 18.23 45 PRO C N 1
ATOM 4788 C CA . PRO C 1 48 ? -9.893 -29.048 88.069 1.00 19.59 45 PRO C CA 1
ATOM 4789 C C . PRO C 1 48 ? -11.402 -29.364 88.165 1.00 20.15 45 PRO C C 1
ATOM 4790 O O . PRO C 1 48 ? -11.760 -30.386 88.737 1.00 20.43 45 PRO C O 1
ATOM 4794 N N . ALA C 1 49 ? -12.263 -28.581 87.518 1.00 20.17 46 ALA C N 1
ATOM 4795 C CA . ALA C 1 49 ? -13.709 -28.875 87.516 1.00 21.26 46 ALA C CA 1
ATOM 4796 C C . ALA C 1 49 ? -13.969 -30.278 86.908 1.00 20.10 46 ALA C C 1
ATOM 4797 O O . ALA C 1 49 ? -14.803 -31.059 87.401 1.00 21.37 46 ALA C O 1
ATOM 4799 N N . LEU C 1 50 ? -13.261 -30.575 85.824 1.00 17.96 47 LEU C N 1
ATOM 4800 C CA . LEU C 1 50 ? -13.447 -31.828 85.111 1.00 17.68 47 LEU C CA 1
ATOM 4801 C C . LEU C 1 50 ? -12.915 -32.995 85.913 1.00 16.03 47 LEU C C 1
ATOM 4802 O O . LEU C 1 50 ? -13.528 -34.030 85.948 1.00 17.60 47 LEU C O 1
ATOM 4807 N N . VAL C 1 51 ? -11.757 -32.835 86.539 1.00 17.64 48 VAL C N 1
ATOM 4808 C CA . VAL C 1 51 ? -11.152 -33.949 87.270 1.00 16.83 48 VAL C CA 1
ATOM 4809 C C . VAL C 1 51 ? -12.037 -34.212 88.479 1.00 18.14 48 VAL C C 1
ATOM 4810 O O . VAL C 1 51 ? -12.345 -35.344 88.788 1.00 17.90 48 VAL C O 1
ATOM 4814 N N . GLU C 1 52 ? -12.437 -33.151 89.170 1.00 18.50 49 GLU C N 1
ATOM 4815 C CA . GLU C 1 52 ? -13.332 -33.295 90.319 1.00 20.52 49 GLU C CA 1
ATOM 4816 C C . GLU C 1 52 ? -14.649 -33.948 89.932 1.00 19.52 49 GLU C C 1
ATOM 4817 O O . GLU C 1 52 ? -15.187 -34.736 90.717 1.00 21.15 49 GLU C O 1
ATOM 4823 N N . ALA C 1 53 ? -15.175 -33.687 88.742 1.00 18.53 50 ALA C N 1
ATOM 4824 C CA . ALA C 1 53 ? -16.392 -34.335 88.250 1.00 19.20 50 ALA C CA 1
ATOM 4825 C C . ALA C 1 53 ? -16.200 -35.764 87.719 1.00 18.41 50 ALA C C 1
ATOM 4826 O O . ALA C 1 53 ? -17.112 -36.352 87.069 1.00 17.54 50 ALA C O 1
ATOM 4828 N N . GLY C 1 54 ? -14.991 -36.279 87.913 1.00 19.11 51 GLY C N 1
ATOM 4829 C CA . GLY C 1 54 ? -14.713 -37.677 87.626 1.00 18.56 51 GLY C CA 1
ATOM 4830 C C . GLY C 1 54 ? -14.214 -38.018 86.270 1.00 18.39 51 GLY C C 1
ATOM 4831 O O . GLY C 1 54 ? -14.341 -39.177 85.879 1.00 18.79 51 GLY C O 1
ATOM 4832 N N . TYR C 1 55 ? -13.629 -37.045 85.551 1.00 17.82 52 TYR C N 1
ATOM 4833 C CA . TYR C 1 55 ? -13.003 -37.302 84.237 1.00 17.66 52 TYR C CA 1
ATOM 4834 C C . TYR C 1 55 ? -11.515 -37.262 84.285 1.00 17.42 52 TYR C C 1
ATOM 4835 O O . TYR C 1 55 ? -10.938 -36.666 85.175 1.00 17.72 52 TYR C O 1
ATOM 4844 N N . ARG C 1 56 ? -10.905 -37.867 83.273 1.00 17.74 53 ARG C N 1
ATOM 4845 C CA . ARG C 1 56 ? -9.475 -37.863 83.065 1.00 18.33 53 ARG C CA 1
ATOM 4846 C C . ARG C 1 56 ? -9.271 -36.805 81.982 1.00 18.24 53 ARG C C 1
ATOM 4847 O O . ARG C 1 56 ? -9.921 -36.851 80.921 1.00 19.08 53 ARG C O 1
ATOM 4855 N N . VAL C 1 57 ? -8.441 -35.812 82.282 1.00 17.26 54 VAL C N 1
ATOM 4856 C CA . VAL C 1 57 ? -8.317 -34.635 81.394 1.00 18.14 54 VAL C CA 1
ATOM 4857 C C . VAL C 1 57 ? -6.965 -34.658 80.677 1.00 17.79 54 VAL C C 1
ATOM 4858 O O . VAL C 1 57 ? -5.913 -34.693 81.318 1.00 17.96 54 VAL C O 1
ATOM 4862 N N . ILE C 1 58 ? -6.997 -34.636 79.359 1.00 17.41 55 ILE C N 1
ATOM 4863 C CA . ILE C 1 58 ? -5.759 -34.581 78.568 1.00 17.34 55 ILE C CA 1
ATOM 4864 C C . ILE C 1 58 ? -5.755 -33.262 77.828 1.00 16.84 55 ILE C C 1
ATOM 4865 O O . ILE C 1 58 ? -6.717 -32.939 77.138 1.00 16.76 55 ILE C O 1
ATOM 4870 N N . THR C 1 59 ? -4.706 -32.472 78.002 1.00 17.82 56 THR C N 1
ATOM 4871 C CA . THR C 1 59 ? -4.487 -31.323 77.109 1.00 18.09 56 THR C CA 1
ATOM 4872 C C . THR C 1 59 ? -3.247 -31.586 76.302 1.00 16.34 56 THR C C 1
ATOM 4873 O O . THR C 1 59 ? -2.361 -32.332 76.714 1.00 16.09 56 THR C O 1
ATOM 4877 N N . TYR C 1 60 ? -3.137 -30.954 75.153 1.00 16.58 57 TYR C N 1
ATOM 4878 C CA . TYR C 1 60 ? -1.875 -30.984 74.422 1.00 16.75 57 TYR C CA 1
ATOM 4879 C C . TYR C 1 60 ? -1.652 -29.709 73.720 1.00 15.51 57 TYR C C 1
ATOM 4880 O O . TYR C 1 60 ? -2.580 -28.884 73.561 1.00 16.77 57 TYR C O 1
ATOM 4889 N N . ASP C 1 61 ? -0.420 -29.512 73.310 1.00 16.29 58 ASP C N 1
ATOM 4890 C CA . ASP C 1 61 ? -0.034 -28.287 72.657 1.00 14.03 58 ASP C CA 1
ATOM 4891 C C . ASP C 1 61 ? 0.103 -28.592 71.182 1.00 15.18 58 ASP C C 1
ATOM 4892 O O . ASP C 1 61 ? 0.881 -29.475 70.761 1.00 14.99 58 ASP C O 1
ATOM 4897 N N . ARG C 1 62 ? -0.674 -27.896 70.368 1.00 14.96 59 ARG C N 1
ATOM 4898 C CA . ARG C 1 62 ? -0.645 -28.090 68.919 1.00 15.77 59 ARG C CA 1
ATOM 4899 C C . ARG C 1 62 ? 0.795 -27.886 68.415 1.00 14.30 59 ARG C C 1
ATOM 4900 O O . ARG C 1 62 ? 1.548 -27.048 68.962 1.00 16.30 59 ARG C O 1
ATOM 4908 N N . ARG C 1 63 ? 1.188 -28.623 67.371 1.00 15.59 60 ARG C N 1
ATOM 4909 C CA . ARG C 1 63 ? 2.515 -28.432 66.810 1.00 15.22 60 ARG C CA 1
ATOM 4910 C C . ARG C 1 63 ? 2.735 -26.947 66.543 1.00 15.03 60 ARG C C 1
ATOM 4911 O O . ARG C 1 63 ? 1.842 -26.261 66.046 1.00 15.88 60 ARG C O 1
ATOM 4919 N N . GLY C 1 64 ? 3.896 -26.448 66.945 1.00 15.31 61 GLY C N 1
ATOM 4920 C CA . GLY C 1 64 ? 4.240 -25.030 66.783 1.00 15.43 61 GLY C CA 1
ATOM 4921 C C . GLY C 1 64 ? 3.963 -24.164 67.988 1.00 15.33 61 GLY C C 1
ATOM 4922 O O . GLY C 1 64 ? 4.346 -23.011 68.015 1.00 15.65 61 GLY C O 1
ATOM 4923 N N . PHE C 1 65 ? 3.244 -24.701 68.971 1.00 15.39 62 PHE C N 1
ATOM 4924 C CA . PHE C 1 65 ? 2.714 -23.932 70.110 1.00 15.88 62 PHE C CA 1
ATOM 4925 C C . PHE C 1 65 ? 3.121 -24.543 71.433 1.00 15.87 62 PHE C C 1
ATOM 4926 O O . PHE C 1 65 ? 3.498 -25.711 71.488 1.00 15.60 62 PHE C O 1
ATOM 4934 N N . GLY C 1 66 ? 3.104 -23.728 72.476 1.00 16.40 63 GLY C N 1
ATOM 4935 C CA . GLY C 1 66 ? 3.389 -24.223 73.814 1.00 17.02 63 GLY C CA 1
ATOM 4936 C C . GLY C 1 66 ? 4.762 -24.851 73.901 1.00 17.82 63 GLY C C 1
ATOM 4937 O O . GLY C 1 66 ? 5.782 -24.209 73.536 1.00 16.78 63 GLY C O 1
ATOM 4938 N N . LYS C 1 67 ? 4.794 -26.086 74.397 1.00 16.56 64 LYS C N 1
ATOM 4939 C CA . LYS C 1 67 ? 6.027 -26.805 74.633 1.00 17.24 64 LYS C CA 1
ATOM 4940 C C . LYS C 1 67 ? 6.249 -27.835 73.556 1.00 15.80 64 LYS C C 1
ATOM 4941 O O . LYS C 1 67 ? 7.160 -28.650 73.693 1.00 16.71 64 LYS C O 1
ATOM 4947 N N . SER C 1 68 ? 5.433 -27.849 72.505 1.00 16.76 65 SER C N 1
ATOM 4948 C CA . SER C 1 68 ? 5.610 -28.817 71.428 1.00 15.42 65 SER C CA 1
ATOM 4949 C C . SER C 1 68 ? 6.750 -28.422 70.473 1.00 16.91 65 SER C C 1
ATOM 4950 O O . SER C 1 68 ? 7.227 -27.264 70.486 1.00 16.88 65 SER C O 1
ATOM 4953 N N . SER C 1 69 ? 7.166 -29.355 69.622 1.00 16.47 66 SER C N 1
ATOM 4954 C CA . SER C 1 69 ? 8.113 -28.981 68.565 1.00 14.98 66 SER C CA 1
ATOM 4955 C C . SER C 1 69 ? 7.603 -27.820 67.724 1.00 15.14 66 SER C C 1
ATOM 4956 O O . SER C 1 69 ? 6.391 -27.609 67.618 1.00 16.01 66 SER C O 1
ATOM 4959 N N . GLN C 1 70 ? 8.529 -27.173 67.029 1.00 15.70 67 GLN C N 1
ATOM 4960 C CA . GLN C 1 70 ? 8.258 -26.078 66.100 1.00 16.26 67 GLN C CA 1
ATOM 4961 C C . GLN C 1 70 ? 8.801 -26.424 64.736 1.00 15.83 67 GLN C C 1
ATOM 4962 O O . GLN C 1 70 ? 9.812 -25.888 64.332 1.00 15.15 67 GLN C O 1
ATOM 4968 N N . PRO C 1 71 ? 8.099 -27.299 63.994 1.00 17.42 68 PRO C N 1
ATOM 4969 C CA . PRO C 1 71 ? 8.484 -27.628 62.614 1.00 17.18 68 PRO C CA 1
ATOM 4970 C C . PRO C 1 71 ? 8.198 -26.503 61.632 1.00 18.11 68 PRO C C 1
ATOM 4971 O O . PRO C 1 71 ? 7.608 -25.457 61.975 1.00 17.82 68 PRO C O 1
ATOM 4975 N N . TRP C 1 72 ? 8.719 -26.646 60.422 1.00 18.45 69 TRP C N 1
ATOM 4976 C CA . TRP C 1 72 ? 8.466 -25.635 59.398 1.00 17.54 69 TRP C CA 1
ATOM 4977 C C . TRP C 1 72 ? 7.147 -25.887 58.693 1.00 17.74 69 TRP C C 1
ATOM 4978 O O . TRP C 1 72 ? 6.460 -24.959 58.237 1.00 16.91 69 TRP C O 1
ATOM 4989 N N . GLU C 1 73 ? 6.819 -27.166 58.533 1.00 17.34 70 GLU C N 1
ATOM 4990 C CA . GLU C 1 73 ? 5.568 -27.511 57.854 1.00 18.36 70 GLU C CA 1
ATOM 4991 C C . GLU C 1 73 ? 4.596 -28.319 58.650 1.00 17.96 70 GLU C C 1
ATOM 4992 O O . GLU C 1 73 ? 4.837 -28.692 59.800 1.00 18.32 70 GLU C O 1
ATOM 4998 N N . GLY C 1 74 ? 3.467 -28.633 57.999 1.00 17.95 71 GLY C N 1
ATOM 4999 C CA . GLY C 1 74 ? 2.458 -29.387 58.650 1.00 18.00 71 GLY C CA 1
ATOM 5000 C C . GLY C 1 74 ? 1.347 -28.575 59.311 1.00 17.04 71 GLY C C 1
ATOM 5001 O O . GLY C 1 74 ? 0.562 -29.131 60.052 1.00 16.73 71 GLY C O 1
ATOM 5002 N N . TYR C 1 75 ? 1.272 -27.271 59.024 1.00 16.60 72 TYR C N 1
ATOM 5003 C CA . TYR C 1 75 ? 0.317 -26.393 59.671 1.00 16.40 72 TYR C CA 1
ATOM 5004 C C . TYR C 1 75 ? -0.965 -26.311 58.831 1.00 16.90 72 TYR C C 1
ATOM 5005 O O . TYR C 1 75 ? -1.307 -25.264 58.324 1.00 20.32 72 TYR C O 1
ATOM 5014 N N . GLU C 1 76 ? -1.608 -27.447 58.693 1.00 17.37 73 GLU C N 1
ATOM 5015 C CA . GLU C 1 76 ? -2.899 -27.596 58.066 1.00 17.69 73 GLU C CA 1
ATOM 5016 C C . GLU C 1 76 ? -3.641 -28.773 58.732 1.00 17.50 73 GLU C C 1
ATOM 5017 O O . GLU C 1 76 ? -3.048 -29.534 59.441 1.00 17.82 73 GLU C O 1
ATOM 5023 N N . TYR C 1 77 ? -4.950 -28.865 58.522 1.00 17.23 74 TYR C N 1
ATOM 5024 C CA . TYR C 1 77 ? -5.773 -29.774 59.281 1.00 18.52 74 TYR C CA 1
ATOM 5025 C C . TYR C 1 77 ? -5.545 -31.231 59.002 1.00 18.30 74 TYR C C 1
ATOM 5026 O O . TYR C 1 77 ? -5.808 -32.065 59.861 1.00 18.88 74 TYR C O 1
ATOM 5035 N N . ASP C 1 78 ? -5.100 -31.606 57.804 1.00 19.24 75 ASP C N 1
ATOM 5036 C CA . ASP C 1 78 ? -4.817 -33.036 57.654 1.00 20.45 75 ASP C CA 1
ATOM 5037 C C . ASP C 1 78 ? -3.721 -33.485 58.620 1.00 19.11 75 ASP C C 1
ATOM 5038 O O . ASP C 1 78 ? -3.827 -34.511 59.313 1.00 19.15 75 ASP C O 1
ATOM 5043 N N . THR C 1 79 ? -2.695 -32.653 58.742 1.00 18.74 76 THR C N 1
ATOM 5044 C CA . THR C 1 79 ? -1.570 -32.982 59.624 1.00 17.21 76 THR C CA 1
ATOM 5045 C C . THR C 1 79 ? -1.957 -32.772 61.116 1.00 17.44 76 THR C C 1
ATOM 5046 O O . THR C 1 79 ? -1.609 -33.594 61.975 1.00 17.52 76 THR C O 1
ATOM 5050 N N . PHE C 1 80 ? -2.627 -31.666 61.411 1.00 17.46 77 PHE C N 1
ATOM 5051 C CA . PHE C 1 80 ? -3.091 -31.398 62.775 1.00 16.75 77 PHE C CA 1
ATOM 5052 C C . PHE C 1 80 ? -3.931 -32.564 63.261 1.00 17.89 77 PHE C C 1
ATOM 5053 O O . PHE C 1 80 ? -3.836 -32.993 64.424 1.00 16.40 77 PHE C O 1
ATOM 5061 N N . THR C 1 81 ? -4.779 -33.081 62.376 1.00 17.67 78 THR C N 1
ATOM 5062 C CA . THR C 1 81 ? -5.661 -34.186 62.749 1.00 19.07 78 THR C CA 1
ATOM 5063 C C . THR C 1 81 ? -4.926 -35.485 62.920 1.00 19.71 78 THR C C 1
ATOM 5064 O O . THR C 1 81 ? -5.274 -36.249 63.821 1.00 17.95 78 THR C O 1
ATOM 5068 N N . SER C 1 82 ? -3.937 -35.750 62.069 1.00 18.89 79 SER C N 1
ATOM 5069 C CA . SER C 1 82 ? -3.048 -36.907 62.222 1.00 19.69 79 SER C CA 1
ATOM 5070 C C . SER C 1 82 ? -2.305 -36.845 63.565 1.00 17.40 79 SER C C 1
ATOM 5071 O O . SER C 1 82 ? -2.103 -37.860 64.250 1.00 17.26 79 SER C O 1
ATOM 5074 N N . ASP C 1 83 ? -1.927 -35.627 63.969 1.00 17.81 80 ASP C N 1
ATOM 5075 C CA . ASP C 1 83 ? -1.242 -35.455 65.241 1.00 16.63 80 ASP C CA 1
ATOM 5076 C C . ASP C 1 83 ? -2.182 -35.861 66.385 1.00 17.61 80 ASP C C 1
ATOM 5077 O O . ASP C 1 83 ? -1.766 -36.572 67.285 1.00 19.37 80 ASP C O 1
ATOM 5082 N N . LEU C 1 84 ? -3.447 -35.446 66.311 1.00 17.41 81 LEU C N 1
ATOM 5083 C CA . LEU C 1 84 ? -4.452 -35.809 67.322 1.00 17.56 81 LEU C CA 1
ATOM 5084 C C . LEU C 1 84 ? -4.656 -37.335 67.314 1.00 18.36 81 LEU C C 1
ATOM 5085 O O . LEU C 1 84 ? -4.736 -37.958 68.367 1.00 17.61 81 LEU C O 1
ATOM 5090 N N . HIS C 1 85 ? -4.759 -37.908 66.110 1.00 19.34 82 HIS C N 1
ATOM 5091 C CA . HIS C 1 85 ? -4.893 -39.376 65.969 1.00 19.37 82 HIS C CA 1
ATOM 5092 C C . HIS C 1 85 ? -3.753 -40.114 66.698 1.00 20.32 82 HIS C C 1
ATOM 5093 O O . HIS C 1 85 ? -4.006 -41.077 67.401 1.00 21.04 82 HIS C O 1
ATOM 5100 N N . GLN C 1 86 ? -2.517 -39.649 66.550 1.00 19.81 83 GLN C N 1
ATOM 5101 C CA A GLN C 1 86 ? -1.371 -40.295 67.175 0.60 20.01 83 GLN C CA 1
ATOM 5102 C CA B GLN C 1 86 ? -1.355 -40.282 67.172 0.40 20.76 83 GLN C CA 1
ATOM 5103 C C . GLN C 1 86 ? -1.448 -40.225 68.685 1.00 20.31 83 GLN C C 1
ATOM 5104 O O . GLN C 1 86 ? -1.148 -41.191 69.369 1.00 20.86 83 GLN C O 1
ATOM 5115 N N . LEU C 1 87 ? -1.831 -39.055 69.200 1.00 20.32 84 LEU C N 1
ATOM 5116 C CA . LEU C 1 87 ? -2.129 -38.933 70.628 1.00 19.46 84 LEU C CA 1
ATOM 5117 C C . LEU C 1 87 ? -3.178 -39.945 71.121 1.00 18.79 84 LEU C C 1
ATOM 5118 O O . LEU C 1 87 ? -2.949 -40.647 72.108 1.00 19.76 84 LEU C O 1
ATOM 5123 N N . LEU C 1 88 ? -4.349 -40.035 70.450 1.00 18.89 85 LEU C N 1
ATOM 5124 C CA . LEU C 1 88 ? -5.390 -40.926 70.937 1.00 19.47 85 LEU C CA 1
ATOM 5125 C C . LEU C 1 88 ? -4.960 -42.369 70.849 1.00 20.79 85 LEU C C 1
ATOM 5126 O O . LEU C 1 88 ? -5.311 -43.207 71.704 1.00 20.01 85 LEU C O 1
ATOM 5131 N N . GLU C 1 89 ? -4.243 -42.669 69.773 1.00 20.86 86 GLU C N 1
ATOM 5132 C CA . GLU C 1 89 ? -3.752 -44.036 69.579 1.00 22.03 86 GLU C CA 1
ATOM 5133 C C . GLU C 1 89 ? -2.681 -44.427 70.572 1.00 21.14 86 GLU C C 1
ATOM 5134 O O . GLU C 1 89 ? -2.703 -45.511 71.191 1.00 20.25 86 GLU C O 1
ATOM 5140 N N . GLN C 1 90 ? -1.726 -43.535 70.769 1.00 21.14 87 GLN C N 1
ATOM 5141 C CA . GLN C 1 90 ? -0.615 -43.791 71.664 1.00 22.28 87 GLN C CA 1
ATOM 5142 C C . GLN C 1 90 ? -1.028 -43.875 73.114 1.00 23.04 87 GLN C C 1
ATOM 5143 O O . GLN C 1 90 ? -0.481 -44.718 73.847 1.00 22.37 87 GLN C O 1
ATOM 5149 N N . LEU C 1 91 ? -2.031 -43.078 73.523 1.00 22.28 88 LEU C N 1
ATOM 5150 C CA . LEU C 1 91 ? -2.565 -43.184 74.863 1.00 22.80 88 LEU C CA 1
ATOM 5151 C C . LEU C 1 91 ? -3.676 -44.229 74.951 1.00 22.83 88 LEU C C 1
ATOM 5152 O O . LEU C 1 91 ? -4.216 -44.482 76.050 1.00 23.31 88 LEU C O 1
ATOM 5157 N N . GLU C 1 92 ? -4.030 -44.829 73.826 1.00 23.48 89 GLU C N 1
ATOM 5158 C CA . GLU C 1 92 ? -5.024 -45.874 73.786 1.00 24.39 89 GLU C CA 1
ATOM 5159 C C . GLU C 1 92 ? -6.354 -45.438 74.419 1.00 23.52 89 GLU C C 1
ATOM 5160 O O . GLU C 1 92 ? -6.917 -46.153 75.236 1.00 23.95 89 GLU C O 1
ATOM 5166 N N . LEU C 1 93 ? -6.863 -44.281 73.997 1.00 21.65 90 LEU C N 1
ATOM 5167 C CA . LEU C 1 93 ? -8.038 -43.668 74.559 1.00 21.05 90 LEU C CA 1
ATOM 5168 C C . LEU C 1 93 ? -9.291 -44.207 73.910 1.00 21.71 90 LEU C C 1
ATOM 5169 O O . LEU C 1 93 ? -9.384 -44.316 72.680 1.00 21.87 90 LEU C O 1
ATOM 5174 N N . GLN C 1 94 ? -10.270 -44.480 74.755 1.00 21.09 91 GLN C N 1
ATOM 5175 C CA . GLN C 1 94 ? -11.586 -44.932 74.348 1.00 22.48 91 GLN C CA 1
ATOM 5176 C C . GLN C 1 94 ? -12.675 -44.110 75.049 1.00 21.07 91 GLN C C 1
ATOM 5177 O O . GLN C 1 94 ? -12.435 -43.522 76.110 1.00 21.13 91 GLN C O 1
ATOM 5183 N N . ASN C 1 95 ? -13.854 -44.069 74.435 1.00 20.79 92 ASN C N 1
ATOM 5184 C CA . ASN C 1 95 ? -14.971 -43.260 74.973 1.00 20.40 92 ASN C CA 1
ATOM 5185 C C . ASN C 1 95 ? -14.539 -41.854 75.259 1.00 19.06 92 ASN C C 1
ATOM 5186 O O . ASN C 1 95 ? -14.826 -41.266 76.304 1.00 18.05 92 ASN C O 1
ATOM 5191 N N . VAL C 1 96 ? -13.878 -41.289 74.289 1.00 17.08 93 VAL C N 1
ATOM 5192 C CA . VAL C 1 96 ? -13.319 -39.935 74.445 1.00 17.59 93 VAL C CA 1
ATOM 5193 C C . VAL C 1 96 ? -14.348 -38.847 74.191 1.00 16.86 93 VAL C C 1
ATOM 5194 O O . VAL C 1 96 ? -15.172 -38.974 73.292 1.00 16.26 93 VAL C O 1
ATOM 5198 N N . THR C 1 97 ? -14.230 -37.734 74.915 1.00 17.14 94 THR C N 1
ATOM 5199 C CA . THR C 1 97 ? -14.922 -36.517 74.550 1.00 15.88 94 THR C CA 1
ATOM 5200 C C . THR C 1 97 ? -13.887 -35.554 74.000 1.00 16.48 94 THR C C 1
ATOM 5201 O O . THR C 1 97 ? -12.890 -35.202 74.702 1.00 16.09 94 THR C O 1
ATOM 5205 N N . LEU C 1 98 ? -14.083 -35.113 72.758 1.00 17.01 95 LEU C N 1
ATOM 5206 C CA . LEU C 1 98 ? -13.187 -34.147 72.181 1.00 17.01 95 LEU C CA 1
ATOM 5207 C C . LEU C 1 98 ? -13.780 -32.753 72.409 1.00 16.68 95 LEU C C 1
ATOM 5208 O O . LEU C 1 98 ? -14.929 -32.465 72.074 1.00 17.36 95 LEU C O 1
ATOM 5213 N N . VAL C 1 99 ? -12.995 -31.873 72.982 1.00 16.89 96 VAL C N 1
ATOM 5214 C CA . VAL C 1 99 ? -13.463 -30.481 73.179 1.00 16.57 96 VAL C CA 1
ATOM 5215 C C . VAL C 1 99 ? -12.538 -29.584 72.359 1.00 17.30 96 VAL C C 1
ATOM 5216 O O . VAL C 1 99 ? -11.379 -29.328 72.744 1.00 17.33 96 VAL C O 1
ATOM 5220 N N . GLY C 1 100 ? -13.064 -29.047 71.276 1.00 16.14 97 GLY C N 1
ATOM 5221 C CA . GLY C 1 100 ? -12.272 -28.084 70.448 1.00 15.75 97 GLY C CA 1
ATOM 5222 C C . GLY C 1 100 ? -12.606 -26.623 70.653 1.00 15.73 97 GLY C C 1
ATOM 5223 O O . GLY C 1 100 ? -13.737 -26.183 70.362 1.00 17.17 97 GLY C O 1
ATOM 5224 N N . PHE C 1 101 ? -11.638 -25.842 71.140 1.00 15.47 98 PHE C N 1
ATOM 5225 C CA . PHE C 1 101 ? -11.796 -24.403 71.294 1.00 15.53 98 PHE C CA 1
ATOM 5226 C C . PHE C 1 101 ? -11.278 -23.656 70.054 1.00 15.93 98 PHE C C 1
ATOM 5227 O O . PHE C 1 101 ? -10.127 -23.886 69.612 1.00 16.35 98 PHE C O 1
ATOM 5235 N N . SER C 1 102 ? -12.116 -22.781 69.468 1.00 16.76 99 SER C N 1
ATOM 5236 C CA . SER C 1 102 ? -11.740 -21.968 68.313 1.00 16.44 99 SER C CA 1
ATOM 5237 C C . SER C 1 102 ? -11.168 -22.849 67.181 1.00 17.47 99 SER C C 1
ATOM 5238 O O . SER C 1 102 ? -11.848 -23.796 66.704 1.00 17.49 99 SER C O 1
ATOM 5249 N N . GLY C 1 104 ? -9.323 -25.315 67.355 1.00 15.94 101 GLY C N 1
ATOM 5250 C CA . GLY C 1 104 ? -9.374 -26.723 67.802 1.00 15.79 101 GLY C CA 1
ATOM 5251 C C . GLY C 1 104 ? -10.642 -27.414 67.392 1.00 16.10 101 GLY C C 1
ATOM 5252 O O . GLY C 1 104 ? -10.667 -28.634 67.260 1.00 18.76 101 GLY C O 1
ATOM 5253 N N . GLY C 1 105 ? -11.707 -26.645 67.142 1.00 16.30 102 GLY C N 1
ATOM 5254 C CA . GLY C 1 105 ? -12.927 -27.232 66.524 1.00 16.57 102 GLY C CA 1
ATOM 5255 C C . GLY C 1 105 ? -12.702 -27.853 65.152 1.00 16.90 102 GLY C C 1
ATOM 5256 O O . GLY C 1 105 ? -13.456 -28.779 64.699 1.00 16.60 102 GLY C O 1
ATOM 5257 N N . GLY C 1 106 ? -11.707 -27.348 64.437 1.00 16.52 103 GLY C N 1
ATOM 5258 C CA . GLY C 1 106 ? -11.289 -28.001 63.186 1.00 15.38 103 GLY C CA 1
ATOM 5259 C C . GLY C 1 106 ? -10.730 -29.421 63.332 1.00 15.91 103 GLY C C 1
ATOM 5260 O O . GLY C 1 106 ? -11.057 -30.305 62.554 1.00 17.04 103 GLY C O 1
ATOM 5261 N N . GLU C 1 107 ? -9.810 -29.623 64.279 1.00 15.78 104 GLU C N 1
ATOM 5262 C CA . GLU C 1 107 ? -9.377 -31.004 64.574 1.00 16.81 104 GLU C CA 1
ATOM 5263 C C . GLU C 1 107 ? -10.546 -31.923 64.912 1.00 16.51 104 GLU C C 1
ATOM 5264 O O . GLU C 1 107 ? -10.546 -33.090 64.532 1.00 16.85 104 GLU C O 1
ATOM 5270 N N . VAL C 1 108 ? -11.487 -31.416 65.699 1.00 16.90 105 VAL C N 1
ATOM 5271 C CA . VAL C 1 108 ? -12.671 -32.214 66.055 1.00 18.00 105 VAL C CA 1
ATOM 5272 C C . VAL C 1 108 ? -13.435 -32.640 64.785 1.00 18.33 105 VAL C C 1
ATOM 5273 O O . VAL C 1 108 ? -13.701 -33.812 64.566 1.00 18.95 105 VAL C O 1
ATOM 5277 N N . ALA C 1 109 ? -13.765 -31.667 63.974 1.00 18.25 106 ALA C N 1
ATOM 5278 C CA . ALA C 1 109 ? -14.528 -31.864 62.713 1.00 18.49 106 ALA C CA 1
ATOM 5279 C C . ALA C 1 109 ? -13.837 -32.885 61.828 1.00 20.33 106 ALA C C 1
ATOM 5280 O O . ALA C 1 109 ? -14.434 -33.865 61.381 1.00 19.33 106 ALA C O 1
ATOM 5282 N N . ARG C 1 110 ? -12.546 -32.644 61.575 1.00 19.70 107 ARG C N 1
ATOM 5283 C CA . ARG C 1 110 ? -11.808 -33.459 60.689 1.00 19.73 107 ARG C CA 1
ATOM 5284 C C . ARG C 1 110 ? -11.510 -34.870 61.265 1.00 19.20 107 ARG C C 1
ATOM 5285 O O . ARG C 1 110 ? -11.429 -35.830 60.498 1.00 18.51 107 ARG C O 1
ATOM 5293 N N . TYR C 1 111 ? -11.386 -34.990 62.578 1.00 19.37 108 TYR C N 1
ATOM 5294 C CA . TYR C 1 111 ? -11.067 -36.274 63.217 1.00 18.51 108 TYR C CA 1
ATOM 5295 C C . TYR C 1 111 ? -12.220 -37.229 62.934 1.00 19.87 108 TYR C C 1
ATOM 5296 O O . TYR C 1 111 ? -12.019 -38.354 62.467 1.00 18.54 108 TYR C O 1
ATOM 5305 N N . ILE C 1 112 ? -13.422 -36.784 63.264 1.00 20.26 109 ILE C N 1
ATOM 5306 C CA . ILE C 1 112 ? -14.620 -37.610 63.026 1.00 21.18 109 ILE C CA 1
ATOM 5307 C C . ILE C 1 112 ? -14.753 -38.012 61.569 1.00 21.37 109 ILE C C 1
ATOM 5308 O O . ILE C 1 112 ? -15.019 -39.197 61.251 1.00 21.10 109 ILE C O 1
ATOM 5313 N N . SER C 1 113 ? -14.562 -37.043 60.686 1.00 21.69 110 SER C N 1
ATOM 5314 C CA . SER C 1 113 ? -14.631 -37.257 59.242 1.00 22.23 110 SER C CA 1
ATOM 5315 C C . SER C 1 113 ? -13.583 -38.243 58.745 1.00 22.20 110 SER C C 1
ATOM 5316 O O . SER C 1 113 ? -13.915 -39.143 57.985 1.00 24.44 110 SER C O 1
ATOM 5319 N N . THR C 1 114 ? -12.356 -38.149 59.236 1.00 21.29 111 THR C N 1
ATOM 5320 C CA . THR C 1 114 ? -11.264 -38.926 58.685 1.00 21.95 111 THR C CA 1
ATOM 5321 C C . THR C 1 114 ? -11.102 -40.247 59.371 1.00 22.20 111 THR C C 1
ATOM 5322 O O . THR C 1 114 ? -10.989 -41.253 58.673 1.00 21.90 111 THR C O 1
ATOM 5326 N N . TYR C 1 115 ? -11.124 -40.261 60.697 1.00 20.73 112 TYR C N 1
ATOM 5327 C CA . TYR C 1 115 ? -10.877 -41.472 61.496 1.00 22.72 112 TYR C CA 1
ATOM 5328 C C . TYR C 1 115 ? -12.133 -42.146 62.110 1.00 22.58 112 TYR C C 1
ATOM 5329 O O . TYR C 1 115 ? -12.020 -43.224 62.677 1.00 23.86 112 TYR C O 1
ATOM 5338 N N . GLY C 1 116 ? -13.306 -41.541 61.977 1.00 23.18 113 GLY C N 1
ATOM 5339 C CA . GLY C 1 116 ? -14.554 -42.103 62.496 1.00 23.68 113 GLY C CA 1
ATOM 5340 C C . GLY C 1 116 ? -14.644 -42.078 64.022 1.00 23.91 113 GLY C C 1
ATOM 5341 O O . GLY C 1 116 ? -13.831 -41.451 64.722 1.00 23.87 113 GLY C O 1
ATOM 5342 N N . THR C 1 117 ? -15.635 -42.774 64.549 1.00 24.48 114 THR C N 1
ATOM 5343 C CA . THR C 1 117 ? -16.008 -42.609 65.975 1.00 24.28 114 THR C CA 1
ATOM 5344 C C . THR C 1 117 ? -15.734 -43.835 66.830 1.00 24.52 114 THR C C 1
ATOM 5345 O O . THR C 1 117 ? -16.251 -43.937 67.937 1.00 23.76 114 THR C O 1
ATOM 5349 N N . ASP C 1 118 ? -14.917 -44.769 66.368 1.00 23.92 115 ASP C N 1
ATOM 5350 C CA . ASP C 1 118 ? -14.564 -45.902 67.222 1.00 24.37 115 ASP C CA 1
ATOM 5351 C C . ASP C 1 118 ? -14.104 -45.491 68.587 1.00 23.38 115 ASP C C 1
ATOM 5352 O O . ASP C 1 118 ? -14.485 -46.126 69.542 1.00 23.23 115 ASP C O 1
ATOM 5357 N N . ARG C 1 119 ? -13.287 -44.437 68.694 1.00 20.79 116 ARG C N 1
ATOM 5358 C CA . ARG C 1 119 ? -12.769 -43.999 69.988 1.00 21.72 116 ARG C CA 1
ATOM 5359 C C . ARG C 1 119 ? -13.561 -42.866 70.684 1.00 19.67 116 ARG C C 1
ATOM 5360 O O . ARG C 1 119 ? -13.196 -42.475 71.809 1.00 19.02 116 ARG C O 1
ATOM 5368 N N . ILE C 1 120 ? -14.536 -42.279 69.999 1.00 20.70 117 ILE C N 1
ATOM 5369 C CA . ILE C 1 120 ? -15.155 -41.017 70.395 1.00 20.58 117 ILE C CA 1
ATOM 5370 C C . ILE C 1 120 ? -16.600 -41.188 70.802 1.00 21.85 117 ILE C C 1
ATOM 5371 O O . ILE C 1 120 ? -17.427 -41.638 70.005 1.00 23.25 117 ILE C O 1
ATOM 5376 N N . GLU C 1 121 ? -16.911 -40.810 72.038 1.00 21.62 118 GLU C N 1
ATOM 5377 C CA . GLU C 1 121 ? -18.282 -40.834 72.522 1.00 21.65 118 GLU C CA 1
ATOM 5378 C C . GLU C 1 121 ? -19.060 -39.512 72.301 1.00 21.39 118 GLU C C 1
ATOM 5379 O O . GLU C 1 121 ? -20.279 -39.503 71.994 1.00 21.03 118 GLU C O 1
ATOM 5385 N N . LYS C 1 122 ? -18.380 -38.390 72.501 1.00 20.85 119 LYS C N 1
ATOM 5386 C CA . LYS C 1 122 ? -19.051 -37.082 72.478 1.00 20.38 119 LYS C CA 1
ATOM 5387 C C . LYS C 1 122 ? -18.067 -36.050 72.015 1.00 19.88 119 LYS C C 1
ATOM 5388 O O . LYS C 1 122 ? -16.839 -36.269 72.061 1.00 18.92 119 LYS C O 1
ATOM 5394 N N . VAL C 1 123 ? -18.602 -34.919 71.554 1.00 20.36 120 VAL C N 1
ATOM 5395 C CA . VAL C 1 123 ? -17.784 -33.809 71.120 1.00 19.41 120 VAL C CA 1
ATOM 5396 C C . VAL C 1 123 ? -18.397 -32.485 71.514 1.00 18.56 120 VAL C C 1
ATOM 5397 O O . VAL C 1 123 ? -19.596 -32.356 71.748 1.00 18.72 120 VAL C O 1
ATOM 5401 N N . VAL C 1 124 ? -17.527 -31.490 71.634 1.00 18.15 121 VAL C N 1
ATOM 5402 C CA . VAL C 1 124 ? -17.880 -30.165 72.039 1.00 17.98 121 VAL C CA 1
ATOM 5403 C C . VAL C 1 124 ? -17.128 -29.210 71.138 1.00 18.23 121 VAL C C 1
ATOM 5404 O O . VAL C 1 124 ? -15.910 -29.340 71.025 1.00 19.53 121 VAL C O 1
ATOM 5408 N N . PHE C 1 125 ? -17.852 -28.260 70.551 1.00 17.20 122 PHE C N 1
ATOM 5409 C CA . PHE C 1 125 ? -17.337 -27.142 69.785 1.00 16.99 122 PHE C CA 1
ATOM 5410 C C . PHE C 1 125 ? -17.471 -25.888 70.617 1.00 17.06 122 PHE C C 1
ATOM 5411 O O . PHE C 1 125 ? -18.566 -25.424 70.837 1.00 17.75 122 PHE C O 1
ATOM 5419 N N . ALA C 1 126 ? -16.348 -25.368 71.106 1.00 16.66 123 ALA C N 1
ATOM 5420 C CA . ALA C 1 126 ? -16.336 -24.263 72.067 1.00 16.64 123 ALA C CA 1
ATOM 5421 C C . ALA C 1 126 ? -15.749 -23.006 71.469 1.00 16.52 123 ALA C C 1
ATOM 5422 O O . ALA C 1 126 ? -14.563 -22.992 71.117 1.00 16.56 123 ALA C O 1
ATOM 5424 N N . GLY C 1 127 ? -16.569 -21.984 71.195 1.00 15.43 124 GLY C N 1
ATOM 5425 C CA . GLY C 1 127 ? -16.070 -20.808 70.486 1.00 16.97 124 GLY C CA 1
ATOM 5426 C C . GLY C 1 127 ? -15.383 -21.107 69.163 1.00 17.31 124 GLY C C 1
ATOM 5427 O O . GLY C 1 127 ? -14.349 -20.480 68.814 1.00 17.03 124 GLY C O 1
ATOM 5428 N N . ALA C 1 128 ? -15.904 -22.093 68.428 1.00 16.27 125 ALA C N 1
ATOM 5429 C CA . ALA C 1 128 ? -15.116 -22.805 67.455 1.00 17.44 125 ALA C CA 1
ATOM 5430 C C . ALA C 1 128 ? -15.355 -22.368 66.038 1.00 18.31 125 ALA C C 1
ATOM 5431 O O . ALA C 1 128 ? -16.466 -21.914 65.700 1.00 17.45 125 ALA C O 1
ATOM 5433 N N . VAL C 1 129 ? -14.326 -22.556 65.216 1.00 17.83 126 VAL C N 1
ATOM 5434 C CA . VAL C 1 129 ? -14.330 -22.006 63.852 1.00 17.48 126 VAL C CA 1
ATOM 5435 C C . VAL C 1 129 ? -15.279 -22.647 62.842 1.00 16.48 126 VAL C C 1
ATOM 5436 O O . VAL C 1 129 ? -15.636 -21.959 61.880 1.00 17.62 126 VAL C O 1
ATOM 5440 N N . PRO C 1 130 ? -15.636 -23.945 62.981 1.00 17.33 127 PRO C N 1
ATOM 5441 C CA . PRO C 1 130 ? -16.558 -24.465 61.958 1.00 16.89 127 PRO C CA 1
ATOM 5442 C C . PRO C 1 130 ? -17.904 -23.710 61.977 1.00 16.54 127 PRO C C 1
ATOM 5443 O O . PRO C 1 130 ? -18.236 -23.083 62.974 1.00 16.14 127 PRO C O 1
ATOM 5447 N N . PRO C 1 131 ? -18.695 -23.830 60.901 1.00 15.55 128 PRO C N 1
ATOM 5448 C CA . PRO C 1 131 ? -18.427 -24.714 59.772 1.00 16.94 128 PRO C CA 1
ATOM 5449 C C . PRO C 1 131 ? -17.412 -24.265 58.708 1.00 18.09 128 PRO C C 1
ATOM 5450 O O . PRO C 1 131 ? -16.855 -25.162 58.024 1.00 19.86 128 PRO C O 1
ATOM 5454 N N . TYR C 1 132 ? -17.193 -22.933 58.542 1.00 17.05 129 TYR C N 1
ATOM 5455 C CA . TYR C 1 132 ? -16.316 -22.412 57.502 1.00 17.40 129 TYR C CA 1
ATOM 5456 C C . TYR C 1 132 ? -16.299 -20.887 57.592 1.00 16.72 129 TYR C C 1
ATOM 5457 O O . TYR C 1 132 ? -17.290 -20.243 57.232 1.00 18.39 129 TYR C O 1
ATOM 5466 N N . LEU C 1 133 ? -15.226 -20.301 58.124 1.00 18.12 130 LEU C N 1
ATOM 5467 C CA . LEU C 1 133 ? -15.214 -18.905 58.483 1.00 18.64 130 LEU C CA 1
ATOM 5468 C C . LEU C 1 133 ? -15.076 -17.944 57.314 1.00 19.43 130 LEU C C 1
ATOM 5469 O O . LEU C 1 133 ? -15.451 -16.781 57.455 1.00 22.43 130 LEU C O 1
ATOM 5474 N N . TYR C 1 134 ? -14.598 -18.418 56.171 1.00 17.99 131 TYR C N 1
ATOM 5475 C CA . TYR C 1 134 ? -14.162 -17.538 55.094 1.00 18.05 131 TYR C CA 1
ATOM 5476 C C . TYR C 1 134 ? -15.377 -16.883 54.494 1.00 18.30 131 TYR C C 1
ATOM 5477 O O . TYR C 1 134 ? -16.349 -17.560 54.215 1.00 18.19 131 TYR C O 1
ATOM 5486 N N . LYS C 1 135 ? -15.320 -15.578 54.272 1.00 19.17 132 LYS C N 1
ATOM 5487 C CA . LYS C 1 135 ? -16.356 -14.925 53.498 1.00 19.88 132 LYS C CA 1
ATOM 5488 C C . LYS C 1 135 ? -15.790 -14.566 52.143 1.00 20.01 132 LYS C C 1
ATOM 5489 O O . LYS C 1 135 ? -14.771 -13.890 52.063 1.00 20.60 132 LYS C O 1
ATOM 5495 N N . SER C 1 136 ? -16.486 -14.982 51.087 1.00 19.42 133 SER C N 1
ATOM 5496 C CA . SER C 1 136 ? -15.990 -14.790 49.724 1.00 18.79 133 SER C CA 1
ATOM 5497 C C . SER C 1 136 ? -17.127 -14.854 48.751 1.00 18.48 133 SER C C 1
ATOM 5498 O O . SER C 1 136 ? -18.242 -15.122 49.100 1.00 17.63 133 SER C O 1
ATOM 5501 N N . GLU C 1 137 ? -16.822 -14.609 47.483 1.00 19.35 134 GLU C N 1
ATOM 5502 C CA . GLU C 1 137 ? -17.813 -14.708 46.443 1.00 19.74 134 GLU C CA 1
ATOM 5503 C C . GLU C 1 137 ? -18.502 -16.075 46.377 1.00 20.99 134 GLU C C 1
ATOM 5504 O O . GLU C 1 137 ? -19.696 -16.164 46.168 1.00 21.30 134 GLU C O 1
ATOM 5510 N N . ASP C 1 138 ? -17.724 -17.131 46.561 1.00 23.24 135 ASP C N 1
ATOM 5511 C CA . ASP C 1 138 ? -18.294 -18.489 46.580 1.00 25.09 135 ASP C CA 1
ATOM 5512 C C . ASP C 1 138 ? -18.990 -18.820 47.902 1.00 24.37 135 ASP C C 1
ATOM 5513 O O . ASP C 1 138 ? -19.839 -19.690 47.940 1.00 26.37 135 ASP C O 1
ATOM 5518 N N . HIS C 1 139 ? -18.615 -18.148 48.986 1.00 22.65 136 HIS C N 1
ATOM 5519 C CA . HIS C 1 139 ? -19.187 -18.466 50.283 1.00 21.84 136 HIS C CA 1
ATOM 5520 C C . HIS C 1 139 ? -19.556 -17.146 50.933 1.00 21.42 136 HIS C C 1
ATOM 5521 O O . HIS C 1 139 ? -18.938 -16.694 51.872 1.00 20.40 136 HIS C O 1
ATOM 5528 N N . PRO C 1 140 ? -20.594 -16.536 50.417 1.00 22.08 137 PRO C N 1
ATOM 5529 C CA . PRO C 1 140 ? -20.899 -15.199 50.866 1.00 23.60 137 PRO C CA 1
ATOM 5530 C C . PRO C 1 140 ? -21.453 -15.179 52.281 1.00 24.94 137 PRO C C 1
ATOM 5531 O O . PRO C 1 140 ? -21.602 -14.101 52.835 1.00 27.25 137 PRO C O 1
ATOM 5535 N N . GLU C 1 141 ? -21.714 -16.339 52.852 1.00 26.38 138 GLU C N 1
ATOM 5536 C CA . GLU C 1 141 ? -22.315 -16.442 54.178 1.00 28.15 138 GLU C CA 1
ATOM 5537 C C . GLU C 1 141 ? -21.337 -16.292 55.309 1.00 27.84 138 GLU C C 1
ATOM 5538 O O . GLU C 1 141 ? -21.782 -16.134 56.455 1.00 28.81 138 GLU C O 1
ATOM 5544 N N . GLY C 1 142 ? -20.035 -16.409 55.025 1.00 26.43 139 GLY C N 1
ATOM 5545 C CA . GLY C 1 142 ? -19.057 -16.617 56.095 1.00 25.68 139 GLY C CA 1
ATOM 5546 C C . GLY C 1 142 ? -18.783 -15.313 56.825 1.00 25.16 139 GLY C C 1
ATOM 5547 O O . GLY C 1 142 ? -19.365 -14.293 56.505 1.00 24.48 139 GLY C O 1
ATOM 5548 N N . ALA C 1 143 ? -17.845 -15.353 57.759 1.00 25.42 140 ALA C N 1
ATOM 5549 C CA . ALA C 1 143 ? -17.507 -14.206 58.630 1.00 26.17 140 ALA C CA 1
ATOM 5550 C C . ALA C 1 143 ? -16.268 -13.413 58.202 1.00 25.39 140 ALA C C 1
ATOM 5551 O O . ALA C 1 143 ? -16.291 -12.204 58.288 1.00 26.68 140 ALA C O 1
ATOM 5553 N N . LEU C 1 144 ? -15.191 -14.063 57.787 1.00 24.50 141 LEU C N 1
ATOM 5554 C CA . LEU C 1 144 ? -13.904 -13.337 57.594 1.00 24.29 141 LEU C CA 1
ATOM 5555 C C . LEU C 1 144 ? -13.549 -13.194 56.112 1.00 23.90 141 LEU C C 1
ATOM 5556 O O . LEU C 1 144 ? -13.226 -14.196 55.451 1.00 22.06 141 LEU C O 1
ATOM 5561 N N . ASP C 1 145 ? -13.583 -11.959 55.596 1.00 24.71 142 ASP C N 1
ATOM 5562 C CA . ASP C 1 145 ? -13.143 -11.727 54.214 1.00 26.12 142 ASP C CA 1
ATOM 5563 C C . ASP C 1 145 ? -11.601 -11.643 54.054 1.00 26.50 142 ASP C C 1
ATOM 5564 O O . ASP C 1 145 ? -10.852 -11.597 55.040 1.00 26.28 142 ASP C O 1
ATOM 5569 N N . ASP C 1 146 ? -11.149 -11.638 52.801 1.00 27.85 143 ASP C N 1
ATOM 5570 C CA . ASP C 1 146 ? -9.716 -11.554 52.502 1.00 29.62 143 ASP C CA 1
ATOM 5571 C C . ASP C 1 146 ? -9.081 -10.374 53.211 1.00 28.93 143 ASP C C 1
ATOM 5572 O O . ASP C 1 146 ? -8.025 -10.486 53.841 1.00 27.77 143 ASP C O 1
ATOM 5577 N N . ALA C 1 147 ? -9.731 -9.235 53.114 1.00 28.36 144 ALA C N 1
ATOM 5578 C CA . ALA C 1 147 ? -9.140 -8.066 53.687 1.00 28.63 144 ALA C CA 1
ATOM 5579 C C . ALA C 1 147 ? -8.861 -8.315 55.165 1.00 28.60 144 ALA C C 1
ATOM 5580 O O . ALA C 1 147 ? -7.740 -8.049 55.654 1.00 29.41 144 ALA C O 1
ATOM 5582 N N . THR C 1 148 ? -9.829 -8.891 55.886 1.00 27.60 145 THR C N 1
ATOM 5583 C CA . THR C 1 148 ? -9.710 -9.046 57.326 1.00 26.91 145 THR C CA 1
ATOM 5584 C C . THR C 1 148 ? -8.611 -10.051 57.642 1.00 25.81 145 THR C C 1
ATOM 5585 O O . THR C 1 148 ? -7.838 -9.901 58.591 1.00 25.57 145 THR C O 1
ATOM 5589 N N . ILE C 1 149 ? -8.556 -11.087 56.844 1.00 24.53 146 ILE C N 1
ATOM 5590 C CA . ILE C 1 149 ?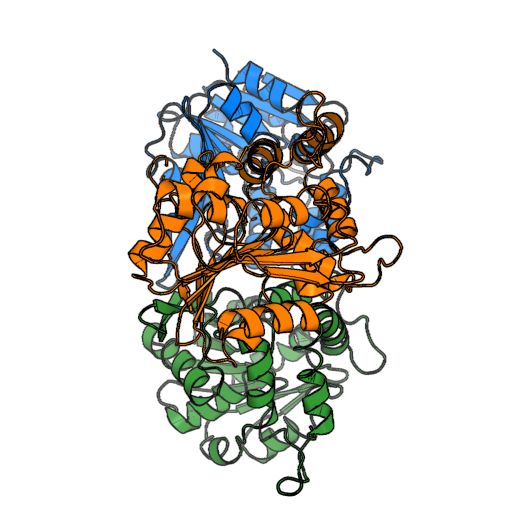 -7.569 -12.122 57.038 1.00 23.82 146 ILE C CA 1
ATOM 5591 C C . ILE C 1 149 ? -6.166 -11.555 56.823 1.00 24.28 146 ILE C C 1
ATOM 5592 O O . ILE C 1 149 ? -5.256 -11.802 57.633 1.00 24.63 146 ILE C O 1
ATOM 5597 N N . GLU C 1 150 ? -5.987 -10.811 55.740 1.00 25.52 147 GLU C N 1
ATOM 5598 C CA . GLU C 1 150 ? -4.694 -10.151 55.457 1.00 26.53 147 GLU C CA 1
ATOM 5599 C C . GLU C 1 150 ? -4.186 -9.295 56.613 1.00 26.61 147 GLU C C 1
ATOM 5600 O O . GLU C 1 150 ? -2.966 -9.256 56.865 1.00 25.58 147 GLU C O 1
ATOM 5606 N N . THR C 1 151 ? -5.096 -8.648 57.349 1.00 27.13 148 THR C N 1
ATOM 5607 C CA . THR C 1 151 ? -4.664 -7.862 58.505 1.00 27.00 148 THR C CA 1
ATOM 5608 C C . THR C 1 151 ? -4.005 -8.715 59.559 1.00 26.57 148 THR C C 1
ATOM 5609 O O . THR C 1 151 ? -3.041 -8.282 60.194 1.00 25.08 148 THR C O 1
ATOM 5613 N N . PHE C 1 152 ? -4.555 -9.904 59.794 1.00 24.91 149 PHE C N 1
ATOM 5614 C CA . PHE C 1 152 ? -3.950 -10.820 60.745 1.00 24.65 149 PHE C CA 1
ATOM 5615 C C . PHE C 1 152 ? -2.600 -11.248 60.219 1.00 23.66 149 PHE C C 1
ATOM 5616 O O . PHE C 1 152 ? -1.616 -11.293 60.950 1.00 21.95 149 PHE C O 1
ATOM 5624 N N . LYS C 1 153 ? -2.562 -11.644 58.952 1.00 20.90 150 LYS C N 1
ATOM 5625 C CA . LYS C 1 153 ? -1.324 -12.153 58.393 1.00 22.11 150 LYS C CA 1
ATOM 5626 C C . LYS C 1 153 ? -0.249 -11.048 58.440 1.00 22.37 150 LYS C C 1
ATOM 5627 O O . LYS C 1 153 ? 0.911 -11.234 58.923 1.00 22.69 150 LYS C O 1
ATOM 5633 N N . SER C 1 154 ? -0.622 -9.836 58.038 1.00 23.25 151 SER C N 1
ATOM 5634 C CA A SER C 1 154 ? 0.370 -8.769 57.982 0.60 23.48 151 SER C CA 1
ATOM 5635 C CA B SER C 1 154 ? 0.367 -8.771 57.983 0.40 22.93 151 SER C CA 1
ATOM 5636 C C . SER C 1 154 ? 0.833 -8.385 59.391 1.00 23.83 151 SER C C 1
ATOM 5637 O O . SER C 1 154 ? 1.978 -7.993 59.578 1.00 24.82 151 SER C O 1
ATOM 5642 N N . GLY C 1 155 ? -0.043 -8.511 60.395 1.00 23.12 152 GLY C N 1
ATOM 5643 C CA . GLY C 1 155 ? 0.349 -8.233 61.788 1.00 23.88 152 GLY C CA 1
ATOM 5644 C C . GLY C 1 155 ? 1.388 -9.233 62.282 1.00 23.90 152 GLY C C 1
ATOM 5645 O O . GLY C 1 155 ? 2.408 -8.864 62.918 1.00 24.98 152 GLY C O 1
ATOM 5646 N N . VAL C 1 156 ? 1.125 -10.500 62.023 1.00 22.75 153 VAL C N 1
ATOM 5647 C CA . VAL C 1 156 ? 2.056 -11.545 62.423 1.00 23.59 153 VAL C CA 1
ATOM 5648 C C . VAL C 1 156 ? 3.368 -11.419 61.663 1.00 24.07 153 VAL C C 1
ATOM 5649 O O . VAL C 1 156 ? 4.443 -11.629 62.246 1.00 24.88 153 VAL C O 1
ATOM 5653 N N . ILE C 1 157 ? 3.302 -11.027 60.395 1.00 22.80 154 ILE C N 1
ATOM 5654 C CA . ILE C 1 157 ? 4.505 -10.858 59.619 1.00 24.24 154 ILE C CA 1
ATOM 5655 C C . ILE C 1 157 ? 5.290 -9.598 60.073 1.00 24.47 154 ILE C C 1
ATOM 5656 O O . ILE C 1 157 ? 6.500 -9.667 60.265 1.00 27.23 154 ILE C O 1
ATOM 5661 N N . ASN C 1 158 ? 4.634 -8.488 60.294 1.00 23.77 155 ASN C N 1
ATOM 5662 C CA . ASN C 1 158 ? 5.357 -7.255 60.568 1.00 24.22 155 ASN C CA 1
ATOM 5663 C C . ASN C 1 158 ? 5.735 -6.984 61.987 1.00 22.87 155 ASN C C 1
ATOM 5664 O O . ASN C 1 158 ? 6.836 -6.537 62.234 1.00 22.13 155 ASN C O 1
ATOM 5669 N N . ASP C 1 159 ? 4.847 -7.258 62.936 1.00 21.33 156 ASP C N 1
ATOM 5670 C CA . ASP C 1 159 ? 5.224 -7.219 64.365 1.00 21.49 156 ASP C CA 1
ATOM 5671 C C . ASP C 1 159 ? 4.301 -8.111 65.143 1.00 19.82 156 ASP C C 1
ATOM 5672 O O . ASP C 1 159 ? 3.308 -7.669 65.727 1.00 17.88 156 ASP C O 1
ATOM 5677 N N . ARG C 1 160 ? 4.704 -9.373 65.193 1.00 19.29 157 ARG C N 1
ATOM 5678 C CA . ARG C 1 160 ? 3.922 -10.404 65.827 1.00 17.87 157 ARG C CA 1
ATOM 5679 C C . ARG C 1 160 ? 3.699 -10.108 67.298 1.00 17.13 157 ARG C C 1
ATOM 5680 O O . ARG C 1 160 ? 2.640 -10.361 67.822 1.00 17.66 157 ARG C O 1
ATOM 5688 N N . LEU C 1 161 ? 4.688 -9.584 67.986 1.00 16.70 158 LEU C N 1
ATOM 5689 C CA . LEU C 1 161 ? 4.597 -9.491 69.418 1.00 17.05 158 LEU C CA 1
ATOM 5690 C C . LEU C 1 161 ? 3.603 -8.385 69.763 1.00 17.78 158 LEU C C 1
ATOM 5691 O O . LEU C 1 161 ? 2.819 -8.532 70.692 1.00 17.29 158 LEU C O 1
ATOM 5696 N N . ALA C 1 162 ? 3.635 -7.275 69.011 1.00 17.40 159 ALA C N 1
ATOM 5697 C CA . ALA C 1 162 ? 2.706 -6.183 69.230 1.00 17.24 159 ALA C CA 1
ATOM 5698 C C . ALA C 1 162 ? 1.303 -6.582 68.789 1.00 17.93 159 ALA C C 1
ATOM 5699 O O . ALA C 1 162 ? 0.327 -6.282 69.495 1.00 17.26 159 ALA C O 1
ATOM 5701 N N . PHE C 1 163 ? 1.191 -7.307 67.680 1.00 18.68 16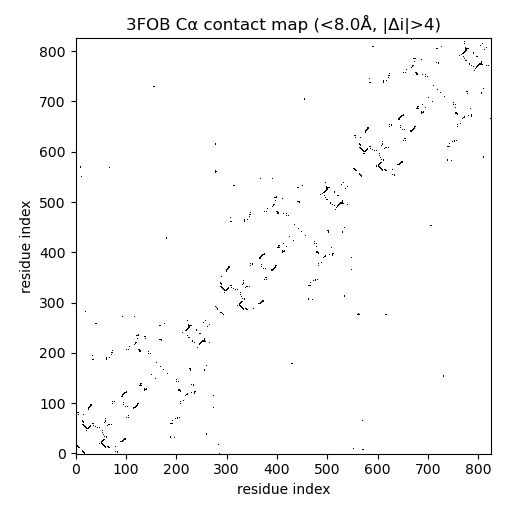0 PHE C N 1
ATOM 5702 C CA . PHE C 1 163 ? -0.087 -7.832 67.234 1.00 19.14 160 PHE C CA 1
ATOM 5703 C C . PHE C 1 163 ? -0.686 -8.795 68.305 1.00 17.86 160 PHE C C 1
ATOM 5704 O O . PHE C 1 163 ? -1.866 -8.771 68.572 1.00 17.58 160 PHE C O 1
ATOM 5712 N N . LEU C 1 164 ? 0.142 -9.646 68.917 1.00 18.82 161 LEU C N 1
ATOM 5713 C CA . LEU C 1 164 ? -0.353 -10.584 69.908 1.00 18.27 161 LEU C CA 1
ATOM 5714 C C . LEU C 1 164 ? -0.830 -9.836 71.132 1.00 18.86 161 LEU C C 1
ATOM 5715 O O . LEU C 1 164 ? -1.752 -10.264 71.795 1.00 18.98 161 LEU C O 1
ATOM 5720 N N . ASP C 1 165 ? -0.208 -8.716 71.452 1.00 18.18 162 ASP C N 1
ATOM 5721 C CA . ASP C 1 165 ? -0.594 -7.921 72.626 1.00 19.29 162 ASP C CA 1
ATOM 5722 C C . ASP C 1 165 ? -2.023 -7.435 72.432 1.00 19.89 162 ASP C C 1
ATOM 5723 O O . ASP C 1 165 ? -2.880 -7.584 73.320 1.00 20.61 162 ASP C O 1
ATOM 5728 N N . GLU C 1 166 ? -2.264 -6.893 71.254 1.00 18.56 163 GLU C N 1
ATOM 5729 C CA . GLU C 1 166 ? -3.584 -6.408 70.890 1.00 19.76 163 GLU C CA 1
ATOM 5730 C C . GLU C 1 166 ? -4.592 -7.541 70.790 1.00 19.15 163 GLU C C 1
ATOM 5731 O O . GLU C 1 166 ? -5.720 -7.430 71.291 1.00 17.76 163 GLU C O 1
ATOM 5737 N N . PHE C 1 167 ? -4.182 -8.666 70.212 1.00 18.32 164 PHE C N 1
ATOM 5738 C CA . PHE C 1 167 ? -5.097 -9.783 70.025 1.00 18.27 164 PHE C CA 1
ATOM 5739 C C . PHE C 1 167 ? -5.580 -10.351 71.348 1.00 18.65 164 PHE C C 1
ATOM 5740 O O . PHE C 1 167 ? -6.768 -10.598 71.509 1.00 19.06 164 PHE C O 1
ATOM 5748 N N . THR C 1 168 ? -4.647 -10.557 72.282 1.00 20.33 165 THR C N 1
ATOM 5749 C CA . THR C 1 168 ? -5.000 -11.031 73.608 1.00 21.47 165 THR C CA 1
ATOM 5750 C C . THR C 1 168 ? -5.873 -10.099 74.424 1.00 23.63 165 THR C C 1
ATOM 5751 O O . THR C 1 168 ? -6.682 -10.585 75.204 1.00 25.56 165 THR C O 1
ATOM 5755 N N . LYS C 1 169 ? -5.716 -8.786 74.286 1.00 23.95 166 LYS C N 1
ATOM 5756 C CA . LYS C 1 169 ? -6.677 -7.865 74.929 1.00 26.25 166 LYS C CA 1
ATOM 5757 C C . LYS C 1 169 ? -8.081 -8.120 74.381 1.00 24.26 166 LYS C C 1
ATOM 5758 O O . LYS C 1 169 ? -9.024 -8.320 75.159 1.00 27.46 166 LYS C O 1
ATOM 5764 N N . GLY C 1 170 ? -8.217 -8.225 73.066 1.00 22.59 167 GLY C N 1
ATOM 5765 C CA . GLY C 1 170 ? -9.546 -8.415 72.466 1.00 20.87 167 GLY C CA 1
ATOM 5766 C C . GLY C 1 170 ? -10.175 -9.792 72.717 1.00 21.56 167 GLY C C 1
ATOM 5767 O O . GLY C 1 170 ? -11.386 -9.911 72.701 1.00 19.70 167 GLY C O 1
ATOM 5768 N N . PHE C 1 171 ? -9.325 -10.796 72.922 1.00 20.26 168 PHE C N 1
ATOM 5769 C CA . PHE C 1 171 ? -9.713 -12.224 73.059 1.00 19.96 168 PHE C CA 1
ATOM 5770 C C . PHE C 1 171 ? -10.665 -12.403 74.266 1.00 20.30 168 PHE C C 1
ATOM 5771 O O . PHE C 1 171 ? -11.604 -13.216 74.238 1.00 18.60 168 PHE C O 1
ATOM 5779 N N . PHE C 1 172 ? -10.349 -11.662 75.337 1.00 18.70 169 PHE C N 1
ATOM 5780 C CA . PHE C 1 172 ? -11.134 -11.718 76.561 1.00 19.20 169 PHE C CA 1
ATOM 5781 C C . PHE C 1 172 ? -12.060 -10.514 76.772 1.00 19.46 169 PHE C C 1
ATOM 5782 O O . PHE C 1 172 ? -12.639 -10.388 77.842 1.00 20.63 169 PHE C O 1
ATOM 5790 N N . ALA C 1 173 ? -12.189 -9.639 75.770 1.00 19.32 170 ALA C N 1
ATOM 5791 C CA . ALA C 1 173 ? -13.127 -8.495 75.826 1.00 19.10 170 ALA C CA 1
ATOM 5792 C C . ALA C 1 173 ? -14.485 -8.856 75.195 1.00 20.59 170 ALA C C 1
ATOM 5793 O O . ALA C 1 173 ? -14.535 -9.459 74.120 1.00 20.70 170 ALA C O 1
ATOM 5795 N N . ALA C 1 174 ? -15.577 -8.549 75.916 1.00 21.97 171 ALA C N 1
ATOM 5796 C CA . ALA C 1 174 ? -16.941 -8.618 75.386 1.00 22.78 171 ALA C CA 1
ATOM 5797 C C . ALA C 1 174 ? -17.483 -7.191 75.156 1.00 24.11 171 ALA C C 1
ATOM 5798 O O . ALA C 1 174 ? -17.803 -6.429 76.097 1.00 23.53 171 ALA C O 1
ATOM 5800 N N . GLY C 1 175 ? -17.511 -6.801 73.891 1.00 25.85 172 GLY C N 1
ATOM 5801 C CA . GLY C 1 175 ? -17.910 -5.426 73.544 1.00 27.17 172 GLY C CA 1
ATOM 5802 C C . GLY C 1 175 ? -17.013 -4.464 74.296 1.00 28.03 172 GLY C C 1
ATOM 5803 O O . GLY C 1 175 ? -15.795 -4.602 74.230 1.00 29.46 172 GLY C O 1
ATOM 5804 N N . ASP C 1 176 ? -17.640 -3.570 75.057 1.00 28.13 173 ASP C N 1
ATOM 5805 C CA A ASP C 1 176 ? -17.023 -2.561 75.921 0.60 28.65 173 ASP C CA 1
ATOM 5806 C CA B ASP C 1 176 ? -16.909 -2.579 75.856 0.40 27.74 173 ASP C CA 1
ATOM 5807 C C . ASP C 1 176 ? -16.300 -3.129 77.152 1.00 28.20 173 ASP C C 1
ATOM 5808 O O . ASP C 1 176 ? -15.535 -2.421 77.823 1.00 29.21 173 ASP C O 1
ATOM 5817 N N . ARG C 1 177 ? -16.614 -4.365 77.506 1.00 26.00 174 ARG C N 1
ATOM 5818 C CA . ARG C 1 177 ? -16.258 -4.894 78.793 1.00 25.18 174 ARG C CA 1
ATOM 5819 C C . ARG C 1 177 ? -14.872 -5.474 78.668 1.00 24.36 174 ARG C C 1
ATOM 5820 O O . ARG C 1 177 ? -14.699 -6.508 78.028 1.00 24.30 174 ARG C O 1
ATOM 5828 N N . THR C 1 178 ? -13.878 -4.814 79.259 1.00 23.58 175 THR C N 1
ATOM 5829 C CA . THR C 1 178 ? -12.471 -5.251 79.110 1.00 23.64 175 THR C CA 1
ATOM 5830 C C . THR C 1 178 ? -11.824 -5.605 80.465 1.00 21.82 175 THR C C 1
ATOM 5831 O O . THR C 1 178 ? -10.591 -5.614 80.611 1.00 23.72 175 THR C O 1
ATOM 5835 N N . ASP C 1 179 ? -12.642 -5.963 81.456 1.00 19.13 176 ASP C N 1
ATOM 5836 C CA A ASP C 1 179 ? -12.208 -6.238 82.813 0.60 19.30 176 ASP C CA 1
ATOM 5837 C CA B ASP C 1 179 ? -12.072 -6.322 82.757 0.40 18.08 176 ASP C CA 1
ATOM 5838 C C . ASP C 1 179 ? -12.530 -7.699 83.180 1.00 18.47 176 ASP C C 1
ATOM 5839 O O . ASP C 1 179 ? -12.558 -8.026 84.358 1.00 18.41 176 ASP C O 1
ATOM 5848 N N . LEU C 1 180 ? -12.824 -8.541 82.191 1.00 16.97 177 LEU C N 1
ATOM 5849 C CA . LEU C 1 180 ? -13.212 -9.907 82.471 1.00 17.80 177 LEU C CA 1
ATOM 5850 C C . LEU C 1 180 ? -12.058 -10.784 82.954 1.00 18.70 177 LEU C C 1
ATOM 5851 O O . LEU C 1 180 ? -12.312 -11.838 83.540 1.00 19.34 177 LEU C O 1
ATOM 5856 N N . VAL C 1 181 ? -10.817 -10.376 82.656 1.00 20.14 178 VAL C N 1
ATOM 5857 C CA . VAL C 1 181 ? -9.606 -11.021 83.204 1.00 18.91 178 VAL C CA 1
ATOM 5858 C C . VAL C 1 181 ? -8.660 -9.958 83.736 1.00 18.87 178 VAL C C 1
ATOM 5859 O O . VAL C 1 181 ? -8.803 -8.762 83.443 1.00 18.23 178 VAL C O 1
ATOM 5863 N N . SER C 1 182 ? -7.717 -10.358 84.591 1.00 18.27 179 SER C N 1
ATOM 5864 C CA . SER C 1 182 ? -6.764 -9.397 85.094 1.00 18.80 179 SER C CA 1
ATOM 5865 C C . SER C 1 182 ? -5.706 -9.097 84.035 1.00 18.99 179 SER C C 1
ATOM 5866 O O . SER C 1 182 ? -5.522 -9.867 83.072 1.00 20.47 179 SER C O 1
ATOM 5869 N N . GLU C 1 183 ? -4.993 -7.997 84.220 1.00 20.31 180 GLU C N 1
ATOM 5870 C CA . GLU C 1 183 ? -3.850 -7.671 83.351 1.00 21.60 180 GLU C CA 1
ATOM 5871 C C . GLU C 1 183 ? -2.779 -8.782 83.459 1.00 20.59 180 GLU C C 1
ATOM 5872 O O . GLU C 1 183 ? -2.153 -9.158 82.463 1.00 19.80 180 GLU C O 1
ATOM 5878 N N . SER C 1 184 ? -2.598 -9.345 84.660 1.00 19.86 181 SER C N 1
ATOM 5879 C CA . SER C 1 184 ? -1.600 -10.396 84.840 1.00 20.23 181 SER C CA 1
ATOM 5880 C C . SER C 1 184 ? -1.973 -11.609 84.007 1.00 19.87 181 SER C C 1
ATOM 5881 O O . SER C 1 184 ? -1.119 -12.223 83.391 1.00 18.51 181 SER C O 1
ATOM 5884 N N . PHE C 1 185 ? -3.263 -11.921 83.973 1.00 20.24 182 PHE C N 1
ATOM 5885 C CA . PHE C 1 185 ? -3.745 -13.082 83.237 1.00 19.65 182 PHE C CA 1
ATOM 5886 C C . PHE C 1 185 ? -3.572 -12.866 81.732 1.00 20.69 182 PHE C C 1
ATOM 5887 O O . PHE C 1 185 ? -3.204 -13.776 80.996 1.00 19.80 182 PHE C O 1
ATOM 5895 N N . ARG C 1 186 ? -3.946 -11.677 81.280 1.00 20.03 183 ARG C N 1
ATOM 5896 C CA A ARG C 1 186 ? -3.651 -11.251 79.900 0.60 21.50 183 ARG C CA 1
ATOM 5897 C CA B ARG C 1 186 ? -3.663 -11.237 79.901 0.40 21.31 183 ARG C CA 1
ATOM 5898 C C . ARG C 1 186 ? -2.175 -11.390 79.506 1.00 21.14 183 ARG C C 1
ATOM 5899 O O . ARG C 1 186 ? -1.841 -11.984 78.485 1.00 22.29 183 ARG C O 1
ATOM 5914 N N . LEU C 1 187 ? -1.266 -10.860 80.310 1.00 19.79 184 LEU C N 1
ATOM 5915 C CA . LEU C 1 187 ? 0.163 -10.905 80.006 1.00 20.59 184 LEU C CA 1
ATOM 5916 C C . LEU C 1 187 ? 0.681 -12.340 79.942 1.00 17.94 184 LEU C C 1
ATOM 5917 O O . LEU C 1 187 ? 1.530 -12.694 79.110 1.00 17.37 184 LEU C O 1
ATOM 5922 N N . TYR C 1 188 ? 0.157 -13.136 80.862 1.00 16.08 185 TYR C N 1
ATOM 5923 C CA . TYR C 1 188 ? 0.444 -14.591 80.906 1.00 16.41 185 TYR C CA 1
ATOM 5924 C C . TYR C 1 188 ? 0.134 -15.247 79.588 1.00 16.44 185 TYR C C 1
ATOM 5925 O O . TYR C 1 188 ? 0.924 -16.075 79.073 1.00 18.21 185 TYR C O 1
ATOM 5934 N N . ASN C 1 189 ? -1.025 -14.902 79.010 1.00 16.40 186 ASN C N 1
ATOM 5935 C CA . ASN C 1 189 ? -1.425 -15.477 77.764 1.00 16.23 186 ASN C CA 1
ATOM 5936 C C . ASN C 1 189 ? -0.631 -14.942 76.607 1.00 16.23 186 ASN C C 1
ATOM 5937 O O . ASN C 1 189 ? -0.288 -15.661 75.678 1.00 17.09 186 ASN C O 1
ATOM 5942 N N . TRP C 1 190 ? -0.361 -13.658 76.638 1.00 16.31 187 TRP C N 1
ATOM 5943 C CA . TRP C 1 190 ? 0.542 -13.057 75.642 1.00 16.89 187 TRP C CA 1
ATOM 5944 C C . TRP C 1 190 ? 1.889 -13.794 75.566 1.00 16.24 187 TRP C C 1
ATOM 5945 O O . TRP C 1 190 ? 2.334 -14.159 74.478 1.00 16.17 187 TRP C O 1
ATOM 5956 N N . ASP C 1 191 ? 2.490 -14.037 76.719 1.00 15.26 188 ASP C N 1
ATOM 5957 C CA . ASP C 1 191 ? 3.745 -14.712 76.760 1.00 16.80 188 ASP C CA 1
ATOM 5958 C C . ASP C 1 191 ? 3.649 -16.135 76.215 1.00 16.12 188 ASP C C 1
ATOM 5959 O O . ASP C 1 191 ? 4.560 -16.582 75.489 1.00 17.14 188 ASP C O 1
ATOM 5964 N N . ILE C 1 192 ? 2.555 -16.842 76.458 1.00 17.04 189 ILE C N 1
ATOM 5965 C CA . ILE C 1 192 ? 2.393 -18.229 75.867 1.00 16.62 189 ILE C CA 1
ATOM 5966 C C . ILE C 1 192 ? 2.399 -18.130 74.351 1.00 15.05 189 ILE C C 1
ATOM 5967 O O . ILE C 1 192 ? 3.063 -18.902 73.631 1.00 15.92 189 ILE C O 1
ATOM 5972 N N . ALA C 1 193 ? 1.653 -17.172 73.807 1.00 16.40 190 ALA C N 1
ATOM 5973 C CA . ALA C 1 193 ? 1.639 -16.990 72.335 1.00 15.15 190 ALA C CA 1
ATOM 5974 C C . ALA C 1 193 ? 3.005 -16.489 71.798 1.00 13.93 190 ALA C C 1
ATOM 5975 O O . ALA C 1 193 ? 3.398 -16.851 70.702 1.00 15.21 190 ALA C O 1
ATOM 5977 N N . ALA C 1 194 ? 3.728 -15.661 72.560 1.00 15.25 191 ALA C N 1
ATOM 5978 C CA . ALA C 1 194 ? 5.018 -15.083 72.128 1.00 15.43 191 ALA C CA 1
ATOM 5979 C C . ALA C 1 194 ? 6.050 -16.159 71.757 1.00 15.09 191 ALA C C 1
ATOM 5980 O O . ALA C 1 194 ? 6.775 -16.018 70.762 1.00 15.45 191 ALA C O 1
ATOM 5982 N N . GLY C 1 195 ? 6.042 -17.229 72.517 1.00 15.73 192 GLY C N 1
ATOM 5983 C CA . GLY C 1 195 ? 6.997 -18.318 72.341 1.00 16.43 192 GLY C CA 1
ATOM 5984 C C . GLY C 1 195 ? 6.726 -19.300 71.212 1.00 15.79 192 GLY C C 1
ATOM 5985 O O . GLY C 1 195 ? 7.546 -20.191 70.935 1.00 14.74 192 GLY C O 1
ATOM 5986 N N . ALA C 1 196 ? 5.568 -19.172 70.572 1.00 14.94 193 ALA C N 1
ATOM 5987 C CA . ALA C 1 196 ? 5.170 -20.044 69.503 1.00 14.99 193 ALA C CA 1
ATOM 5988 C C . ALA C 1 196 ? 6.019 -19.864 68.225 1.00 14.64 193 ALA C C 1
ATOM 5989 O O . ALA C 1 196 ? 6.726 -18.871 68.051 1.00 15.74 193 ALA C O 1
ATOM 5991 N N . SER C 1 197 ? 5.888 -20.800 67.307 1.00 14.41 194 SER C N 1
ATOM 5992 C CA . SER C 1 197 ? 6.530 -20.702 66.023 1.00 15.14 194 SER C CA 1
ATOM 5993 C C . SER C 1 197 ? 5.952 -19.558 65.246 1.00 14.81 194 SER C C 1
ATOM 5994 O O . SER C 1 197 ? 4.728 -19.536 64.988 1.00 14.88 194 SER C O 1
ATOM 5997 N N . PRO C 1 198 ? 6.828 -18.653 64.780 1.00 14.63 195 PRO C N 1
ATOM 5998 C CA . PRO C 1 198 ? 6.305 -17.588 63.899 1.00 15.04 195 PRO C CA 1
ATOM 5999 C C . PRO C 1 198 ? 5.636 -18.127 62.625 1.00 15.02 195 PRO C C 1
ATOM 6000 O O . PRO C 1 198 ? 4.597 -17.619 62.200 1.00 15.23 195 PRO C O 1
ATOM 6004 N N . LYS C 1 199 ? 6.217 -19.168 62.009 1.00 14.96 196 LYS C N 1
ATOM 6005 C CA . LYS C 1 199 ? 5.653 -19.833 60.844 1.00 15.53 196 LYS C CA 1
ATOM 6006 C C . LYS C 1 199 ? 4.288 -20.513 61.117 1.00 15.66 196 LYS C C 1
ATOM 6007 O O . LYS C 1 199 ? 3.312 -20.432 60.378 1.00 16.54 196 LYS C O 1
ATOM 6013 N N . GLY C 1 200 ? 4.256 -21.281 62.190 1.00 16.10 197 GLY C N 1
ATOM 6014 C CA . GLY C 1 200 ? 3.037 -21.963 62.572 1.00 15.76 197 GLY C CA 1
ATOM 6015 C C . GLY C 1 200 ? 1.961 -20.934 62.877 1.00 14.80 197 GLY C C 1
ATOM 6016 O O . GLY C 1 200 ? 0.794 -21.080 62.513 1.00 14.58 197 GLY C O 1
ATOM 6017 N N . THR C 1 201 ? 2.350 -19.858 63.579 1.00 14.86 198 THR C N 1
ATOM 6018 C CA . THR C 1 201 ? 1.416 -18.776 63.938 1.00 14.84 198 THR C CA 1
ATOM 6019 C C . THR C 1 201 ? 0.813 -18.163 62.688 1.00 15.32 198 THR C C 1
ATOM 6020 O O . THR C 1 201 ? -0.412 -18.026 62.591 1.00 16.56 198 THR C O 1
ATOM 6024 N N . LEU C 1 202 ? 1.622 -17.952 61.657 1.00 15.94 199 LEU C N 1
ATOM 6025 C CA . LEU C 1 202 ? 1.123 -17.423 60.376 1.00 16.28 199 LEU C CA 1
ATOM 6026 C C . LEU C 1 202 ? 0.311 -18.412 59.661 1.00 16.35 199 LEU C C 1
ATOM 6027 O O . LEU C 1 202 ? -0.779 -18.080 59.212 1.00 17.10 199 LEU C O 1
ATOM 6032 N N . ASP C 1 203 ? 0.841 -19.602 59.413 1.00 16.21 200 ASP C N 1
ATOM 6033 C CA . ASP C 1 203 ? 0.088 -20.611 58.660 1.00 16.41 200 ASP C CA 1
ATOM 6034 C C . ASP C 1 203 ? -1.258 -20.960 59.280 1.00 16.66 200 ASP C C 1
ATOM 6035 O O . ASP C 1 203 ? -2.248 -21.247 58.542 1.00 16.20 200 ASP C O 1
ATOM 6040 N N . CYS C 1 204 ? -1.349 -20.982 60.625 1.00 16.56 201 CYS C N 1
ATOM 6041 C CA . CYS C 1 204 ? -2.616 -21.260 61.261 1.00 17.04 201 CYS C CA 1
ATOM 6042 C C . CYS C 1 204 ? -3.755 -20.358 60.856 1.00 17.24 201 CYS C C 1
ATOM 6043 O O . CYS C 1 204 ? -4.901 -20.783 60.796 1.00 15.33 201 CYS C O 1
ATOM 6046 N N . ILE C 1 205 ? -3.436 -19.079 60.589 1.00 18.02 202 ILE C N 1
ATOM 6047 C CA . ILE C 1 205 ? -4.452 -18.127 60.205 1.00 17.42 202 ILE C CA 1
ATOM 6048 C C . ILE C 1 205 ? -5.193 -18.633 58.961 1.00 17.69 202 ILE C C 1
ATOM 6049 O O . ILE C 1 205 ? -6.451 -18.576 58.861 1.00 18.16 202 ILE C O 1
ATOM 6054 N N . THR C 1 206 ? -4.417 -19.018 57.965 1.00 17.71 203 THR C N 1
ATOM 6055 C CA . THR C 1 206 ? -5.010 -19.588 56.756 1.00 18.39 203 THR C CA 1
ATOM 6056 C C . THR C 1 206 ? -5.765 -20.828 57.039 1.00 18.97 203 THR C C 1
ATOM 6057 O O . THR C 1 206 ? -6.864 -21.085 56.487 1.00 20.33 203 THR C O 1
ATOM 6061 N N . ALA C 1 207 ? -5.188 -21.672 57.857 1.00 18.16 204 ALA C N 1
ATOM 6062 C CA . ALA C 1 207 ? -5.854 -22.940 58.155 1.00 17.91 204 ALA C CA 1
ATOM 6063 C C . ALA C 1 207 ? -7.211 -22.695 58.825 1.00 17.82 204 ALA C C 1
ATOM 6064 O O . ALA C 1 207 ? -8.195 -23.277 58.427 1.00 17.82 204 ALA C O 1
ATOM 6066 N N . PHE C 1 208 ? -7.274 -21.849 59.856 1.00 18.22 205 PHE C N 1
ATOM 6067 C CA . PHE C 1 208 ? -8.502 -21.729 60.609 1.00 17.44 205 PHE C CA 1
ATOM 6068 C C . PHE C 1 208 ? -9.535 -20.875 59.888 1.00 18.41 205 PHE C C 1
ATOM 6069 O O . PHE C 1 208 ? -10.737 -21.121 60.017 1.00 17.57 205 PHE C O 1
ATOM 6077 N N . SER C 1 209 ? -9.075 -19.948 59.060 1.00 18.58 206 SER C N 1
ATOM 6078 C CA . SER C 1 209 ? -9.985 -19.072 58.348 1.00 19.47 206 SER C CA 1
ATOM 6079 C C . SER C 1 209 ? -10.525 -19.631 57.045 1.00 20.15 206 SER C C 1
ATOM 6080 O O . SER C 1 209 ? -11.684 -19.306 56.667 1.00 19.85 206 SER C O 1
ATOM 6083 N N . LYS C 1 210 ? -9.734 -20.430 56.347 1.00 21.33 207 LYS C N 1
ATOM 6084 C CA . LYS C 1 210 ? -10.108 -20.853 55.004 1.00 21.27 207 LYS C CA 1
ATOM 6085 C C . LYS C 1 210 ? -10.376 -22.321 54.803 1.00 21.68 207 LYS C C 1
ATOM 6086 O O . LYS C 1 210 ? -10.671 -22.715 53.651 1.00 22.34 207 LYS C O 1
ATOM 6092 N N . THR C 1 211 ? -10.310 -23.123 55.881 1.00 19.71 208 THR C N 1
ATOM 6093 C CA . THR C 1 211 ? -10.673 -24.555 55.785 1.00 19.73 208 THR C CA 1
ATOM 6094 C C . THR C 1 211 ? -12.156 -24.705 55.934 1.00 19.12 208 THR C C 1
ATOM 6095 O O . THR C 1 211 ? -12.803 -24.144 56.870 1.00 17.73 208 THR C O 1
ATOM 6099 N N . ASP C 1 212 ? -12.722 -25.424 54.960 1.00 19.35 209 ASP C N 1
ATOM 6100 C CA . ASP C 1 212 ? -14.165 -25.674 54.897 1.00 19.50 209 ASP C CA 1
ATOM 6101 C C . ASP C 1 212 ? -14.516 -26.975 55.552 1.00 19.15 209 ASP C C 1
ATOM 6102 O O . ASP C 1 212 ? -14.210 -28.018 54.990 1.00 18.75 209 ASP C O 1
ATOM 6107 N N . PHE C 1 213 ? -15.198 -26.918 56.697 1.00 19.34 210 PHE C N 1
ATOM 6108 C CA . PHE C 1 213 ? -15.599 -28.136 57.442 1.00 18.39 210 PHE C CA 1
ATOM 6109 C C . PHE C 1 213 ? -16.998 -28.617 57.181 1.00 19.09 210 PHE C C 1
ATOM 6110 O O . PHE C 1 213 ? -17.469 -29.533 57.843 1.00 20.54 210 PHE C O 1
ATOM 6118 N N . ARG C 1 214 ? -17.708 -28.022 56.246 1.00 20.54 211 ARG C N 1
ATOM 6119 C CA . ARG C 1 214 ? -19.131 -28.425 56.084 1.00 21.91 211 ARG C CA 1
ATOM 6120 C C . ARG C 1 214 ? -19.323 -29.919 55.774 1.00 22.29 211 ARG C C 1
ATOM 6121 O O . ARG C 1 214 ? -20.167 -30.576 56.394 1.00 23.34 211 ARG C O 1
ATOM 6129 N N . LYS C 1 215 ? -18.517 -30.469 54.879 1.00 23.04 212 LYS C N 1
ATOM 6130 C CA . LYS C 1 215 ? -18.607 -31.898 54.547 1.00 24.24 212 LYS C CA 1
ATOM 6131 C C . LYS C 1 215 ? -18.318 -32.752 55.786 1.00 24.42 212 LYS C C 1
ATOM 6132 O O . LYS C 1 215 ? -18.926 -33.785 56.027 1.00 24.73 212 LYS C O 1
ATOM 6138 N N . ASP C 1 216 ? -17.399 -32.288 56.615 1.00 23.71 213 ASP C N 1
ATOM 6139 C CA . ASP C 1 216 ? -17.052 -33.026 57.809 1.00 23.29 213 ASP C CA 1
ATOM 6140 C C . ASP C 1 216 ? -18.181 -33.078 58.835 1.00 23.19 213 ASP C C 1
ATOM 6141 O O . ASP C 1 216 ? -18.375 -34.092 59.514 1.00 23.39 213 ASP C O 1
ATOM 6146 N N . LEU C 1 217 ? -18.922 -31.984 58.981 1.00 23.10 214 LEU C N 1
ATOM 6147 C CA . LEU C 1 217 ? -19.934 -31.948 60.040 1.00 24.11 214 LEU C CA 1
ATOM 6148 C C . LEU C 1 217 ? -21.077 -32.983 59.745 1.00 25.06 214 LEU C C 1
ATOM 6149 O O . LEU C 1 217 ? -21.837 -33.334 60.614 1.00 23.45 214 LEU C O 1
ATOM 6154 N N . GLU C 1 218 ? -21.060 -33.507 58.517 1.00 27.42 215 GLU C N 1
ATOM 6155 C CA A GLU C 1 218 ? -22.078 -34.442 58.060 0.60 27.97 215 GLU C CA 1
ATOM 6156 C CA B GLU C 1 218 ? -22.008 -34.504 57.956 0.40 27.86 215 GLU C CA 1
ATOM 6157 C C . GLU C 1 218 ? -21.957 -35.821 58.644 1.00 28.90 215 GLU C C 1
ATOM 6158 O O . GLU C 1 218 ? -22.960 -36.556 58.704 1.00 29.62 215 GLU C O 1
ATOM 6169 N N . LYS C 1 219 ? -20.762 -36.168 59.051 1.00 28.31 216 LYS C N 1
ATOM 6170 C CA . LYS C 1 219 ? -20.496 -37.464 59.539 1.00 29.63 216 LYS C CA 1
ATOM 6171 C C . LYS C 1 219 ? -20.771 -37.495 61.031 1.00 27.88 216 LYS C C 1
ATOM 6172 O O . LYS C 1 219 ? -20.614 -38.534 61.662 1.00 30.25 216 LYS C O 1
ATOM 6178 N N . PHE C 1 220 ? -21.168 -36.348 61.595 1.00 26.78 217 PHE C N 1
ATOM 6179 C CA . PHE C 1 220 ? -21.516 -36.272 63.011 1.00 24.58 217 PHE C CA 1
ATOM 6180 C C . PHE C 1 220 ? -22.870 -36.867 63.352 1.00 24.55 217 PHE C C 1
ATOM 6181 O O . PHE C 1 220 ? -23.911 -36.368 62.988 1.00 25.36 217 PHE C O 1
ATOM 6189 N N . ASN C 1 221 ? -22.816 -37.967 64.064 1.00 24.70 218 ASN C N 1
ATOM 6190 C CA . ASN C 1 221 ? -24.020 -38.612 64.560 1.00 25.77 218 ASN C CA 1
ATOM 6191 C C . ASN C 1 221 ? -23.773 -39.158 65.943 1.00 24.38 218 ASN C C 1
ATOM 6192 O O . ASN C 1 221 ? -24.164 -40.265 66.267 1.00 24.78 218 ASN C O 1
ATOM 6197 N N . ILE C 1 222 ? -23.117 -38.358 66.764 1.00 24.68 219 ILE C N 1
ATOM 6198 C CA . ILE C 1 222 ? -22.897 -38.669 68.148 1.00 24.15 219 ILE C CA 1
ATOM 6199 C C . ILE C 1 222 ? -23.277 -37.388 68.928 1.00 23.40 219 ILE C C 1
ATOM 6200 O O . ILE C 1 222 ? -23.429 -36.320 68.357 1.00 21.98 219 ILE C O 1
ATOM 6205 N N . PRO C 1 223 ? -23.442 -37.500 70.231 1.00 22.26 220 PRO C N 1
ATOM 6206 C CA . PRO C 1 223 ? -23.854 -36.326 71.002 1.00 22.07 220 PRO C CA 1
ATOM 6207 C C . PRO C 1 223 ? -22.855 -35.173 70.842 1.00 21.86 220 PRO C C 1
ATOM 6208 O O . PRO C 1 223 ? -21.651 -35.451 70.883 1.00 20.67 220 PRO C O 1
ATOM 6212 N N . THR C 1 224 ? -23.367 -33.954 70.664 1.00 21.16 221 THR C N 1
ATOM 6213 C CA . THR C 1 224 ? -22.583 -32.783 70.291 1.00 21.24 221 THR C CA 1
ATOM 6214 C C . THR C 1 224 ? -23.111 -31.579 71.031 1.00 21.03 221 THR C C 1
ATOM 6215 O O . THR C 1 224 ? -24.347 -31.374 71.142 1.00 22.18 221 THR C O 1
ATOM 6219 N N . LEU C 1 225 ? -22.206 -30.826 71.640 1.00 21.10 222 LEU C N 1
ATOM 6220 C CA . LEU C 1 225 ? -22.538 -29.577 72.298 1.00 20.04 222 LEU C CA 1
ATOM 6221 C C . LEU C 1 225 ? -21.765 -28.432 71.655 1.00 19.84 222 LEU C C 1
ATOM 6222 O O . LEU C 1 225 ? -20.566 -28.548 71.415 1.00 20.50 222 LEU C O 1
ATOM 6227 N N . ILE C 1 226 ? -22.466 -27.346 71.370 1.00 19.70 223 ILE C N 1
ATOM 6228 C CA . ILE C 1 226 ? -21.873 -26.033 71.073 1.00 18.43 223 ILE C CA 1
ATOM 6229 C C . ILE C 1 226 ? -21.893 -25.106 72.297 1.00 18.73 223 ILE C C 1
ATOM 6230 O O . ILE C 1 226 ? -22.938 -24.792 72.830 1.00 17.76 223 ILE C O 1
ATOM 6235 N N . ILE C 1 227 ? -20.725 -24.744 72.816 1.00 18.93 224 ILE C N 1
ATOM 6236 C CA . ILE C 1 227 ? -20.612 -23.668 73.800 1.00 18.59 224 ILE C CA 1
ATOM 6237 C C . ILE C 1 227 ? -20.045 -22.471 73.050 1.00 18.97 224 ILE C C 1
ATOM 6238 O O . ILE C 1 227 ? -19.073 -22.604 72.307 1.00 20.47 224 ILE C O 1
ATOM 6243 N N . HIS C 1 228 ? -20.646 -21.300 73.219 1.00 18.10 225 HIS C N 1
ATOM 6244 C CA . HIS C 1 228 ? -20.196 -20.108 72.484 1.00 18.89 225 HIS C CA 1
ATOM 6245 C C . HIS C 1 228 ? -20.669 -18.843 73.202 1.00 18.86 225 HIS C C 1
ATOM 6246 O O . HIS C 1 228 ? -21.721 -18.819 73.825 1.00 19.78 225 HIS C O 1
ATOM 6253 N N . GLY C 1 229 ? -19.914 -17.774 73.057 1.00 20.28 226 GLY C N 1
ATOM 6254 C CA . GLY C 1 229 ? -20.312 -16.516 73.603 1.00 20.20 226 GLY C CA 1
ATOM 6255 C C . GLY C 1 229 ? -21.179 -15.771 72.588 1.00 21.91 226 GLY C C 1
ATOM 6256 O O . GLY C 1 229 ? -20.995 -15.883 71.367 1.00 20.54 226 GLY C O 1
ATOM 6257 N N . ASP C 1 230 ? -22.066 -14.949 73.106 1.00 21.94 227 ASP C N 1
ATOM 6258 C CA . ASP C 1 230 ? -22.833 -14.053 72.244 1.00 22.84 227 ASP C CA 1
ATOM 6259 C C . ASP C 1 230 ? -22.089 -12.783 71.957 1.00 22.72 227 ASP C C 1
ATOM 6260 O O . ASP C 1 230 ? -22.633 -11.938 71.268 1.00 22.85 227 ASP C O 1
ATOM 6265 N N . SER C 1 231 ? -20.885 -12.609 72.523 1.00 21.79 228 SER C N 1
ATOM 6266 C CA . SER C 1 231 ? -20.080 -11.420 72.285 1.00 22.05 228 SER C CA 1
ATOM 6267 C C . SER C 1 231 ? -18.659 -11.767 71.844 1.00 22.24 228 SER C C 1
ATOM 6268 O O . SER C 1 231 ? -17.685 -11.152 72.275 1.00 22.18 228 SER C O 1
ATOM 6271 N N . ASP C 1 232 ? -18.566 -12.753 70.966 1.00 22.67 229 ASP C N 1
ATOM 6272 C CA . ASP C 1 232 ? -17.283 -13.288 70.543 1.00 23.11 229 ASP C CA 1
ATOM 6273 C C . ASP C 1 232 ? -16.818 -12.475 69.330 1.00 23.74 229 ASP C C 1
ATOM 6274 O O . ASP C 1 232 ? -17.393 -12.605 68.263 1.00 23.57 229 ASP C O 1
ATOM 6279 N N . ALA C 1 233 ? -15.779 -11.642 69.496 1.00 23.81 230 ALA C N 1
ATOM 6280 C CA . ALA C 1 233 ? -15.400 -10.682 68.427 1.00 24.53 230 ALA C CA 1
ATOM 6281 C C . ALA C 1 233 ? -14.585 -11.338 67.317 1.00 24.37 230 ALA C C 1
ATOM 6282 O O . ALA C 1 233 ? -14.538 -10.795 66.212 1.00 24.14 230 ALA C O 1
ATOM 6284 N N . THR C 1 234 ? -13.950 -12.488 67.623 1.00 23.62 231 THR C N 1
ATOM 6285 C CA . THR C 1 234 ? -13.046 -13.169 66.700 1.00 22.88 231 THR C CA 1
ATOM 6286 C C . THR C 1 234 ? -13.792 -14.177 65.875 1.00 21.73 231 THR C C 1
ATOM 6287 O O . THR C 1 234 ? -13.613 -14.236 64.677 1.00 22.96 231 THR C O 1
ATOM 6291 N N . VAL C 1 235 ? -14.623 -14.971 66.539 1.00 19.96 232 VAL C N 1
ATOM 6292 C CA . VAL C 1 235 ? -15.407 -16.008 65.903 1.00 19.65 232 VAL C CA 1
ATOM 6293 C C . VAL C 1 235 ? -16.894 -15.806 66.301 1.00 19.68 232 VAL C C 1
ATOM 6294 O O . VAL C 1 235 ? -17.377 -16.357 67.285 1.00 18.88 232 VAL C O 1
ATOM 6298 N N . PRO C 1 236 ? -17.595 -14.941 65.563 1.00 21.90 233 PRO C N 1
ATOM 6299 C CA . PRO C 1 236 ? -18.985 -14.603 65.934 1.00 21.74 233 PRO C CA 1
ATOM 6300 C C . PRO C 1 236 ? -19.925 -15.783 65.881 1.00 21.07 233 PRO C C 1
ATOM 6301 O O . PRO C 1 236 ? -19.889 -16.561 64.942 1.00 20.18 233 PRO C O 1
ATOM 6305 N N . PHE C 1 237 ? -20.730 -15.913 66.932 1.00 20.29 234 PHE C N 1
ATOM 6306 C CA . PHE C 1 237 ? -21.663 -17.026 67.093 1.00 20.96 234 PHE C CA 1
ATOM 6307 C C . PHE C 1 237 ? -22.509 -17.225 65.836 1.00 20.32 234 PHE C C 1
ATOM 6308 O O . PHE C 1 237 ? -22.659 -18.325 65.373 1.00 18.71 234 PHE C O 1
ATOM 6316 N N A GLU C 1 238 ? -23.033 -16.142 65.276 0.50 21.05 235 GLU C N 1
ATOM 6317 N N B GLU C 1 238 ? -23.013 -16.126 65.283 0.50 21.11 235 GLU C N 1
ATOM 6318 C CA A GLU C 1 238 ? -23.969 -16.262 64.148 0.50 20.80 235 GLU C CA 1
ATOM 6319 C CA B GLU C 1 238 ? -23.934 -16.176 64.139 0.50 20.96 235 GLU C CA 1
ATOM 6320 C C A GLU C 1 238 ? -23.349 -16.907 62.918 0.50 21.19 235 GLU C C 1
ATOM 6321 C C B GLU C 1 238 ? -23.348 -16.883 62.927 0.50 21.26 235 GLU C C 1
ATOM 6322 O O A GLU C 1 238 ? -24.060 -17.480 62.076 0.50 20.17 235 GLU C O 1
ATOM 6323 O O B GLU C 1 238 ? -24.076 -17.469 62.108 0.50 20.27 235 GLU C O 1
ATOM 6334 N N . TYR C 1 239 ? -22.027 -16.796 62.807 1.00 20.65 236 TYR C N 1
ATOM 6335 C CA . TYR C 1 239 ? -21.305 -17.314 61.652 1.00 20.88 236 TYR C CA 1
ATOM 6336 C C . TYR C 1 239 ? -20.563 -18.609 61.958 1.00 20.09 236 TYR C C 1
ATOM 6337 O O . TYR C 1 239 ? -19.854 -19.101 61.107 1.00 20.16 236 TYR C O 1
ATOM 6346 N N . SER C 1 240 ? -20.716 -19.156 63.157 1.00 20.21 237 SER C N 1
ATOM 6347 C CA . SER C 1 240 ? -19.901 -20.300 63.529 1.00 19.33 237 SER C CA 1
ATOM 6348 C C . SER C 1 240 ? -20.712 -21.283 64.365 1.00 19.64 237 SER C C 1
ATOM 6349 O O . SER C 1 240 ? -21.394 -22.178 63.827 1.00 18.68 237 SER C O 1
ATOM 6352 N N . GLY C 1 241 ? -20.746 -21.090 65.668 1.00 19.81 238 GLY C N 1
ATOM 6353 C CA . GLY C 1 241 ? -21.452 -21.997 66.574 1.00 20.28 238 GLY C CA 1
ATOM 6354 C C . GLY C 1 241 ? -22.930 -22.225 66.175 1.00 20.59 238 GLY C C 1
ATOM 6355 O O . GLY C 1 241 ? -23.439 -23.362 66.190 1.00 19.09 238 GLY C O 1
ATOM 6356 N N . LYS C 1 242 ? -23.611 -21.142 65.834 1.00 22.39 239 LYS C N 1
ATOM 6357 C CA . LYS C 1 242 ? -25.020 -21.227 65.456 1.00 22.00 239 LYS C CA 1
ATOM 6358 C C . LYS C 1 242 ? -25.217 -22.155 64.257 1.00 22.49 239 LYS C C 1
ATOM 6359 O O . LYS C 1 242 ? -26.132 -23.011 64.232 1.00 24.26 239 LYS C O 1
ATOM 6365 N N . LEU C 1 243 ? -24.342 -22.025 63.280 1.00 22.03 240 LEU C N 1
ATOM 6366 C CA . LEU C 1 243 ? -24.442 -22.835 62.071 1.00 20.75 240 LEU C CA 1
ATOM 6367 C C . LEU C 1 243 ? -23.969 -24.280 62.290 1.00 21.47 240 LEU C C 1
ATOM 6368 O O . LEU C 1 243 ? -24.482 -25.193 61.675 1.00 20.11 240 LEU C O 1
ATOM 6373 N N . THR C 1 244 ? -22.986 -24.498 63.180 1.00 20.78 241 THR C N 1
ATOM 6374 C CA . THR C 1 244 ? -22.556 -25.845 63.522 1.00 21.64 241 THR C CA 1
ATOM 6375 C C . THR C 1 244 ? -23.701 -26.595 64.222 1.00 22.48 241 THR C C 1
ATOM 6376 O O . THR C 1 244 ? -23.949 -27.777 63.962 1.00 23.44 241 THR C O 1
ATOM 6380 N N . HIS C 1 245 ? -24.375 -25.894 65.133 1.00 23.70 242 HIS C N 1
ATOM 6381 C CA . HIS C 1 245 ? -25.563 -26.450 65.770 1.00 25.07 242 HIS C CA 1
ATOM 6382 C C . HIS C 1 245 ? -26.601 -26.798 64.702 1.00 24.47 242 HIS C C 1
ATOM 6383 O O . HIS C 1 245 ? -27.126 -27.903 64.670 1.00 24.69 242 HIS C O 1
ATOM 6390 N N . GLU C 1 246 ? -26.867 -25.875 63.787 1.00 25.82 243 GLU C N 1
ATOM 6391 C CA . GLU C 1 246 ? -27.890 -26.157 62.740 1.00 26.10 243 GLU C CA 1
ATOM 6392 C C . GLU C 1 246 ? -27.453 -27.272 61.774 1.00 25.81 243 GLU C C 1
ATOM 6393 O O . GLU C 1 246 ? -28.313 -27.987 61.203 1.00 25.57 243 GLU C O 1
ATOM 6399 N N . ALA C 1 247 ? -26.142 -27.459 61.585 1.00 24.47 244 ALA C N 1
ATOM 6400 C CA . ALA C 1 247 ? -25.630 -28.567 60.741 1.00 24.14 244 ALA C CA 1
ATOM 6401 C C . ALA C 1 247 ? -25.717 -29.943 61.397 1.00 23.21 244 ALA C C 1
ATOM 6402 O O . ALA C 1 247 ? -25.724 -30.931 60.698 1.00 24.47 244 ALA C O 1
ATOM 6404 N N . ILE C 1 248 ? -25.804 -30.021 62.720 1.00 23.17 245 ILE C N 1
ATOM 6405 C CA . ILE C 1 248 ? -25.687 -31.302 63.419 1.00 23.07 245 ILE C CA 1
ATOM 6406 C C . ILE C 1 248 ? -26.965 -31.644 64.223 1.00 23.48 245 ILE C C 1
ATOM 6407 O O . ILE C 1 248 ? -27.198 -31.079 65.315 1.00 23.16 245 ILE C O 1
ATOM 6412 N N . PRO C 1 249 ? -27.779 -32.611 63.702 1.00 25.25 246 PRO C N 1
ATOM 6413 C CA . PRO C 1 249 ? -28.964 -33.062 64.414 1.00 25.64 246 PRO C CA 1
ATOM 6414 C C . PRO C 1 249 ? -28.704 -33.472 65.863 1.00 26.25 246 PRO C C 1
ATOM 6415 O O . PRO C 1 249 ? -27.706 -34.146 66.191 1.00 26.58 246 PRO C O 1
ATOM 6419 N N . ASN C 1 250 ? -29.620 -33.067 66.729 1.00 25.61 247 ASN C N 1
ATOM 6420 C CA . ASN C 1 250 ? -29.622 -33.496 68.103 1.00 25.22 247 ASN C CA 1
ATOM 6421 C C . ASN C 1 250 ? -28.522 -32.820 68.879 1.00 24.59 247 ASN C C 1
ATOM 6422 O O . ASN C 1 250 ? -28.393 -33.123 70.051 1.00 23.62 247 ASN C O 1
ATOM 6427 N N . SER C 1 251 ? -27.810 -31.863 68.268 1.00 23.39 248 SER C N 1
ATOM 6428 C CA . SER C 1 251 ? -26.777 -31.099 69.007 1.00 23.35 248 SER C CA 1
ATOM 6429 C C . SER C 1 251 ? -27.424 -30.100 69.955 1.00 23.52 248 SER C C 1
ATOM 6430 O O . SER C 1 251 ? -28.556 -29.628 69.704 1.00 22.10 248 SER C O 1
ATOM 6433 N N A LYS C 1 252 ? -26.749 -29.812 71.062 0.50 22.80 249 LYS C N 1
ATOM 6434 N N B LYS C 1 252 ? -26.745 -29.823 71.071 0.50 22.56 249 LYS C N 1
ATOM 6435 C CA A LYS C 1 252 ? -27.228 -28.830 72.016 0.50 23.18 249 LYS C CA 1
ATOM 6436 C CA B LYS C 1 252 ? -27.192 -28.855 72.075 0.50 22.77 249 LYS C CA 1
ATOM 6437 C C A LYS C 1 252 ? -26.392 -27.547 71.890 0.50 22.86 249 LYS C C 1
ATOM 6438 C C B LYS C 1 252 ? -26.381 -27.553 71.917 0.50 22.62 249 LYS C C 1
ATOM 6439 O O A LYS C 1 252 ? -25.237 -27.592 71.436 0.50 22.46 249 LYS C O 1
ATOM 6440 O O B LYS C 1 252 ? -25.225 -27.595 71.468 0.50 22.21 249 LYS C O 1
ATOM 6451 N N . VAL C 1 253 ? -26.987 -26.417 72.270 1.00 21.96 250 VAL C N 1
ATOM 6452 C CA . VAL C 1 253 ? -26.294 -25.107 72.305 1.00 22.42 250 VAL C CA 1
ATOM 6453 C C . VAL C 1 253 ? -26.378 -24.497 73.679 1.00 21.32 250 VAL C C 1
ATOM 6454 O O . VAL C 1 253 ? -27.448 -24.470 74.268 1.00 21.00 250 VAL C O 1
ATOM 6458 N N . ALA C 1 254 ? -25.228 -24.039 74.187 1.00 20.41 251 ALA C N 1
ATOM 6459 C CA . ALA C 1 254 ? -25.142 -23.178 75.352 1.00 20.52 251 ALA C CA 1
ATOM 6460 C C . ALA C 1 254 ? -24.553 -21.823 74.908 1.00 20.42 251 ALA C C 1
ATOM 6461 O O . ALA C 1 254 ? -23.357 -21.721 74.684 1.00 20.91 251 ALA C O 1
ATOM 6463 N N . LEU C 1 255 ? -25.415 -20.819 74.712 1.00 20.01 252 LEU C N 1
ATOM 6464 C CA . LEU C 1 255 ? -25.006 -19.468 74.324 1.00 18.91 252 LEU C CA 1
ATOM 6465 C C . LEU C 1 255 ? -24.828 -18.713 75.590 1.00 19.40 252 LEU C C 1
ATOM 6466 O O . LEU C 1 255 ? -25.775 -18.551 76.337 1.00 18.36 252 LEU C O 1
ATOM 6471 N N . ILE C 1 256 ? -23.591 -18.323 75.889 1.00 19.55 253 ILE C N 1
ATOM 6472 C CA . ILE C 1 256 ? -23.292 -17.677 77.155 1.00 19.90 253 ILE C CA 1
ATOM 6473 C C . ILE C 1 256 ? -23.408 -16.178 76.959 1.00 20.10 253 ILE C C 1
ATOM 6474 O O . ILE C 1 256 ? -22.724 -15.606 76.125 1.00 19.73 253 ILE C O 1
ATOM 6479 N N A LYS C 1 257 ? -24.251 -15.562 77.776 0.50 20.51 254 LYS C N 1
ATOM 6480 N N B LYS C 1 257 ? -24.271 -15.555 77.763 0.50 20.30 254 LYS C N 1
ATOM 6481 C CA A LYS C 1 257 ? -24.525 -14.135 77.709 0.50 20.42 254 LYS C CA 1
ATOM 6482 C CA B LYS C 1 257 ? -24.536 -14.112 77.691 0.50 19.97 254 LYS C CA 1
ATOM 6483 C C A LYS C 1 257 ? -23.317 -13.358 78.133 0.50 20.26 254 LYS C C 1
ATOM 6484 C C B LYS C 1 257 ? -23.326 -13.354 78.131 0.50 20.03 254 LYS C C 1
ATOM 6485 O O A LYS C 1 257 ? -22.769 -13.617 79.223 0.50 18.92 254 LYS C O 1
ATOM 6486 O O B LYS C 1 257 ? -22.784 -13.622 79.222 0.50 18.66 254 LYS C O 1
ATOM 6497 N N . GLY C 1 258 ? -22.928 -12.405 77.287 1.00 19.66 255 GLY C N 1
ATOM 6498 C CA . GLY C 1 258 ? -21.761 -11.584 77.507 1.00 19.98 255 GLY C CA 1
ATOM 6499 C C . GLY C 1 258 ? -20.443 -12.335 77.364 1.00 20.05 255 GLY C C 1
ATOM 6500 O O . GLY C 1 258 ? -19.392 -11.803 77.756 1.00 19.32 255 GLY C O 1
ATOM 6501 N N . GLY C 1 259 ? -20.475 -13.540 76.793 1.00 19.13 256 GLY C N 1
ATOM 6502 C CA . GLY C 1 259 ? -19.255 -14.327 76.630 1.00 18.62 256 GLY C CA 1
ATOM 6503 C C . GLY C 1 259 ? -18.429 -13.799 75.460 1.00 17.86 256 GLY C C 1
ATOM 6504 O O . GLY C 1 259 ? -18.943 -13.673 74.332 1.00 17.42 256 GLY C O 1
ATOM 6505 N N . PRO C 1 260 ? -17.140 -13.518 75.708 1.00 16.75 257 PRO C N 1
ATOM 6506 C CA . PRO C 1 260 ? -16.205 -13.170 74.636 1.00 17.03 257 PRO C CA 1
ATOM 6507 C C . PRO C 1 260 ? -15.655 -14.430 74.036 1.00 17.02 257 PRO C C 1
ATOM 6508 O O . PRO C 1 260 ? -16.176 -15.517 74.311 1.00 16.94 257 PRO C O 1
ATOM 6512 N N . HIS C 1 261 ? -14.624 -14.290 73.223 1.00 17.50 258 HIS C N 1
ATOM 6513 C CA . HIS C 1 261 ? -13.947 -15.433 72.600 1.00 17.01 258 HIS C CA 1
ATOM 6514 C C . HIS C 1 261 ? -13.371 -16.343 73.650 1.00 17.87 258 HIS C C 1
ATOM 6515 O O . HIS C 1 261 ? -13.672 -17.555 73.689 1.00 18.50 258 HIS C O 1
ATOM 6522 N N . GLY C 1 262 ? -12.554 -15.788 74.532 1.00 17.68 259 GLY C N 1
ATOM 6523 C CA . GLY C 1 262 ? -11.993 -16.567 75.651 1.00 17.15 259 GLY C CA 1
ATOM 6524 C C . GLY C 1 262 ? -12.878 -16.845 76.834 1.00 16.52 259 GLY C C 1
ATOM 6525 O O . GLY C 1 262 ? -12.463 -16.708 77.997 1.00 17.49 259 GLY C O 1
ATOM 6526 N N . LEU C 1 263 ? -14.097 -17.299 76.549 1.00 15.98 260 LEU C N 1
ATOM 6527 C CA . LEU C 1 263 ? -15.130 -17.450 77.573 1.00 15.76 260 LEU C CA 1
ATOM 6528 C C . LEU C 1 263 ? -14.923 -18.588 78.592 1.00 15.11 260 LEU C C 1
ATOM 6529 O O . LEU C 1 263 ? -15.547 -18.590 79.702 1.00 15.45 260 LEU C O 1
ATOM 6534 N N . ASN C 1 264 ? -14.088 -19.547 78.238 1.00 16.20 261 ASN C N 1
ATOM 6535 C CA . ASN C 1 264 ? -13.678 -20.603 79.146 1.00 17.55 261 ASN C CA 1
ATOM 6536 C C . ASN C 1 264 ? -12.897 -20.090 80.324 1.00 17.65 261 ASN C C 1
ATOM 6537 O O . ASN C 1 264 ? -12.913 -20.700 81.410 1.00 16.29 261 ASN C O 1
ATOM 6542 N N . ALA C 1 265 ? -12.314 -18.892 80.162 1.00 17.26 262 ALA C N 1
ATOM 6543 C CA . ALA C 1 265 ? -11.664 -18.215 81.277 1.00 18.16 262 ALA C CA 1
ATOM 6544 C C . ALA C 1 265 ? -12.546 -17.149 81.886 1.00 17.27 262 ALA C C 1
ATOM 6545 O O . ALA C 1 265 ? -12.569 -16.991 83.106 1.00 19.96 262 ALA C O 1
ATOM 6547 N N . THR C 1 266 ? -13.246 -16.397 81.077 1.00 16.79 263 THR C N 1
ATOM 6548 C CA . THR C 1 266 ? -13.981 -15.226 81.582 1.00 17.44 263 THR C CA 1
ATOM 6549 C C . THR C 1 266 ? -15.267 -15.660 82.283 1.00 18.16 263 THR C C 1
ATOM 6550 O O . THR C 1 266 ? -15.679 -15.062 83.273 1.00 19.06 263 THR C O 1
ATOM 6554 N N . HIS C 1 267 ? -15.889 -16.719 81.753 1.00 17.74 264 HIS C N 1
ATOM 6555 C CA . HIS C 1 267 ? -17.121 -17.257 82.242 1.00 17.10 264 HIS C CA 1
ATOM 6556 C C . HIS C 1 267 ? -16.960 -18.709 82.560 1.00 16.73 264 HIS C C 1
ATOM 6557 O O . HIS C 1 267 ? -17.768 -19.564 82.150 1.00 16.11 264 HIS C O 1
ATOM 6564 N N . ALA C 1 268 ? -15.882 -19.017 83.279 1.00 16.93 265 ALA C N 1
ATOM 6565 C CA . ALA C 1 268 ? -15.594 -20.378 83.662 1.00 17.29 265 ALA C CA 1
ATOM 6566 C C . ALA C 1 268 ? -16.744 -21.130 84.315 1.00 18.14 265 ALA C C 1
ATOM 6567 O O . ALA C 1 268 ? -17.008 -22.306 83.999 1.00 16.36 265 ALA C O 1
ATOM 6569 N N . LYS C 1 269 ? -17.438 -20.466 85.236 1.00 18.98 266 LYS C N 1
ATOM 6570 C CA . LYS C 1 269 ? -18.550 -21.130 85.972 1.00 20.33 266 LYS C CA 1
ATOM 6571 C C . LYS C 1 269 ? -19.638 -21.619 85.009 1.00 19.92 266 LYS C C 1
ATOM 6572 O O . LYS C 1 269 ? -20.071 -22.768 85.053 1.00 18.84 266 LYS C O 1
ATOM 6578 N N . GLU C 1 270 ? -20.014 -20.747 84.097 1.00 19.47 267 GLU C N 1
ATOM 6579 C CA . GLU C 1 270 ? -21.050 -21.027 83.101 1.00 19.21 267 GLU C CA 1
ATOM 6580 C C . GLU C 1 270 ? -20.584 -22.035 82.048 1.00 18.49 267 GLU C C 1
ATOM 6581 O O . GLU C 1 270 ? -21.352 -22.897 81.622 1.00 18.60 267 GLU C O 1
ATOM 6587 N N . PHE C 1 271 ? -19.354 -21.863 81.563 1.00 17.88 268 PHE C N 1
ATOM 6588 C CA . PHE C 1 271 ? -18.772 -22.789 80.610 1.00 17.88 268 PHE C CA 1
ATOM 6589 C C . PHE C 1 271 ? -18.732 -24.185 81.220 1.00 17.35 268 PHE C C 1
ATOM 6590 O O . PHE C 1 271 ? -19.177 -25.148 80.622 1.00 17.60 268 PHE C O 1
ATOM 6598 N N . ASN C 1 272 ? -18.146 -24.302 82.422 1.00 17.81 269 ASN C N 1
ATOM 6599 C CA . ASN C 1 272 ? -18.063 -25.603 83.028 1.00 17.73 269 ASN C CA 1
ATOM 6600 C C . ASN C 1 272 ? -19.402 -26.239 83.349 1.00 18.81 269 ASN C C 1
ATOM 6601 O O . ASN C 1 272 ? -19.495 -27.455 83.275 1.00 20.02 269 ASN C O 1
ATOM 6606 N N . GLU C 1 273 ? -20.401 -25.450 83.775 1.00 20.01 270 GLU C N 1
ATOM 6607 C CA A GLU C 1 273 ? -21.720 -25.999 84.133 0.60 20.72 270 GLU C CA 1
ATOM 6608 C CA B GLU C 1 273 ? -21.691 -26.034 84.140 0.40 20.50 270 GLU C CA 1
ATOM 6609 C C . GLU C 1 273 ? -22.336 -26.592 82.875 1.00 19.93 270 GLU C C 1
ATOM 6610 O O . GLU C 1 273 ? -22.897 -27.681 82.924 1.00 18.54 270 GLU C O 1
ATOM 6621 N N . ALA C 1 274 ? -22.191 -25.890 81.742 1.00 19.84 271 ALA C N 1
ATOM 6622 C CA . ALA C 1 274 ? -22.742 -26.418 80.463 1.00 18.98 271 ALA C CA 1
ATOM 6623 C C . ALA C 1 274 ? -22.003 -27.676 80.058 1.00 19.16 271 ALA C C 1
ATOM 6624 O O . ALA C 1 274 ? -22.605 -28.609 79.600 1.00 19.20 271 ALA C O 1
ATOM 6626 N N . LEU C 1 275 ? -20.674 -27.675 80.210 1.00 19.89 272 LEU C N 1
ATOM 6627 C CA . LEU C 1 275 ? -19.860 -28.835 79.832 1.00 19.36 272 LEU C CA 1
ATOM 6628 C C . LEU C 1 275 ? -20.139 -30.035 80.716 1.00 18.43 272 LEU C C 1
ATOM 66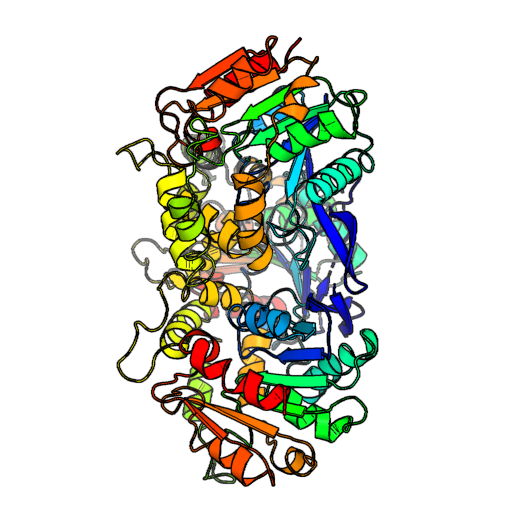29 O O . LEU C 1 275 ? -20.271 -31.187 80.257 1.00 17.51 272 LEU C O 1
ATOM 6634 N N . LEU C 1 276 ? -20.211 -29.799 82.014 1.00 20.02 273 LEU C N 1
ATOM 6635 C CA . LEU C 1 276 ? -20.440 -30.914 82.935 1.00 19.99 273 LEU C CA 1
ATOM 6636 C C . LEU C 1 276 ? -21.856 -31.522 82.814 1.00 21.22 273 LEU C C 1
ATOM 6637 O O . LEU C 1 276 ? -22.023 -32.703 82.925 1.00 22.42 273 LEU C O 1
ATOM 6642 N N . LEU C 1 277 ? -22.858 -30.691 82.544 1.00 22.52 274 LEU C N 1
ATOM 6643 C CA . LEU C 1 277 ? -24.240 -31.149 82.331 1.00 23.64 274 LEU C CA 1
ATOM 6644 C C . LEU C 1 277 ? -24.217 -32.097 81.156 1.00 23.42 274 LEU C C 1
ATOM 6645 O O . LEU C 1 277 ? -24.803 -33.198 81.180 1.00 23.40 274 LEU C O 1
ATOM 6650 N N . PHE C 1 278 ? -23.533 -31.654 80.099 1.00 23.16 275 PHE C N 1
ATOM 6651 C CA . PHE C 1 278 ? -23.472 -32.405 78.843 1.00 22.27 275 PHE C CA 1
ATOM 6652 C C . PHE C 1 278 ? -22.746 -33.734 78.991 1.00 22.13 275 PHE C C 1
ATOM 6653 O O . PHE C 1 278 ? -23.208 -34.714 78.476 1.00 22.41 275 PHE C O 1
ATOM 6661 N N . LEU C 1 279 ? -21.634 -33.763 79.708 1.00 22.97 276 LEU C N 1
ATOM 6662 C CA . LEU C 1 279 ? -20.884 -34.992 79.935 1.00 23.44 276 LEU C CA 1
ATOM 6663 C C . LEU C 1 279 ? -21.621 -36.037 80.773 1.00 25.83 276 LEU C C 1
ATOM 6664 O O . LEU C 1 279 ? -21.510 -37.211 80.493 1.00 26.65 276 LEU C O 1
ATOM 6669 N N . LYS C 1 280 ? -22.297 -35.637 81.836 1.00 26.95 277 LYS C N 1
ATOM 6670 C CA . LYS C 1 280 ? -22.921 -36.644 82.709 1.00 29.77 277 LYS C CA 1
ATOM 6671 C C . LYS C 1 280 ? -24.179 -37.212 82.089 1.00 31.44 277 LYS C C 1
ATOM 6672 O O . LYS C 1 280 ? -24.705 -38.223 82.547 1.00 33.35 277 LYS C O 1
ATOM 6678 N N . ASP C 1 281 ? -24.662 -36.563 81.045 1.00 33.66 278 ASP C N 1
ATOM 6679 C CA . ASP C 1 281 ? -25.820 -37.016 80.318 1.00 35.47 278 ASP C CA 1
ATOM 6680 C C . ASP C 1 281 ? -25.468 -38.171 79.389 1.00 36.68 278 ASP C C 1
ATOM 6681 O O . ASP C 1 281 ? -24.493 -38.923 79.585 1.00 37.78 278 ASP C O 1
#

Solvent-accessible surface area: 30022 Å² total

InterPro domains:
  IPR000073 Alpha/beta hydrolase fold-1 [PF00561] (25-262)
  IPR000073 Alpha/beta hydrolase fold-1 [PR00111] (51-66)
  IPR000073 Alpha/beta hydrolase fold-1 [PR00111] (95-108)
  IPR000073 Alpha/beta hydrolase fold-1 [PR00111] (221-235)
  IPR000639 Epoxide hydrolase-like [PR00412] (31-49)
  IPR000639 Epoxide hydrolase-like [PR00412] (51-66)
  IPR000639 Epoxide hydrolase-like [PR00412] (219-235)
  IPR000639 Epoxide hydrolase-like [PR00412] (253-275)
  IPR029058 Alpha/Beta hydrolase fold [G3DSA:3.40.50.1820] (1-278)
  IPR029058 Alpha/Beta hydrolase fold [SSF53474] (13-277)
  IPR050471 AB hydrolase [PTHR43433] (11-276)

Nearest PDB structures (foldseek):
  3fob-assembly1_B  TM=9.965E-01  e=2.675E-55  Bacillus anthracis str. Ames
  1a8u-assembly1_B  TM=9.711E-01  e=5.864E-38  Kitasatospora aureofaciens
  4qes-assembly1_A  TM=9.715E-01  e=2.917E-37  Kitasatospora aureofaciens
  4iq4-assembly1_A  TM=9.717E-01  e=1.451E-36  Kitasatospora aureofaciens
  1a8q-assembly1_A  TM=9.401E-01  e=1.408E-34  Kitasatospora aureofaciens

Radius of gyration: 27.75 Å; Cα contacts (8 Å, |Δi|>4): 1920; chains: 3; bounding box: 77×56×76 Å

Foldseek 3Di:
DWDFQQDDPRHTWIKDKDKDAAAAEEEEADDPPFFQVLLVLQVVLQRVLHYIYMTIGQAQFFPTDPDQDQLAQVSSLSSVVRVCVVVVHAQYEYEQALPVSSVLVNCQPVNPGRYAEYEYELHLPQAQEDDPVRNLHPDYPVNLVVQLCCLVPPVLVVLLVVLQQQFAQVPRRVLDDPVVSVVRSVRNVSGHSNSNNVNSCRSRGDHSLVSLLSDPHEYEYEYECRENPRHCRSHVVVSCVSHVNYYYHYHYSAYSSNCRSVVVSVNVSVSVRPDD/DWDFFLVPDTWFKIKDKDADAAEEEEEDDPPFAQVLLVLQVVLQRVLHYIYMYIGQAQFFPTDPDQDQLAQVSSLSSVVRVCVVVVAAQYEYEQALPVSSVLVNCQPVNDGRYAEYEYELHLPQAQEDDDVRNLHPAYPVRLVVQQCCLVPPVLVSLLVVLQQQFAQVPRSPLDDPVVSVVRSVSSVPGHSSSNNSNSCRRRGDHSLVSLLSDPHEYEYEYECRENVRHCSSHVVVSQVSHPPYYYDYHYSGYSSCCVSVVVSVNVRVSVSVVD/DWFFLDDDVNHTWTKDKDKDAAAAEEEEEDDPPFAQVLLVLPPVLQRVLHYIYMYIGQAQFFPTDPDLDQLAQVSSLSSVVRVCVVVVHAQYEYEQALPVSSVLVNCQPVNDRRYAEYEAELHQPQAAEDDPVRPLHPDYPVNLVVQLVCLVPPVLVSLLVVLQQQFAQVPRRVLDDVVVSVVRSVRSVPGHSSSNNSNSCRSHGDHSLVSLQSDDHEYEYEYECRAPPRHCSRHSVVSQVSHPPYYYDYHYSAYSSNCRSVVVSVNVSVSVSVVD

Sequence (826 aa):
AKITVGTENQQAPIEIYYEDHGTGKPVVLIHGWPLSGRSSWEYQVPALVEAGYRVITYDRRGFGKSSQPWEEGYEYDTFTSDLHQLLEEQLELQNVTLVGFSGGGEVARYISTYGTTDRIEKVVFAGAVPPYLYKSEDHPEGALDDATIETFKSSGVINDRLAFLDEFTKGFFAAGDRRTDLVSESFRLYNWDIAAGASPKGTLDCITAFSKTDFRKDLEKFNIPTLIIHGDSDATVPFEYSGKLTHEAIPNSKVALIKGGPHGLNATHAKEEFNEALLLFLKDSNAAKINQAPIEIYYEDHGTGKPVVLIHGWPLSGRSSWEYQVPALVEEAGYRVITYDRRGFGKSSQPWEEGYEYDTFTSSDLHQLLEQLELQQNVTLVGFSGGGEVARYISTYGTDRIEKVVFAGAVPPYLYKSEEDHPEGALDDATIETFKSGVINDRLAFLDEFTKGFFAAGDRTDLVSESFRLYNWDIAAGASPKGTLDCITAFSKTDFRKDLEKFNNIIPTLIIHGDSDATVPFEEYSGKLTHEAIPNSKVALIKGGPHGLNATHAKEFNEALLLFLKDAKITVGTENNQAPIEIYYEDHGTGKPVVLIHGWPLSGRSSWEYQVPALVEAGYRVITYDRRGFGKSSQPWEGYEYDTFTSDLHQQLLEQLELQNVTLVGFSGGGEVARYISTYGTDRIEKVVFAGAVPPYLYKSEDHPEGALDDATIETFKSSGVINDRLAFLDEFTKGFFAAGDDRTDDLVSESFRRLYNWDIAAGASPKGTLDCITAFSKTDFRKDLEEKFNIPTLIIHGDSDATVPFEEYSGKLTHEAIPNSKKVALIKKGGPHGLNATHAKEFNEEALLLFLKD

B-factor: mean 22.23, std 6.19, range [9.7, 53.37]

CATH classification: 3.40.50.1820

Secondary structure (DSSP, 8-state):
-EEEEEEETTEEEEEEEEEESSSEEEEEE--TT--GGGGTTTHHHHHHTTEEEEEEPPTTSTTS---SS--SHHHHHHHHHHHHHHTT--SEEEEEE--HHHHHHHHHHH-STTEEEEEEES---S--B--SSSTT-SB-HHHHHHHHHHHHHHHHHHHHHHHHHHT-BTTB--SS-HHHHHHHHHHHHTS-HHHHHHHHHHHHH---HHHHTT--S-EEEEEETT-SSS-GGGTHHHHHHHSTT-EEEEETT--TTHHHHTHHHHHHHHHHHH--/-B--B---SPPB--EEEESSSEEEEEE--TT--GGGGTTTHHHHHHTTEEEEEEPPTTSTTS---SS--SHHHHHHHHHHHHHHTT--SEEEEEE--HHHHHHHHHHH-STTEEEEEEES---S--B--SS-TT-SB-HHHHHHHHHHHHHHHHHHHHHHHHHHT-BTTB--SS-HHHHHHHHHHHHTS-HHHHHHHHHHHHH---HHHHTT--S-EEEEEETT-SSS-GGGTHHHHHHHSTT-EEEEETT--TTHHHHTHHHHHHHHHHHHH-/-EEEEEEETTEEEEEEEEEESSSEEEEEE--TT--GGGGTTTHHHHHHTTEEEEEE--TTSTTS---SS--SHHHHHHHHHHHHHHTT--SEEEEEE--HHHHHHHHHHH-STTEEEEEEES---S--B-SSS-TT-SB-HHHHHHHHHHHHHHHHHHHHHHHHHHT-BTTB--SS-HHHHHHHHHHHHTS-HHHHHHHHHHHHH---HHHHTT--S-EEEEEETT-SSS-GGGTHHHHHHHSTT-EEEEETT--TTHHHHTHHHHHHHHHHHHH-